Protein 7LR8 (pdb70)

B-factor: mean 27.91, std 11.94, range [12.08, 113.23]

Foldseek 3Di:
DAFEAFAEQQLPCGLPCLVVPDLVSLLVLLLLRLVLPHQAYEYEHQACVQPLDLPPRDVVSLVSVLSSQVSNVVSRYAYEYEFYQQDDQHDGRDHPCCDDVNPDQCQDRPSNLVSLLQRLLVSLLSCQPPPSYQFYAPHEQNLPQADPPPVHHSHDALVSNLVSLQSNQVSRCNNHPPHFYAYEHECCQQAPLRRSNHLLSQQPGTQAREYAFDCVLCNCVPANLPGLLLLQRLLLVQLASCQNHPQLQGAYEPAEDWQFPPSRPLVRRQVSLLSNLVNNQLAARHNYHYYHHAEAHPPVDDDRDPRRRPGHCAYSVSHGGSNSNNVSVVNVCSPPPNDRHDAQQEAEEQEQDDDRSSNNSNLCPVVHLSSVLVSLCVVVVSNYGYHYPVCQPVVVSSVSRNHDHYHYSVNSD/DAAFEAFAEQQLPCGLPCLVVPDLVSLLVLLVLRLVLPHQAYEYEHQACVQPLDLPDRDPVSLVSVLSSQVSNVVSNYAYEYEFDQQDDQHDGRDHPCCDDVNPAQCQDRVSNLVSLLQRLLSSLLSCQPPPSHQFYADHEQNLVQADPPPPHHRHDALVSVLVSLQSNQVSRCNNHPPHFYAYAHECCQQAPFRRSRHLLSQQPGTQAREYAFDCVQCNCVPQNLPGLLLLQRLLLVQLASCQNHPALLGAYEPAEDWQFPPSRPLVCRLVSLLSNVVNNSLAPRHHYHYYYHAEFHPPVDDDRDPRRRPRHCAYSVSHGGSNSNSVSVVSVVCVVPVDDHDAQQEAEEQEQDDDRRSNRSNLCPVVHLSSVLVSLCVVVVSSYGYHYPVCQPPPVSSVSRNHDHYAYSVSSVD

Organism: Streptantibioticus cattleyicolor (strain ATCC 35852 / DSM 46488 / JCM 4925 / NBRC 14057 / NRRL 8057) (NCBI:txid1003195)

Secondary structure (DSSP, 8-state):
--EEEEE---TTTGGGGGGG--HHHHHHHHHHHHTTT--EEEE---HHHH-SBTTB--HHHHHHHHHHHHHHHHTT-EEEEE----EETTEE---GGGSGGG---TTT-HHHHHHHHHHHHHHHHHHTT-TTEEEEEEEETGGGGSSTTSSS-----HHHHHHHHHHHHHHHHHHSTTS--EEE--THHHH-TT-SS-HHHHHHSSSSEEEEE-TTTTHHHHH-TTSHHHHTHHHHHHHHHGGG-SSTT--EEEEEE---TTTS-GGGHHHHHHHHHHHHTTSTTEEEEEES-SBPPPTTS----HHHHT--SB-TTSPBPHHHHHHTTTTTTHHHHSPPPPP--EEEEE---SSSS-TTGGGGSTTSHHHHHHHHHHHTT---EEEEGGGTT-HHHHHHTT--EEE-HHHH-/-PPEEEEE---TTTGGGGGGG--HHHHHHHHHHHHTTT--EEEE---HHHH-SBTTB--HHHHHHHHHHHHHHHHTT-EEEEE----EETTEE---GGGSGGG---TTT-HHHHHHHHHHHHHHHHHHTT-TTEEEEEEEETGGGGSSTTSSS-----HHHHHHHHHHHHHHHHHHSTTS--EEE--THHHH-TT-SS-HHHHHHSSSSEEEEE-TTTTHHHHH-TTSHHHHHHHHHHHHHHGGG-SSTT--EEEEEE---TTTS-GGGHHHHHHHHHHHHHTSTTEEEEEEE-SBPPPTTS-S--HHHHT--SB-TT-PBPHHHHHHHHHHHHHHHH-PPP----EEEEE---SSSS-TTGGGGSTTSHHHHHHHHHHHTT---EEEEGGGTT-HHHHHHHT--EEE-HHHHH-

Sequence (828 aa):
SPRFGVNYTPSNGWFHHWLDFDLDAVRADLDSVAALGFDHVRVFPLWPVFQPNRTLIRPRRRAVEQLAALTDAAGERGLDVNVDGLQGHLSSFDFLPAWTTTWHRRNLFTDPDVVSGQAEYLRTLAAALADRPNFLGMTVGNAINQFSGHHPHPDPDRVTPEQAGDWLRRRRMLDACERGAPGRLHLHAEYDAAWYLDDHPFTPAHSARIGAVTAVHSWVFNGTAQRYGTRSTATAQHAAYLVELAKAWAREPRRPVWLQEVGAPAPHVPAEYAAEEFATATIDAVVLDCPEVWGVTWWCSHDVDRRRLADFPELEYSLGLLTQDRRVKPAGRAVAEAVRRWRTETPAPRPRTTALVVDVGPGDQAPARSVCAPGGAVFEAFMRLTAQGARPTTVLAEHATDADHLAARGITEVVTPHDVHRSPRFGVNYTPSNGWFHHWLDFDLDAVRADLDSVAALGFDHVRVFPLWPVFQPNRTLIRPRAVEQLAALTDAAGERGLDVNVDGLQGHLSSFDFLPAWTTTWHRRNLFTDPDVVSGQAEYLRTLAAALADDRPNFLGMTVGNAINQFSGHPHPDPDRVVTPEQAGDWLRRMLDACERGAPGRRLHLHAEYDAAWYLDDHPFTPAHSARIGAVTAVHSWVFNGTAQRYGTRSTATAQHAAYLVELAKAWAREPRRPVWLQEVGAPAPHVPAEYAAEFATATIDAVLDCPEVWGVTWWCSHDVDRRLADFPEELEYSSLGLLTQDRRVKPAGRAVAEAVRRWRTETPAPRPRTTALVVDVGPGDQAPARSVCAPGGAVFEAFMRLTAQGARPTTVLAEHATDADHLAARGITEVVTPHDVHL

Structure (mmCIF, N/CA/C/O backbone):
data_7LR8
#
_entry.id   7LR8
#
_cell.length_a   152.869
_cell.length_b   76.455
_cell.length_c   79.920
_cell.angle_alpha   90.000
_cell.angle_beta   117.240
_cell.angle_gamma   90.000
#
_symmetry.space_group_name_H-M   'C 1 2 1'
#
loop_
_entity.id
_entity.type
_entity.pdbx_description
1 polymer 'Uncharacterized protein ScGH5_18'
2 branched beta-D-mannopyranose-(1-4)-2-acetamido-2-deoxy-beta-D-glucopyranose
3 non-polymer 2-(2-ETHOXYETHOXY)ETHANOL
4 non-polymer 1,2-ETHANEDIOL
5 non-polymer 'SULFATE ION'
6 water water
#
loop_
_atom_site.group_PDB
_atom_site.id
_atom_site.type_symbol
_atom_site.label_atom_id
_atom_site.label_alt_id
_atom_site.label_comp_id
_atom_site.label_asym_id
_atom_site.label_entity_id
_atom_site.label_seq_id
_atom_site.pdbx_PDB_ins_code
_atom_site.Cartn_x
_atom_site.Cartn_y
_atom_site.Cartn_z
_atom_site.occupancy
_atom_site.B_iso_or_equiv
_atom_site.auth_seq_id
_atom_site.auth_comp_id
_atom_site.auth_asym_id
_atom_site.auth_atom_id
_atom_site.pdbx_PDB_model_num
ATOM 1 N N . SER A 1 13 ? 16.14141 10.62415 28.30801 1.000 55.69169 13 SER A N 1
ATOM 2 C CA . SER A 1 13 ? 15.15000 11.20077 29.20848 1.000 52.66157 13 SER A CA 1
ATOM 3 C C . SER A 1 13 ? 14.69745 12.61437 28.81740 1.000 45.14274 13 SER A C 1
ATOM 4 O O . SER A 1 13 ? 13.51902 12.93189 28.98179 1.000 47.95722 13 SER A O 1
ATOM 7 N N . PRO A 1 14 ? 15.59711 13.47390 28.32231 1.000 36.36601 14 PRO A N 1
ATOM 8 C CA . PRO A 1 14 ? 15.11905 14.71543 27.70602 1.000 31.79481 14 PRO A CA 1
ATOM 9 C C . PRO A 1 14 ? 14.34097 14.41160 26.43764 1.000 30.43065 14 PRO A C 1
ATOM 10 O O . PRO A 1 14 ? 14.70972 13.53462 25.65187 1.000 32.72199 14 PRO A O 1
ATOM 14 N N . ARG A 1 15 ? 13.24202 15.13104 26.26345 1.000 22.63344 15 ARG A N 1
ATOM 15 C CA . ARG A 1 15 ? 12.41804 15.03408 25.06842 1.000 25.10337 15 ARG A CA 1
ATOM 16 C C . ARG A 1 15 ? 12.84828 16.09139 24.05451 1.000 27.88278 15 ARG A C 1
ATOM 17 O O . ARG A 1 15 ? 13.54453 17.05281 24.38447 1.000 28.08893 15 ARG A O 1
ATOM 25 N N . PHE A 1 16 ? 12.44800 15.89452 22.79997 1.000 25.87359 16 PHE A N 1
ATOM 26 C CA . PHE A 1 16 ? 12.86581 16.78101 21.71600 1.000 21.50387 16 PHE A CA 1
ATOM 27 C C . PHE A 1 16 ? 11.65481 17.17955 20.88411 1.000 22.54788 16 PHE A C 1
ATOM 28 O O . PHE A 1 16 ? 10.94505 16.31527 20.36052 1.000 23.86438 16 PHE A O 1
ATOM 36 N N . GLY A 1 17 ? 11.42913 18.48522 20.75274 1.000 22.26122 17 GLY A N 1
ATOM 37 C CA . GLY A 1 17 ? 10.25465 18.97630 20.05436 1.000 20.67973 17 GLY A CA 1
ATOM 38 C C . GLY A 1 17 ? 10.46108 20.32063 19.38513 1.000 20.89001 17 GLY A C 1
ATOM 39 O O . GLY A 1 17 ? 11.58327 20.84299 19.34419 1.000 21.56830 17 GLY A O 1
ATOM 40 N N . VAL A 1 18 ? 9.38723 20.87875 18.82850 1.000 21.43717 18 VAL A N 1
ATOM 41 C CA . VAL A 1 18 ? 9.43393 22.17798 18.17610 1.000 15.10378 18 VAL A CA 1
ATOM 42 C C . VAL A 1 18 ? 8.23121 23.00409 18.59397 1.000 16.91016 18 VAL A C 1
ATOM 43 O O . VAL A 1 18 ? 7.15594 22.47703 18.90643 1.000 20.43671 18 VAL A O 1
ATOM 47 N N . ASN A 1 19 ? 8.43927 24.31318 18.60684 1.000 16.42252 19 ASN A N 1
ATOM 48 C CA . ASN A 1 19 ? 7.35297 25.27535 18.66309 1.000 14.35179 19 ASN A CA 1
ATOM 49 C C . ASN A 1 19 ? 6.74260 25.37145 17.27367 1.000 16.77712 19 ASN A C 1
ATOM 50 O O . ASN A 1 19 ? 7.44573 25.66687 16.30014 1.000 19.47553 19 ASN A O 1
ATOM 55 N N . TYR A 1 20 ? 5.44994 25.07870 17.17762 1.000 17.74844 20 TYR A N 1
ATOM 56 C CA . TYR A 1 20 ? 4.79046 24.89987 15.88841 1.000 19.15355 20 TYR A CA 1
ATOM 57 C C . TYR A 1 20 ? 4.30386 26.25361 15.37522 1.000 20.62335 20 TYR A C 1
ATOM 58 O O . TYR A 1 20 ? 3.40006 26.86176 15.95357 1.000 17.43421 20 TYR A O 1
ATOM 67 N N . THR A 1 21 ? 4.91377 26.72424 14.29056 1.000 17.49160 21 THR A N 1
ATOM 68 C CA . THR A 1 21 ? 4.49619 27.93209 13.58764 1.000 15.87654 21 THR A CA 1
ATOM 69 C C . THR A 1 21 ? 3.86123 27.51620 12.26367 1.000 16.93382 21 THR A C 1
ATOM 70 O O . THR A 1 21 ? 4.58315 27.20872 11.29756 1.000 19.79193 21 THR A O 1
ATOM 74 N N . PRO A 1 22 ? 2.53450 27.44636 12.17382 1.000 17.22782 22 PRO A N 1
ATOM 75 C CA . PRO A 1 22 ? 1.90048 26.92685 10.94876 1.000 16.33212 22 PRO A CA 1
ATOM 76 C C . PRO A 1 22 ? 2.40544 27.62775 9.69419 1.000 20.22275 22 PRO A C 1
ATOM 77 O O . PRO A 1 22 ? 2.43874 28.85710 9.61076 1.000 19.90448 22 PRO A O 1
ATOM 81 N N . SER A 1 23 ? 2.82705 26.82541 8.71507 1.000 21.26734 23 SER A N 1
ATOM 82 C CA . SER A 1 23 ? 3.43827 27.39299 7.51730 1.000 22.48230 23 SER A CA 1
ATOM 83 C C . SER A 1 23 ? 2.42921 28.19812 6.70900 1.000 22.61338 23 SER A C 1
ATOM 84 O O . SER A 1 23 ? 2.76878 29.24637 6.15236 1.000 21.53438 23 SER A O 1
ATOM 87 N N . ASN A 1 24 ? 1.17902 27.74858 6.64972 1.000 18.37885 24 ASN A N 1
ATOM 88 C CA . ASN A 1 24 ? 0.15584 28.42771 5.86000 1.000 22.94193 24 ASN A CA 1
ATOM 89 C C . ASN A 1 24 ? -0.70753 29.26538 6.79373 1.000 24.39433 24 ASN A C 1
ATOM 90 O O . ASN A 1 24 ? -1.52513 28.72332 7.54253 1.000 26.69095 24 ASN A O 1
ATOM 95 N N . GLY A 1 25 ? -0.53379 30.58760 6.74076 1.000 23.11024 25 GLY A N 1
ATOM 96 C CA . GLY A 1 25 ? -1.30669 31.49439 7.57083 1.000 22.20662 25 GLY A CA 1
ATOM 97 C C . GLY A 1 25 ? -0.68831 31.87178 8.90268 1.000 22.37624 25 GLY A C 1
ATOM 98 O O . GLY A 1 25 ? -1.23501 32.75113 9.58738 1.000 18.78403 25 GLY A O 1
ATOM 99 N N . TRP A 1 26 ? 0.40475 31.22921 9.30373 1.000 18.88710 26 TRP A N 1
ATOM 100 C CA . TRP A 1 26 ? 1.03236 31.47385 10.60836 1.000 16.11521 26 TRP A CA 1
ATOM 101 C C . TRP A 1 26 ? -0.05757 31.25691 11.66777 1.000 20.53272 26 TRP A C 1
ATOM 102 O O . TRP A 1 26 ? -0.95022 30.42142 11.47843 1.000 18.78584 26 TRP A O 1
ATOM 113 N N . PHE A 1 27 ? -0.02030 31.99410 12.78147 1.000 17.75974 27 PHE A N 1
ATOM 114 C CA . PHE A 1 27 ? -1.03353 31.78146 13.81064 1.000 16.29363 27 PHE A CA 1
ATOM 115 C C . PHE A 1 27 ? -2.40353 32.32328 13.41853 1.000 17.87747 27 PHE A C 1
ATOM 116 O O . PHE A 1 27 ? -3.38783 32.01963 14.10503 1.000 18.75859 27 PHE A O 1
ATOM 124 N N . HIS A 1 28 ? -2.50354 33.08135 12.32763 1.000 16.46937 28 HIS A N 1
ATOM 125 C CA . HIS A 1 28 ? -3.82389 33.43652 11.81704 1.000 20.72944 28 HIS A CA 1
ATOM 126 C C . HIS A 1 28 ? -4.53855 32.25439 11.17277 1.000 19.75958 28 HIS A C 1
ATOM 127 O O . HIS A 1 28 ? -5.67626 32.42344 10.71434 1.000 20.61458 28 HIS A O 1
ATOM 134 N N . HIS A 1 29 ? -3.91565 31.06758 11.14114 1.000 18.59729 29 HIS A N 1
ATOM 135 C CA . HIS A 1 29 ? -4.55652 29.92289 10.51246 1.000 16.67113 29 HIS A CA 1
ATOM 136 C C . HIS A 1 29 ? -5.82084 29.49945 11.24372 1.000 21.25620 29 HIS A C 1
ATOM 137 O O . HIS A 1 29 ? -6.66125 28.83757 10.63627 1.000 21.11552 29 HIS A O 1
ATOM 144 N N . TRP A 1 30 ? -5.99382 29.88901 12.51205 1.000 19.33203 30 TRP A N 1
ATOM 145 C CA . TRP A 1 30 ? -7.25721 29.61315 13.19716 1.000 19.30832 30 TRP A CA 1
ATOM 146 C C . TRP A 1 30 ? -8.45457 30.22566 12.47450 1.000 21.32472 30 TRP A C 1
ATOM 147 O O . TRP A 1 30 ? -9.57453 29.72232 12.62517 1.000 22.80393 30 TRP A O 1
ATOM 158 N N . LEU A 1 31 ? -8.24846 31.29503 11.69683 1.000 18.52971 31 LEU A N 1
ATOM 159 C CA . LEU A 1 31 ? -9.31628 31.92613 10.92350 1.000 17.72056 31 LEU A CA 1
ATOM 160 C C . LEU A 1 31 ? -9.59228 31.22271 9.60546 1.000 20.24810 31 LEU A C 1
ATOM 161 O O . LEU A 1 31 ? -10.59502 31.52710 8.95531 1.000 20.45323 31 LEU A O 1
ATOM 166 N N . ASP A 1 32 ? -8.71665 30.31417 9.18228 1.000 24.54337 32 ASP A N 1
ATOM 167 C CA . ASP A 1 32 ? -8.87207 29.57693 7.93656 1.000 28.89715 32 ASP A CA 1
ATOM 168 C C . ASP A 1 32 ? -8.31454 28.17641 8.17916 1.000 26.09333 32 ASP A C 1
ATOM 169 O O . ASP A 1 32 ? -7.37432 27.72621 7.53116 1.000 27.44410 32 ASP A O 1
ATOM 174 N N . PHE A 1 33 ? -8.88819 27.48848 9.16315 1.000 23.43812 33 PHE A N 1
ATOM 175 C CA . PHE A 1 33 ? -8.28063 26.26254 9.67034 1.000 23.18389 33 PHE A CA 1
ATOM 176 C C . PHE A 1 33 ? -8.32840 25.17340 8.60592 1.000 24.53813 33 PHE A C 1
ATOM 177 O O . PHE A 1 33 ? -9.40861 24.78227 8.14543 1.000 26.45438 33 PHE A O 1
ATOM 185 N N . ASP A 1 34 ? -7.15189 24.70042 8.20676 1.000 27.33716 34 ASP A N 1
ATOM 186 C CA . ASP A 1 34 ? -6.98205 23.72361 7.13299 1.000 30.99333 34 ASP A CA 1
ATOM 187 C C . ASP A 1 34 ? -6.27216 22.52813 7.75482 1.000 28.66891 34 ASP A C 1
ATOM 188 O O . ASP A 1 34 ? -5.05621 22.57090 7.96667 1.000 28.92287 34 ASP A O 1
ATOM 193 N N . LEU A 1 35 ? -7.02225 21.46274 8.04138 1.000 29.02514 35 LEU A N 1
ATOM 194 C CA . LEU A 1 35 ? -6.42565 20.34007 8.75402 1.000 31.54312 35 LEU A CA 1
ATOM 195 C C . LEU A 1 35 ? -5.39508 19.60909 7.90353 1.000 34.07945 35 LEU A C 1
ATOM 196 O O . LEU A 1 35 ? -4.41710 19.08367 8.44411 1.000 35.07515 35 LEU A O 1
ATOM 201 N N . ASP A 1 36 ? -5.58034 19.56877 6.58130 1.000 30.88983 36 ASP A N 1
ATOM 202 C CA . ASP A 1 36 ? -4.59377 18.90234 5.73613 1.000 31.46732 36 ASP A CA 1
ATOM 203 C C . ASP A 1 36 ? -3.28446 19.68393 5.66517 1.000 31.37065 36 ASP A C 1
ATOM 204 O O . ASP A 1 36 ? -2.21267 19.07715 5.55015 1.000 32.61441 36 ASP A O 1
ATOM 209 N N . ALA A 1 37 ? -3.34196 21.01937 5.71880 1.000 27.69069 37 ALA A N 1
ATOM 210 C CA . ALA A 1 37 ? -2.10582 21.79367 5.81711 1.000 29.86448 37 ALA A CA 1
ATOM 211 C C . ALA A 1 37 ? -1.40903 21.54685 7.15092 1.000 28.76435 37 ALA A C 1
ATOM 212 O O . ALA A 1 37 ? -0.17696 21.44534 7.20560 1.000 26.27872 37 ALA A O 1
ATOM 214 N N . VAL A 1 38 ? -2.18783 21.44689 8.23426 1.000 26.04260 38 VAL A N 1
ATOM 215 C CA . VAL A 1 38 ? -1.63637 21.10566 9.54152 1.000 26.04713 38 VAL A CA 1
ATOM 216 C C . VAL A 1 38 ? -1.02462 19.71186 9.51283 1.000 30.96987 38 VAL A C 1
ATOM 217 O O . VAL A 1 38 ? 0.07603 19.49126 10.03351 1.000 28.35473 38 VAL A O 1
ATOM 221 N N . ARG A 1 39 ? -1.71670 18.75208 8.89339 1.000 28.41094 39 ARG A N 1
ATOM 222 C CA . ARG A 1 39 ? -1.16748 17.40206 8.79623 1.000 26.33918 39 ARG A CA 1
ATOM 223 C C . ARG A 1 39 ? 0.17165 17.40048 8.06732 1.000 31.77222 39 ARG A C 1
ATOM 224 O O . ARG A 1 39 ? 1.11770 16.72865 8.49467 1.000 28.31884 39 ARG A O 1
ATOM 232 N N . ALA A 1 40 ? 0.26805 18.13901 6.96010 1.000 27.56362 40 ALA A N 1
ATOM 233 C CA . ALA A 1 40 ? 1.51487 18.17168 6.20691 1.000 27.29912 40 ALA A CA 1
ATOM 234 C C . ALA A 1 40 ? 2.62166 18.82848 7.01687 1.000 25.23419 40 ALA A C 1
ATOM 235 O O . ALA A 1 40 ? 3.76345 18.35320 7.00865 1.000 28.57389 40 ALA A O 1
ATOM 237 N N . ASP A 1 41 ? 2.29953 19.91927 7.72114 1.000 25.90841 41 ASP A N 1
ATOM 238 C CA . ASP A 1 41 ? 3.24854 20.52360 8.65420 1.000 22.13143 41 ASP A CA 1
ATOM 239 C C . ASP A 1 41 ? 3.73852 19.50065 9.66735 1.000 27.67356 41 ASP A C 1
ATOM 240 O O . ASP A 1 41 ? 4.94599 19.35363 9.88440 1.000 27.34024 41 ASP A O 1
ATOM 245 N N . LEU A 1 42 ? 2.80493 18.79080 10.31339 1.000 22.89702 42 LEU A N 1
ATOM 246 C CA . LEU A 1 42 ? 3.19832 17.84890 11.35835 1.000 26.33136 42 LEU A CA 1
ATOM 247 C C . LEU A 1 42 ? 3.96559 16.66351 10.78693 1.000 28.39640 42 LEU A C 1
ATOM 248 O O . LEU A 1 42 ? 4.83695 16.10985 11.46597 1.000 31.49445 42 LEU A O 1
ATOM 253 N N . ASP A 1 43 ? 3.66587 16.26307 9.54736 1.000 26.64011 43 ASP A N 1
ATOM 254 C CA . ASP A 1 43 ? 4.46660 15.22687 8.89940 1.000 29.67742 43 ASP A CA 1
ATOM 255 C C . ASP A 1 43 ? 5.91778 15.65855 8.76453 1.000 30.86512 43 ASP A C 1
ATOM 256 O O . ASP A 1 43 ? 6.83435 14.87442 9.04078 1.000 31.14071 43 ASP A O 1
ATOM 261 N N . SER A 1 44 ? 6.14585 16.90601 8.33922 1.000 30.16016 44 SER A N 1
ATOM 262 C CA . SER A 1 44 ? 7.51266 17.38056 8.14323 1.000 28.16310 44 SER A CA 1
ATOM 263 C C . SER A 1 44 ? 8.24511 17.53455 9.46933 1.000 26.08851 44 SER A C 1
ATOM 264 O O . SER A 1 44 ? 9.47621 17.43377 9.50840 1.000 27.70950 44 SER A O 1
ATOM 267 N N . VAL A 1 45 ? 7.51018 17.76759 10.56041 1.000 26.75610 45 VAL A N 1
ATOM 268 C CA . VAL A 1 45 ? 8.12178 17.81433 11.88738 1.000 27.05307 45 VAL A CA 1
ATOM 269 C C . VAL A 1 45 ? 8.46543 16.40743 12.36347 1.000 27.67425 45 VAL A C 1
ATOM 270 O O . VAL A 1 45 ? 9.58516 16.13780 12.81572 1.000 26.08225 45 VAL A O 1
ATOM 274 N N . ALA A 1 46 ? 7.50100 15.48948 12.27969 1.000 27.25167 46 ALA A N 1
ATOM 275 C CA . ALA A 1 46 ? 7.74824 14.12311 12.71873 1.000 27.69455 46 ALA A CA 1
ATOM 276 C C . ALA A 1 46 ? 8.88761 13.48115 11.93517 1.000 31.88831 46 ALA A C 1
ATOM 277 O O . ALA A 1 46 ? 9.60070 12.62198 12.46845 1.000 31.19043 46 ALA A O 1
ATOM 279 N N . ALA A 1 47 ? 9.09203 13.90218 10.68253 1.000 31.07472 47 ALA A N 1
ATOM 280 C CA . ALA A 1 47 ? 10.14491 13.32545 9.85125 1.000 30.92796 47 ALA A CA 1
ATOM 281 C C . ALA A 1 47 ? 11.54491 13.66818 10.34883 1.000 32.56998 47 ALA A C 1
ATOM 282 O O . ALA A 1 47 ? 12.49991 12.95838 10.01258 1.000 32.00301 47 ALA A O 1
ATOM 284 N N . LEU A 1 48 ? 11.69523 14.72970 11.13337 1.000 30.93581 48 LEU A N 1
ATOM 285 C CA . LEU A 1 48 ? 12.99550 15.09040 11.68028 1.000 28.65312 48 LEU A CA 1
ATOM 286 C C . LEU A 1 48 ? 13.27029 14.43815 13.02933 1.000 29.05350 48 LEU A C 1
ATOM 287 O O . LEU A 1 48 ? 14.32243 14.69942 13.62407 1.000 28.48887 48 LEU A O 1
ATOM 292 N N . GLY A 1 49 ? 12.35255 13.61074 13.52842 1.000 28.63745 49 GLY A N 1
ATOM 293 C CA . GLY A 1 49 ? 12.57745 12.84826 14.74083 1.000 31.92218 49 GLY A CA 1
ATOM 294 C C . GLY A 1 49 ? 12.03225 13.42954 16.02873 1.000 29.38226 49 GLY A C 1
ATOM 295 O O . GLY A 1 49 ? 12.30582 12.87078 17.09472 1.000 31.66406 49 GLY A O 1
ATOM 296 N N . PHE A 1 50 ? 11.27038 14.51774 15.97232 1.000 26.04932 50 PHE A N 1
ATOM 297 C CA . PHE A 1 50 ? 10.74628 15.12335 17.18863 1.000 26.82046 50 PHE A CA 1
ATOM 298 C C . PHE A 1 50 ? 9.63290 14.26695 17.79576 1.000 26.84831 50 PHE A C 1
ATOM 299 O O . PHE A 1 50 ? 8.97875 13.46659 17.11830 1.000 27.87214 50 PHE A O 1
ATOM 307 N N . ASP A 1 51 ? 9.42969 14.43590 19.10080 1.000 27.08099 51 ASP A N 1
ATOM 308 C CA . ASP A 1 51 ? 8.41255 13.68042 19.81485 1.000 25.97235 51 ASP A CA 1
ATOM 309 C C . ASP A 1 51 ? 7.29488 14.54976 20.37727 1.000 25.69138 51 ASP A C 1
ATOM 310 O O . ASP A 1 51 ? 6.33513 14.00666 20.94268 1.000 28.57366 51 ASP A O 1
ATOM 315 N N . HIS A 1 52 ? 7.37650 15.87076 20.24050 1.000 23.76402 52 HIS A N 1
ATOM 316 C CA . HIS A 1 52 ? 6.30106 16.72615 20.72804 1.000 23.24665 52 HIS A CA 1
ATOM 317 C C . HIS A 1 52 ? 6.29985 18.05173 19.97865 1.000 23.03142 52 HIS A C 1
ATOM 318 O O . HIS A 1 52 ? 7.27836 18.42451 19.32297 1.000 22.28773 52 HIS A O 1
ATOM 325 N N . VAL A 1 53 ? 5.17222 18.75582 20.08176 1.000 24.83849 53 VAL A N 1
ATOM 326 C CA . VAL A 1 53 ? 5.04051 20.12552 19.60802 1.000 20.89400 53 VAL A CA 1
ATOM 327 C C . VAL A 1 53 ? 4.45837 20.97935 20.72397 1.000 21.09341 53 VAL A C 1
ATOM 328 O O . VAL A 1 53 ? 3.69218 20.50482 21.57175 1.000 24.59605 53 VAL A O 1
ATOM 332 N N . ARG A 1 54 ? 4.83471 22.25028 20.71812 1.000 20.25458 54 ARG A N 1
ATOM 333 C CA . ARG A 1 54 ? 4.20995 23.27595 21.54183 1.000 18.84004 54 ARG A CA 1
ATOM 334 C C . ARG A 1 54 ? 3.35692 24.13369 20.61696 1.000 21.86920 54 ARG A C 1
ATOM 335 O O . ARG A 1 54 ? 3.85214 24.60900 19.59076 1.000 19.19845 54 ARG A O 1
ATOM 343 N N . VAL A 1 55 ? 2.06981 24.29556 20.94430 1.000 19.95595 55 VAL A N 1
ATOM 344 C CA . VAL A 1 55 ? 1.13652 24.89242 19.99436 1.000 18.80585 55 VAL A CA 1
ATOM 345 C C . VAL A 1 55 ? 0.42849 26.08853 20.62110 1.000 16.31217 55 VAL A C 1
ATOM 346 O O . VAL A 1 55 ? 0.30922 26.20800 21.84054 1.000 18.51359 55 VAL A O 1
ATOM 350 N N . PHE A 1 56 ? -0.04418 26.98365 19.75471 1.000 19.05616 56 PHE A N 1
ATOM 351 C CA . PHE A 1 56 ? -0.48513 28.31971 20.15906 1.000 16.50718 56 PHE A CA 1
ATOM 352 C C . PHE A 1 56 ? -1.85805 28.68752 19.60701 1.000 18.61422 56 PHE A C 1
ATOM 353 O O . PHE A 1 56 ? -1.97544 29.12326 18.44954 1.000 19.44705 56 PHE A O 1
ATOM 361 N N . PRO A 1 57 ? -2.91566 28.54183 20.40122 1.000 17.02645 57 PRO A N 1
ATOM 362 C CA . PRO A 1 57 ? -4.14816 29.28340 20.12076 1.000 18.28278 57 PRO A CA 1
ATOM 363 C C . PRO A 1 57 ? -3.88086 30.78038 20.12122 1.000 19.82245 57 PRO A C 1
ATOM 364 O O . PRO A 1 57 ? -2.93129 31.27254 20.73382 1.000 23.86812 57 PRO A O 1
ATOM 368 N N . LEU A 1 58 ? -4.73503 31.51483 19.41832 1.000 18.47680 58 LEU A N 1
ATOM 369 C CA . LEU A 1 58 ? -4.76249 32.97263 19.50267 1.000 17.58115 58 LEU A CA 1
ATOM 370 C C . LEU A 1 58 ? -5.92394 33.34223 20.41887 1.000 17.63810 58 LEU A C 1
ATOM 371 O O . LEU A 1 58 ? -7.09165 33.09555 20.08720 1.000 19.09661 58 LEU A O 1
ATOM 376 N N . TRP A 1 59 ? -5.59583 33.92429 21.57091 1.000 17.61131 59 TRP A N 1
ATOM 377 C CA . TRP A 1 59 ? -6.58185 34.15993 22.62751 1.000 19.43427 59 TRP A CA 1
ATOM 378 C C . TRP A 1 59 ? -7.80325 34.95138 22.16691 1.000 20.67822 59 TRP A C 1
ATOM 379 O O . TRP A 1 59 ? -8.93224 34.48548 22.40438 1.000 18.05311 59 TRP A O 1
ATOM 390 N N . PRO A 1 60 ? -7.68006 36.11226 21.50695 1.000 21.29892 60 PRO A N 1
ATOM 391 C CA . PRO A 1 60 ? -8.90493 36.82115 21.08761 1.000 24.12767 60 PRO A CA 1
ATOM 392 C C . PRO A 1 60 ? -9.71512 36.09151 20.02120 1.000 21.40608 60 PRO A C 1
ATOM 393 O O . PRO A 1 60 ? -10.91515 36.36427 19.89971 1.000 23.25715 60 PRO A O 1
ATOM 397 N N . VAL A 1 61 ? -9.10676 35.18689 19.24694 1.000 18.12828 61 VAL A N 1
ATOM 398 C CA . VAL A 1 61 ? -9.86927 34.38499 18.29036 1.000 17.94381 61 VAL A CA 1
ATOM 399 C C . VAL A 1 61 ? -10.66966 33.31281 19.02236 1.000 19.26176 61 VAL A C 1
ATOM 400 O O . VAL A 1 61 ? -11.81299 33.00252 18.65396 1.000 19.58892 61 VAL A O 1
ATOM 404 N N . PHE A 1 62 ? -10.08787 32.74856 20.08003 1.000 19.26212 62 PHE A N 1
ATOM 405 C CA . PHE A 1 62 ? -10.76076 31.70657 20.84389 1.000 20.95656 62 PHE A CA 1
ATOM 406 C C . PHE A 1 62 ? -11.78847 32.27919 21.81195 1.000 20.69135 62 PHE A C 1
ATOM 407 O O . PHE A 1 62 ? -12.80165 31.62398 22.08148 1.000 18.97021 62 PHE A O 1
ATOM 415 N N . GLN A 1 63 ? -11.54126 33.47658 22.35500 1.000 19.12492 63 GLN A N 1
ATOM 416 C CA . GLN A 1 63 ? -12.40289 34.09191 23.37362 1.000 19.69098 63 GLN A CA 1
ATOM 417 C C . GLN A 1 63 ? -12.67882 35.53477 22.97291 1.000 18.40129 63 GLN A C 1
ATOM 418 O O . GLN A 1 63 ? -12.15364 36.47236 23.58555 1.000 18.96421 63 GLN A O 1
ATOM 424 N N . PRO A 1 64 ? -13.45503 35.74909 21.90219 1.000 18.69811 64 PRO A N 1
ATOM 425 C CA . PRO A 1 64 ? -13.63399 37.11969 21.39579 1.000 19.87905 64 PRO A CA 1
ATOM 426 C C . PRO A 1 64 ? -14.44579 38.01422 22.31685 1.000 20.71456 64 PRO A C 1
ATOM 427 O O . PRO A 1 64 ? -14.39597 39.24039 22.16562 1.000 21.93088 64 PRO A O 1
ATOM 431 N N . ASN A 1 65 ? -15.20724 37.43326 23.23710 1.000 19.05849 65 ASN A N 1
ATOM 432 C CA . ASN A 1 65 ? -15.93004 38.13565 24.28227 1.000 18.31443 65 ASN A CA 1
ATOM 433 C C . ASN A 1 65 ? -15.62552 37.39387 25.57776 1.000 20.86587 65 ASN A C 1
ATOM 434 O O . ASN A 1 65 ? -15.34004 36.19598 25.54663 1.000 23.27499 65 ASN A O 1
ATOM 439 N N . ARG A 1 66 ? -15.63398 38.10899 26.71089 1.000 19.03495 66 ARG A N 1
ATOM 440 C CA . ARG A 1 66 ? -15.26495 37.47216 27.97270 1.000 23.37573 66 ARG A CA 1
ATOM 441 C C . ARG A 1 66 ? -16.07519 36.20642 28.23890 1.000 25.39583 66 ARG A C 1
ATOM 442 O O . ARG A 1 66 ? -15.54102 35.23709 28.78741 1.000 25.13690 66 ARG A O 1
ATOM 450 N N . THR A 1 67 ? -17.34294 36.16388 27.82852 1.000 23.15218 67 THR A N 1
ATOM 451 C CA . THR A 1 67 ? -18.15128 34.97150 28.06407 1.000 21.80559 67 THR A CA 1
ATOM 452 C C . THR A 1 67 ? -18.57689 34.31878 26.75072 1.000 23.27379 67 THR A C 1
ATOM 453 O O . THR A 1 67 ? -19.68394 33.79464 26.61351 1.000 26.21610 67 THR A O 1
ATOM 457 N N . LEU A 1 68 ? -17.67963 34.31700 25.76889 1.000 22.75271 68 LEU A N 1
ATOM 458 C CA . LEU A 1 68 ? -17.85980 33.51450 24.56300 1.000 24.26080 68 LEU A CA 1
ATOM 459 C C . LEU A 1 68 ? -16.51866 32.84769 24.28340 1.000 22.31887 68 LEU A C 1
ATOM 460 O O . LEU A 1 68 ? -15.60417 33.47811 23.74095 1.000 24.72004 68 LEU A O 1
ATOM 465 N N . ILE A 1 69 ? -16.40091 31.58744 24.68657 1.000 24.70046 69 ILE A N 1
ATOM 466 C CA . ILE A 1 69 ? -15.28287 30.73966 24.29184 1.000 23.01975 69 ILE A CA 1
ATOM 467 C C . ILE A 1 69 ? -15.79195 29.84832 23.16877 1.000 26.06741 69 ILE A C 1
ATOM 468 O O . ILE A 1 69 ? -16.66146 28.99791 23.38447 1.000 25.31495 69 ILE A O 1
ATOM 473 N N . ARG A 1 70 ? -15.25868 30.04755 21.96330 1.000 24.37949 70 ARG A N 1
ATOM 474 C CA . ARG A 1 70 ? -15.87619 29.47764 20.76725 1.000 23.99253 70 ARG A CA 1
ATOM 475 C C . ARG A 1 70 ? -15.67062 27.96822 20.70024 1.000 26.29900 70 ARG A C 1
ATOM 476 O O . ARG A 1 70 ? -14.51981 27.50987 20.60924 1.000 26.06309 70 ARG A O 1
ATOM 484 N N . PRO A 1 71 ? -16.73813 27.16483 20.72025 1.000 25.04090 71 PRO A N 1
ATOM 485 C CA . PRO A 1 71 ? -16.55740 25.70556 20.63277 1.000 27.81229 71 PRO A CA 1
ATOM 486 C C . PRO A 1 71 ? -15.86867 25.23653 19.36269 1.000 28.50104 71 PRO A C 1
ATOM 487 O O . PRO A 1 71 ? -15.15498 24.22796 19.40390 1.000 31.59357 71 PRO A O 1
ATOM 491 N N A ARG A 1 72 ? -16.06191 25.93167 18.23920 0.340 26.00868 72 ARG A N 1
ATOM 492 N N B ARG A 1 72 ? -16.06069 25.92870 18.23502 0.420 25.82099 72 ARG A N 1
ATOM 493 N N C ARG A 1 72 ? -16.06502 25.92502 18.23330 0.240 26.25496 72 ARG A N 1
ATOM 494 C CA A ARG A 1 72 ? -15.40402 25.52637 17.00135 0.340 26.90209 72 ARG A CA 1
ATOM 495 C CA B ARG A 1 72 ? -15.39424 25.51260 17.00442 0.420 26.88821 72 ARG A CA 1
ATOM 496 C CA C ARG A 1 72 ? -15.39692 25.51271 17.00151 0.240 26.86267 72 ARG A CA 1
ATOM 497 C C A ARG A 1 72 ? -13.89218 25.67546 17.10741 0.340 26.03112 72 ARG A C 1
ATOM 498 C C B ARG A 1 72 ? -13.88509 25.66510 17.11941 0.420 26.10512 72 ARG A C 1
ATOM 499 C C C ARG A 1 72 ? -13.88639 25.66476 17.11942 0.240 25.94131 72 ARG A C 1
ATOM 500 O O A ARG A 1 72 ? -13.14220 24.84454 16.58254 0.340 26.35607 72 ARG A O 1
ATOM 501 O O B ARG A 1 72 ? -13.13001 24.83072 16.60732 0.420 26.41809 72 ARG A O 1
ATOM 502 O O C ARG A 1 72 ? -13.13139 24.82255 16.61975 0.240 26.34430 72 ARG A O 1
ATOM 524 N N . ALA A 1 73 ? -13.42597 26.72393 17.78777 1.000 21.14046 73 ALA A N 1
ATOM 525 C CA . ALA A 1 73 ? -11.99130 26.90278 17.96766 1.000 21.91745 73 ALA A CA 1
ATOM 526 C C . ALA A 1 73 ? -11.42726 25.79803 18.84817 1.000 25.78750 73 ALA A C 1
ATOM 527 O O . ALA A 1 73 ? -10.35137 25.26400 18.57180 1.000 25.00398 73 ALA A O 1
ATOM 529 N N . VAL A 1 74 ? -12.17265 25.41095 19.88586 1.000 26.71373 74 VAL A N 1
ATOM 530 C CA . VAL A 1 74 ? -11.76873 24.28769 20.72740 1.000 24.93434 74 VAL A CA 1
ATOM 531 C C . VAL A 1 74 ? -11.70859 22.99794 19.91153 1.000 25.91009 74 VAL A C 1
ATOM 532 O O . VAL A 1 74 ? -10.76976 22.20036 20.05548 1.000 29.18950 74 VAL A O 1
ATOM 536 N N . GLU A 1 75 ? -12.71218 22.76768 19.04893 1.000 26.58142 75 GLU A N 1
ATOM 537 C CA . GLU A 1 75 ? -12.71031 21.57509 18.20229 1.000 28.92932 75 GLU A CA 1
ATOM 538 C C . GLU A 1 75 ? -11.50485 21.55609 17.27160 1.000 22.07458 75 GLU A C 1
ATOM 539 O O . GLU A 1 75 ? -10.92376 20.49227 17.02313 1.000 30.52365 75 GLU A O 1
ATOM 545 N N . GLN A 1 76 ? -11.14191 22.71611 16.71686 1.000 24.95087 76 GLN A N 1
ATOM 546 C CA . GLN A 1 76 ? -9.97711 22.78941 15.83921 1.000 27.05858 76 GLN A CA 1
ATOM 547 C C . GLN A 1 76 ? -8.70105 22.43768 16.59400 1.000 26.20993 76 GLN A C 1
ATOM 548 O O . GLN A 1 76 ? -7.85839 21.68548 16.09045 1.000 27.07126 76 GLN A O 1
ATOM 554 N N . LEU A 1 77 ? -8.54565 22.96852 17.80672 1.000 24.48373 77 LEU A N 1
ATOM 555 C CA . LEU A 1 77 ? -7.39290 22.61604 18.62816 1.000 25.92689 77 LEU A CA 1
ATOM 556 C C . LEU A 1 77 ? -7.35381 21.11879 18.90137 1.000 24.30566 77 LEU A C 1
ATOM 557 O O . LEU A 1 77 ? -6.28581 20.49494 18.82646 1.000 26.64622 77 LEU A O 1
ATOM 562 N N . ALA A 1 78 ? -8.50848 20.52331 19.21926 1.000 24.56899 78 ALA A N 1
ATOM 563 C CA . ALA A 1 78 ? -8.55794 19.08201 19.43840 1.000 26.92755 78 ALA A CA 1
ATOM 564 C C . ALA A 1 78 ? -8.18298 18.31763 18.17380 1.000 31.49599 78 ALA A C 1
ATOM 565 O O . ALA A 1 78 ? -7.48947 17.29549 18.23950 1.000 32.33292 78 ALA A O 1
ATOM 567 N N . ALA A 1 79 ? -8.64344 18.78926 17.01158 1.000 33.76594 79 ALA A N 1
ATOM 568 C CA . ALA A 1 79 ? -8.27564 18.13615 15.76040 1.000 33.31255 79 ALA A CA 1
ATOM 569 C C . ALA A 1 79 ? -6.77676 18.24482 15.51323 1.000 28.81752 79 ALA A C 1
ATOM 570 O O . ALA A 1 79 ? -6.13405 17.27553 15.09118 1.000 31.52894 79 ALA A O 1
ATOM 572 N N . LEU A 1 80 ? -6.20567 19.42259 15.76115 1.000 27.48150 80 LEU A N 1
ATOM 573 C CA . LEU A 1 80 ? -4.75586 19.56995 15.68440 1.000 26.07994 80 LEU A CA 1
ATOM 574 C C . LEU A 1 80 ? -4.07021 18.57652 16.61457 1.000 27.77081 80 LEU A C 1
ATOM 575 O O . LEU A 1 80 ? -3.11302 17.89449 16.22348 1.000 27.19406 80 LEU A O 1
ATOM 580 N N . THR A 1 81 ? -4.55722 18.48002 17.85524 1.000 30.19113 81 THR A N 1
ATOM 581 C CA . THR A 1 81 ? -3.96318 17.57297 18.83232 1.000 27.88392 81 THR A CA 1
ATOM 582 C C . THR A 1 81 ? -4.06076 16.12176 18.37008 1.000 28.92508 81 THR A C 1
ATOM 583 O O . THR A 1 81 ? -3.08584 15.36421 18.46331 1.000 28.53287 81 THR A O 1
ATOM 587 N N . ASP A 1 82 ? -5.22309 15.72498 17.84247 1.000 28.59232 82 ASP A N 1
ATOM 588 C CA . ASP A 1 82 ? -5.39028 14.36741 17.32765 1.000 26.19277 82 ASP A CA 1
ATOM 589 C C . ASP A 1 82 ? -4.46745 14.10361 16.13894 1.000 30.71858 82 ASP A C 1
ATOM 590 O O . ASP A 1 82 ? -3.88070 13.01964 16.02611 1.000 33.54601 82 ASP A O 1
ATOM 595 N N . ALA A 1 83 ? -4.33813 15.07992 15.23608 1.000 28.79883 83 ALA A N 1
ATOM 596 C CA . ALA A 1 83 ? -3.43267 14.93870 14.09783 1.000 30.80894 83 ALA A CA 1
ATOM 597 C C . ALA A 1 83 ? -1.98900 14.76386 14.55362 1.000 29.83557 83 ALA A C 1
ATOM 598 O O . ALA A 1 83 ? -1.22753 13.99624 13.95324 1.000 31.07275 83 ALA A O 1
ATOM 600 N N . ALA A 1 84 ? -1.58608 15.48527 15.60282 1.000 28.34403 84 ALA A N 1
ATOM 601 C CA . ALA A 1 84 ? -0.23646 15.31320 16.12877 1.000 27.27831 84 ALA A CA 1
ATOM 602 C C . ALA A 1 84 ? -0.05529 13.92300 16.71943 1.000 30.54390 84 ALA A C 1
ATOM 603 O O . ALA A 1 84 ? 1.00251 13.30255 16.54759 1.000 31.92758 84 ALA A O 1
ATOM 605 N N . GLY A 1 85 ? -1.08537 13.41206 17.40221 1.000 29.03136 85 GLY A N 1
ATOM 606 C CA . GLY A 1 85 ? -0.97898 12.09917 18.01488 1.000 29.13724 85 GLY A CA 1
ATOM 607 C C . GLY A 1 85 ? -0.89343 10.97889 16.99588 1.000 32.75095 85 GLY A C 1
ATOM 608 O O . GLY A 1 85 ? -0.21157 9.97547 17.22284 1.000 36.21338 85 GLY A O 1
ATOM 609 N N . GLU A 1 86 ? -1.58404 11.13091 15.86231 1.000 34.40293 86 GLU A N 1
ATOM 610 C CA . GLU A 1 86 ? -1.45406 10.16791 14.77347 1.000 38.83143 86 GLU A CA 1
ATOM 611 C C . GLU A 1 86 ? -0.03566 10.11491 14.22729 1.000 36.14491 86 GLU A C 1
ATOM 612 O O . GLU A 1 86 ? 0.36132 9.09259 13.66060 1.000 38.32672 86 GLU A O 1
ATOM 618 N N . ARG A 1 87 ? 0.73577 11.19015 14.38634 1.000 30.15583 87 ARG A N 1
ATOM 619 C CA . ARG A 1 87 ? 2.09025 11.26551 13.85484 1.000 31.93342 87 ARG A CA 1
ATOM 620 C C . ARG A 1 87 ? 3.14645 11.13530 14.94541 1.000 32.62917 87 ARG A C 1
ATOM 621 O O . ARG A 1 87 ? 4.30695 11.50827 14.73369 1.000 31.95107 87 ARG A O 1
ATOM 629 N N . GLY A 1 88 ? 2.76781 10.59841 16.10316 1.000 33.87691 88 GLY A N 1
ATOM 630 C CA . GLY A 1 88 ? 3.72630 10.34902 17.16337 1.000 34.62379 88 GLY A CA 1
ATOM 631 C C . GLY A 1 88 ? 4.20060 11.58560 17.88918 1.000 34.66282 88 GLY A C 1
ATOM 632 O O . GLY A 1 88 ? 5.32953 11.60493 18.38848 1.000 32.48328 88 GLY A O 1
ATOM 633 N N . LEU A 1 89 ? 3.36673 12.61923 17.97268 1.000 32.10594 89 LEU A N 1
ATOM 634 C CA . LEU A 1 89 ? 3.73274 13.87395 18.61807 1.000 29.21588 89 LEU A CA 1
ATOM 635 C C . LEU A 1 89 ? 2.80176 14.13834 19.79327 1.000 29.88783 89 LEU A C 1
ATOM 636 O O . LEU A 1 89 ? 1.57938 14.16313 19.62621 1.000 29.01338 89 LEU A O 1
ATOM 641 N N . ASP A 1 90 ? 3.37804 14.33723 20.97709 1.000 28.33180 90 ASP A N 1
ATOM 642 C CA . ASP A 1 90 ? 2.61280 14.83684 22.10887 1.000 27.40059 90 ASP A CA 1
ATOM 643 C C . ASP A 1 90 ? 2.45565 16.35216 21.99300 1.000 26.50212 90 ASP A C 1
ATOM 644 O O . ASP A 1 90 ? 3.15686 17.01325 21.22327 1.000 27.45494 90 ASP A O 1
ATOM 649 N N . VAL A 1 91 ? 1.51290 16.91066 22.75374 1.000 24.27183 91 VAL A N 1
ATOM 650 C CA . VAL A 1 91 ? 1.13108 18.30943 22.56636 1.000 24.01828 91 VAL A CA 1
ATOM 651 C C . VAL A 1 91 ? 1.05340 19.03091 23.90388 1.000 26.11800 91 VAL A C 1
ATOM 652 O O . VAL A 1 91 ? 0.26092 18.64923 24.77518 1.000 26.33046 91 VAL A O 1
ATOM 656 N N . ASN A 1 92 ? 1.82997 20.10723 24.03533 1.000 22.41905 92 ASN A N 1
ATOM 657 C CA . ASN A 1 92 ? 1.63616 21.12264 25.06282 1.000 23.22996 92 ASN A CA 1
ATOM 658 C C . ASN A 1 92 ? 0.93559 22.32134 24.43412 1.000 22.74215 92 ASN A C 1
ATOM 659 O O . ASN A 1 92 ? 1.33793 22.78265 23.36245 1.000 22.04908 92 ASN A O 1
ATOM 664 N N . VAL A 1 93 ? -0.09754 22.83489 25.10271 1.000 18.93070 93 VAL A N 1
ATOM 665 C CA . VAL A 1 93 ? -0.87915 23.96459 24.59559 1.000 19.98512 93 VAL A CA 1
ATOM 666 C C . VAL A 1 93 ? -0.58012 25.18491 25.45852 1.000 19.36515 93 VAL A C 1
ATOM 667 O O . VAL A 1 93 ? -0.72908 25.13694 26.68888 1.000 20.37797 93 VAL A O 1
ATOM 671 N N . ASP A 1 94 ? -0.14325 26.27156 24.81452 1.000 18.56295 94 ASP A N 1
ATOM 672 C CA . ASP A 1 94 ? 0.00599 27.55706 25.48632 1.000 19.26950 94 ASP A CA 1
ATOM 673 C C . ASP A 1 94 ? -1.33272 28.28103 25.41273 1.000 22.30984 94 ASP A C 1
ATOM 674 O O . ASP A 1 94 ? -1.92515 28.38460 24.33896 1.000 22.05360 94 ASP A O 1
ATOM 679 N N . GLY A 1 95 ? -1.81878 28.75523 26.55150 1.000 21.29925 95 GLY A N 1
ATOM 680 C CA . GLY A 1 95 ? -3.14113 29.35170 26.55470 1.000 22.21563 95 GLY A CA 1
ATOM 681 C C . GLY A 1 95 ? -3.19821 30.78488 26.06512 1.000 20.37435 95 GLY A C 1
ATOM 682 O O . GLY A 1 95 ? -3.79347 31.06565 25.02309 1.000 22.73511 95 GLY A O 1
ATOM 683 N N . LEU A 1 96 ? -2.57501 31.70504 26.79885 1.000 19.97494 96 LEU A N 1
ATOM 684 C CA . LEU A 1 96 ? -2.85834 33.13581 26.66668 1.000 23.07523 96 LEU A CA 1
ATOM 685 C C . LEU A 1 96 ? -1.82407 33.79752 25.75755 1.000 20.51335 96 LEU A C 1
ATOM 686 O O . LEU A 1 96 ? -0.81479 34.32573 26.22158 1.000 19.40255 96 LEU A O 1
ATOM 691 N N . GLN A 1 97 ? -2.10771 33.78291 24.44643 1.000 18.83328 97 GLN A N 1
ATOM 692 C CA . GLN A 1 97 ? -1.40886 34.58860 23.44081 1.000 17.26412 97 GLN A CA 1
ATOM 693 C C . GLN A 1 97 ? -2.39338 35.64225 22.94260 1.000 16.10662 97 GLN A C 1
ATOM 694 O O . GLN A 1 97 ? -3.26951 35.33905 22.13207 1.000 19.40964 97 GLN A O 1
ATOM 700 N N . GLY A 1 98 ? -2.23809 36.88281 23.39873 1.000 17.38535 98 GLY A N 1
ATOM 701 C CA . GLY A 1 98 ? -1.07180 37.28868 24.15893 1.000 15.01682 98 GLY A CA 1
ATOM 702 C C . GLY A 1 98 ? 0.00009 37.69820 23.17004 1.000 16.96653 98 GLY A C 1
ATOM 703 O O . GLY A 1 98 ? -0.30584 38.21628 22.09020 1.000 18.92153 98 GLY A O 1
ATOM 704 N N . HIS A 1 99 ? 1.25278 37.43281 23.50145 1.000 15.22751 99 HIS A N 1
ATOM 705 C CA . HIS A 1 99 ? 2.36321 37.91197 22.69099 1.000 13.87850 99 HIS A CA 1
ATOM 706 C C . HIS A 1 99 ? 2.93768 36.80310 21.81807 1.000 16.97973 99 HIS A C 1
ATOM 707 O O . HIS A 1 99 ? 3.30130 35.73272 22.32029 1.000 17.14638 99 HIS A O 1
ATOM 714 N N . LEU A 1 100 ? 3.05229 37.07707 20.51340 1.000 14.87065 100 LEU A N 1
ATOM 715 C CA . LEU A 1 100 ? 3.76361 36.18663 19.59670 1.000 13.55557 100 LEU A CA 1
ATOM 716 C C . LEU A 1 100 ? 4.58372 37.01466 18.61734 1.000 14.54653 100 LEU A C 1
ATOM 717 O O . LEU A 1 100 ? 4.01717 37.76975 17.81747 1.000 16.63014 100 LEU A O 1
ATOM 722 N N . SER A 1 101 ? 5.91485 36.87449 18.69079 1.000 14.47375 101 SER A N 1
ATOM 723 C CA . SER A 1 101 ? 6.82622 37.27997 17.60876 1.000 14.75403 101 SER A CA 1
ATOM 724 C C . SER A 1 101 ? 6.71220 38.76849 17.27698 1.000 15.69012 101 SER A C 1
ATOM 725 O O . SER A 1 101 ? 6.71113 39.15388 16.10279 1.000 17.38305 101 SER A O 1
ATOM 728 N N . SER A 1 102 ? 6.59973 39.60448 18.31894 1.000 15.06839 102 SER A N 1
ATOM 729 C CA . SER A 1 102 ? 6.55701 41.07086 18.32682 1.000 15.62810 102 SER A CA 1
ATOM 730 C C . SER A 1 102 ? 5.14175 41.62444 18.32131 1.000 16.45784 102 SER A C 1
ATOM 731 O O . SER A 1 102 ? 4.97910 42.82300 18.51675 1.000 15.43725 102 SER A O 1
ATOM 734 N N . PHE A 1 103 ? 4.12258 40.79726 18.09468 1.000 14.19566 103 PHE A N 1
ATOM 735 C CA . PHE A 1 103 ? 2.73478 41.24326 18.03910 1.000 12.08168 103 PHE A CA 1
ATOM 736 C C . PHE A 1 103 ? 1.99807 40.86302 19.31724 1.000 15.19923 103 PHE A C 1
ATOM 737 O O . PHE A 1 103 ? 2.16194 39.75312 19.83905 1.000 15.14389 103 PHE A O 1
ATOM 745 N N . ASP A 1 104 ? 1.17539 41.78605 19.81375 1.000 13.27111 104 ASP A N 1
ATOM 746 C CA . ASP A 1 104 ? 0.31115 41.52918 20.95895 1.000 14.42594 104 ASP A CA 1
ATOM 747 C C . ASP A 1 104 ? -1.08682 41.24919 20.42726 1.000 14.88968 104 ASP A C 1
ATOM 748 O O . ASP A 1 104 ? -1.63657 42.06946 19.68628 1.000 14.79095 104 ASP A O 1
ATOM 753 N N . PHE A 1 105 ? -1.66444 40.10899 20.82391 1.000 14.49963 105 PHE A N 1
ATOM 754 C CA . PHE A 1 105 ? -3.03170 39.72612 20.46451 1.000 15.44880 105 PHE A CA 1
ATOM 755 C C . PHE A 1 105 ? -3.89810 39.83398 21.71578 1.000 14.18134 105 PHE A C 1
ATOM 756 O O . PHE A 1 105 ? -3.95270 38.91291 22.53853 1.000 16.79421 105 PHE A O 1
ATOM 764 N N . LEU A 1 106 ? -4.56914 40.97606 21.85306 1.000 15.30659 106 LEU A N 1
ATOM 765 C CA . LEU A 1 106 ? -5.31934 41.28738 23.05201 1.000 17.84963 106 LEU A CA 1
ATOM 766 C C . LEU A 1 106 ? -6.79894 41.36804 22.71879 1.000 14.46339 106 LEU A C 1
ATOM 767 O O . LEU A 1 106 ? -7.17378 42.01100 21.72628 1.000 16.88152 106 LEU A O 1
ATOM 772 N N . PRO A 1 107 ? -7.67138 40.71744 23.48925 1.000 16.71035 107 PRO A N 1
ATOM 773 C CA . PRO A 1 107 ? -9.10820 40.81501 23.20658 1.000 20.66044 107 PRO A CA 1
ATOM 774 C C . PRO A 1 107 ? -9.60644 42.23678 23.39945 1.000 18.48909 107 PRO A C 1
ATOM 775 O O . PRO A 1 107 ? -9.11023 42.98342 24.24424 1.000 16.16883 107 PRO A O 1
ATOM 779 N N . ALA A 1 108 ? -10.59100 42.61358 22.57806 1.000 17.54347 108 ALA A N 1
ATOM 780 C CA . ALA A 1 108 ? -11.13893 43.96215 22.66842 1.000 16.76452 108 ALA A CA 1
ATOM 781 C C . ALA A 1 108 ? -11.72129 44.23913 24.04896 1.000 18.14907 108 ALA A C 1
ATOM 782 O O . ALA A 1 108 ? -11.74879 45.39597 24.48430 1.000 17.11944 108 ALA A O 1
ATOM 784 N N . TRP A 1 109 ? -12.16195 43.20247 24.75722 1.000 16.72318 109 TRP A N 1
ATOM 785 C CA . TRP A 1 109 ? -12.70855 43.39380 26.09723 1.000 17.35650 109 TRP A CA 1
ATOM 786 C C . TRP A 1 109 ? -11.61771 43.60113 27.16731 1.000 17.58863 109 TRP A C 1
ATOM 787 O O . TRP A 1 109 ? -11.94756 43.65921 28.36023 1.000 21.25060 109 TRP A O 1
ATOM 798 N N . THR A 1 110 ? -10.34902 43.75425 26.77364 1.000 17.88192 110 THR A N 1
ATOM 799 C CA . THR A 1 110 ? -9.28633 44.08875 27.72116 1.000 16.98890 110 THR A CA 1
ATOM 800 C C . THR A 1 110 ? -8.64226 45.44548 27.46940 1.000 16.43288 110 THR A C 1
ATOM 801 O O . THR A 1 110 ? -7.78605 45.85598 28.26289 1.000 18.56180 110 THR A O 1
ATOM 805 N N . THR A 1 111 ? -9.00987 46.14547 26.39878 1.000 16.95618 111 THR A N 1
ATOM 806 C CA . THR A 1 111 ? -8.26119 47.30928 25.94916 1.000 17.63389 111 THR A CA 1
ATOM 807 C C . THR A 1 111 ? -9.16548 48.53125 25.83288 1.000 19.76630 111 THR A C 1
ATOM 808 O O . THR A 1 111 ? -10.39132 48.42098 25.79512 1.000 21.41435 111 THR A O 1
ATOM 812 N N . THR A 1 112 ? -8.51436 49.70297 25.75726 1.000 19.94334 112 THR A N 1
ATOM 813 C CA . THR A 1 112 ? -9.10326 51.04871 25.66944 1.000 17.09350 112 THR A CA 1
ATOM 814 C C . THR A 1 112 ? -10.33889 51.23938 26.55771 1.000 19.12602 112 THR A C 1
ATOM 815 O O . THR A 1 112 ? -10.19941 51.29841 27.78881 1.000 21.96842 112 THR A O 1
ATOM 819 N N . TRP A 1 113 ? -11.53480 51.38768 25.96867 1.000 16.56822 113 TRP A N 1
ATOM 820 C CA . TRP A 1 113 ? -12.74324 51.59002 26.77413 1.000 17.66212 113 TRP A CA 1
ATOM 821 C C . TRP A 1 113 ? -12.93849 50.48633 27.81185 1.000 18.59403 113 TRP A C 1
ATOM 822 O O . TRP A 1 113 ? -13.60588 50.70749 28.83182 1.000 21.01428 113 TRP A O 1
ATOM 833 N N . HIS A 1 114 ? -12.37716 49.30478 27.56247 1.000 18.94696 114 HIS A N 1
ATOM 834 C CA . HIS A 1 114 ? -12.46739 48.15787 28.45201 1.000 20.39735 114 HIS A CA 1
ATOM 835 C C . HIS A 1 114 ? -11.11657 47.80101 29.05400 1.000 20.23909 114 HIS A C 1
ATOM 836 O O . HIS A 1 114 ? -10.91327 46.65291 29.46260 1.000 20.25159 114 HIS A O 1
ATOM 843 N N . ARG A 1 115 ? -10.18750 48.75814 29.09319 1.000 21.62856 115 ARG A N 1
ATOM 844 C CA . ARG A 1 115 ? -8.85390 48.48139 29.61723 1.000 20.53154 115 ARG A CA 1
ATOM 845 C C . ARG A 1 115 ? -8.95288 47.99603 31.05094 1.000 19.68393 115 ARG A C 1
ATOM 846 O O . ARG A 1 115 ? -9.41080 48.72483 31.93720 1.000 22.94377 115 ARG A O 1
ATOM 854 N N . ARG A 1 116 ? -8.48200 46.77015 31.26494 1.000 20.81520 116 ARG A N 1
ATOM 855 C CA . ARG A 1 116 ? -8.59448 46.08660 32.54184 1.000 22.07559 116 ARG A CA 1
ATOM 856 C C . ARG A 1 116 ? -7.37658 45.19449 32.67502 1.000 16.11343 116 ARG A C 1
ATOM 857 O O . ARG A 1 116 ? -7.12116 44.35061 31.80746 1.000 17.98438 116 ARG A O 1
ATOM 865 N N . ASN A 1 117 ? -6.62081 45.41036 33.75006 1.000 20.63861 117 ASN A N 1
ATOM 866 C CA . ASN A 1 117 ? -5.33364 44.75933 33.94589 1.000 19.34106 117 ASN A CA 1
ATOM 867 C C . ASN A 1 117 ? -5.43757 43.24911 33.77281 1.000 21.91791 117 ASN A C 1
ATOM 868 O O . ASN A 1 117 ? -6.24559 42.59378 34.43181 1.000 20.30015 117 ASN A O 1
ATOM 873 N N . LEU A 1 118 ? -4.58761 42.70023 32.89635 1.000 19.33661 118 LEU A N 1
ATOM 874 C CA . LEU A 1 118 ? -4.61109 41.27256 32.57828 1.000 20.59939 118 LEU A CA 1
ATOM 875 C C . LEU A 1 118 ? -4.36239 40.39718 33.79063 1.000 21.87969 118 LEU A C 1
ATOM 876 O O . LEU A 1 118 ? -4.77397 39.23029 33.79545 1.000 23.87455 118 LEU A O 1
ATOM 881 N N . PHE A 1 119 ? -3.68811 40.92683 34.81146 1.000 18.50257 119 PHE A N 1
ATOM 882 C CA . PHE A 1 119 ? -3.29253 40.13107 35.95897 1.000 20.37564 119 PHE A CA 1
ATOM 883 C C . PHE A 1 119 ? -4.10438 40.39516 37.21234 1.000 26.07301 119 PHE A C 1
ATOM 884 O O . PHE A 1 119 ? -4.05307 39.57824 38.13974 1.000 28.38833 119 PHE A O 1
ATOM 892 N N . THR A 1 120 ? -4.82167 41.51354 37.28987 1.000 23.59148 120 THR A N 1
ATOM 893 C CA . THR A 1 120 ? -5.50213 41.84172 38.53429 1.000 20.72420 120 THR A CA 1
ATOM 894 C C . THR A 1 120 ? -6.99463 42.08962 38.40561 1.000 28.26341 120 THR A C 1
ATOM 895 O O . THR A 1 120 ? -7.68858 42.00415 39.42571 1.000 26.13721 120 THR A O 1
ATOM 899 N N . ASP A 1 121 ? -7.52259 42.38552 37.22462 1.000 23.08789 121 ASP A N 1
ATOM 900 C CA . ASP A 1 121 ? -8.94357 42.68777 37.15514 1.000 22.03928 121 ASP A CA 1
ATOM 901 C C . ASP A 1 121 ? -9.74970 41.42345 37.42671 1.000 21.02989 121 ASP A C 1
ATOM 902 O O . ASP A 1 121 ? -9.57302 40.41351 36.74007 1.000 24.10263 121 ASP A O 1
ATOM 907 N N . PRO A 1 122 ? -10.66883 41.45186 38.39324 1.000 21.26403 122 PRO A N 1
ATOM 908 C CA . PRO A 1 122 ? -11.37729 40.22130 38.76840 1.000 21.98370 122 PRO A CA 1
ATOM 909 C C . PRO A 1 122 ? -12.12598 39.55914 37.62894 1.000 23.30956 122 PRO A C 1
ATOM 910 O O . PRO A 1 122 ? -12.17889 38.32496 37.57204 1.000 27.53837 122 PRO A O 1
ATOM 914 N N . ASP A 1 123 ? -12.74501 40.34557 36.74111 1.000 22.61550 123 ASP A N 1
ATOM 915 C CA . ASP A 1 123 ? -13.51409 39.76430 35.64557 1.000 23.40716 123 ASP A CA 1
ATOM 916 C C . ASP A 1 123 ? -12.60591 39.22148 34.54996 1.000 19.91141 123 ASP A C 1
ATOM 917 O O . ASP A 1 123 ? -12.85725 38.13014 34.02854 1.000 24.86183 123 ASP A O 1
ATOM 922 N N . VAL A 1 124 ? -11.55296 39.96048 34.18407 1.000 21.45928 124 VAL A N 1
ATOM 923 C CA . VAL A 1 124 ? -10.60656 39.42901 33.20426 1.000 19.13984 124 VAL A CA 1
ATOM 924 C C . VAL A 1 124 ? -9.99900 38.12786 33.71233 1.000 19.23449 124 VAL A C 1
ATOM 925 O O . VAL A 1 124 ? -9.86690 37.14818 32.96426 1.000 22.41918 124 VAL A O 1
ATOM 929 N N . VAL A 1 125 ? -9.62130 38.09365 34.98987 1.000 22.11408 125 VAL A N 1
ATOM 930 C CA . VAL A 1 125 ? -8.95050 36.91493 35.51495 1.000 21.23714 125 VAL A CA 1
ATOM 931 C C . VAL A 1 125 ? -9.89805 35.72091 35.54058 1.000 22.73858 125 VAL A C 1
ATOM 932 O O . VAL A 1 125 ? -9.51467 34.60610 35.17324 1.000 23.95214 125 VAL A O 1
ATOM 936 N N . SER A 1 126 ? -11.15582 35.92189 35.96321 1.000 23.79112 126 SER A N 1
ATOM 937 C CA . SER A 1 126 ? -12.08389 34.79697 35.92343 1.000 21.12036 126 SER A CA 1
ATOM 938 C C . SER A 1 126 ? -12.34488 34.35421 34.48593 1.000 22.14355 126 SER A C 1
ATOM 939 O O . SER A 1 126 ? -12.55081 33.16051 34.23391 1.000 25.97749 126 SER A O 1
ATOM 942 N N . GLY A 1 127 ? -12.32431 35.29065 33.53305 1.000 20.72859 127 GLY A N 1
ATOM 943 C CA . GLY A 1 127 ? -12.48190 34.91701 32.13385 1.000 20.59357 127 GLY A CA 1
ATOM 944 C C . GLY A 1 127 ? -11.30087 34.11113 31.62236 1.000 24.95525 127 GLY A C 1
ATOM 945 O O . GLY A 1 127 ? -11.47763 33.12139 30.90918 1.000 22.74680 127 GLY A O 1
ATOM 946 N N . GLN A 1 128 ? -10.08258 34.50537 32.01138 1.000 22.84880 128 GLN A N 1
ATOM 947 C CA . GLN A 1 128 ? -8.89357 33.74111 31.63363 1.000 20.13830 128 GLN A CA 1
ATOM 948 C C . GLN A 1 128 ? -8.92915 32.33848 32.21826 1.000 21.84744 128 GLN A C 1
ATOM 949 O O . GLN A 1 128 ? -8.56462 31.36840 31.54097 1.000 24.92250 128 GLN A O 1
ATOM 955 N N . ALA A 1 129 ? -9.31585 32.22002 33.49339 1.000 24.36223 129 ALA A N 1
ATOM 956 C CA . ALA A 1 129 ? -9.37414 30.91019 34.13346 1.000 23.12775 129 ALA A CA 1
ATOM 957 C C . ALA A 1 129 ? -10.37211 29.99537 33.43733 1.000 24.75349 129 ALA A C 1
ATOM 958 O O . ALA A 1 129 ? -10.11147 28.80032 33.26545 1.000 29.33321 129 ALA A O 1
ATOM 960 N N . GLU A 1 130 ? -11.54242 30.52512 33.06197 1.000 23.43034 130 GLU A N 1
ATOM 961 C CA . GLU A 1 130 ? -12.52353 29.68802 32.38501 1.000 26.65955 130 GLU A CA 1
ATOM 962 C C . GLU A 1 130 ? -12.02630 29.28495 31.00061 1.000 26.88341 130 GLU A C 1
ATOM 963 O O . GLU A 1 130 ? -12.26397 28.15921 30.54892 1.000 28.77720 130 GLU A O 1
ATOM 969 N N . TYR A 1 131 ? -11.31626 30.19016 30.32385 1.000 22.42027 131 TYR A N 1
ATOM 970 C CA . TYR A 1 131 ? -10.68981 29.86576 29.04257 1.000 20.88194 131 TYR A CA 1
ATOM 971 C C . TYR A 1 131 ? -9.70251 28.70969 29.19086 1.000 23.34160 131 TYR A C 1
ATOM 972 O O . TYR A 1 131 ? -9.79380 27.70457 28.47568 1.000 25.88127 131 TYR A O 1
ATOM 981 N N . LEU A 1 132 ? -8.77171 28.81953 30.14637 1.000 24.06884 132 LEU A N 1
ATOM 982 C CA . LEU A 1 132 ? -7.75845 27.78002 30.32374 1.000 23.98713 132 LEU A CA 1
ATOM 983 C C . LEU A 1 132 ? -8.37856 26.46066 30.76509 1.000 22.83317 132 LEU A C 1
ATOM 984 O O . LEU A 1 132 ? -7.99697 25.39526 30.27093 1.000 27.66096 132 LEU A O 1
ATOM 989 N N . ARG A 1 133 ? -9.33422 26.50311 31.70147 1.000 23.43419 133 ARG A N 1
ATOM 990 C CA . ARG A 1 133 ? -9.99805 25.27301 32.11700 1.000 23.78077 133 ARG A CA 1
ATOM 991 C C . ARG A 1 133 ? -10.71812 24.61701 30.94367 1.000 29.00974 133 ARG A C 1
ATOM 992 O O . ARG A 1 133 ? -10.75370 23.38620 30.83154 1.000 27.77440 133 ARG A O 1
ATOM 1000 N N . THR A 1 134 ? -11.30518 25.42478 30.06340 1.000 25.27343 134 THR A N 1
ATOM 1001 C CA . THR A 1 134 ? -12.06205 24.87410 28.94156 1.000 27.29194 134 THR A CA 1
ATOM 1002 C C . THR A 1 134 ? -11.14444 24.14255 27.96880 1.000 25.17027 134 THR A C 1
ATOM 1003 O O . THR A 1 134 ? -11.43603 23.01336 27.55671 1.000 28.47729 134 THR A O 1
ATOM 1007 N N . LEU A 1 135 ? -10.01863 24.76725 27.60891 1.000 25.38883 135 LEU A N 1
ATOM 1008 C CA . LEU A 1 135 ? -9.04368 24.11954 26.73790 1.000 24.42937 135 LEU A CA 1
ATOM 1009 C C . LEU A 1 135 ? -8.53061 22.82101 27.35321 1.000 26.64842 135 LEU A C 1
ATOM 1010 O O . LEU A 1 135 ? -8.51118 21.77230 26.69803 1.000 27.18022 135 LEU A O 1
ATOM 1015 N N . ALA A 1 136 ? -8.09405 22.87598 28.61499 1.000 25.45426 136 ALA A N 1
ATOM 1016 C CA . ALA A 1 136 ? -7.54296 21.68489 29.24931 1.000 26.00523 136 ALA A CA 1
ATOM 1017 C C . ALA A 1 136 ? -8.58443 20.57370 29.33859 1.000 30.31909 136 ALA A C 1
ATOM 1018 O O . ALA A 1 136 ? -8.28779 19.41204 29.03422 1.000 30.26671 136 ALA A O 1
ATOM 1020 N N . ALA A 1 137 ? -9.81991 20.91269 29.71962 1.000 28.66296 137 ALA A N 1
ATOM 1021 C CA . ALA A 1 137 ? -10.84946 19.88564 29.85063 1.000 32.30686 137 ALA A CA 1
ATOM 1022 C C . ALA A 1 137 ? -11.18316 19.25017 28.50926 1.000 28.46803 137 ALA A C 1
ATOM 1023 O O . ALA A 1 137 ? -11.48779 18.05430 28.44976 1.000 36.27109 137 ALA A O 1
ATOM 1025 N N . ALA A 1 138 ? -11.12525 20.02966 27.42737 1.000 27.61677 138 ALA A N 1
ATOM 1026 C CA . ALA A 1 138 ? -11.42345 19.49480 26.10504 1.000 29.95568 138 ALA A CA 1
ATOM 1027 C C . ALA A 1 138 ? -10.35147 18.52764 25.61684 1.000 33.26764 138 ALA A C 1
ATOM 1028 O O . ALA A 1 138 ? -10.65707 17.60580 24.85327 1.000 36.11171 138 ALA A O 1
ATOM 1030 N N . LEU A 1 139 ? -9.09820 18.71187 26.03073 1.000 27.40997 139 LEU A N 1
ATOM 1031 C CA . LEU A 1 139 ? -8.02705 17.81993 25.60936 1.000 27.40249 139 LEU A CA 1
ATOM 1032 C C . LEU A 1 139 ? -7.71412 16.73788 26.63511 1.000 29.05931 139 LEU A C 1
ATOM 1033 O O . LEU A 1 139 ? -6.81932 15.91862 26.39724 1.000 35.54834 139 LEU A O 1
ATOM 1038 N N . ALA A 1 140 ? -8.45404 16.69187 27.75034 1.000 32.82621 140 ALA A N 1
ATOM 1039 C CA . ALA A 1 140 ? -8.09621 15.80051 28.85030 1.000 29.47914 140 ALA A CA 1
ATOM 1040 C C . ALA A 1 140 ? -8.22148 14.33386 28.46681 1.000 34.34912 140 ALA A C 1
ATOM 1041 O O . ALA A 1 140 ? -7.57055 13.47853 29.07951 1.000 33.80294 140 ALA A O 1
ATOM 1043 N N . ASP A 1 141 ? -9.05805 14.01520 27.48218 1.000 36.18236 141 ASP A N 1
ATOM 1044 C CA . ASP A 1 141 ? -9.21281 12.64014 27.03171 1.000 40.46674 141 ASP A CA 1
ATOM 1045 C C . ASP A 1 141 ? -8.25729 12.28380 25.89851 1.000 40.27166 141 ASP A C 1
ATOM 1046 O O . ASP A 1 141 ? -8.37569 11.19880 25.31865 1.000 43.14988 141 ASP A O 1
ATOM 1051 N N . ARG A 1 142 ? -7.31582 13.16525 25.57236 1.000 33.44682 142 ARG A N 1
ATOM 1052 C CA . ARG A 1 142 ? -6.31959 12.86781 24.55403 1.000 32.36620 142 ARG A CA 1
ATOM 1053 C C . ARG A 1 142 ? -5.08442 12.27870 25.21862 1.000 31.90224 142 ARG A C 1
ATOM 1054 O O . ARG A 1 142 ? -4.48307 12.94066 26.07843 1.000 34.96097 142 ARG A O 1
ATOM 1062 N N . PRO A 1 143 ? -4.67176 11.06065 24.86232 1.000 37.78929 143 PRO A N 1
ATOM 1063 C CA . PRO A 1 143 ? -3.48512 10.47639 25.50572 1.000 34.70165 143 PRO A CA 1
ATOM 1064 C C . PRO A 1 143 ? -2.20143 11.23143 25.21677 1.000 38.79174 143 PRO A C 1
ATOM 1065 O O . PRO A 1 143 ? -1.27026 11.17798 26.02923 1.000 37.09448 143 PRO A O 1
ATOM 1069 N N . ASN A 1 144 ? -2.11271 11.92753 24.08712 1.000 35.87132 144 ASN A N 1
ATOM 1070 C CA . ASN A 1 144 ? -0.90623 12.66422 23.74075 1.000 29.39193 144 ASN A CA 1
ATOM 1071 C C . ASN A 1 144 ? -0.93421 14.10525 24.22794 1.000 28.38629 144 ASN A C 1
ATOM 1072 O O . ASN A 1 144 ? -0.04078 14.87937 23.87483 1.000 27.71932 144 ASN A O 1
ATOM 1077 N N . PHE A 1 145 ? -1.93449 14.48350 25.02252 1.000 31.02795 145 PHE A N 1
ATOM 1078 C CA . PHE A 1 145 ? -2.01038 15.82959 25.58266 1.000 31.60220 145 PHE A CA 1
ATOM 1079 C C . PHE A 1 145 ? -1.10732 15.90522 26.81109 1.000 27.93702 145 PHE A C 1
ATOM 1080 O O . PHE A 1 145 ? -1.35850 15.24110 27.82367 1.000 30.20928 145 PHE A O 1
ATOM 1088 N N . LEU A 1 146 ? -0.04622 16.70944 26.72076 1.000 27.46408 146 LEU A N 1
ATOM 1089 C CA . LEU A 1 146 ? 0.90965 16.80183 27.82156 1.000 29.57037 146 LEU A CA 1
ATOM 1090 C C . LEU A 1 146 ? 0.36570 17.65522 28.95930 1.000 27.13379 146 LEU A C 1
ATOM 1091 O O . LEU A 1 146 ? 0.56850 17.33135 30.13476 1.000 28.77467 146 LEU A O 1
ATOM 1096 N N . GLY A 1 147 ? -0.31433 18.74676 28.62883 1.000 26.49516 147 GLY A N 1
ATOM 1097 C CA . GLY A 1 147 ? -0.76936 19.71917 29.59274 1.000 28.62244 147 GLY A CA 1
ATOM 1098 C C . GLY A 1 147 ? -0.69579 21.11857 29.01500 1.000 25.56514 147 GLY A C 1
ATOM 1099 O O . GLY A 1 147 ? -0.40311 21.31573 27.83542 1.000 25.93145 147 GLY A O 1
ATOM 1100 N N . MET A 1 148 ? -0.95852 22.10251 29.87089 1.000 23.45787 148 MET A N 1
ATOM 1101 C CA . MET A 1 148 ? -1.01271 23.50281 29.47647 1.000 22.70829 148 MET A CA 1
ATOM 1102 C C . MET A 1 148 ? 0.21246 24.26019 29.97366 1.000 21.65156 148 MET A C 1
ATOM 1103 O O . MET A 1 148 ? 0.73653 23.98779 31.05961 1.000 22.30837 148 MET A O 1
ATOM 1108 N N . THR A 1 149 ? 0.63687 25.23264 29.17418 1.000 19.62210 149 THR A N 1
ATOM 1109 C CA . THR A 1 149 ? 1.45076 26.35148 29.63677 1.000 22.14099 149 THR A CA 1
ATOM 1110 C C . THR A 1 149 ? 0.53930 27.56882 29.70215 1.000 20.49749 149 THR A C 1
ATOM 1111 O O . THR A 1 149 ? -0.24199 27.79772 28.77535 1.000 19.81801 149 THR A O 1
ATOM 1115 N N . VAL A 1 150 ? 0.60612 28.32594 30.80562 1.000 21.76419 150 VAL A N 1
ATOM 1116 C CA . VAL A 1 150 ? -0.36847 29.40543 31.01693 1.000 24.20587 150 VAL A CA 1
ATOM 1117 C C . VAL A 1 150 ? -0.44342 30.31617 29.79453 1.000 22.44858 150 VAL A C 1
ATOM 1118 O O . VAL A 1 150 ? -1.53513 30.61541 29.28182 1.000 21.25202 150 VAL A O 1
ATOM 1122 N N . GLY A 1 151 ? 0.71048 30.74650 29.29708 1.000 17.42890 151 GLY A N 1
ATOM 1123 C CA . GLY A 1 151 ? 0.75590 31.59207 28.12249 1.000 17.23896 151 GLY A CA 1
ATOM 1124 C C . GLY A 1 151 ? 2.20189 31.88162 27.78496 1.000 19.52674 151 GLY A C 1
ATOM 1125 O O . GLY A 1 151 ? 3.09358 31.76712 28.63130 1.000 18.29907 151 GLY A O 1
ATOM 1126 N N . ASN A 1 152 ? 2.41880 32.25618 26.52495 1.000 17.92176 152 ASN A N 1
ATOM 1127 C CA . ASN A 1 152 ? 3.77910 32.37296 26.00520 1.000 17.55599 152 ASN A CA 1
ATOM 1128 C C . ASN A 1 152 ? 4.39841 33.67924 26.48946 1.000 14.06362 152 ASN A C 1
ATOM 1129 O O . ASN A 1 152 ? 4.15833 34.74210 25.91553 1.000 16.93943 152 ASN A O 1
ATOM 1134 N N . ALA A 1 153 ? 5.20949 33.60625 27.54629 1.000 15.43706 153 ALA A N 1
ATOM 1135 C CA . ALA A 1 153 ? 5.89691 34.78314 28.07270 1.000 15.88541 153 ALA A CA 1
ATOM 1136 C C . ALA A 1 153 ? 4.90793 35.91324 28.33927 1.000 17.22822 153 ALA A C 1
ATOM 1137 O O . ALA A 1 153 ? 5.12260 37.06800 27.96973 1.000 17.27641 153 ALA A O 1
ATOM 1139 N N . ILE A 1 154 ? 3.79976 35.55934 28.99241 1.000 16.00381 154 ILE A N 1
ATOM 1140 C CA . ILE A 1 154 ? 2.79801 36.55650 29.35247 1.000 17.75950 154 ILE A CA 1
ATOM 1141 C C . ILE A 1 154 ? 3.41188 37.65116 30.21448 1.000 17.31692 154 ILE A C 1
ATOM 1142 O O . ILE A 1 154 ? 2.90235 38.77884 30.23391 1.000 17.17221 154 ILE A O 1
ATOM 1147 N N . ASN A 1 155 ? 4.54663 37.37019 30.87070 1.000 14.48543 155 ASN A N 1
ATOM 1148 C CA . ASN A 1 155 ? 5.20373 38.38729 31.68526 1.000 15.29354 155 ASN A CA 1
ATOM 1149 C C . ASN A 1 155 ? 5.66723 39.59590 30.87340 1.000 16.22005 155 ASN A C 1
ATOM 1150 O O . ASN A 1 155 ? 5.94872 40.64318 31.46356 1.000 16.13377 155 ASN A O 1
ATOM 1155 N N . GLN A 1 156 ? 5.74170 39.49923 29.53787 1.000 18.86139 156 GLN A N 1
ATOM 1156 C CA . GLN A 1 156 ? 6.14851 40.68386 28.78800 1.000 17.18037 156 GLN A CA 1
ATOM 1157 C C . GLN A 1 156 ? 5.09706 41.79963 28.82248 1.000 13.77670 156 GLN A C 1
ATOM 1158 O O . GLN A 1 156 ? 5.40109 42.93426 28.43798 1.000 17.99934 156 GLN A O 1
ATOM 1164 N N . PHE A 1 157 ? 3.88282 41.52895 29.30026 1.000 15.41644 157 PHE A N 1
ATOM 1165 C CA . PHE A 1 157 ? 2.89942 42.59817 29.46585 1.000 16.91713 157 PHE A CA 1
ATOM 1166 C C . PHE A 1 157 ? 3.04758 43.32843 30.79871 1.000 16.04601 157 PHE A C 1
ATOM 1167 O O . PHE A 1 157 ? 2.36190 44.33745 31.03078 1.000 18.87356 157 PHE A O 1
ATOM 1175 N N . SER A 1 158 ? 3.89041 42.83175 31.69517 1.000 16.18688 158 SER A N 1
ATOM 1176 C CA . SER A 1 158 ? 3.82949 43.25255 33.08730 1.000 18.85753 158 SER A CA 1
ATOM 1177 C C . SER A 1 158 ? 4.76838 44.39885 33.43273 1.000 18.71579 158 SER A C 1
ATOM 1178 O O . SER A 1 158 ? 4.74542 44.86925 34.57521 1.000 20.45432 158 SER A O 1
ATOM 1181 N N . GLY A 1 159 ? 5.59578 44.85628 32.50564 1.000 20.49077 159 GLY A N 1
ATOM 1182 C CA . GLY A 1 159 ? 6.48958 45.95080 32.83527 1.000 19.34070 159 GLY A CA 1
ATOM 1183 C C . GLY A 1 159 ? 7.34707 46.31126 31.64559 1.000 19.84739 159 GLY A C 1
ATOM 1184 O O . GLY A 1 159 ? 7.18079 45.77701 30.54774 1.000 20.08233 159 GLY A O 1
ATOM 1185 N N A HIS A 1 160 ? 8.29277 47.22624 31.89836 0.360 23.32357 160 HIS A N 1
ATOM 1186 N N B HIS A 1 160 ? 8.24786 47.26031 31.87232 0.640 24.10426 160 HIS A N 1
ATOM 1187 C CA A HIS A 1 160 ? 9.29004 47.67087 30.93068 0.360 22.27476 160 HIS A CA 1
ATOM 1188 C CA B HIS A 1 160 ? 9.13273 47.69911 30.80903 0.640 20.92367 160 HIS A CA 1
ATOM 1189 C C A HIS A 1 160 ? 9.99870 46.46374 30.32453 0.360 19.96229 160 HIS A C 1
ATOM 1190 C C B HIS A 1 160 ? 9.98109 46.51996 30.31941 0.640 19.99967 160 HIS A C 1
ATOM 1191 O O A HIS A 1 160 ? 10.23407 45.46636 31.01892 0.360 18.78352 160 HIS A O 1
ATOM 1192 O O B HIS A 1 160 ? 10.30930 45.61432 31.09045 0.640 20.44227 160 HIS A O 1
ATOM 1205 N N . PRO A 1 161 ? 10.36369 46.50658 29.03523 1.000 18.94554 161 PRO A N 1
ATOM 1206 C CA . PRO A 1 161 ? 10.18281 47.60650 28.08572 1.000 18.33622 161 PRO A CA 1
ATOM 1207 C C . PRO A 1 161 ? 8.88088 47.64694 27.30499 1.000 21.33533 161 PRO A C 1
ATOM 1208 O O . PRO A 1 161 ? 8.84275 48.34048 26.29089 1.000 20.45254 161 PRO A O 1
ATOM 1212 N N . HIS A 1 162 ? 7.84136 46.95678 27.75462 1.000 18.09314 162 HIS A N 1
ATOM 1213 C CA . HIS A 1 162 ? 6.57223 47.05782 27.05386 1.000 19.16505 162 HIS A CA 1
ATOM 1214 C C . HIS A 1 162 ? 6.15495 48.52522 26.94799 1.000 19.85563 162 HIS A C 1
ATOM 1215 O O . HIS A 1 162 ? 6.32739 49.28638 27.90680 1.000 21.31436 162 HIS A O 1
ATOM 1222 N N . PRO A 1 163 ? 5.61171 48.96101 25.80435 1.000 15.19026 163 PRO A N 1
ATOM 1223 C CA . PRO A 1 163 ? 5.24581 50.38034 25.65914 1.000 17.11286 163 PRO A CA 1
ATOM 1224 C C . PRO A 1 163 ? 4.04326 50.80380 26.48035 1.000 16.79687 163 PRO A C 1
ATOM 1225 O O . PRO A 1 163 ? 3.84206 52.01241 26.67249 1.000 20.12498 163 PRO A O 1
ATOM 1229 N N . ASP A 1 164 ? 3.24396 49.86007 26.97134 1.000 15.02545 164 ASP A N 1
ATOM 1230 C CA . ASP A 1 164 ? 1.99526 50.16258 27.66372 1.000 17.80296 164 ASP A CA 1
ATOM 1231 C C . ASP A 1 164 ? 1.64938 49.01215 28.60051 1.000 19.79763 164 ASP A C 1
ATOM 1232 O O . ASP A 1 164 ? 0.66206 48.30094 28.36438 1.000 18.87369 164 ASP A O 1
ATOM 1237 N N . PRO A 1 165 ? 2.43029 48.78406 29.64944 1.000 20.58283 165 PRO A N 1
ATOM 1238 C CA . PRO A 1 165 ? 2.28259 47.55103 30.42772 1.000 16.45565 165 PRO A CA 1
ATOM 1239 C C . PRO A 1 165 ? 1.11302 47.61735 31.40052 1.000 17.16011 165 PRO A C 1
ATOM 1240 O O . PRO A 1 165 ? 0.64192 48.68761 31.78293 1.000 20.64377 165 PRO A O 1
ATOM 1244 N N . ASP A 1 166 ? 0.65260 46.42454 31.77285 1.000 20.75698 166 ASP A N 1
ATOM 1245 C CA . ASP A 1 166 ? -0.23949 46.20011 32.90769 1.000 20.05737 166 ASP A CA 1
ATOM 1246 C C . ASP A 1 166 ? 0.65959 45.90196 34.09389 1.000 22.70830 166 ASP A C 1
ATOM 1247 O O . ASP A 1 166 ? 0.99817 44.74749 34.37372 1.000 20.26257 166 ASP A O 1
ATOM 1252 N N . ARG A 1 167 ? 1.10159 46.96013 34.76310 1.000 24.16756 167 ARG A N 1
ATOM 1253 C CA . ARG A 1 167 ? 2.05350 46.79750 35.84890 1.000 26.09791 167 ARG A CA 1
ATOM 1254 C C . ARG A 1 167 ? 1.39263 46.05946 37.00635 1.000 23.54716 167 ARG A C 1
ATOM 1255 O O . ARG A 1 167 ? 0.20967 46.25659 37.30045 1.000 27.92866 167 ARG A O 1
ATOM 1263 N N . VAL A 1 168 ? 2.16341 45.17136 37.63231 1.000 21.62679 168 VAL A N 1
ATOM 1264 C CA . VAL A 1 168 ? 1.73136 44.38530 38.77910 1.000 19.71871 168 VAL A CA 1
ATOM 1265 C C . VAL A 1 168 ? 2.91456 44.22969 39.72239 1.000 24.27692 168 VAL A C 1
ATOM 1266 O O . VAL A 1 168 ? 4.07671 44.39802 39.33773 1.000 24.47280 168 VAL A O 1
ATOM 1270 N N . THR A 1 169 ? 2.60480 43.89343 40.96877 1.000 22.83424 169 THR A N 1
ATOM 1271 C CA . THR A 1 169 ? 3.60413 43.53500 41.96672 1.000 23.78983 169 THR A CA 1
ATOM 1272 C C . THR A 1 169 ? 3.93363 42.05391 41.87738 1.000 23.22203 169 THR A C 1
ATOM 1273 O O . THR A 1 169 ? 3.15409 41.27065 41.32544 1.000 23.97064 169 THR A O 1
ATOM 1277 N N . PRO A 1 170 ? 5.08338 41.62270 42.42152 1.000 24.23585 170 PRO A N 1
ATOM 1278 C CA . PRO A 1 170 ? 5.36603 40.17574 42.44278 1.000 20.76892 170 PRO A CA 1
ATOM 1279 C C . PRO A 1 170 ? 4.31319 39.37178 43.19014 1.000 23.18700 170 PRO A C 1
ATOM 1280 O O . PRO A 1 170 ? 3.95345 38.27205 42.74431 1.000 26.38974 170 PRO A O 1
ATOM 1284 N N . GLU A 1 171 ? 3.80568 39.89891 44.30776 1.000 27.20627 171 GLU A N 1
ATOM 1285 C CA . GLU A 1 171 ? 2.70963 39.23968 45.01337 1.000 26.89908 171 GLU A CA 1
ATOM 1286 C C . GLU A 1 171 ? 1.51788 39.04702 44.09067 1.000 25.41915 171 GLU A C 1
ATOM 1287 O O . GLU A 1 171 ? 0.93454 37.95792 44.03583 1.000 27.04319 171 GLU A O 1
ATOM 1293 N N . GLN A 1 172 ? 1.17319 40.08436 43.32536 1.000 23.42773 172 GLN A N 1
ATOM 1294 C CA . GLN A 1 172 ? 0.03897 39.99086 42.40870 1.000 24.24371 172 GLN A CA 1
ATOM 1295 C C . GLN A 1 172 ? 0.29816 38.97808 41.29624 1.000 25.60388 172 GLN A C 1
ATOM 1296 O O . GLN A 1 172 ? -0.60376 38.21501 40.92805 1.000 25.73489 172 GLN A O 1
ATOM 1302 N N . ALA A 1 173 ? 1.52374 38.94111 40.76058 1.000 23.62097 173 ALA A N 1
ATOM 1303 C CA . ALA A 1 173 ? 1.82116 37.99957 39.68196 1.000 22.39755 173 ALA A CA 1
ATOM 1304 C C . ALA A 1 173 ? 1.75015 36.55798 40.17211 1.000 19.41852 173 ALA A C 1
ATOM 1305 O O . ALA A 1 173 ? 1.25118 35.67909 39.45927 1.000 23.05744 173 ALA A O 1
ATOM 1307 N N . GLY A 1 174 ? 2.24969 36.29633 41.37798 1.000 22.43061 174 GLY A N 1
ATOM 1308 C CA . GLY A 1 174 ? 2.20744 34.94362 41.91446 1.000 24.65343 174 GLY A CA 1
ATOM 1309 C C . GLY A 1 174 ? 0.79273 34.45627 42.17381 1.000 23.19180 174 GLY A C 1
ATOM 1310 O O . GLY A 1 174 ? 0.44661 33.31843 41.83035 1.000 25.60725 174 GLY A O 1
ATOM 1311 N N . ASP A 1 175 ? -0.03668 35.30823 42.79019 1.000 24.33597 175 ASP A N 1
ATOM 1312 C CA . ASP A 1 175 ? -1.46002 35.00918 42.97074 1.000 29.13090 175 ASP A CA 1
ATOM 1313 C C . ASP A 1 175 ? -2.11579 34.64988 41.64296 1.000 26.77006 175 ASP A C 1
ATOM 1314 O O . ASP A 1 175 ? -2.89033 33.68588 41.54596 1.000 25.82551 175 ASP A O 1
ATOM 1319 N N . TRP A 1 176 ? -1.83549 35.44547 40.61126 1.000 20.52988 176 TRP A N 1
ATOM 1320 C CA . TRP A 1 176 ? -2.43605 35.21742 39.30403 1.000 20.23108 176 TRP A CA 1
ATOM 1321 C C . TRP A 1 176 ? -1.99810 33.87843 38.72332 1.000 26.62735 176 TRP A C 1
ATOM 1322 O O . TRP A 1 176 ? -2.82267 33.10419 38.23068 1.000 22.86287 176 TRP A O 1
ATOM 1333 N N . LEU A 1 177 ? -0.69235 33.58266 38.78151 1.000 25.26992 177 LEU A N 1
ATOM 1334 C CA . LEU A 1 177 ? -0.20092 32.30624 38.27687 1.000 23.19202 177 LEU A CA 1
ATOM 1335 C C . LEU A 1 177 ? -0.87675 31.12714 38.96295 1.000 22.48941 177 LEU A C 1
ATOM 1336 O O . LEU A 1 177 ? -1.25431 30.15202 38.30123 1.000 24.32243 177 LEU A O 1
ATOM 1341 N N A ARG A 1 178 ? -1.01176 31.18474 40.28998 0.650 26.79245 178 ARG A N 1
ATOM 1342 N N B ARG A 1 178 ? -1.02322 31.18896 40.28907 0.350 25.96894 178 ARG A N 1
ATOM 1343 C CA A ARG A 1 178 ? -1.62701 30.07728 41.01593 0.650 25.73490 178 ARG A CA 1
ATOM 1344 C CA B ARG A 1 178 ? -1.66129 30.09304 41.01322 0.350 26.10689 178 ARG A CA 1
ATOM 1345 C C A ARG A 1 178 ? -3.07911 29.88479 40.59171 0.650 26.76919 178 ARG A C 1
ATOM 1346 C C B ARG A 1 178 ? -3.10987 29.91364 40.57314 0.350 26.80283 178 ARG A C 1
ATOM 1347 O O A ARG A 1 178 ? -3.54385 28.74919 40.44495 0.650 30.81243 178 ARG A O 1
ATOM 1348 O O B ARG A 1 178 ? -3.58768 28.78238 40.42982 0.350 29.94124 178 ARG A O 1
ATOM 1363 N N A ARG A 1 179 ? -3.79818 30.98326 40.35169 0.650 25.33103 179 ARG A N 1
ATOM 1364 N N B ARG A 1 179 ? -3.81867 31.02020 40.33887 0.350 26.07739 179 ARG A N 1
ATOM 1365 C CA A ARG A 1 179 ? -5.17725 30.87823 39.87724 0.650 28.41245 179 ARG A CA 1
ATOM 1366 C CA B ARG A 1 179 ? -5.19576 30.93344 39.85948 0.350 28.20703 179 ARG A CA 1
ATOM 1367 C C A ARG A 1 179 ? -5.23924 30.26613 38.48252 0.650 27.69555 179 ARG A C 1
ATOM 1368 C C B ARG A 1 179 ? -5.25919 30.30116 38.47500 0.350 27.07161 179 ARG A C 1
ATOM 1369 O O A ARG A 1 179 ? -6.08378 29.40087 38.21318 0.650 25.33435 179 ARG A O 1
ATOM 1370 O O B ARG A 1 179 ? -6.12128 29.45462 38.20660 0.350 26.15179 179 ARG A O 1
ATOM 1385 N N . MET A 1 180 ? -4.34812 30.70023 37.58313 1.000 23.68187 180 M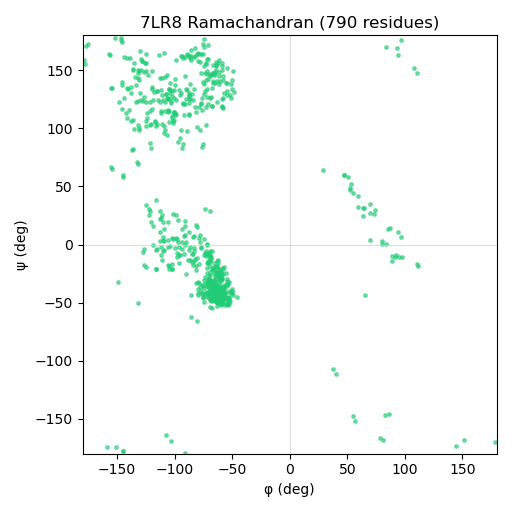ET A N 1
ATOM 1386 C CA . MET A 1 180 ? -4.33381 30.15105 36.23026 1.000 22.54048 180 MET A CA 1
ATOM 1387 C C . MET A 1 180 ? -4.02282 28.65933 36.24223 1.000 24.63912 180 MET A C 1
ATOM 1388 O O . MET A 1 180 ? -4.65376 27.88265 35.52152 1.000 25.53969 180 MET A O 1
ATOM 1393 N N . LEU A 1 181 ? -3.05762 28.23504 37.06480 1.000 27.79103 181 LEU A N 1
ATOM 1394 C CA . LEU A 1 181 ? -2.69914 26.82073 37.07782 1.000 26.92597 181 LEU A CA 1
ATOM 1395 C C . LEU A 1 181 ? -3.76297 25.97581 37.77253 1.000 27.82962 181 LEU A C 1
ATOM 1396 O O . LEU A 1 181 ? -3.98594 24.82088 37.38535 1.000 26.93598 181 LEU A O 1
ATOM 1401 N N . ASP A 1 182 ? -4.43449 26.52739 38.78598 1.000 27.37901 182 ASP A N 1
ATOM 1402 C CA . ASP A 1 182 ? -5.56600 25.81868 39.36849 1.000 28.55618 182 ASP A CA 1
ATOM 1403 C C . ASP A 1 182 ? -6.61177 25.51953 38.30321 1.000 27.15142 182 ASP A C 1
ATOM 1404 O O . ASP A 1 182 ? -7.16842 24.41632 38.25863 1.000 32.86879 182 ASP A O 1
ATOM 1409 N N . ALA A 1 183 ? -6.86496 26.48324 37.41255 1.000 29.68495 183 ALA A N 1
ATOM 1410 C CA . ALA A 1 183 ? -7.83282 26.26896 36.33905 1.000 29.52638 183 ALA A CA 1
ATOM 1411 C C . ALA A 1 183 ? -7.37980 25.16200 35.39401 1.000 28.52889 183 ALA A C 1
ATOM 1412 O O . ALA A 1 183 ? -8.17957 24.29597 35.01824 1.000 28.78228 183 ALA A O 1
ATOM 1414 N N . CYS A 1 184 ? -6.09829 25.16759 35.00583 1.000 26.92041 184 CYS A N 1
ATOM 1415 C CA . CYS A 1 184 ? -5.56879 24.08440 34.18391 1.000 26.34154 184 CYS A CA 1
ATOM 1416 C C . CYS A 1 184 ? -5.73622 22.73978 34.87929 1.000 30.48670 184 CYS A C 1
ATOM 1417 O O . CYS A 1 184 ? -6.16359 21.75644 34.26381 1.000 30.10964 184 CYS A O 1
ATOM 1420 N N . GLU A 1 185 ? -5.39503 22.68078 36.17013 1.000 29.94313 185 GLU A N 1
ATOM 1421 C CA . GLU A 1 185 ? -5.50568 21.43157 36.91643 1.000 29.08184 185 GLU A CA 1
ATOM 1422 C C . GLU A 1 185 ? -6.95196 20.96378 37.02640 1.000 31.24552 185 GLU A C 1
ATOM 1423 O O . GLU A 1 185 ? -7.22299 19.75891 36.97328 1.000 32.25882 185 GLU A O 1
ATOM 1429 N N . ARG A 1 186 ? -7.89598 21.89423 37.20214 1.000 29.96601 186 ARG A N 1
ATOM 1430 C CA . ARG A 1 186 ? -9.29331 21.48183 37.28269 1.000 34.36248 186 ARG A CA 1
ATOM 1431 C C . ARG A 1 186 ? -9.80039 20.98999 35.93062 1.000 33.01039 186 ARG A C 1
ATOM 1432 O O . ARG A 1 186 ? -10.65329 20.09956 35.87713 1.000 37.56716 186 ARG A O 1
ATOM 1434 N N . GLY A 1 187 ? -9.26963 21.53863 34.83517 1.000 35.25408 187 GLY A N 1
ATOM 1435 C CA . GLY A 1 187 ? -9.67545 21.07648 33.51671 1.000 34.84886 187 GLY A CA 1
ATOM 1436 C C . GLY A 1 187 ? -9.09727 19.72026 33.16128 1.000 31.27002 187 GLY A C 1
ATOM 1437 O O . GLY A 1 187 ? -9.79753 18.86142 32.61964 1.000 29.22642 187 GLY A O 1
ATOM 1438 N N . ALA A 1 188 ? -7.81714 19.50264 33.46758 1.000 31.11200 188 ALA A N 1
ATOM 1439 C CA . ALA A 1 188 ? -7.13445 18.24725 33.14709 1.000 32.59433 188 ALA A CA 1
ATOM 1440 C C . ALA A 1 188 ? -6.29998 17.80201 34.34009 1.000 36.52980 188 ALA A C 1
ATOM 1441 O O . ALA A 1 188 ? -5.08326 18.02362 34.39176 1.000 33.17290 188 ALA A O 1
ATOM 1443 N N . PRO A 1 189 ? -6.92597 17.14915 35.31784 1.000 35.97911 189 PRO A N 1
ATOM 1444 C CA . PRO A 1 189 ? -6.19502 16.74636 36.52759 1.000 36.62048 189 PRO A CA 1
ATOM 1445 C C . PRO A 1 189 ? -5.04486 15.80206 36.21166 1.000 33.98067 189 PRO A C 1
ATOM 1446 O O . PRO A 1 189 ? -5.15136 14.92128 35.35625 1.000 34.56241 189 PRO A O 1
ATOM 1450 N N . GLY A 1 190 ? -3.93330 16.00180 36.91285 1.000 32.87799 190 GLY A N 1
ATOM 1451 C CA . GLY A 1 190 ? -2.79704 15.11444 36.80680 1.000 34.82658 190 GLY A CA 1
ATOM 1452 C C . GLY A 1 190 ? -1.90002 15.32609 35.60557 1.000 35.24903 190 GLY A C 1
ATOM 1453 O O . GLY A 1 190 ? -0.94467 14.55436 35.42826 1.000 35.56600 190 GLY A O 1
ATOM 1454 N N . ARG A 1 191 ? -2.16267 16.33507 34.77539 1.000 32.60754 191 ARG A N 1
ATOM 1455 C CA . ARG A 1 191 ? -1.33122 16.59746 33.61051 1.000 27.82176 191 ARG A CA 1
ATOM 1456 C C . ARG A 1 191 ? -0.21446 17.57424 33.97174 1.000 28.60943 191 ARG A C 1
ATOM 1457 O O . ARG A 1 191 ? -0.09035 18.02403 35.11356 1.000 33.05045 191 ARG A O 1
ATOM 1465 N N . LEU A 1 192 ? 0.61313 17.90997 32.98069 1.000 28.76982 192 LEU A N 1
ATOM 1466 C CA . LEU A 1 192 ? 1.82726 18.70432 33.18279 1.000 26.28157 192 LEU A CA 1
ATOM 1467 C C . LEU A 1 192 ? 1.50457 20.16537 32.89992 1.000 26.23643 192 LEU A C 1
ATOM 1468 O O . LEU A 1 192 ? 1.59096 20.62877 31.76435 1.000 27.60797 192 LEU A O 1
ATOM 1473 N N . HIS A 1 193 ? 1.12131 20.89630 33.94162 1.000 24.77597 193 HIS A N 1
ATOM 1474 C CA . HIS A 1 193 ? 0.69151 22.28087 33.80569 1.000 25.08073 193 HIS A CA 1
ATOM 1475 C C . HIS A 1 193 ? 1.76535 23.19356 34.37648 1.000 24.58626 193 HIS A C 1
ATOM 1476 O O . HIS A 1 193 ? 2.21858 22.98516 35.50746 1.000 28.26541 193 HIS A O 1
ATOM 1483 N N . LEU A 1 194 ? 2.17149 24.19624 33.59601 1.000 21.65729 194 LEU A N 1
ATOM 1484 C CA . LEU A 1 194 ? 3.28938 25.05431 33.96939 1.000 20.08428 194 LEU A CA 1
ATOM 1485 C C . LEU A 1 194 ? 3.02512 26.45943 33.45189 1.000 20.93709 194 LEU A C 1
ATOM 1486 O O . LEU A 1 194 ? 2.02176 26.72077 32.77718 1.000 20.75332 194 LEU A O 1
ATOM 1491 N N . HIS A 1 195 ? 3.92780 27.37641 33.78702 1.000 19.94549 195 HIS A N 1
ATOM 1492 C CA . HIS A 1 195 ? 3.93701 28.69481 33.17704 1.000 18.80259 195 HIS A CA 1
ATOM 1493 C C . HIS A 1 195 ? 5.34733 28.95189 32.65878 1.000 17.96032 195 HIS A C 1
ATOM 1494 O O . HIS A 1 195 ? 6.30710 28.32232 33.10142 1.000 19.25453 195 HIS A O 1
ATOM 1501 N N . ALA A 1 196 ? 5.46284 29.86203 31.69528 1.000 15.95094 196 ALA A N 1
ATOM 1502 C CA . ALA A 1 196 ? 6.73377 30.05323 30.99066 1.000 16.53261 196 ALA A CA 1
ATOM 1503 C C . ALA A 1 196 ? 6.93777 31.53641 30.72251 1.000 17.91703 196 ALA A C 1
ATOM 1504 O O . ALA A 1 196 ? 6.21182 32.14306 29.92523 1.000 18.98906 196 ALA A O 1
ATOM 1506 N N . GLU A 1 197 ? 7.94201 32.10904 31.37194 1.000 16.89392 197 GLU A N 1
ATOM 1507 C CA . GLU A 1 197 ? 8.21578 33.53444 31.33274 1.000 15.15458 197 GLU A CA 1
ATOM 1508 C C . GLU A 1 197 ? 9.53234 33.78761 30.60872 1.000 15.37070 197 GLU A C 1
ATOM 1509 O O . GLU A 1 197 ? 10.48091 33.00428 30.74707 1.000 17.41337 197 GLU A O 1
ATOM 1515 N N . TYR A 1 198 ? 9.59550 34.87855 29.84186 1.000 14.27052 198 TYR A N 1
ATOM 1516 C CA . TYR A 1 198 ? 10.83307 35.22330 29.14024 1.000 14.79362 198 TYR A CA 1
ATOM 1517 C C . TYR A 1 198 ? 11.86546 35.79452 30.12645 1.000 16.27615 198 TYR A C 1
ATOM 1518 O O . TYR A 1 198 ? 11.57678 36.02036 31.30493 1.000 17.02343 198 TYR A O 1
ATOM 1527 N N . ASP A 1 199 ? 13.09890 36.00039 29.64040 1.000 14.72283 199 ASP A N 1
ATOM 1528 C CA . ASP A 1 199 ? 14.25092 36.12932 30.53547 1.000 12.82431 199 ASP A CA 1
ATOM 1529 C C . ASP A 1 199 ? 14.26104 37.40139 31.37624 1.000 15.64255 199 ASP A C 1
ATOM 1530 O O . ASP A 1 199 ? 15.11041 37.50523 32.26817 1.000 16.07366 199 ASP A O 1
ATOM 1535 N N . ALA A 1 200 ? 13.32885 38.34341 31.17127 1.000 17.67799 200 ALA A N 1
ATOM 1536 C CA . ALA A 1 200 ? 13.19209 39.41794 32.15266 1.000 18.75288 200 ALA A CA 1
ATOM 1537 C C . ALA A 1 200 ? 12.99024 38.85045 33.54858 1.000 16.71337 200 ALA A C 1
ATOM 1538 O O . ALA A 1 200 ? 13.40463 39.46656 34.53422 1.000 16.30272 200 ALA A O 1
ATOM 1540 N N . ALA A 1 201 ? 12.34806 37.68048 33.65121 1.000 14.80255 201 ALA A N 1
ATOM 1541 C CA . ALA A 1 201 ? 12.10744 37.08193 34.96542 1.000 16.00880 201 ALA A CA 1
ATOM 1542 C C . ALA A 1 201 ? 13.40907 36.77903 35.69611 1.000 19.64479 201 ALA A C 1
ATOM 1543 O O . ALA A 1 201 ? 13.44778 36.82199 36.93129 1.000 20.78445 201 ALA A O 1
ATOM 1545 N N . TRP A 1 202 ? 14.48927 36.50091 34.96332 1.000 18.35836 202 TRP A N 1
ATOM 1546 C CA . TRP A 1 202 ? 15.76514 36.24012 35.60956 1.000 20.49574 202 TRP A CA 1
ATOM 1547 C C . TRP A 1 202 ? 16.73484 37.41652 35.55788 1.000 21.21691 202 TRP A C 1
ATOM 1548 O O . TRP A 1 202 ? 17.67301 37.44767 36.35699 1.000 21.45740 202 TRP A O 1
ATOM 1559 N N . TYR A 1 203 ? 16.51298 38.40286 34.67743 1.000 17.81725 203 TYR A N 1
ATOM 1560 C CA . TYR A 1 203 ? 17.52681 39.40630 34.37707 1.000 17.96864 203 TYR A CA 1
ATOM 1561 C C . TYR A 1 203 ? 17.17713 40.84017 34.75869 1.000 18.26103 203 TYR A C 1
ATOM 1562 O O . TYR A 1 203 ? 18.09615 41.66155 34.84326 1.000 20.82273 203 TYR A O 1
ATOM 1571 N N . LEU A 1 204 ? 15.89753 41.17908 34.93014 1.000 18.57203 204 LEU A N 1
ATOM 1572 C CA . LEU A 1 204 ? 15.45631 42.54926 35.20740 1.000 22.62103 204 LEU A CA 1
ATOM 1573 C C . LEU A 1 204 ? 15.09665 42.71474 36.68477 1.000 23.23969 204 LEU A C 1
ATOM 1574 O O . LEU A 1 204 ? 14.18585 42.04330 37.18008 1.000 21.22133 204 LEU A O 1
ATOM 1579 N N . ASP A 1 205 ? 15.77440 43.65189 37.36476 1.000 24.14195 205 ASP A N 1
ATOM 1580 C CA . ASP A 1 205 ? 15.62326 43.82259 38.81345 1.000 22.93866 205 ASP A CA 1
ATOM 1581 C C . ASP A 1 205 ? 14.16783 44.04287 39.21574 1.000 30.40475 205 ASP A C 1
ATOM 1582 O O . ASP A 1 205 ? 13.68225 43.46405 40.19397 1.000 29.40571 205 ASP A O 1
ATOM 1587 N N . ASP A 1 206 ? 13.47630 44.91556 38.48570 1.000 26.07441 206 ASP A N 1
ATOM 1588 C CA . ASP A 1 206 ? 12.15110 45.45410 38.78772 1.000 28.74841 206 ASP A CA 1
ATOM 1589 C C . ASP A 1 206 ? 11.01745 44.54362 38.34362 1.000 27.83235 206 ASP A C 1
ATOM 1590 O O . ASP A 1 206 ? 9.84926 44.84903 38.61521 1.000 27.84530 206 ASP A O 1
ATOM 1595 N N . HIS A 1 207 ? 11.32811 43.48840 37.62046 1.000 21.83434 207 HIS A N 1
ATOM 1596 C CA . HIS A 1 207 ? 10.31305 42.75489 36.87620 1.000 18.82044 207 HIS A CA 1
ATOM 1597 C C . HIS A 1 207 ? 9.45672 41.94119 37.84221 1.000 23.20875 207 HIS A C 1
ATOM 1598 O O . HIS A 1 207 ? 10.00056 41.25898 38.71515 1.000 21.73228 207 HIS A O 1
ATOM 1605 N N . PRO A 1 208 ? 8.12447 41.99599 37.74364 1.000 21.41860 208 PRO A N 1
ATOM 1606 C CA . PRO A 1 208 ? 7.30091 41.39527 38.81113 1.000 21.26489 208 PRO A CA 1
ATOM 1607 C C . PRO A 1 208 ? 7.17568 39.88772 38.72090 1.000 22.12255 208 PRO A C 1
ATOM 1608 O O . PRO A 1 208 ? 6.78548 39.26609 39.71681 1.000 23.53273 208 PRO A O 1
ATOM 1612 N N . PHE A 1 209 ? 7.48730 39.27647 37.58035 1.000 19.20326 209 PHE A N 1
ATOM 1613 C CA . PHE A 1 209 ? 7.60865 37.82501 37.51069 1.000 18.32558 209 PHE A CA 1
ATOM 1614 C C . PHE A 1 209 ? 9.03508 37.44818 37.88558 1.000 19.79088 209 PHE A C 1
ATOM 1615 O O . PHE A 1 209 ? 9.99339 37.96460 37.30362 1.000 18.08724 209 PHE A O 1
ATOM 1623 N N . THR A 1 210 ? 9.17056 36.58028 38.87338 1.000 20.30215 210 THR A N 1
ATOM 1624 C CA . THR A 1 210 ? 10.45049 36.38490 39.54385 1.000 20.50509 210 THR A CA 1
ATOM 1625 C C . THR A 1 210 ? 11.01957 34.99529 39.29285 1.000 18.78258 210 THR A C 1
ATOM 1626 O O . THR A 1 210 ? 10.30964 34.08369 38.84950 1.000 18.59075 210 THR A O 1
ATOM 1630 N N . PRO A 1 211 ? 12.31572 34.80069 39.55471 1.000 21.99476 211 PRO A N 1
ATOM 1631 C CA . PRO A 1 211 ? 12.87262 33.44078 39.46874 1.000 20.76451 211 PRO A CA 1
ATOM 1632 C C . PRO A 1 211 ? 12.14777 32.45629 40.36826 1.000 21.54332 211 PRO A C 1
ATOM 1633 O O . PRO A 1 211 ? 11.94145 31.29886 39.97677 1.000 21.98767 211 PRO A O 1
ATOM 1637 N N . ALA A 1 212 ? 11.73106 32.90292 41.55986 1.000 20.77836 212 ALA A N 1
ATOM 1638 C CA . ALA A 1 212 ? 10.94215 32.05915 42.45056 1.000 22.53321 212 ALA A CA 1
ATOM 1639 C C . ALA A 1 212 ? 9.63827 31.61157 41.79731 1.000 23.59186 212 ALA A C 1
ATOM 1640 O O . ALA A 1 212 ? 9.24129 30.44834 41.93367 1.000 22.37623 212 ALA A O 1
ATOM 1642 N N . HIS A 1 213 ? 8.93651 32.52403 41.11962 1.000 21.31882 213 HIS A N 1
ATOM 1643 C CA . HIS A 1 213 ? 7.69659 32.13707 40.44948 1.000 23.71590 213 HIS A CA 1
ATOM 1644 C C . HIS A 1 213 ? 7.94705 31.01157 39.45962 1.000 22.50128 213 HIS A C 1
ATOM 1645 O O . HIS A 1 213 ? 7.20853 30.01832 39.41826 1.000 22.48003 213 HIS A O 1
ATOM 1652 N N . SER A 1 214 ? 9.00429 31.15088 38.65793 1.000 18.29115 214 SER A N 1
ATOM 1653 C CA . SER A 1 214 ? 9.27518 30.17993 37.60762 1.000 19.71255 214 SER A CA 1
ATOM 1654 C C . SER A 1 214 ? 9.64132 28.81948 38.18194 1.000 20.74676 214 SER A C 1
ATOM 1655 O O . SER A 1 214 ? 9.24274 27.78609 37.63114 1.000 22.42749 214 SER A O 1
ATOM 1658 N N . ALA A 1 215 ? 10.36950 28.79481 39.30253 1.000 22.12039 215 ALA A N 1
ATOM 1659 C CA . ALA A 1 215 ? 10.89478 27.55375 39.85564 1.000 24.06285 215 ALA A CA 1
ATOM 1660 C C . ALA A 1 215 ? 10.02335 26.94487 40.95008 1.000 24.58503 215 ALA A C 1
ATOM 1661 O O . ALA A 1 215 ? 10.28028 25.80709 41.35071 1.000 26.37267 215 ALA A O 1
ATOM 1663 N N . ARG A 1 216 ? 8.99223 27.65524 41.43524 1.000 23.64053 216 ARG A N 1
ATOM 1664 C CA . ARG A 1 216 ? 8.18447 27.15737 42.54631 1.000 24.13742 216 ARG A CA 1
ATOM 1665 C C . ARG A 1 216 ? 6.68470 27.14149 42.28119 1.000 23.55336 216 ARG A C 1
ATOM 1666 O O . ARG A 1 216 ? 5.93652 26.63346 43.12753 1.000 28.39322 216 ARG A O 1
ATOM 1674 N N . ILE A 1 217 ? 6.22075 27.68692 41.16152 1.000 23.35407 217 ILE A N 1
ATOM 1675 C CA . ILE A 1 217 ? 4.82986 27.59782 40.73265 1.000 27.25647 217 ILE A CA 1
ATOM 1676 C C . ILE A 1 217 ? 4.81067 26.84585 39.40801 1.000 27.16145 217 ILE A C 1
ATOM 1677 O O . ILE A 1 217 ? 5.59548 27.15941 38.50544 1.000 24.75282 217 ILE A O 1
ATOM 1682 N N . GLY A 1 218 ? 3.93644 25.84885 39.29854 1.000 26.49386 218 GLY A N 1
ATOM 1683 C CA . GLY A 1 218 ? 3.88003 25.01488 38.11556 1.000 26.59979 218 GLY A CA 1
ATOM 1684 C C . GLY A 1 218 ? 4.73691 23.76504 38.24371 1.000 24.25717 218 GLY A C 1
ATOM 1685 O O . GLY A 1 218 ? 5.54567 23.61015 39.15917 1.000 26.02990 218 GLY A O 1
ATOM 1686 N N . ALA A 1 219 ? 4.54921 22.84951 37.28889 1.000 24.21831 219 ALA A N 1
ATOM 1687 C CA . ALA A 1 219 ? 5.08194 21.49872 37.44290 1.000 26.30920 219 ALA A CA 1
ATOM 1688 C C . ALA A 1 219 ? 6.57687 21.42483 37.15100 1.000 28.92563 219 ALA A C 1
ATOM 1689 O O . ALA A 1 219 ? 7.29643 20.65515 37.79758 1.000 28.59133 219 ALA A O 1
ATOM 1691 N N . VAL A 1 220 ? 7.05571 22.19617 36.17427 1.000 26.94840 220 VAL A N 1
ATOM 1692 C CA . VAL A 1 220 ? 8.46531 22.23550 35.80500 1.000 24.90687 220 VAL A CA 1
ATOM 1693 C C . VAL A 1 220 ? 8.84085 23.68817 35.55064 1.000 23.39508 220 VAL A C 1
ATOM 1694 O O . VAL A 1 220 ? 7.98578 24.54447 35.32917 1.000 25.23623 220 VAL A O 1
ATOM 1698 N N . THR A 1 221 ? 10.13943 23.97004 35.59185 1.000 20.74982 221 THR A N 1
ATOM 1699 C CA . THR A 1 221 ? 10.62454 25.30662 35.27714 1.000 19.30346 221 THR A CA 1
ATOM 1700 C C . THR A 1 221 ? 10.83543 25.40513 33.77346 1.000 19.96819 221 THR A C 1
ATOM 1701 O O . THR A 1 221 ? 11.56981 24.59628 33.19627 1.000 24.64951 221 THR A O 1
ATOM 1705 N N . ALA A 1 222 ? 10.21852 26.39631 33.14074 1.000 17.03060 222 ALA A N 1
ATOM 1706 C CA . ALA A 1 222 ? 10.41535 26.61557 31.71275 1.000 15.43499 222 ALA A CA 1
ATOM 1707 C C . ALA A 1 222 ? 11.34187 27.80416 31.51168 1.000 16.41549 222 ALA A C 1
ATOM 1708 O O . ALA A 1 222 ? 11.15176 28.85320 32.14024 1.000 17.40578 222 ALA A O 1
ATOM 1710 N N . VAL A 1 223 ? 12.33892 27.64537 30.63990 1.000 15.74329 223 VAL A N 1
ATOM 1711 C CA . VAL A 1 223 ? 13.20320 28.75772 30.26493 1.000 17.55872 223 VAL A CA 1
ATOM 1712 C C . VAL A 1 223 ? 13.22721 28.90219 28.74729 1.000 17.26138 223 VAL A C 1
ATOM 1713 O O . VAL A 1 223 ? 13.10019 27.92370 28.00223 1.000 17.63733 223 VAL A O 1
ATOM 1717 N N . HIS A 1 224 ? 13.38759 30.14932 28.29965 1.000 16.81920 224 HIS A N 1
ATOM 1718 C CA . HIS A 1 224 ? 13.35918 30.53301 26.88902 1.000 15.86842 224 HIS A CA 1
ATOM 1719 C C . HIS A 1 224 ? 14.68494 31.23431 26.62619 1.000 14.40691 224 HIS A C 1
ATOM 1720 O O . HIS A 1 224 ? 14.92895 32.30777 27.18626 1.000 17.76849 224 HIS A O 1
ATOM 1727 N N . SER A 1 225 ? 15.54770 30.62299 25.80006 1.000 14.59391 225 SER A N 1
ATOM 1728 C CA . SER A 1 225 ? 16.93581 31.05380 25.62970 1.000 17.65798 225 SER A CA 1
ATOM 1729 C C . SER A 1 225 ? 17.12563 31.76690 24.29851 1.000 16.01009 225 SER A C 1
ATOM 1730 O O . SER A 1 225 ? 17.06410 31.13450 23.23766 1.000 17.77816 225 SER A O 1
ATOM 1733 N N . TRP A 1 226 ? 17.46282 33.05425 24.36386 1.000 13.93089 226 TRP A N 1
ATOM 1734 C CA . TRP A 1 226 ? 17.51501 33.90505 23.17366 1.000 15.47995 226 TRP A CA 1
ATOM 1735 C C . TRP A 1 226 ? 18.75636 34.79624 23.24157 1.000 16.94114 226 TRP A C 1
ATOM 1736 O O . TRP A 1 226 ? 18.79185 35.75787 24.01149 1.000 13.35482 226 TRP A O 1
ATOM 1747 N N . VAL A 1 227 ? 19.77477 34.49446 22.42340 1.000 15.69472 227 VAL A N 1
ATOM 1748 C CA . VAL A 1 227 ? 21.06353 35.17590 22.56355 1.000 15.98930 227 VAL A CA 1
ATOM 1749 C C . VAL A 1 227 ? 21.07344 36.58005 21.98191 1.000 14.91772 227 VAL A C 1
ATOM 1750 O O . VAL A 1 227 ? 22.08942 37.27528 22.09810 1.000 18.28813 227 VAL A O 1
ATOM 1754 N N . PHE A 1 228 ? 19.97227 37.04064 21.37914 1.000 15.47361 228 PHE A N 1
ATOM 1755 C CA . PHE A 1 228 ? 19.86137 38.46449 21.07359 1.000 15.43764 228 PHE A CA 1
ATOM 1756 C C . PHE A 1 228 ? 19.57299 39.32146 22.31130 1.000 17.99818 228 PHE A C 1
ATOM 1757 O O . PHE A 1 228 ? 19.38693 40.53243 22.17861 1.000 18.41001 228 PHE A O 1
ATOM 1765 N N . ASN A 1 229 ? 19.55178 38.73815 23.50824 1.000 14.51943 229 ASN A N 1
ATOM 1766 C CA . ASN A 1 229 ? 19.19008 39.47526 24.71427 1.000 18.00536 229 ASN A CA 1
ATOM 1767 C C . ASN A 1 229 ? 20.34904 40.28873 25.28543 1.000 18.21677 229 ASN A C 1
ATOM 1768 O O . ASN A 1 229 ? 20.29735 40.68740 26.45532 1.000 19.00539 229 ASN A O 1
ATOM 1773 N N . GLY A 1 230 ? 21.39959 40.52147 24.48831 1.000 20.26145 230 GLY A N 1
ATOM 1774 C CA . GLY A 1 230 ? 22.62643 41.12594 24.95254 1.000 20.44566 230 GLY A CA 1
ATOM 1775 C C . GLY A 1 230 ? 23.81036 40.17756 24.95653 1.000 20.99814 230 GLY A C 1
ATOM 1776 O O . GLY A 1 230 ? 24.95983 40.64415 24.96603 1.000 22.24067 230 GLY A O 1
ATOM 1777 N N . THR A 1 231 ? 23.56100 38.86177 24.91358 1.000 17.49562 231 THR A N 1
ATOM 1778 C CA . THR A 1 231 ? 24.64805 37.88990 25.02404 1.000 17.00958 231 THR A CA 1
ATOM 1779 C C . THR A 1 231 ? 25.52999 37.90535 23.78827 1.000 18.03563 231 THR A C 1
ATOM 1780 O O . THR A 1 231 ? 26.75418 38.03858 23.89462 1.000 17.52433 231 THR A O 1
ATOM 1784 N N . ALA A 1 232 ? 24.93046 37.75722 22.60474 1.000 16.62303 232 ALA A N 1
ATOM 1785 C CA . ALA A 1 232 ? 25.73800 37.75936 21.39131 1.000 20.98539 232 ALA A CA 1
ATOM 1786 C C . ALA A 1 232 ? 26.36951 39.12531 21.17323 1.000 21.41195 232 ALA A C 1
ATOM 1787 O O . ALA A 1 232 ? 27.51047 39.22193 20.70736 1.000 24.47415 232 ALA A O 1
ATOM 1789 N N . GLN A 1 233 ? 25.65064 40.19457 21.53021 1.000 22.93241 233 GLN A N 1
ATOM 1790 C CA . GLN A 1 233 ? 26.17865 41.53779 21.32070 1.000 23.05408 233 GLN A CA 1
ATOM 1791 C C . GLN A 1 233 ? 27.40045 41.78922 22.19064 1.000 27.11960 233 GLN A C 1
ATOM 1792 O O . GLN A 1 233 ? 28.40512 42.33786 21.71925 1.000 28.70608 233 GLN A O 1
ATOM 1798 N N . ARG A 1 234 ? 27.34545 41.37396 23.45593 1.000 21.18229 234 ARG A N 1
ATOM 1799 C CA . ARG A 1 234 ? 28.44180 41.68427 24.36810 1.000 22.81067 234 ARG A CA 1
ATOM 1800 C C . ARG A 1 234 ? 29.61981 40.73902 24.18152 1.000 26.71214 234 ARG A C 1
ATOM 1801 O O . ARG A 1 234 ? 30.77139 41.17506 24.20678 1.000 29.64468 234 ARG A O 1
ATOM 1809 N N . TYR A 1 235 ? 29.35782 39.44680 23.99813 1.000 20.46787 235 TYR A N 1
ATOM 1810 C CA . TYR A 1 235 ? 30.42283 38.45790 24.00830 1.000 21.98711 235 TYR A CA 1
ATOM 1811 C C . TYR A 1 235 ? 30.78752 37.92748 22.63284 1.000 27.03965 235 TYR A C 1
ATOM 1812 O O . TYR A 1 235 ? 31.90504 37.42384 22.46374 1.000 27.02519 235 TYR A O 1
ATOM 1821 N N . GLY A 1 236 ? 29.89945 38.04151 21.66204 1.000 26.75046 236 GLY A N 1
ATOM 1822 C CA . GLY A 1 236 ? 30.20634 37.62553 20.31249 1.000 25.99074 236 GLY A CA 1
ATOM 1823 C C . GLY A 1 236 ? 29.41997 36.39334 19.90709 1.000 20.36509 236 GLY A C 1
ATOM 1824 O O . GLY A 1 236 ? 29.10168 35.52188 20.72754 1.000 25.00825 236 GLY A O 1
ATOM 1825 N N . THR A 1 237 ? 29.10270 36.32434 18.61255 1.000 21.80835 237 THR A N 1
ATOM 1826 C CA . THR A 1 237 ? 28.39080 35.18607 18.03810 1.000 22.64083 237 THR A CA 1
ATOM 1827 C C . THR A 1 237 ? 29.06231 33.85132 18.35508 1.000 26.40534 237 THR A C 1
ATOM 1828 O O . THR A 1 237 ? 28.39099 32.87206 18.70155 1.000 28.18433 237 THR A O 1
ATOM 1832 N N . ARG A 1 238 ? 30.38712 33.77806 18.21087 1.000 25.77970 238 ARG A N 1
ATOM 1833 C CA . ARG A 1 238 ? 31.10001 32.51066 18.31971 1.000 24.17328 238 ARG A CA 1
ATOM 1834 C C . ARG A 1 238 ? 31.78336 32.34924 19.67456 1.000 25.43247 238 ARG A C 1
ATOM 1835 O O . ARG A 1 238 ? 32.77770 31.62546 19.79047 1.000 31.17975 238 ARG A O 1
ATOM 1843 N N . SER A 1 239 ? 31.25942 33.00415 20.70156 1.000 25.86212 239 SER A N 1
ATOM 1844 C CA . SER A 1 239 ? 31.84284 32.94680 22.03586 1.000 29.41178 239 SER A CA 1
ATOM 1845 C C . SER A 1 239 ? 31.27290 31.78282 22.84011 1.000 27.55458 239 SER A C 1
ATOM 1846 O O . SER A 1 239 ? 30.23012 31.20561 22.51506 1.000 25.23232 239 SER A O 1
ATOM 1849 N N . THR A 1 240 ? 31.97371 31.45681 23.92354 1.000 29.89610 240 THR A N 1
ATOM 1850 C CA . THR A 1 240 ? 31.48639 30.43003 24.83668 1.000 28.53984 240 THR A CA 1
ATOM 1851 C C . THR A 1 240 ? 30.17777 30.84949 25.48803 1.000 29.70150 240 THR A C 1
ATOM 1852 O O . THR A 1 240 ? 29.28262 30.01813 25.69077 1.000 28.68146 240 THR A O 1
ATOM 1856 N N . ALA A 1 241 ? 30.03018 32.14299 25.79559 1.000 26.06862 241 ALA A N 1
ATOM 1857 C CA . ALA A 1 241 ? 28.80006 32.61280 26.42895 1.000 27.52778 241 ALA A CA 1
ATOM 1858 C C . ALA A 1 241 ? 27.59455 32.41238 25.52056 1.000 28.00283 241 ALA A C 1
ATOM 1859 O O . ALA A 1 241 ? 26.50894 32.03634 25.98237 1.000 23.51179 241 ALA A O 1
ATOM 1861 N N . THR A 1 242 ? 27.75548 32.67849 24.22739 1.000 24.20530 242 THR A N 1
ATOM 1862 C CA . THR A 1 242 ? 26.62988 32.52496 23.31843 1.000 21.03386 242 THR A CA 1
ATOM 1863 C C . THR A 1 242 ? 26.23630 31.05900 23.18339 1.000 23.20243 242 THR A C 1
ATOM 1864 O O . THR A 1 242 ? 25.04780 30.72790 23.20895 1.000 22.59934 242 THR A O 1
ATOM 1868 N N . ALA A 1 243 ? 27.22284 30.16281 23.08455 1.000 19.26250 243 ALA A N 1
ATOM 1869 C CA . ALA A 1 243 ? 26.93043 28.74207 22.93484 1.000 20.49287 243 ALA A CA 1
ATOM 1870 C C . ALA A 1 243 ? 26.35206 28.14082 24.20872 1.000 21.05851 243 ALA A C 1
ATOM 1871 O O . ALA A 1 243 ? 25.62419 27.14499 24.14931 1.000 20.87057 243 ALA A O 1
ATOM 1873 N N . GLN A 1 244 ? 26.72276 28.67707 25.36625 1.000 16.98716 244 GLN A N 1
ATOM 1874 C CA . GLN A 1 244 ? 26.33436 28.09909 26.64239 1.000 18.56235 244 GLN A CA 1
ATOM 1875 C C . GLN A 1 244 ? 25.13779 28.80058 27.25821 1.000 19.28724 244 GLN A C 1
ATOM 1876 O O . GLN A 1 244 ? 24.77517 28.49536 28.39798 1.000 19.33129 244 GLN A O 1
ATOM 1882 N N . HIS A 1 245 ? 24.52397 29.74436 26.54713 1.000 16.48015 245 HIS A N 1
ATOM 1883 C CA . HIS A 1 245 ? 23.49397 30.55713 27.18762 1.000 16.45060 245 HIS A CA 1
ATOM 1884 C C . HIS A 1 245 ? 22.32470 29.70465 27.65358 1.000 19.07727 245 HIS A C 1
ATOM 1885 O O . HIS A 1 245 ? 21.78577 29.93463 28.74152 1.000 14.10642 245 HIS A O 1
ATOM 1892 N N . ALA A 1 246 ? 21.92487 28.70829 26.85485 1.000 17.29180 246 ALA A N 1
ATOM 1893 C CA . ALA A 1 246 ? 20.78474 27.87843 27.24984 1.000 17.17622 246 ALA A CA 1
ATOM 1894 C C . ALA A 1 246 ? 21.13004 26.98911 28.44419 1.000 18.79837 246 ALA A C 1
ATOM 1895 O O . ALA A 1 246 ? 20.31175 26.82389 29.36181 1.000 17.46183 246 ALA A O 1
ATOM 1897 N N . ALA A 1 247 ? 22.34175 26.42398 28.46499 1.000 18.15328 247 ALA A N 1
ATOM 1898 C CA . ALA A 1 247 ? 22.80128 25.66835 29.62682 1.000 19.33310 247 ALA A CA 1
ATOM 1899 C C . ALA A 1 247 ? 22.83585 26.54137 30.87620 1.000 20.55652 247 ALA A C 1
ATOM 1900 O O . ALA A 1 247 ? 22.47644 26.08850 31.96978 1.000 19.29444 247 ALA A O 1
ATOM 1902 N N . TYR A 1 248 ? 23.26704 27.79747 30.72705 1.000 16.15544 248 TYR A N 1
ATOM 1903 C CA . TYR A 1 248 ? 23.31518 28.73239 31.84453 1.000 17.86460 248 TYR A CA 1
ATOM 1904 C C . TYR A 1 248 ? 21.92529 28.97540 32.42953 1.000 19.07687 248 TYR A C 1
ATOM 1905 O O . TYR A 1 248 ? 21.74024 28.92114 33.64800 1.000 21.42339 248 TYR A O 1
ATOM 1914 N N . LEU A 1 249 ? 20.93644 29.26081 31.57482 1.000 16.72660 249 LEU A N 1
ATOM 1915 C CA . LEU A 1 249 ? 19.57771 29.48754 32.06828 1.000 15.54746 249 LEU A CA 1
ATOM 1916 C C . LEU A 1 249 ? 19.04307 28.26128 32.79184 1.000 18.47187 249 LEU A C 1
ATOM 1917 O O . LEU A 1 249 ? 18.34036 28.38469 33.80123 1.000 19.08962 249 LEU A O 1
ATOM 1922 N N . VAL A 1 250 ? 19.36401 27.06887 32.28958 1.000 18.59250 250 VAL A N 1
ATOM 1923 C CA . VAL A 1 250 ? 18.91611 25.83539 32.93941 1.000 21.21315 250 VAL A CA 1
ATOM 1924 C C . VAL A 1 250 ? 19.52159 25.71164 34.33489 1.000 21.47649 250 VAL A C 1
ATOM 1925 O O . VAL A 1 250 ? 18.82068 25.42682 35.31336 1.000 19.46454 250 VAL A O 1
ATOM 1929 N N . GLU A 1 251 ? 20.84018 25.89148 34.44496 1.000 19.39744 251 GLU A N 1
ATOM 1930 C CA . GLU A 1 251 ? 21.48630 25.73493 35.74765 1.000 18.20960 251 GLU A CA 1
ATOM 1931 C C . GLU A 1 251 ? 21.14108 26.88199 36.68764 1.000 21.38516 251 GLU A C 1
ATOM 1932 O O . GLU A 1 251 ? 21.07534 26.68196 37.90718 1.000 23.44928 251 GLU A O 1
ATOM 1938 N N . LEU A 1 252 ? 20.94714 28.08542 36.14664 1.000 18.65160 252 LEU A N 1
ATOM 1939 C CA . LEU A 1 252 ? 20.55545 29.22346 36.97316 1.000 22.41758 252 LEU A CA 1
ATOM 1940 C C . LEU A 1 252 ? 19.17302 29.00315 37.57235 1.000 22.03449 252 LEU A C 1
ATOM 1941 O O . LEU A 1 252 ? 18.95526 29.24013 38.76935 1.000 21.84989 252 LEU A O 1
ATOM 1946 N N . ALA A 1 253 ? 18.24136 28.51537 36.75218 1.000 19.34339 253 ALA A N 1
ATOM 1947 C CA . ALA A 1 253 ? 16.86588 28.30773 37.19302 1.000 18.84717 253 ALA A CA 1
ATOM 1948 C C . ALA A 1 253 ? 16.78890 27.34792 38.37027 1.000 22.06309 253 ALA A C 1
ATOM 1949 O O . ALA A 1 253 ? 15.87511 27.45070 39.19565 1.000 22.19772 253 ALA A O 1
ATOM 1951 N N . LYS A 1 254 ? 17.73399 26.41328 38.46599 1.000 19.92240 254 LYS A N 1
ATOM 1952 C CA . LYS A 1 254 ? 17.72152 25.43241 39.54288 1.000 23.83365 254 LYS A CA 1
ATOM 1953 C C . LYS A 1 254 ? 17.95836 26.04835 40.91495 1.000 21.97415 254 LYS A C 1
ATOM 1954 O O . LYS A 1 254 ? 17.60439 25.42676 41.92023 1.000 27.38892 254 LYS A O 1
ATOM 1960 N N . ALA A 1 255 ? 18.56070 27.23667 40.98987 1.000 18.23016 255 ALA A N 1
ATOM 1961 C CA . ALA A 1 255 ? 18.90270 27.78655 42.29878 1.000 19.12801 255 ALA A CA 1
ATOM 1962 C C . ALA A 1 255 ? 17.65764 28.06614 43.12950 1.000 19.10005 255 ALA A C 1
ATOM 1963 O O . ALA A 1 255 ? 17.71389 28.05454 44.36515 1.000 24.12446 255 ALA A O 1
ATOM 1965 N N . TRP A 1 256 ? 16.52414 28.30020 42.48128 1.000 20.02823 256 TRP A N 1
ATOM 1966 C CA . TRP A 1 256 ? 15.32956 28.71265 43.19419 1.000 21.08131 256 TRP A CA 1
ATOM 1967 C C . TRP A 1 256 ? 14.35756 27.56719 43.44790 1.000 26.84684 256 TRP A C 1
ATOM 1968 O O . TRP A 1 256 ? 13.32964 27.78249 44.09614 1.000 27.76270 256 TRP A O 1
ATOM 1979 N N . ALA A 1 257 ? 14.65208 26.36529 42.95783 1.000 25.14920 257 ALA A N 1
ATOM 1980 C CA . ALA A 1 257 ? 13.75797 25.23631 43.15369 1.000 25.71665 257 ALA A CA 1
ATOM 1981 C C . ALA A 1 257 ? 13.81503 24.74191 44.59085 1.000 33.51591 257 ALA A C 1
ATOM 1982 O O . ALA A 1 257 ? 14.85330 24.79725 45.25465 1.000 34.70432 257 ALA A O 1
ATOM 1984 N N . ARG A 1 258 ? 12.67856 24.24742 45.06964 1.000 29.10632 258 ARG A N 1
ATOM 1985 C CA . ARG A 1 258 ? 12.65083 23.57232 46.35850 1.000 31.71458 258 ARG A CA 1
ATOM 1986 C C . ARG A 1 258 ? 12.89781 22.07380 46.23066 1.000 33.97351 258 ARG A C 1
ATOM 1987 O O . ARG A 1 258 ? 13.37714 21.45208 47.18350 1.000 42.74346 258 ARG A O 1
ATOM 1995 N N . GLU A 1 259 ? 12.60280 21.47345 45.05811 1.000 34.93552 259 GLU A N 1
ATOM 1996 C CA . GLU A 1 259 ? 12.91676 20.06223 44.84003 1.000 38.15557 259 GLU A CA 1
ATOM 1997 C C . GLU A 1 259 ? 14.25219 19.93972 44.12518 1.000 33.23951 259 GLU A C 1
ATOM 1998 O O . GLU A 1 259 ? 14.44183 20.57986 43.08295 1.000 32.57514 259 GLU A O 1
ATOM 2004 N N . PRO A 1 260 ? 15.18641 19.13477 44.64089 1.000 31.29401 260 PRO A N 1
ATOM 2005 C CA . PRO A 1 260 ? 16.53634 19.09986 44.05538 1.000 35.99529 260 PRO A CA 1
ATOM 2006 C C . PRO A 1 260 ? 16.58931 18.55253 42.64427 1.000 36.31735 260 PRO A C 1
ATOM 2007 O O . PRO A 1 260 ? 17.57851 18.80192 41.94285 1.000 37.75107 260 PRO A O 1
ATOM 2011 N N . ARG A 1 261 ? 15.57851 17.81146 42.20193 1.000 36.20742 261 ARG A N 1
ATOM 2012 C CA . ARG A 1 261 ? 15.56247 17.27779 40.84789 1.000 33.00537 261 ARG A CA 1
ATOM 2013 C C . ARG A 1 261 ? 14.33897 17.74808 40.06353 1.000 33.48014 261 ARG A C 1
ATOM 2014 O O . ARG A 1 261 ? 13.87666 17.05820 39.15193 1.000 32.06693 261 ARG A O 1
ATOM 2022 N N . ARG A 1 262 ? 13.82104 18.92687 40.39031 1.000 30.60311 262 ARG A N 1
ATOM 2023 C CA . ARG A 1 262 ? 12.75481 19.51535 39.58671 1.000 27.45967 262 ARG A CA 1
ATOM 2024 C C . ARG A 1 262 ? 13.23006 19.68701 38.14652 1.000 30.49234 262 ARG A C 1
ATOM 2025 O O . ARG A 1 262 ? 14.27288 20.31460 37.91456 1.000 27.56954 262 ARG A O 1
ATOM 2033 N N . PRO A 1 263 ? 12.50408 19.16177 37.15948 1.000 29.34189 263 PRO A N 1
ATOM 2034 C CA . PRO A 1 263 ? 12.95008 19.29666 35.76688 1.000 26.26867 263 PRO A CA 1
ATOM 2035 C C . PRO A 1 263 ? 12.90760 20.73631 35.27804 1.000 20.96679 263 PRO A C 1
ATOM 2036 O O . PRO A 1 263 ? 12.06341 21.54227 35.68615 1.000 22.14804 263 PRO A O 1
ATOM 2040 N N . VAL A 1 264 ? 13.84615 21.05644 34.39321 1.000 20.27286 264 VAL A N 1
ATOM 2041 C CA . VAL A 1 264 ? 13.87934 22.33461 33.70111 1.000 17.85751 264 VAL A CA 1
ATOM 2042 C C . VAL A 1 264 ? 13.65288 22.06574 32.21974 1.000 24.11476 264 VAL A C 1
ATOM 2043 O O . VAL A 1 264 ? 14.36979 21.26241 31.60799 1.000 23.39885 264 VAL A O 1
ATOM 2047 N N . TRP A 1 265 ? 12.64771 22.72437 31.65044 1.000 20.66971 265 TRP A N 1
ATOM 2048 C CA . TRP A 1 265 ? 12.28230 22.56609 30.24825 1.000 19.15870 265 TRP A CA 1
ATOM 2049 C C . TRP A 1 265 ? 12.85891 23.74216 29.47316 1.000 17.90979 265 TRP A C 1
ATOM 2050 O O . TRP A 1 265 ? 12.46020 24.89362 29.68720 1.000 19.96473 265 TRP A O 1
ATOM 2061 N N . LEU A 1 266 ? 13.81462 23.45823 28.58553 1.000 15.36283 266 LEU A N 1
ATOM 2062 C CA . LEU A 1 266 ? 14.27401 24.45843 27.62323 1.000 17.78764 266 LEU A CA 1
ATOM 2063 C C . LEU A 1 266 ? 13.19946 24.54561 26.53844 1.000 19.54137 266 LEU A C 1
ATOM 2064 O O . LEU A 1 266 ? 13.25653 23.90100 25.48492 1.000 17.21576 266 LEU A O 1
ATOM 2069 N N . GLN A 1 267 ? 12.16692 25.35106 26.82474 1.000 15.96620 267 GLN A N 1
ATOM 2070 C CA . GLN A 1 267 ? 10.94693 25.32807 26.03099 1.000 14.65573 267 GLN A CA 1
ATOM 2071 C C . GLN A 1 267 ? 11.03727 26.19814 24.78473 1.000 16.63653 267 GLN A C 1
ATOM 2072 O O . GLN A 1 267 ? 10.21165 26.03791 23.87772 1.000 18.33958 267 GLN A O 1
ATOM 2078 N N . GLU A 1 268 ? 12.00075 27.12026 24.73454 1.000 18.04077 268 GLU A N 1
ATOM 2079 C CA . GLU A 1 268 ? 12.36094 27.82865 23.50959 1.000 17.94655 268 GLU A CA 1
ATOM 2080 C C . GLU A 1 268 ? 13.87219 27.93173 23.42530 1.000 17.07487 268 GLU A C 1
ATOM 2081 O O . GLU A 1 268 ? 14.53675 28.24585 24.42087 1.000 14.84444 268 GLU A O 1
ATOM 2087 N N . VAL A 1 269 ? 14.39982 27.66727 22.23368 1.000 17.36557 269 VAL A N 1
ATOM 2088 C CA . VAL A 1 269 ? 15.77156 27.99466 21.87145 1.000 14.15437 269 VAL A CA 1
ATOM 2089 C C . VAL A 1 269 ? 15.78217 28.14963 20.35567 1.000 14.73568 269 VAL A C 1
ATOM 2090 O O . VAL A 1 269 ? 15.18165 27.34098 19.64753 1.000 15.42150 269 VAL A O 1
ATOM 2094 N N . GLY A 1 270 ? 16.42576 29.21454 19.86585 1.000 14.35409 270 GLY A N 1
ATOM 2095 C CA . GLY A 1 270 ? 16.43853 29.49550 18.43999 1.000 15.33844 270 GLY A CA 1
ATOM 2096 C C . GLY A 1 270 ? 17.75978 30.11162 18.02755 1.000 16.10746 270 GLY A C 1
ATOM 2097 O O . GLY A 1 270 ? 18.61667 30.41802 18.86122 1.000 15.23287 270 GLY A O 1
ATOM 2098 N N . ALA A 1 271 ? 17.91073 30.30265 16.71168 1.000 16.41448 271 ALA A N 1
ATOM 2099 C CA . ALA A 1 271 ? 19.14354 30.83229 16.11831 1.000 18.05390 271 ALA A CA 1
ATOM 2100 C C . ALA A 1 271 ? 18.78626 32.10180 15.35699 1.000 15.25588 271 ALA A C 1
ATOM 2101 O O . ALA A 1 271 ? 18.48713 32.05412 14.15191 1.000 18.96133 271 ALA A O 1
ATOM 2103 N N . PRO A 1 272 ? 18.77516 33.25320 16.02560 1.000 14.96136 272 PRO A N 1
ATOM 2104 C CA . PRO A 1 272 ? 18.25263 34.47560 15.40141 1.000 15.82511 272 PRO A CA 1
ATOM 2105 C C . PRO A 1 272 ? 19.31537 35.28288 14.67072 1.000 15.57486 272 PRO A C 1
ATOM 2106 O O . PRO A 1 272 ? 20.28512 35.74835 15.27818 1.000 15.82200 272 PRO A O 1
ATOM 2110 N N . ALA A 1 273 ? 19.10728 35.48910 13.37473 1.000 14.86817 273 ALA A N 1
ATOM 2111 C CA . ALA A 1 273 ? 19.94285 36.39982 12.61734 1.000 14.79597 273 ALA A CA 1
ATOM 2112 C C . ALA A 1 273 ? 19.69297 37.83352 13.07781 1.000 20.29942 273 ALA A C 1
ATOM 2113 O O . ALA A 1 273 ? 18.56828 38.18449 13.44310 1.000 20.67817 273 ALA A O 1
ATOM 2115 N N . PRO A 1 274 ? 20.72523 38.69249 13.07409 1.000 15.05723 274 PRO A N 1
ATOM 2116 C CA . PRO A 1 274 ? 22.11678 38.48089 12.64730 1.000 16.33608 274 PRO A CA 1
ATOM 2117 C C . PRO A 1 274 ? 23.01965 37.94153 13.75260 1.000 17.41310 274 PRO A C 1
ATOM 2118 O O . PRO A 1 274 ? 24.19171 37.63958 13.48599 1.000 21.66596 274 PRO A O 1
ATOM 2122 N N . HIS A 1 275 ? 22.48764 37.82437 14.97350 1.000 18.74981 275 HIS A N 1
ATOM 2123 C CA . HIS A 1 275 ? 23.31250 37.42676 16.11630 1.000 18.42872 275 HIS A CA 1
ATOM 2124 C C . HIS A 1 275 ? 23.85592 36.01708 15.94414 1.000 19.28012 275 HIS A C 1
ATOM 2125 O O . HIS A 1 275 ? 25.00646 35.73290 16.30666 1.000 22.99353 275 HIS A O 1
ATOM 2132 N N . VAL A 1 276 ? 23.05205 35.13105 15.38050 1.000 16.71623 276 VAL A N 1
ATOM 2133 C CA . VAL A 1 276 ? 23.50463 33.87269 14.80920 1.000 18.86355 276 VAL A CA 1
ATOM 2134 C C . VAL A 1 276 ? 23.19477 33.92595 13.31973 1.000 18.88904 276 VAL A C 1
ATOM 2135 O O . VAL A 1 276 ? 22.03695 33.79171 12.91498 1.000 19.74101 276 VAL A O 1
ATOM 2139 N N . PRO A 1 277 ? 24.19864 34.18113 12.47305 1.000 17.58013 277 PRO A N 1
ATOM 2140 C CA . PRO A 1 277 ? 23.93623 34.28821 11.02956 1.000 17.27132 277 PRO A CA 1
ATOM 2141 C C . PRO A 1 277 ? 23.44545 32.96271 10.47205 1.000 19.71618 277 PRO A C 1
ATOM 2142 O O . PRO A 1 277 ? 23.72642 31.89359 11.01264 1.000 20.30302 277 PRO A O 1
ATOM 2146 N N . ALA A 1 278 ? 22.69195 33.04832 9.37060 1.000 17.08349 278 ALA A N 1
ATOM 2147 C CA . ALA A 1 278 ? 22.12202 31.84748 8.75882 1.000 17.88606 278 ALA A CA 1
ATOM 2148 C C . ALA A 1 278 ? 23.16996 30.75696 8.55767 1.000 20.06729 278 ALA A C 1
ATOM 2149 O O . ALA A 1 278 ? 22.90397 29.57692 8.81615 1.000 20.20586 278 ALA A O 1
ATOM 2151 N N . GLU A 1 279 ? 24.35839 31.12447 8.08156 1.000 21.28631 279 GLU A N 1
ATOM 2152 C CA . GLU A 1 279 ? 25.37556 30.12223 7.77789 1.000 23.43595 279 GLU A CA 1
ATOM 2153 C C . GLU A 1 279 ? 26.07105 29.58442 9.02901 1.000 23.48755 279 GLU A C 1
ATOM 2154 O O . GLU A 1 279 ? 26.90926 28.67919 8.91496 1.000 25.83008 279 GLU A O 1
ATOM 2160 N N . TYR A 1 280 ? 25.73801 30.10530 10.20755 1.000 22.04721 280 TYR A N 1
ATOM 2161 C CA . TYR A 1 280 ? 26.23286 29.58537 11.47674 1.000 19.77144 280 TYR A CA 1
ATOM 2162 C C . TYR A 1 280 ? 25.14562 28.87727 12.27365 1.000 21.96606 280 TYR A C 1
ATOM 2163 O O . TYR A 1 280 ? 25.44220 28.28909 13.31364 1.000 21.96880 280 TYR A O 1
ATOM 2172 N N . ALA A 1 281 ? 23.90138 28.89867 11.78927 1.000 19.95963 281 ALA A N 1
ATOM 2173 C CA . ALA A 1 281 ? 22.76931 28.40251 12.56511 1.000 19.09159 281 ALA A CA 1
ATOM 2174 C C . ALA A 1 281 ? 22.92337 26.92291 12.91061 1.000 20.76589 281 ALA A C 1
ATOM 2175 O O . ALA A 1 281 ? 22.64044 26.51010 14.04117 1.000 20.34320 281 ALA A O 1
ATOM 2177 N N . ALA A 1 282 ? 23.36799 26.10836 11.95479 1.000 21.75606 282 ALA A N 1
ATOM 2178 C CA . ALA A 1 282 ? 23.48293 24.67720 12.20941 1.000 20.52506 282 ALA A CA 1
ATOM 2179 C C . ALA A 1 282 ? 24.54011 24.39809 13.26795 1.000 23.16842 282 ALA A C 1
ATOM 2180 O O . ALA A 1 282 ? 24.31351 23.61143 14.19284 1.000 20.76895 282 ALA A O 1
ATOM 2182 N N A GLU A 1 283 ? 25.70937 25.03335 13.14669 0.490 21.62645 283 GLU A N 1
ATOM 2183 N N B GLU A 1 283 ? 25.70530 25.03971 13.14288 0.510 21.55362 283 GLU A N 1
ATOM 2184 C CA A GLU A 1 283 ? 26.75609 24.83184 14.14496 0.490 22.72433 283 GLU A CA 1
ATOM 2185 C CA B GLU A 1 283 ? 26.76875 24.86179 14.12753 0.510 22.76718 283 GLU A CA 1
ATOM 2186 C C A GLU A 1 283 ? 26.31522 25.33417 15.51296 0.490 20.94359 283 GLU A C 1
ATOM 2187 C C B GLU A 1 283 ? 26.33493 25.34834 15.50243 0.510 20.87806 283 GLU A C 1
ATOM 2188 O O A GLU A 1 283 ? 26.59995 24.70044 16.53619 0.490 22.82585 283 GLU A O 1
ATOM 2189 O O B GLU A 1 283 ? 26.64571 24.71748 16.51948 0.510 22.96423 283 GLU A O 1
ATOM 2200 N N . PHE A 1 284 ? 25.61821 26.47481 15.55212 1.000 20.16042 284 PHE A N 1
ATOM 2201 C CA . PHE A 1 284 ? 25.17342 27.01700 16.82850 1.000 20.55982 284 PHE A CA 1
ATOM 2202 C C . PHE A 1 284 ? 24.14228 26.09630 17.47034 1.000 21.18626 284 PHE A C 1
ATOM 2203 O O . PHE A 1 284 ? 24.18153 25.85045 18.68057 1.000 20.52679 284 PHE A O 1
ATOM 2211 N N . ALA A 1 285 ? 23.22060 25.57125 16.66410 1.000 20.28316 285 ALA A N 1
ATOM 2212 C CA . ALA A 1 285 ? 22.19773 24.66213 17.16753 1.000 21.98168 285 ALA A CA 1
ATOM 2213 C C . ALA A 1 285 ? 22.82233 23.44013 17.83083 1.000 22.80184 285 ALA A C 1
ATOM 2214 O O . ALA A 1 285 ? 22.45366 23.07123 18.95246 1.000 22.39299 285 ALA A O 1
ATOM 2216 N N . THR A 1 286 ? 23.77570 22.80479 17.14616 1.000 19.09858 286 THR A N 1
ATOM 2217 C CA . THR A 1 286 ? 24.41829 21.60790 17.67260 1.000 19.11262 286 THR A CA 1
ATOM 2218 C C . THR A 1 286 ? 25.18832 21.91827 18.94929 1.000 24.44487 286 THR A C 1
ATOM 2219 O O . THR A 1 286 ? 25.14130 21.14735 19.91654 1.000 23.78580 286 THR A O 1
ATOM 2223 N N . ALA A 1 287 ? 25.90805 23.04349 18.97115 1.000 21.60644 287 ALA A N 1
ATOM 2224 C CA . ALA A 1 287 ? 26.71059 23.36941 20.14743 1.000 21.81421 287 ALA A CA 1
ATOM 2225 C C . ALA A 1 287 ? 25.82328 23.70559 21.33332 1.000 22.61997 287 ALA A C 1
ATOM 2226 O O . ALA A 1 287 ? 26.10972 23.29954 22.46712 1.000 22.97345 287 ALA A O 1
ATOM 2228 N N . THR A 1 288 ? 24.75436 24.46368 21.08288 1.000 19.28803 288 THR A N 1
ATOM 2229 C CA . THR A 1 288 ? 23.84505 24.85864 22.14839 1.000 18.25095 288 THR A CA 1
ATOM 2230 C C . THR A 1 288 ? 23.18879 23.64323 22.77610 1.000 19.40079 288 THR A C 1
ATOM 2231 O O . THR A 1 288 ? 23.09781 23.54301 24.00595 1.000 20.15597 288 THR A O 1
ATOM 2235 N N . ILE A 1 289 ? 22.73112 22.70589 21.94387 1.000 17.26997 289 ILE A N 1
ATOM 2236 C CA . ILE A 1 289 ? 22.05880 21.51162 22.44617 1.000 20.30611 289 ILE A CA 1
ATOM 2237 C C . ILE A 1 289 ? 23.04196 20.57673 23.14993 1.000 21.83802 289 ILE A C 1
ATOM 2238 O O . ILE A 1 289 ? 22.73240 20.03171 24.21498 1.000 22.64867 289 ILE A O 1
ATOM 2243 N N . ASP A 1 290 ? 24.23665 20.36102 22.57604 1.000 19.43187 290 ASP A N 1
ATOM 2244 C CA . ASP A 1 290 ? 25.25038 19.58539 23.28276 1.000 21.85061 290 ASP A CA 1
ATOM 2245 C C . ASP A 1 290 ? 25.51204 20.15033 24.67210 1.000 23.64387 290 ASP A C 1
ATOM 2246 O O . ASP A 1 290 ? 25.67295 19.39749 25.63881 1.000 24.68682 290 ASP A O 1
ATOM 2251 N N . ALA A 1 291 ? 25.55834 21.47788 24.79120 1.000 20.12308 291 ALA A N 1
ATOM 2252 C CA . ALA A 1 291 ? 25.87287 22.08493 26.08076 1.000 23.05421 291 ALA A CA 1
ATOM 2253 C C . ALA A 1 291 ? 24.72687 21.91375 27.06704 1.000 21.09744 291 ALA A C 1
ATOM 2254 O O . ALA A 1 291 ? 24.95612 21.62586 28.25007 1.000 21.22144 291 ALA A O 1
ATOM 2256 N N A VAL A 1 292 ? 23.49135 22.07754 26.59226 0.420 22.55066 292 VAL A N 1
ATOM 2257 N N B VAL A 1 292 ? 23.48499 22.05344 26.60277 0.580 22.71927 292 VAL A N 1
ATOM 2258 C CA A VAL A 1 292 ? 22.32128 21.93961 27.45467 0.420 22.50072 292 VAL A CA 1
ATOM 2259 C CA B VAL A 1 292 ? 22.37102 21.96564 27.54049 0.580 23.07936 292 VAL A CA 1
ATOM 2260 C C A VAL A 1 292 ? 22.21194 20.51998 27.97926 0.420 23.51056 292 VAL A C 1
ATOM 2261 C C B VAL A 1 292 ? 22.12538 20.52081 27.96383 0.580 23.70882 292 VAL A C 1
ATOM 2262 O O A VAL A 1 292 ? 21.89257 20.29401 29.15377 0.420 21.67075 292 VAL A O 1
ATOM 2263 O O B VAL A 1 292 ? 21.63353 20.27473 29.07426 0.580 20.40656 292 VAL A O 1
ATOM 2270 N N . LEU A 1 293 ? 22.48530 19.54066 27.12126 1.000 23.78054 293 LEU A N 1
ATOM 2271 C CA . LEU A 1 293 ? 22.32211 18.14276 27.49953 1.000 29.21624 293 LEU A CA 1
ATOM 2272 C C . LEU A 1 293 ? 23.38800 17.67038 28.47793 1.000 26.22001 293 LEU A C 1
ATOM 2273 O O . LEU A 1 293 ? 23.29107 16.54537 28.98040 1.000 28.92498 293 LEU A O 1
ATOM 2278 N N . ASP A 1 294 ? 24.38816 18.49839 28.76981 1.000 23.25863 294 ASP A N 1
ATOM 2279 C CA . ASP A 1 294 ? 25.31617 18.23880 29.85877 1.000 23.30655 294 ASP A CA 1
ATOM 2280 C C . ASP A 1 294 ? 24.80840 18.79369 31.18628 1.000 20.01504 294 ASP A C 1
ATOM 2281 O O . ASP A 1 294 ? 25.56126 18.82128 32.16753 1.000 23.32386 294 ASP A O 1
ATOM 2286 N N . CYS A 1 295 ? 23.54277 19.21493 31.23854 1.000 20.43920 295 CYS A N 1
ATOM 2287 C CA . CYS A 1 295 ? 22.86914 19.63731 32.45427 1.000 22.26712 295 CYS A CA 1
ATOM 2288 C C . CYS A 1 295 ? 21.88404 18.57220 32.90213 1.000 22.57913 295 CYS A C 1
ATOM 2289 O O . CYS A 1 295 ? 20.99662 18.20017 32.12534 1.000 23.35190 295 CYS A O 1
ATOM 2292 N N . PRO A 1 296 ? 21.98106 18.08565 34.13845 1.000 21.87074 296 PRO A N 1
ATOM 2293 C CA . PRO A 1 296 ? 21.03096 17.07370 34.61743 1.000 21.18856 296 PRO A CA 1
ATOM 2294 C C . PRO A 1 296 ? 19.60074 17.59665 34.63789 1.000 20.13355 296 PRO A C 1
ATOM 2295 O O . PRO A 1 296 ? 19.34706 18.80081 34.68953 1.000 21.91933 296 PRO A O 1
ATOM 2299 N N . GLU A 1 297 ? 18.65905 16.65490 34.57174 1.000 26.61373 297 GLU A N 1
ATOM 2300 C CA . GLU A 1 297 ? 17.22873 16.93112 34.79371 1.000 24.97093 297 GLU A CA 1
ATOM 2301 C C . GLU A 1 297 ? 16.62907 17.87964 33.75629 1.000 23.63870 297 GLU A C 1
ATOM 2302 O O . GLU A 1 297 ? 15.70937 18.64494 34.06444 1.000 25.05184 297 GLU A O 1
ATOM 2308 N N . VAL A 1 298 ? 17.11829 17.85107 32.51977 1.000 19.82702 298 VAL A N 1
ATOM 2309 C CA . VAL A 1 298 ? 16.48318 18.61799 31.45139 1.000 20.48645 298 VAL A CA 1
ATOM 2310 C C . VAL A 1 298 ? 15.25284 17.85087 30.97838 1.000 21.49210 298 VAL A C 1
ATOM 2311 O O . VAL A 1 298 ? 15.35979 16.70249 30.53356 1.000 23.28797 298 VAL A O 1
ATOM 2315 N N . TRP A 1 299 ? 14.07721 18.46623 31.12668 1.000 22.82218 299 TRP A N 1
ATOM 2316 C CA . TRP A 1 299 ? 12.84615 17.81065 30.69721 1.000 25.05874 299 TRP A CA 1
ATOM 2317 C C . TRP A 1 299 ? 12.84153 17.62196 29.19095 1.000 24.89709 299 TRP A C 1
ATOM 2318 O O . TRP A 1 299 ? 12.50049 16.54304 28.69121 1.000 26.08716 299 TRP A O 1
ATOM 2329 N N . GLY A 1 300 ? 13.23981 18.64977 28.45842 1.000 22.37768 300 GLY A N 1
ATOM 2330 C CA . GLY A 1 300 ? 13.25417 18.55337 27.01688 1.000 21.67300 300 GLY A CA 1
ATOM 2331 C C . GLY A 1 300 ? 13.85016 19.79734 26.40436 1.000 21.98874 300 GLY A C 1
ATOM 2332 O O . GLY A 1 300 ? 14.13517 20.78739 27.08831 1.000 19.08550 300 GLY A O 1
ATOM 2333 N N . VAL A 1 301 ? 14.03772 19.72048 25.09000 1.000 19.48034 301 VAL A N 1
ATOM 2334 C CA . VAL A 1 301 ? 14.52938 20.82095 24.26900 1.000 18.10862 301 VAL A CA 1
ATOM 2335 C C . VAL A 1 301 ? 13.51264 21.03414 23.16159 1.000 18.87837 301 VAL A C 1
ATOM 2336 O O . VAL A 1 301 ? 13.21625 20.09818 22.41007 1.000 21.54141 301 VAL A O 1
ATOM 2340 N N . THR A 1 302 ? 12.96989 22.25067 23.06558 1.000 19.62029 302 THR A N 1
ATOM 2341 C CA . THR A 1 302 ? 11.90760 22.57779 22.11444 1.000 20.80874 302 THR A CA 1
ATOM 2342 C C . THR A 1 302 ? 12.38153 23.75235 21.26638 1.000 19.74376 302 THR A C 1
ATOM 2343 O O . THR A 1 302 ? 12.48774 24.88118 21.76441 1.000 18.20652 302 THR A O 1
ATOM 2347 N N . TRP A 1 303 ? 12.68693 23.48477 19.99227 1.000 16.49671 303 TRP A N 1
ATOM 2348 C CA . TRP A 1 303 ? 13.27056 24.50117 19.12997 1.000 15.18031 303 TRP A CA 1
ATOM 2349 C C . TRP A 1 303 ? 12.21434 25.50773 18.70136 1.000 18.84627 303 TRP A C 1
ATOM 2350 O O . TRP A 1 303 ? 11.06982 25.14019 18.41859 1.000 19.01337 303 TRP A O 1
ATOM 2361 N N . TRP A 1 304 ? 12.60298 26.78767 18.66510 1.000 15.14425 304 TRP A N 1
ATOM 2362 C CA . TRP A 1 304 ? 11.82463 27.83179 18.00829 1.000 14.07768 304 TRP A CA 1
ATOM 2363 C C . TRP A 1 304 ? 12.47291 28.15240 16.66225 1.000 15.55269 304 TRP A C 1
ATOM 2364 O O . TRP A 1 304 ? 13.50273 28.82476 16.62153 1.000 15.64903 304 TRP A O 1
ATOM 2375 N N . CYS A 1 305 ? 11.83046 27.77019 15.55254 1.000 16.84058 305 CYS A N 1
ATOM 2376 C CA . CYS A 1 305 ? 10.48365 27.20801 15.48582 1.000 17.43378 305 CYS A CA 1
ATOM 2377 C C . CYS A 1 305 ? 10.43767 26.16940 14.35931 1.000 16.98000 305 CYS A C 1
ATOM 2378 O O . CYS A 1 305 ? 11.44727 25.89236 13.70747 1.000 17.50581 305 CYS A O 1
ATOM 2381 N N . SER A 1 306 ? 9.26058 25.58819 14.13002 1.000 16.79386 306 SER A N 1
ATOM 2382 C CA . SER A 1 306 ? 9.15109 24.51544 13.14431 1.000 19.98227 306 SER A CA 1
ATOM 2383 C C . SER A 1 306 ? 9.35986 25.04013 11.72807 1.000 20.17717 306 SER A C 1
ATOM 2384 O O . SER A 1 306 ? 10.15143 24.47820 10.95857 1.000 20.04594 306 SER A O 1
ATOM 2387 N N . HIS A 1 307 ? 8.67897 26.13032 11.37582 1.000 20.07422 307 HIS A N 1
ATOM 2388 C CA . HIS A 1 307 ? 8.62072 26.59941 9.99804 1.000 22.80348 307 HIS A CA 1
ATOM 2389 C C . HIS A 1 307 ? 8.87346 28.09604 9.93024 1.000 20.37208 307 HIS A C 1
ATOM 2390 O O . HIS A 1 307 ? 8.32041 28.86100 10.72765 1.000 19.13316 307 HIS A O 1
ATOM 2397 N N . ASP A 1 308 ? 9.67837 28.50731 8.94598 1.000 17.67450 308 ASP A N 1
ATOM 2398 C CA . ASP A 1 308 ? 9.85299 29.92055 8.63544 1.000 16.01188 308 ASP A CA 1
ATOM 2399 C C . ASP A 1 308 ? 8.49490 30.61245 8.51367 1.000 16.95995 308 ASP A C 1
ATOM 2400 O O . ASP A 1 308 ? 7.49912 30.01930 8.07565 1.000 19.97873 308 ASP A O 1
ATOM 2405 N N . VAL A 1 309 ? 8.47169 31.89193 8.86409 1.000 15.36922 309 VAL A N 1
ATOM 2406 C CA . VAL A 1 309 ? 7.26569 32.70172 8.73113 1.000 15.05148 309 VAL A CA 1
ATOM 2407 C C . VAL A 1 309 ? 7.15458 33.21186 7.30110 1.000 18.68073 309 VAL A C 1
ATOM 2408 O O . VAL A 1 309 ? 8.13531 33.70892 6.72780 1.000 18.43953 309 VAL A O 1
ATOM 2412 N N . ASP A 1 310 ? 5.95408 33.09898 6.73428 1.000 18.52805 310 ASP A N 1
ATOM 2413 C CA . ASP A 1 310 ? 5.66724 33.56369 5.38043 1.000 17.13343 310 ASP A CA 1
ATOM 2414 C C . ASP A 1 310 ? 5.97438 35.05037 5.25223 1.000 21.85779 310 ASP A C 1
ATOM 2415 O O . ASP A 1 310 ? 5.35817 35.88287 5.93286 1.000 18.71556 310 ASP A O 1
ATOM 2420 N N . ARG A 1 311 ? 6.92930 35.38029 4.37335 1.000 19.66848 311 ARG A N 1
ATOM 2421 C CA . ARG A 1 311 ? 7.28165 36.77001 4.12694 1.000 18.24955 311 ARG A CA 1
ATOM 2422 C C . ARG A 1 311 ? 6.13553 37.55027 3.47649 1.000 20.63567 311 ARG A C 1
ATOM 2423 O O . ARG A 1 311 ? 6.19015 38.78354 3.44823 1.000 22.16418 311 ARG A O 1
ATOM 2431 N N A ARG A 1 312 ? 5.10241 36.87282 2.96996 0.470 17.54417 312 ARG A N 1
ATOM 2432 N N B ARG A 1 312 ? 5.09941 36.87055 2.96815 0.530 17.45999 312 ARG A N 1
ATOM 2433 C CA A ARG A 1 312 ? 3.91256 37.58470 2.51700 0.470 18.14697 312 ARG A CA 1
ATOM 2434 C CA B ARG A 1 312 ? 3.89929 37.56876 2.51099 0.530 17.95598 312 ARG A CA 1
ATOM 2435 C C A ARG A 1 312 ? 3.17896 38.26883 3.66449 0.470 20.00270 312 ARG A C 1
ATOM 2436 C C B ARG A 1 312 ? 3.13613 38.22013 3.66306 0.530 19.85211 312 ARG A C 1
ATOM 2437 O O A ARG A 1 312 ? 2.30808 39.10834 3.41192 0.470 22.35149 312 ARG A O 1
ATOM 2438 O O B ARG A 1 312 ? 2.19966 38.98623 3.41269 0.530 21.88318 312 ARG A O 1
ATOM 2453 N N . LEU A 1 313 ? 3.51410 37.93279 4.90572 1.000 20.05389 313 LEU A N 1
ATOM 2454 C CA . LEU A 1 313 ? 2.97878 38.59589 6.09049 1.000 17.28032 313 LEU A CA 1
ATOM 2455 C C . LEU A 1 313 ? 3.97888 39.67058 6.51814 1.000 19.21470 313 LEU A C 1
ATOM 2456 O O . LEU A 1 313 ? 5.13365 39.35620 6.82735 1.000 19.32918 313 LEU A O 1
ATOM 2461 N N . ALA A 1 314 ? 3.54288 40.92790 6.52461 1.000 17.97710 314 ALA A N 1
ATOM 2462 C CA . ALA A 1 314 ? 4.42826 42.06749 6.71445 1.000 15.19526 314 ALA A CA 1
ATOM 2463 C C . ALA A 1 314 ? 4.62786 42.42185 8.19144 1.000 16.08977 314 ALA A C 1
ATOM 2464 O O . ALA A 1 314 ? 3.87763 41.99904 9.07289 1.000 16.73387 314 ALA A O 1
ATOM 2466 N N . ASP A 1 315 ? 5.69337 43.19692 8.43696 1.000 18.62850 315 ASP A N 1
ATOM 2467 C CA . ASP A 1 315 ? 5.97849 43.97753 9.64121 1.000 15.51979 315 ASP A CA 1
ATOM 2468 C C . ASP A 1 315 ? 6.62918 43.15988 10.75602 1.000 17.06504 315 ASP A C 1
ATOM 2469 O O . ASP A 1 315 ? 6.91267 43.73159 11.82822 1.000 19.69893 315 ASP A O 1
ATOM 2474 N N . PHE A 1 316 ? 6.88756 41.86709 10.56363 1.000 14.47613 316 PHE A N 1
ATOM 2475 C CA . PHE A 1 316 ? 7.71301 41.14326 11.52352 1.000 13.72051 316 PHE A CA 1
ATOM 2476 C C . PHE A 1 316 ? 9.11493 41.74077 11.54559 1.000 16.03817 316 PHE A C 1
ATOM 2477 O O . PHE A 1 316 ? 9.65553 42.08504 10.49244 1.000 17.58324 316 PHE A O 1
ATOM 2485 N N . PRO A 1 317 ? 9.74261 41.85326 12.71440 1.000 13.92719 317 PRO A N 1
ATOM 2486 C CA . PRO A 1 317 ? 11.19633 42.03693 12.73501 1.000 15.78092 317 PRO A CA 1
ATOM 2487 C C . PRO A 1 317 ? 11.83499 40.97046 11.86219 1.000 17.05780 317 PRO A C 1
ATOM 2488 O O . PRO A 1 317 ? 11.41816 39.80658 11.87108 1.000 15.87087 317 PRO A O 1
ATOM 2492 N N . GLU A 1 318 ? 12.83663 41.38546 11.07869 1.000 15.37991 318 GLU A N 1
ATOM 2493 C CA . GLU A 1 318 ? 13.45422 40.48301 10.11027 1.000 15.13634 318 GLU A CA 1
ATOM 2494 C C . GLU A 1 318 ? 13.84816 39.14670 10.72847 1.000 13.85371 318 GLU A C 1
ATOM 2495 O O . GLU A 1 318 ? 13.72088 38.09697 10.08868 1.000 17.43994 318 GLU A O 1
ATOM 2501 N N . LEU A 1 319 ? 14.34018 39.16120 11.97187 1.000 14.32762 319 LEU A N 1
ATOM 2502 C CA . LEU A 1 319 ? 14.82085 37.91975 12.56961 1.000 16.27995 319 LEU A CA 1
ATOM 2503 C C . LEU A 1 319 ? 13.73242 36.85244 12.63329 1.000 18.70291 319 LEU A C 1
ATOM 2504 O O . LEU A 1 319 ? 14.03848 35.65662 12.57422 1.000 18.48521 319 LEU A O 1
ATOM 2509 N N . GLU A 1 320 ? 12.45987 37.25394 12.75793 1.000 16.35507 320 GLU A N 1
ATOM 2510 C CA . GLU A 1 320 ? 11.40958 36.25609 12.94038 1.000 18.74638 320 GLU A CA 1
ATOM 2511 C C . GLU A 1 320 ? 11.24976 35.37087 11.71741 1.000 17.10551 320 GLU A C 1
ATOM 2512 O O . GLU A 1 320 ? 10.87057 34.19791 11.85115 1.000 20.14201 320 GLU A O 1
ATOM 2518 N N . TYR A 1 321 ? 11.52592 35.91020 10.52562 1.000 16.85022 321 TYR A N 1
ATOM 2519 C CA . TYR A 1 321 ? 11.19020 35.19682 9.30193 1.000 21.69298 321 TYR A CA 1
ATOM 2520 C C . TYR A 1 321 ? 11.97236 33.89272 9.16430 1.000 23.20706 321 TYR A C 1
ATOM 2521 O O . TYR A 1 321 ? 11.41195 32.88680 8.71054 1.000 25.11193 321 TYR A O 1
ATOM 2530 N N . SER A 1 322 ? 13.22701 33.85319 9.62358 1.000 16.95272 322 SER A N 1
ATOM 2531 C CA . SER A 1 322 ? 14.12433 32.75024 9.30082 1.000 15.23696 322 SER A CA 1
ATOM 2532 C C . SER A 1 322 ? 14.44316 31.87529 10.51481 1.000 16.35401 322 SER A C 1
ATOM 2533 O O . SER A 1 322 ? 15.47020 31.18911 10.54463 1.000 17.84354 322 SER A O 1
ATOM 2536 N N . LEU A 1 323 ? 13.55607 31.85811 11.50535 1.000 15.86632 323 LEU A N 1
ATOM 2537 C CA . LEU A 1 323 ? 13.78958 31.05300 12.70147 1.000 14.91862 323 LEU A CA 1
ATOM 2538 C C . LEU A 1 323 ? 13.38341 29.59288 12.53444 1.000 18.43824 323 LEU A C 1
ATOM 2539 O O . LEU A 1 323 ? 13.59773 28.80204 13.45790 1.000 17.64013 323 LEU A O 1
ATOM 2544 N N . GLY A 1 324 ? 12.82332 29.20020 11.38552 1.000 15.19839 324 GLY A N 1
ATOM 2545 C CA . GLY A 1 324 ? 12.36912 27.83036 11.22870 1.000 18.74594 324 GLY A CA 1
ATOM 2546 C C . GLY A 1 324 ? 13.50642 26.82738 11.09099 1.000 19.22887 324 GLY A C 1
ATOM 2547 O O . GLY A 1 324 ? 14.62812 27.14011 10.68107 1.000 20.65555 324 GLY A O 1
ATOM 2548 N N . LEU A 1 325 ? 13.20743 25.57483 11.45276 1.000 17.56443 325 LEU A N 1
ATOM 2549 C CA . LEU A 1 325 ? 14.03628 24.45461 11.02418 1.000 18.64909 325 LEU A CA 1
ATOM 2550 C C . LEU A 1 325 ? 13.68258 24.01419 9.61037 1.000 21.72780 325 LEU A C 1
ATOM 2551 O O . LEU A 1 325 ? 14.50592 23.38411 8.92842 1.000 21.14398 325 LEU A O 1
ATOM 2556 N N . LEU A 1 326 ? 12.46782 24.33960 9.17035 1.000 21.01891 326 LEU A N 1
ATOM 2557 C CA . LEU A 1 326 ? 11.97775 24.06830 7.83419 1.000 22.38801 326 LEU A CA 1
ATOM 2558 C C . LEU A 1 326 ? 11.61877 25.38709 7.16702 1.000 18.87467 326 LEU A C 1
ATOM 2559 O O . LEU A 1 326 ? 11.23763 26.35568 7.83897 1.000 19.04448 326 LEU A O 1
ATOM 2564 N N . THR A 1 327 ? 11.75941 25.42683 5.84223 1.000 20.98539 327 THR A N 1
ATOM 2565 C CA . THR A 1 327 ? 11.33586 26.60385 5.10858 1.000 20.87738 327 THR A CA 1
ATOM 2566 C C . THR A 1 327 ? 9.81053 26.68681 5.10135 1.000 24.12644 327 THR A C 1
ATOM 2567 O O . THR A 1 327 ? 9.10365 25.76352 5.51895 1.000 24.70979 327 THR A O 1
ATOM 2571 N N . GLN A 1 328 ? 9.30261 27.81142 4.60153 1.000 24.51688 328 GLN A N 1
ATOM 2572 C CA . GLN A 1 328 ? 7.85663 27.99001 4.53145 1.000 31.63443 328 GLN A CA 1
ATOM 2573 C C . GLN A 1 328 ? 7.18806 26.96821 3.60734 1.000 28.43630 328 GLN A C 1
ATOM 2574 O O . GLN A 1 328 ? 6.00813 26.66292 3.80080 1.000 36.85189 328 GLN A O 1
ATOM 2580 N N . ASP A 1 329 ? 7.90624 26.40593 2.62915 1.000 27.81913 329 ASP A N 1
ATOM 2581 C CA . ASP A 1 329 ? 7.37790 25.30049 1.83505 1.000 34.82523 329 ASP A CA 1
ATOM 2582 C C . ASP A 1 329 ? 7.87595 23.93573 2.31873 1.000 29.60892 329 ASP A C 1
ATOM 2583 O O . ASP A 1 329 ? 7.91711 22.97847 1.53916 1.000 30.72554 329 ASP A O 1
ATOM 2588 N N . ARG A 1 330 ? 8.24080 23.83184 3.60263 1.000 25.57046 330 ARG A N 1
ATOM 2589 C CA . ARG A 1 330 ? 8.49659 22.56289 4.30016 1.000 27.87202 330 ARG A CA 1
ATOM 2590 C C . ARG A 1 330 ? 9.76925 21.84725 3.83239 1.000 30.54332 330 ARG A C 1
ATOM 2591 O O . ARG A 1 330 ? 9.86658 20.62291 3.95211 1.000 34.15854 330 ARG A O 1
ATOM 2599 N N . ARG A 1 331 ? 10.76699 22.57367 3.32198 1.000 30.46345 331 ARG A N 1
ATOM 2600 C CA . ARG A 1 331 ? 12.06841 21.97385 3.01435 1.000 26.33250 331 ARG A CA 1
ATOM 2601 C C . ARG A 1 331 ? 12.99091 22.08628 4.22403 1.000 22.42122 331 ARG A C 1
ATOM 2602 O O . ARG A 1 331 ? 12.95043 23.07678 4.95472 1.000 24.52048 331 ARG A O 1
ATOM 2610 N N . VAL A 1 332 ? 13.82844 21.07629 4.43115 1.000 25.64327 332 VAL A N 1
ATOM 2611 C CA . VAL A 1 332 ? 14.67442 21.04365 5.62411 1.000 25.47071 332 VAL A CA 1
ATOM 2612 C C . VAL A 1 332 ? 15.82905 22.02261 5.45585 1.000 29.42540 332 VAL A C 1
ATOM 2613 O O . VAL A 1 332 ? 16.58096 21.95434 4.47249 1.000 28.74853 332 VAL A O 1
ATOM 2617 N N . LYS A 1 333 ? 15.97610 22.92555 6.42133 1.000 24.58830 333 LYS A N 1
ATOM 2618 C CA . LYS A 1 333 ? 17.04241 23.92012 6.44750 1.000 26.43536 333 LYS A CA 1
ATOM 2619 C C . LYS A 1 333 ? 18.29225 23.33352 7.09312 1.000 23.78048 333 LYS A C 1
ATOM 2620 O O . LYS A 1 333 ? 18.24675 22.26349 7.70477 1.000 27.91502 333 LYS A O 1
ATOM 2626 N N . PRO A 1 334 ? 19.44515 24.00928 6.97209 1.000 26.13260 334 PRO A N 1
ATOM 2627 C CA . PRO A 1 334 ? 20.66965 23.45776 7.59263 1.000 25.14026 334 PRO A CA 1
ATOM 2628 C C . PRO A 1 334 ? 20.54514 23.18591 9.08537 1.000 24.74250 334 PRO A C 1
ATOM 2629 O O . PRO A 1 334 ? 21.03652 22.15129 9.55742 1.000 29.76785 334 PRO A O 1
ATOM 2633 N N . ALA A 1 335 ? 19.91419 24.07946 9.84924 1.000 22.32980 335 ALA A N 1
ATOM 2634 C CA . ALA A 1 335 ? 19.74015 23.79323 11.27133 1.000 27.59243 335 ALA A CA 1
ATOM 2635 C C . ALA A 1 335 ? 18.74416 22.66132 11.50259 1.000 23.68522 335 ALA A C 1
ATOM 2636 O O . ALA A 1 335 ? 18.86459 21.92492 12.48689 1.000 29.09622 335 ALA A O 1
ATOM 2638 N N . GLY A 1 336 ? 17.74556 22.51378 10.63145 1.000 23.96243 336 GLY A N 1
ATOM 2639 C CA . GLY A 1 336 ? 16.85125 21.37214 10.74954 1.000 20.94402 336 GLY A CA 1
ATOM 2640 C C . GLY A 1 336 ? 17.58322 20.06307 10.52225 1.000 28.25507 336 GLY A C 1
ATOM 2641 O O . GLY A 1 336 ? 17.38425 19.09178 11.25567 1.000 30.50747 336 GLY A O 1
ATOM 2642 N N . ARG A 1 337 ? 18.45125 20.02609 9.50393 1.000 28.38326 337 ARG A N 1
ATOM 2643 C CA . ARG A 1 337 ? 19.27576 18.84842 9.26329 1.000 30.79678 337 ARG A CA 1
ATOM 2644 C C . ARG A 1 337 ? 20.17815 18.57259 10.45834 1.000 34.60808 337 ARG A C 1
ATOM 2645 O O . ARG A 1 337 ? 20.33972 17.41922 10.87496 1.000 39.97112 337 ARG A O 1
ATOM 2653 N N . ALA A 1 338 ? 20.74550 19.63258 11.04170 1.000 29.36797 338 ALA A N 1
ATOM 2654 C CA . ALA A 1 338 ? 21.62202 19.49150 12.19863 1.000 31.49116 338 ALA A CA 1
ATOM 2655 C C . ALA A 1 338 ? 20.87885 18.91998 13.39618 1.000 36.97231 338 ALA A C 1
ATOM 2656 O O . ALA A 1 338 ? 21.32823 17.94171 14.00727 1.000 40.20540 338 ALA A O 1
ATOM 2658 N N . VAL A 1 339 ? 19.74585 19.53298 13.76158 1.000 33.56586 339 VAL A N 1
ATOM 2659 C CA . VAL A 1 339 ? 19.00423 19.07023 14.93184 1.000 31.13301 339 VAL A CA 1
ATOM 2660 C C . VAL A 1 339 ? 18.59362 17.61885 14.74692 1.000 35.06702 339 VAL A C 1
ATOM 2661 O O . VAL A 1 339 ? 18.66971 16.81163 15.68189 1.000 42.93330 339 VAL A O 1
ATOM 2665 N N . ALA A 1 340 ? 18.21944 17.24706 13.52346 1.000 33.86998 340 ALA A N 1
ATOM 2666 C CA . ALA A 1 340 ? 17.82129 15.88088 13.21114 1.000 42.16279 340 ALA A CA 1
ATOM 2667 C C . ALA A 1 340 ? 19.00761 14.92409 13.26509 1.000 56.24104 340 ALA A C 1
ATOM 2668 O O . ALA A 1 340 ? 19.03468 13.91887 12.54618 1.000 61.21064 340 ALA A O 1
ATOM 2670 N N . GLU A 1 341 ? 20.00296 15.23757 14.09407 1.000 51.88592 341 GLU A N 1
ATOM 2671 C CA . GLU A 1 341 ? 21.04098 14.27188 14.42360 1.000 46.31054 341 GLU A CA 1
ATOM 2672 C C . GLU A 1 341 ? 21.54214 14.52194 15.83766 1.000 48.50042 341 GLU A C 1
ATOM 2673 O O . GLU A 1 341 ? 21.87148 13.57472 16.56026 1.000 50.20947 341 GLU A O 1
ATOM 2679 N N . ALA A 1 342 ? 21.54806 15.78446 16.26719 1.000 54.29215 342 ALA A N 1
ATOM 2680 C CA . ALA A 1 342 ? 21.63469 16.07783 17.69285 1.000 61.71761 342 ALA A CA 1
ATOM 2681 C C . ALA A 1 342 ? 20.30217 15.74895 18.36022 1.000 70.22291 342 ALA A C 1
ATOM 2682 O O . ALA A 1 342 ? 19.90216 16.40515 19.32676 1.000 77.84685 342 ALA A O 1
ATOM 2684 N N . VAL A 1 343 ? 19.59294 14.75893 17.81472 1.000 63.45960 343 VAL A N 1
ATOM 2685 C CA . VAL A 1 343 ? 18.39060 14.18807 18.40803 1.000 49.10983 343 VAL A CA 1
ATOM 2686 C C . VAL A 1 343 ? 18.54875 12.67479 18.37568 1.000 42.75076 343 VAL A C 1
ATOM 2687 O O . VAL A 1 343 ? 18.38808 12.00338 19.39831 1.000 42.02410 343 VAL A O 1
ATOM 2691 N N . ARG A 1 344 ? 18.89139 12.12829 17.20699 1.000 43.17363 344 ARG A N 1
ATOM 2692 C CA . ARG A 1 344 ? 19.12253 10.68985 17.11372 1.000 42.83509 344 ARG A CA 1
ATOM 2693 C C . ARG A 1 344 ? 20.26861 10.25768 18.02140 1.000 42.61674 344 ARG A C 1
ATOM 2694 O O . ARG A 1 344 ? 20.18829 9.21992 18.68852 1.000 46.58094 344 ARG A O 1
ATOM 2696 N N . ARG A 1 345 ? 21.34056 11.04682 18.06550 1.000 40.78856 345 ARG A N 1
ATOM 2697 C CA . ARG A 1 345 ? 22.45874 10.74745 18.95044 1.000 40.49292 345 ARG A CA 1
ATOM 2698 C C . ARG A 1 345 ? 22.13053 11.10491 20.39677 1.000 32.61750 345 ARG A C 1
ATOM 2699 O O . ARG A 1 345 ? 22.45991 10.35034 21.31756 1.000 36.33413 345 ARG A O 1
ATOM 2707 N N . TRP A 1 346 ? 21.47858 12.24994 20.61040 1.000 34.22465 346 TRP A N 1
ATOM 2708 C CA . TRP A 1 346 ? 21.12260 12.67064 21.96207 1.000 40.91455 346 TRP A CA 1
ATOM 2709 C C . TRP A 1 346 ? 20.15261 11.68429 22.59731 1.000 43.91654 346 TRP A C 1
ATOM 2710 O O . TRP A 1 346 ? 20.35544 11.23072 23.72871 1.000 49.00996 346 TRP A O 1
ATOM 2712 N N . ARG A 1 347 ? 19.08493 11.34673 21.88166 1.000 41.33987 347 ARG A N 1
ATOM 2713 C CA . ARG A 1 347 ? 18.28932 10.18525 22.24577 1.000 49.33124 347 ARG A CA 1
ATOM 2714 C C . ARG A 1 347 ? 19.14179 8.92678 22.09954 1.000 54.82999 347 ARG A C 1
ATOM 2715 O O . ARG A 1 347 ? 20.10655 8.89218 21.33252 1.000 62.51076 347 ARG A O 1
ATOM 2723 N N . THR A 1 348 ? 18.80203 7.89719 22.87281 1.000 56.58525 348 THR A N 1
ATOM 2724 C CA . THR A 1 348 ? 19.35795 6.55103 22.71983 1.000 62.89799 348 THR A CA 1
ATOM 2725 C C . THR A 1 348 ? 20.85556 6.42003 23.01428 1.000 62.21810 348 THR A C 1
ATOM 2726 O O . THR A 1 348 ? 21.25718 5.45078 23.66454 1.000 63.57748 348 THR A O 1
ATOM 2730 N N . GLU A 1 349 ? 21.69498 7.35454 22.55170 1.000 57.70064 349 GLU A N 1
ATOM 2731 C CA . GLU A 1 349 ? 23.14680 7.19102 22.63493 1.000 53.96442 349 GLU A CA 1
ATOM 2732 C C . GLU A 1 349 ? 23.84620 8.12279 23.61664 1.000 50.83519 349 GLU A C 1
ATOM 2733 O O . GLU A 1 349 ? 25.06021 7.99107 23.80454 1.000 51.86129 349 GLU A O 1
ATOM 2739 N N . THR A 1 350 ? 23.14466 9.06505 24.22935 1.000 50.97380 350 THR A N 1
ATOM 2740 C CA . THR A 1 350 ? 23.81659 10.02854 25.09419 1.000 49.73698 350 THR A CA 1
ATOM 2741 C C . THR A 1 350 ? 23.47404 9.74892 26.54802 1.000 47.89668 350 THR A C 1
ATOM 2742 O O . THR A 1 350 ? 22.30217 9.88823 26.94148 1.000 44.87585 350 THR A O 1
ATOM 2746 N N . PRO A 1 351 ? 24.44491 9.35948 27.37495 1.000 41.89512 351 PRO A N 1
ATOM 2747 C CA . PRO A 1 351 ? 24.14969 9.10049 28.78649 1.000 35.63758 351 PRO A CA 1
ATOM 2748 C C . PRO A 1 351 ? 23.64272 10.34770 29.48879 1.000 38.27127 351 PRO A C 1
ATOM 2749 O O . PRO A 1 351 ? 24.00692 11.47431 29.14339 1.000 35.78853 351 PRO A O 1
ATOM 2753 N N . ALA A 1 352 ? 22.77870 10.13593 30.47597 1.000 34.11676 352 ALA A N 1
ATOM 2754 C CA . ALA A 1 352 ? 22.40559 11.22279 31.36407 1.000 33.32340 352 ALA A CA 1
ATOM 2755 C C . ALA A 1 352 ? 23.67455 11.82546 31.97037 1.000 31.25463 352 ALA A C 1
ATOM 2756 O O . ALA A 1 352 ? 24.54733 11.07658 32.43455 1.000 32.58442 352 ALA A O 1
ATOM 2758 N N . PRO A 1 353 ? 23.82777 13.14839 31.96460 1.000 32.06082 353 PRO A N 1
ATOM 2759 C CA . PRO A 1 353 ? 25.09790 13.74142 32.40367 1.000 33.80037 353 PRO A CA 1
ATOM 2760 C C . PRO A 1 353 ? 25.34319 13.52462 33.88759 1.000 32.56731 353 PRO A C 1
ATOM 2761 O O . PRO A 1 353 ? 24.41324 13.34411 34.67634 1.000 33.76513 353 PRO A O 1
ATOM 2765 N N . ARG A 1 354 ? 26.62344 13.53847 34.26330 1.000 29.49221 354 ARG A N 1
ATOM 2766 C CA . ARG A 1 354 ? 26.98317 13.41300 35.66595 1.000 32.98907 354 ARG A CA 1
ATOM 2767 C C . ARG A 1 354 ? 26.46360 14.61372 36.45037 1.000 31.37443 354 ARG A C 1
ATOM 2768 O O . ARG A 1 354 ? 26.21828 15.68206 35.88178 1.000 30.59651 354 ARG A O 1
ATOM 2776 N N . PRO A 1 355 ? 26.28373 14.45806 37.76114 1.000 29.68980 355 PRO A N 1
ATOM 2777 C CA . PRO A 1 355 ? 25.92569 15.61161 38.59414 1.000 29.72169 355 PRO A CA 1
ATOM 2778 C C . PRO A 1 355 ? 26.96485 16.71947 38.49542 1.000 27.28443 355 PRO A C 1
ATOM 2779 O O . PRO A 1 355 ? 28.16717 16.46803 38.37192 1.000 27.48050 355 PRO A O 1
ATOM 2783 N N . ARG A 1 356 ? 26.48452 17.96061 38.55836 1.000 26.00283 356 ARG A N 1
ATOM 2784 C CA . ARG A 1 356 ? 27.35531 19.12902 38.65205 1.000 24.87617 356 ARG A CA 1
ATOM 2785 C C . ARG A 1 356 ? 27.56805 19.44565 40.13136 1.000 25.81132 356 ARG A C 1
ATOM 2786 O O . ARG A 1 356 ? 26.63722 19.86757 40.83057 1.000 26.41496 356 ARG A O 1
ATOM 2794 N N . THR A 1 357 ? 28.79419 19.23946 40.60462 1.000 26.42501 357 THR A N 1
ATOM 2795 C CA . THR A 1 357 ? 29.10613 19.28408 42.02897 1.000 29.88057 357 THR A CA 1
ATOM 2796 C C . THR A 1 357 ? 29.68450 20.61924 42.48518 1.000 31.77901 357 THR A C 1
ATOM 2797 O O . THR A 1 357 ? 29.81316 20.83891 43.69380 1.000 31.30191 357 THR A O 1
ATOM 2801 N N . THR A 1 358 ? 30.04900 21.50145 41.56001 1.000 25.72219 358 THR A N 1
ATOM 2802 C CA . THR A 1 358 ? 30.53305 22.83693 41.88511 1.000 28.48646 358 THR A CA 1
ATOM 2803 C C . THR A 1 358 ? 29.41993 23.83759 41.62503 1.000 25.86261 358 THR A C 1
ATOM 2804 O O . THR A 1 358 ? 28.90369 23.91898 40.50223 1.000 24.51000 358 THR A O 1
ATOM 2808 N N . ALA A 1 359 ? 29.06610 24.61160 42.64808 1.000 25.64255 359 ALA A N 1
ATOM 2809 C CA . ALA A 1 359 ? 27.98071 25.57665 42.55253 1.000 24.67256 359 ALA A CA 1
ATOM 2810 C C . ALA A 1 359 ? 28.51618 26.99427 42.71312 1.000 24.80552 359 ALA A C 1
ATOM 2811 O O . ALA A 1 359 ? 29.29252 27.27389 43.63754 1.000 27.53633 359 ALA A O 1
ATOM 2813 N N . LEU A 1 360 ? 28.10382 27.87330 41.80764 1.000 23.73590 360 LEU A N 1
ATOM 2814 C CA . LEU A 1 360 ? 28.40203 29.29502 41.88025 1.000 25.52742 360 LEU A CA 1
ATOM 2815 C C . LEU A 1 360 ? 27.33965 30.00179 42.71891 1.000 27.32245 360 LEU A C 1
ATOM 2816 O O . LEU A 1 360 ? 26.14097 29.82086 42.48617 1.000 26.75722 360 LEU A O 1
ATOM 2821 N N . VAL A 1 361 ? 27.77697 30.80799 43.69113 1.000 26.61271 361 VAL A N 1
ATOM 2822 C CA . VAL A 1 361 ? 26.83252 31.51797 44.55045 1.000 27.19716 361 VAL A CA 1
ATOM 2823 C C . VAL A 1 361 ? 26.14819 32.62824 43.77061 1.000 26.52678 361 VAL A C 1
ATOM 2824 O O . VAL A 1 361 ? 26.80181 33.41941 43.07835 1.000 27.90207 361 VAL A O 1
ATOM 2828 N N . VAL A 1 362 ? 24.82490 32.71265 43.90507 1.000 32.24323 362 VAL A N 1
ATOM 2829 C CA . VAL A 1 362 ? 24.01775 33.70788 43.20654 1.000 32.16532 362 VAL A CA 1
ATOM 2830 C C . VAL A 1 362 ? 23.38749 34.58250 44.28396 1.000 30.72512 362 VAL A C 1
ATOM 2831 O O . VAL A 1 362 ? 22.47679 34.14597 45.00113 1.000 30.10654 362 VAL A O 1
ATOM 2835 N N . ASP A 1 363 ? 23.89406 35.81013 44.43070 1.000 25.81862 363 ASP A N 1
ATOM 2836 C CA . ASP A 1 363 ? 23.35661 36.77090 45.38457 1.000 30.61720 363 ASP A CA 1
ATOM 2837 C C . ASP A 1 363 ? 22.49528 37.74787 44.61192 1.000 31.66927 363 ASP A C 1
ATOM 2838 O O . ASP A 1 363 ? 22.99350 38.63879 43.91866 1.000 29.00487 363 ASP A O 1
ATOM 2843 N N . VAL A 1 364 ? 21.19865 37.59085 44.78422 1.000 29.39325 364 VAL A N 1
ATOM 2844 C CA . VAL A 1 364 ? 20.19052 38.29778 44.04227 1.000 32.16863 364 VAL A CA 1
ATOM 2845 C C . VAL A 1 364 ? 19.41949 39.25174 44.95736 1.000 32.07027 364 VAL A C 1
ATOM 2846 O O . VAL A 1 364 ? 18.45247 39.90169 44.53112 1.000 29.94433 364 VAL A O 1
ATOM 2850 N N . GLY A 1 365 ? 19.91653 39.44499 46.18121 1.000 27.89196 365 GLY A N 1
AT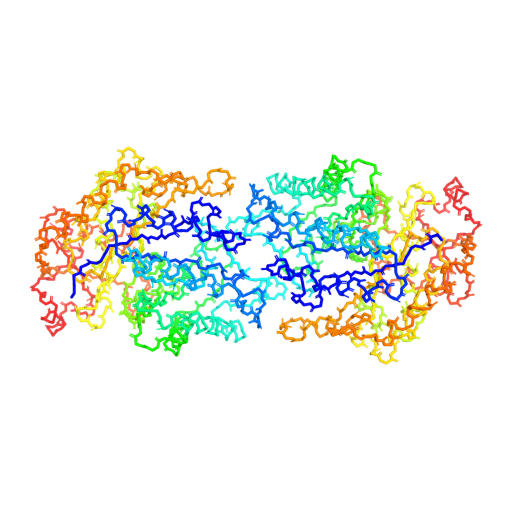OM 2851 C CA . GLY A 1 365 ? 19.25183 40.24404 47.17792 1.000 27.52958 365 GLY A CA 1
ATOM 2852 C C . GLY A 1 365 ? 18.41049 39.35241 48.05815 1.000 31.74404 365 GLY A C 1
ATOM 2853 O O . GLY A 1 365 ? 18.11245 38.20675 47.70648 1.000 35.23372 365 GLY A O 1
ATOM 2854 N N . PRO A 1 366 ? 18.01837 39.85268 49.22149 1.000 35.93575 366 PRO A N 1
ATOM 2855 C CA . PRO A 1 366 ? 17.25777 39.03358 50.16840 1.000 39.05307 366 PRO A CA 1
ATOM 2856 C C . PRO A 1 366 ? 15.77755 39.00942 49.80514 1.000 38.56573 366 PRO A C 1
ATOM 2857 O O . PRO A 1 366 ? 15.30290 39.76430 48.95796 1.000 38.10447 366 PRO A O 1
ATOM 2861 N N . GLY A 1 367 ? 15.04950 38.12049 50.47536 1.000 43.65858 367 GLY A N 1
ATOM 2862 C CA . GLY A 1 367 ? 13.65025 37.91197 50.17422 1.000 47.86172 367 GLY A CA 1
ATOM 2863 C C . GLY A 1 367 ? 13.48170 37.00790 48.96844 1.000 46.45193 367 GLY A C 1
ATOM 2864 O O . GLY A 1 367 ? 14.42660 36.37733 48.48759 1.000 44.99663 367 GLY A O 1
ATOM 2865 N N . ASP A 1 368 ? 12.25034 36.95191 48.46535 1.000 43.72608 368 ASP A N 1
ATOM 2866 C CA . ASP A 1 368 ? 11.94355 36.10779 47.31690 1.000 41.07815 368 ASP A CA 1
ATOM 2867 C C . ASP A 1 368 ? 11.66916 36.90591 46.04503 1.000 36.42780 368 ASP A C 1
ATOM 2868 O O . ASP A 1 368 ? 11.18310 36.33725 45.06214 1.000 33.46584 368 ASP A O 1
ATOM 2873 N N . GLN A 1 369 ? 11.98537 38.19942 46.02261 1.000 35.72805 369 GLN A N 1
ATOM 2874 C CA . GLN A 1 369 ? 11.63089 39.04825 44.89162 1.000 32.35606 369 GLN A CA 1
ATOM 2875 C C . GLN A 1 369 ? 12.82588 39.47106 44.05110 1.000 30.72749 369 GLN A C 1
ATOM 2876 O O . GLN A 1 369 ? 12.65351 40.23282 43.09298 1.000 32.16948 369 GLN A O 1
ATOM 2882 N N . ALA A 1 370 ? 14.02366 38.99916 44.37533 1.000 30.10036 370 ALA A N 1
ATOM 2883 C CA . ALA A 1 370 ? 15.18005 39.09095 43.49457 1.000 25.71687 370 ALA A CA 1
ATOM 2884 C C . ALA A 1 370 ? 15.48793 40.50667 42.99786 1.000 27.22145 370 ALA A C 1
ATOM 2885 O O . ALA A 1 370 ? 15.65704 40.72002 41.79339 1.000 24.27036 370 ALA A O 1
ATOM 2887 N N . PRO A 1 371 ? 15.60660 41.48811 43.90000 1.000 29.26961 371 PRO A N 1
ATOM 2888 C CA . PRO A 1 371 ? 15.74223 42.88372 43.45383 1.000 28.89073 371 PRO A CA 1
ATOM 2889 C C . PRO A 1 371 ? 17.08392 43.21222 42.83230 1.000 29.49473 371 PRO A C 1
ATOM 2890 O O . PRO A 1 371 ? 17.23409 44.31681 42.29510 1.000 28.78688 371 PRO A O 1
ATOM 2894 N N . ALA A 1 372 ? 18.05731 42.30518 42.88304 1.000 22.33470 372 ALA A N 1
ATOM 2895 C CA . ALA A 1 372 ? 19.36619 42.52353 42.27851 1.000 23.57784 372 ALA A CA 1
ATOM 2896 C C . ALA A 1 372 ? 19.68934 41.44093 41.25924 1.000 24.89888 372 ALA A C 1
ATOM 2897 O O . ALA A 1 372 ? 20.85774 41.11352 41.03786 1.000 25.23141 372 ALA A O 1
ATOM 2899 N N . ARG A 1 373 ? 18.66030 40.89084 40.61003 1.000 22.48041 373 ARG A N 1
ATOM 2900 C CA . ARG A 1 373 ? 18.85847 39.74575 39.73413 1.000 21.73905 373 ARG A CA 1
ATOM 2901 C C . ARG A 1 373 ? 19.63585 40.08715 38.46972 1.000 20.31385 373 ARG A C 1
ATOM 2902 O O . ARG A 1 373 ? 20.13306 39.16892 37.80599 1.000 20.78430 373 ARG A O 1
ATOM 2910 N N . SER A 1 374 ? 19.79591 41.37245 38.14902 1.000 21.93443 374 SER A N 1
ATOM 2911 C CA . SER A 1 374 ? 20.56495 41.74791 36.96830 1.000 21.48969 374 SER A CA 1
ATOM 2912 C C . SER A 1 374 ? 22.03040 41.32496 37.05198 1.000 25.23925 374 SER A C 1
ATOM 2913 O O . SER A 1 374 ? 22.70683 41.32176 36.01852 1.000 23.22495 374 SER A O 1
ATOM 2916 N N . VAL A 1 375 ? 22.53471 40.94895 38.23230 1.000 23.34598 375 VAL A N 1
ATOM 2917 C CA . VAL A 1 375 ? 23.86585 40.34013 38.28733 1.000 21.34731 375 VAL A CA 1
ATOM 2918 C C . VAL A 1 375 ? 23.91774 39.07509 37.44314 1.000 25.32714 375 VAL A C 1
ATOM 2919 O O . VAL A 1 375 ? 25.00756 38.63577 37.05729 1.000 23.38010 375 VAL A O 1
ATOM 2923 N N . CYS A 1 376 ? 22.75524 38.48181 37.14113 1.000 21.65704 376 CYS A N 1
ATOM 2924 C CA . CYS A 1 376 ? 22.64670 37.27276 36.33545 1.000 20.14682 376 CYS A CA 1
ATOM 2925 C C . CYS A 1 376 ? 22.53900 37.55914 34.84503 1.000 19.06349 376 CYS A C 1
ATOM 2926 O O . CYS A 1 376 ? 22.65969 36.62756 34.04972 1.000 17.83333 376 CYS A O 1
ATOM 2929 N N . ALA A 1 377 ? 22.29103 38.80491 34.45506 1.000 19.26863 377 ALA A N 1
ATOM 2930 C CA . ALA A 1 377 ? 22.10441 39.16012 33.05732 1.000 17.51739 377 ALA A CA 1
ATOM 2931 C C . ALA A 1 377 ? 23.45898 39.21842 32.34640 1.000 20.91043 377 ALA A C 1
ATOM 2932 O O . ALA A 1 377 ? 24.50556 39.27005 33.00169 1.000 21.36124 377 ALA A O 1
ATOM 2934 N N . PRO A 1 378 ? 23.46175 39.20361 31.01471 1.000 17.85947 378 PRO A N 1
ATOM 2935 C CA . PRO A 1 378 ? 24.71835 39.41237 30.27348 1.000 21.27156 378 PRO A CA 1
ATOM 2936 C C . PRO A 1 378 ? 25.46222 40.62999 30.80167 1.000 24.07621 378 PRO A C 1
ATOM 2937 O O . PRO A 1 378 ? 24.88462 41.70452 30.97729 1.000 23.80563 378 PRO A O 1
ATOM 2941 N N . GLY A 1 379 ? 26.75944 40.45776 31.07227 1.000 23.37486 379 GLY A N 1
ATOM 2942 C CA . GLY A 1 379 ? 27.54968 41.52420 31.64385 1.000 26.37299 379 GLY A CA 1
ATOM 2943 C C . GLY A 1 379 ? 27.56106 41.57095 33.15646 1.000 25.92852 379 GLY A C 1
ATOM 2944 O O . GLY A 1 379 ? 28.34502 42.33942 33.73037 1.000 27.74854 379 GLY A O 1
ATOM 2945 N N . GLY A 1 380 ? 26.71472 40.77943 33.82431 1.000 21.03747 380 GLY A N 1
ATOM 2946 C CA . GLY A 1 380 ? 26.70267 40.77489 35.27195 1.000 21.57328 380 GLY A CA 1
ATOM 2947 C C . GLY A 1 380 ? 27.73452 39.82676 35.85903 1.000 19.63149 380 GLY A C 1
ATOM 2948 O O . GLY A 1 380 ? 28.23395 38.91915 35.19781 1.000 20.44555 380 GLY A O 1
ATOM 2949 N N . ALA A 1 381 ? 28.04449 40.03133 37.14174 1.000 20.65894 381 ALA A N 1
ATOM 2950 C CA . ALA A 1 381 ? 29.12312 39.26474 37.75325 1.000 24.84827 381 ALA A CA 1
ATOM 2951 C C . ALA A 1 381 ? 28.80648 37.77540 37.82675 1.000 22.09039 381 ALA A C 1
ATOM 2952 O O . ALA A 1 381 ? 29.72101 36.94930 37.71740 1.000 23.78640 381 ALA A O 1
ATOM 2954 N N . VAL A 1 382 ? 27.53568 37.41357 38.03691 1.000 20.99509 382 VAL A N 1
ATOM 2955 C CA . VAL A 1 382 ? 27.16365 36.00184 38.11735 1.000 21.06013 382 VAL A CA 1
ATOM 2956 C C . VAL A 1 382 ? 27.23644 35.35551 36.73283 1.000 21.98420 382 VAL A C 1
ATOM 2957 O O . VAL A 1 382 ? 27.79592 34.26215 36.56530 1.000 25.37452 382 VAL A O 1
ATOM 2961 N N . PHE A 1 383 ? 26.69674 36.03438 35.72023 1.000 19.40384 383 PHE A N 1
ATOM 2962 C CA . PHE A 1 383 ? 26.79574 35.56628 34.33960 1.000 17.11574 383 PHE A CA 1
ATOM 2963 C C . PHE A 1 383 ? 28.24454 35.27496 33.95073 1.000 20.20343 383 PHE A C 1
ATOM 2964 O O . PHE A 1 383 ? 28.56493 34.19453 33.43785 1.000 21.76161 383 PHE A O 1
ATOM 2972 N N . GLU A 1 384 ? 29.13898 36.23644 34.19217 1.000 20.27274 384 GLU A N 1
ATOM 2973 C CA . GLU A 1 384 ? 30.51179 36.09774 33.71453 1.000 19.87457 384 GLU A CA 1
ATOM 2974 C C . GLU A 1 384 ? 31.27260 35.04902 34.51016 1.000 22.63774 384 GLU A C 1
ATOM 2975 O O . GLU A 1 384 ? 32.10303 34.32663 33.94685 1.000 23.41192 384 GLU A O 1
ATOM 2981 N N . ALA A 1 385 ? 31.00188 34.94063 35.81614 1.000 21.40501 385 ALA A N 1
ATOM 2982 C CA . ALA A 1 385 ? 31.64492 33.89305 36.60530 1.000 25.25785 385 ALA A CA 1
ATOM 2983 C C . ALA A 1 385 ? 31.18367 32.50811 36.15976 1.000 24.46226 385 ALA A C 1
ATOM 2984 O O . ALA A 1 385 ? 31.99446 31.57991 36.07181 1.000 23.81861 385 ALA A O 1
ATOM 2986 N N . PHE A 1 386 ? 29.89313 32.35651 35.83423 1.000 21.74474 386 PHE A N 1
ATOM 2987 C CA . PHE A 1 386 ? 29.40626 31.07496 35.33022 1.000 15.75658 386 PHE A CA 1
ATOM 2988 C C . PHE A 1 386 ? 30.10584 30.70137 34.02533 1.000 21.23425 386 PHE A C 1
ATOM 2989 O O . PHE A 1 386 ? 30.54523 29.55930 33.85683 1.000 20.09855 386 PHE A O 1
ATOM 2997 N N . MET A 1 387 ? 30.21923 31.65295 33.09402 1.000 20.61104 387 MET A N 1
ATOM 2998 C CA . MET A 1 387 ? 30.88092 31.36988 31.81537 1.000 19.26157 387 MET A CA 1
ATOM 2999 C C . MET A 1 387 ? 32.36772 31.09512 31.98696 1.000 23.21285 387 MET A C 1
ATOM 3000 O O . MET A 1 387 ? 32.93277 30.29021 31.23637 1.000 22.30013 387 MET A O 1
ATOM 3005 N N . ARG A 1 388 ? 33.02316 31.75701 32.94433 1.000 26.22540 388 ARG A N 1
ATOM 3006 C CA . ARG A 1 388 ? 34.43080 31.47619 33.20797 1.000 26.03968 388 ARG A CA 1
ATOM 3007 C C . ARG A 1 388 ? 34.61241 30.07192 33.76668 1.000 25.93623 388 ARG A C 1
ATOM 3008 O O . ARG A 1 388 ? 35.48610 29.32346 33.31842 1.000 27.65300 388 ARG A O 1
ATOM 3011 N N . LEU A 1 389 ? 33.80591 29.70535 34.76583 1.000 24.96803 389 LEU A N 1
ATOM 3012 C CA . LEU A 1 389 ? 33.83757 28.34047 35.28271 1.000 20.51366 389 LEU A CA 1
ATOM 3013 C C . LEU A 1 389 ? 33.54583 27.33662 34.17863 1.000 19.86415 389 LEU A C 1
ATOM 3014 O O . LEU A 1 389 ? 34.15372 26.26183 34.12344 1.000 21.04918 389 LEU A O 1
ATOM 3019 N N . THR A 1 390 ? 32.61040 27.67085 33.29301 1.000 20.29881 390 THR A N 1
ATOM 3020 C CA . THR A 1 390 ? 32.27995 26.77364 32.19384 1.000 19.11437 390 THR A CA 1
ATOM 3021 C C . THR A 1 390 ? 33.46815 26.59273 31.25523 1.000 22.81395 390 THR A C 1
ATOM 3022 O O . THR A 1 390 ? 33.82201 25.46225 30.89707 1.000 23.42954 390 THR A O 1
ATOM 3026 N N . ALA A 1 391 ? 34.10119 27.69888 30.84719 1.000 21.48759 391 ALA A N 1
ATOM 3027 C CA . ALA A 1 391 ? 35.25376 27.59102 29.95170 1.000 25.97442 391 ALA A CA 1
ATOM 3028 C C . ALA A 1 391 ? 36.38309 26.79853 30.59269 1.000 25.03974 391 ALA A C 1
ATOM 3029 O O . ALA A 1 391 ? 37.10939 26.07304 29.90203 1.000 27.91190 391 ALA A O 1
ATOM 3031 N N . GLN A 1 392 ? 36.53364 26.90248 31.91472 1.000 26.69067 392 GLN A N 1
ATOM 3032 C CA . GLN A 1 392 ? 37.56353 26.15340 32.62112 1.000 28.78922 392 GLN A CA 1
ATOM 3033 C C . GLN A 1 392 ? 37.24908 24.66775 32.75197 1.000 32.49263 392 GLN A C 1
ATOM 3034 O O . GLN A 1 392 ? 38.10512 23.91736 33.23381 1.000 35.32168 392 GLN A O 1
ATOM 3040 N N . GLY A 1 393 ? 36.05463 24.22769 32.36086 1.000 25.28801 393 GLY A N 1
ATOM 3041 C CA . GLY A 1 393 ? 35.69842 22.82723 32.47447 1.000 25.39880 393 GLY A CA 1
ATOM 3042 C C . GLY A 1 393 ? 35.09881 22.41402 33.80183 1.000 25.50179 393 GLY A C 1
ATOM 3043 O O . GLY A 1 393 ? 35.02105 21.20846 34.07838 1.000 25.51934 393 GLY A O 1
ATOM 3044 N N . ALA A 1 394 ? 34.67215 23.37156 34.62730 1.000 25.46506 394 ALA A N 1
ATOM 3045 C CA . ALA A 1 394 ? 34.18390 23.09377 35.97490 1.000 27.88411 394 ALA A CA 1
ATOM 3046 C C . ALA A 1 394 ? 32.73562 22.61757 36.01590 1.000 27.96170 394 ALA A C 1
ATOM 3047 O O . ALA A 1 394 ? 32.28917 22.15184 37.07103 1.000 27.03106 394 ALA A O 1
ATOM 3049 N N . ARG A 1 395 ? 32.00078 22.72669 34.91324 1.000 23.48747 395 ARG A N 1
ATOM 3050 C CA . ARG A 1 395 ? 30.61682 22.27431 34.82807 1.000 20.82903 395 ARG A CA 1
ATOM 3051 C C . ARG A 1 395 ? 29.76835 22.82088 35.98011 1.000 21.46382 395 ARG A C 1
ATOM 3052 O O . ARG A 1 395 ? 29.18525 22.04751 36.74688 1.000 22.16614 395 ARG A O 1
ATOM 3060 N N . PRO A 1 396 ? 29.69388 24.14164 36.13514 1.000 23.14518 396 PRO A N 1
ATOM 3061 C CA . PRO A 1 396 ? 29.02553 24.70440 37.31408 1.000 25.95252 396 PRO A CA 1
ATOM 3062 C C . PRO A 1 396 ? 27.51420 24.54520 37.28541 1.000 22.44804 396 PRO A C 1
ATOM 3063 O O . PRO A 1 396 ? 26.87261 24.54674 36.22773 1.000 21.36689 396 PRO A O 1
ATOM 3067 N N . THR A 1 397 ? 26.94289 24.42204 38.48688 1.000 23.45793 397 THR A N 1
ATOM 3068 C CA . THR A 1 397 ? 25.54894 24.73830 38.74568 1.000 20.74226 397 THR A CA 1
ATOM 3069 C C . THR A 1 397 ? 25.51972 26.04202 39.55029 1.000 23.16819 397 THR A C 1
ATOM 3070 O O . THR A 1 397 ? 26.51716 26.77598 39.59306 1.000 21.67824 397 THR A O 1
ATOM 3074 N N . THR A 1 398 ? 24.37914 26.33955 40.16835 1.000 21.19850 398 THR A N 1
ATOM 3075 C CA . THR A 1 398 ? 24.21745 27.57970 40.91450 1.000 25.71290 398 THR A CA 1
ATOM 3076 C C . THR A 1 398 ? 23.52824 27.27320 42.23531 1.000 24.99066 398 THR A C 1
ATOM 3077 O O . THR A 1 398 ? 22.82214 26.27033 42.36924 1.000 23.60141 398 THR A O 1
ATOM 3081 N N . VAL A 1 399 ? 23.74649 28.15393 43.20983 1.000 22.36375 399 VAL A N 1
ATOM 3082 C CA . VAL A 1 399 ? 23.12578 28.05260 44.52857 1.000 24.25432 399 VAL A CA 1
ATOM 3083 C C . VAL A 1 399 ? 22.86334 29.46500 45.02766 1.000 27.87477 399 VAL A C 1
ATOM 3084 O O . VAL A 1 399 ? 23.69896 30.36043 44.86416 1.000 24.56602 399 VAL A O 1
ATOM 3088 N N . LEU A 1 400 ? 21.68663 29.66993 45.61735 1.000 25.96804 400 LEU A N 1
ATOM 3089 C CA . LEU A 1 400 ? 21.36922 30.97210 46.17442 1.000 28.07421 400 LEU A CA 1
ATOM 3090 C C . LEU A 1 400 ? 22.28387 31.26905 47.35086 1.000 28.17014 400 LEU A C 1
ATOM 3091 O O . LEU A 1 400 ? 22.66110 30.37537 48.10463 1.000 29.16913 400 LEU A O 1
ATOM 3096 N N . ALA A 1 401 ? 22.62906 32.54864 47.50247 1.000 33.71640 401 ALA A N 1
ATOM 3097 C CA . ALA A 1 401 ? 23.41128 32.97808 48.65452 1.000 32.42073 401 ALA A CA 1
ATOM 3098 C C . ALA A 1 401 ? 22.80406 32.47239 49.95717 1.000 31.96938 401 ALA A C 1
ATOM 3099 O O . ALA A 1 401 ? 23.53011 32.04197 50.86000 1.000 34.12205 401 ALA A O 1
ATOM 3101 N N . GLU A 1 402 ? 21.46783 32.49636 50.06885 1.000 34.48888 402 GLU A N 1
ATOM 3102 C CA . GLU A 1 402 ? 20.82489 32.03979 51.30143 1.000 38.71280 402 GLU A CA 1
ATOM 3103 C C . GLU A 1 402 ? 21.09365 30.56617 51.58830 1.000 36.67872 402 GLU A C 1
ATOM 3104 O O . GLU A 1 402 ? 20.96566 30.13840 52.74037 1.000 41.23072 402 GLU A O 1
ATOM 3110 N N . HIS A 1 403 ? 21.47959 29.78499 50.58010 1.000 35.47904 403 HIS A N 1
ATOM 3111 C CA . HIS A 1 403 ? 21.73074 28.35657 50.74178 1.000 35.93423 403 HIS A CA 1
ATOM 3112 C C . HIS A 1 403 ? 23.20455 27.98993 50.61949 1.000 32.86743 403 HIS A C 1
ATOM 3113 O O . HIS A 1 403 ? 23.54033 26.80101 50.66948 1.000 33.81291 403 HIS A O 1
ATOM 3120 N N . ALA A 1 404 ? 24.09487 28.97329 50.46704 1.000 32.28163 404 ALA A N 1
ATOM 3121 C CA . ALA A 1 404 ? 25.48474 28.66570 50.14405 1.000 34.32865 404 ALA A CA 1
ATOM 3122 C C . ALA A 1 404 ? 26.19472 27.87091 51.23845 1.000 39.29245 404 ALA A C 1
ATOM 3123 O O . ALA A 1 404 ? 27.17837 27.18372 50.94234 1.000 39.71614 404 ALA A O 1
ATOM 3125 N N . THR A 1 405 ? 25.73298 27.94186 52.49192 1.000 37.13701 405 THR A N 1
ATOM 3126 C CA . THR A 1 405 ? 26.28136 27.09981 53.55247 1.000 39.73684 405 THR A CA 1
ATOM 3127 C C . THR A 1 405 ? 25.22856 26.18097 54.15827 1.000 40.67243 405 THR A C 1
ATOM 3128 O O . THR A 1 405 ? 25.44828 25.62598 55.24169 1.000 44.27727 405 THR A O 1
ATOM 3132 N N . ASP A 1 406 ? 24.09789 26.00629 53.48359 1.000 39.33305 406 ASP A N 1
ATOM 3133 C CA . ASP A 1 406 ? 23.00866 25.14785 53.94232 1.000 42.17036 406 ASP A CA 1
ATOM 3134 C C . ASP A 1 406 ? 23.37600 23.71404 53.58299 1.000 40.20362 406 ASP A C 1
ATOM 3135 O O . ASP A 1 406 ? 23.21694 23.28881 52.43792 1.000 36.51416 406 ASP A O 1
ATOM 3140 N N . ALA A 1 407 ? 23.85825 22.95646 54.57209 1.000 45.57144 407 ALA A N 1
ATOM 3141 C CA . ALA A 1 407 ? 24.41150 21.63508 54.28533 1.000 47.89452 407 ALA A CA 1
ATOM 3142 C C . ALA A 1 407 ? 23.34902 20.68789 53.74157 1.000 42.89569 407 ALA A C 1
ATOM 3143 O O . ALA A 1 407 ? 23.63597 19.85886 52.86993 1.000 42.65256 407 ALA A O 1
ATOM 3145 N N . ASP A 1 408 ? 22.11887 20.78788 54.24804 1.000 44.18012 408 ASP A N 1
ATOM 3146 C CA . ASP A 1 408 ? 21.04839 19.93353 53.74509 1.000 49.07441 408 ASP A CA 1
ATOM 3147 C C . ASP A 1 408 ? 20.71926 20.26191 52.29635 1.000 39.72622 408 ASP A C 1
ATOM 3148 O O . ASP A 1 408 ? 20.55441 19.35537 51.46948 1.000 39.62066 408 ASP A O 1
ATOM 315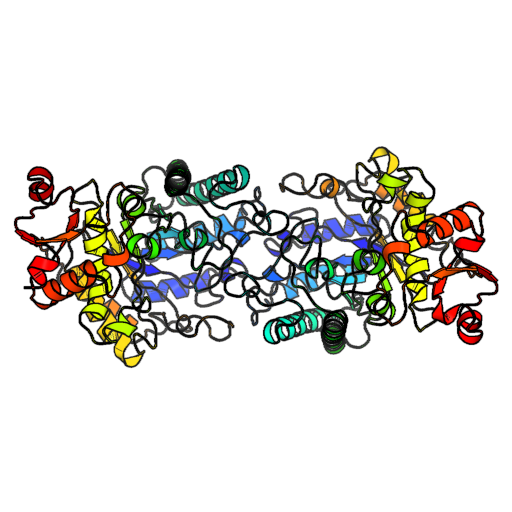3 N N . HIS A 1 409 ? 20.62681 21.55190 51.96843 1.000 41.07250 409 HIS A N 1
ATOM 3154 C CA . HIS A 1 409 ? 20.36103 21.94257 50.58741 1.000 36.13699 409 HIS A CA 1
ATOM 3155 C C . HIS A 1 409 ? 21.46210 21.44166 49.66446 1.000 33.32326 409 HIS A C 1
ATOM 3156 O O . HIS A 1 409 ? 21.18681 20.87323 48.60156 1.000 37.90855 409 HIS A O 1
ATOM 3163 N N . LEU A 1 410 ? 22.72357 21.63224 50.06431 1.000 36.19492 410 LEU A N 1
ATOM 3164 C CA . LEU A 1 410 ? 23.83090 21.23405 49.19997 1.000 36.32785 410 LEU A CA 1
ATOM 3165 C C . LEU A 1 410 ? 23.88852 19.72112 49.04201 1.000 36.39044 410 LEU A C 1
ATOM 3166 O O . LEU A 1 410 ? 24.09330 19.21642 47.93208 1.000 34.84436 410 LEU A O 1
ATOM 3171 N N . ALA A 1 411 ? 23.69519 18.98287 50.13795 1.000 36.77310 411 ALA A N 1
ATOM 3172 C CA . ALA A 1 411 ? 23.77810 17.52754 50.07527 1.000 38.34779 411 ALA A CA 1
ATOM 3173 C C . ALA A 1 411 ? 22.67734 16.94262 49.19885 1.000 38.83757 411 ALA A C 1
ATOM 3174 O O . ALA A 1 411 ? 22.91776 15.99664 48.44028 1.000 39.95317 411 ALA A O 1
ATOM 3176 N N . ALA A 1 412 ? 21.45844 17.48559 49.29564 1.000 43.20327 412 ALA A N 1
ATOM 3177 C CA . ALA A 1 412 ? 20.36000 16.99044 48.47030 1.000 43.79730 412 ALA A CA 1
ATOM 3178 C C . ALA A 1 412 ? 20.66331 17.13443 46.98564 1.000 37.59648 412 ALA A C 1
ATOM 3179 O O . ALA A 1 412 ? 20.19057 16.33161 46.17339 1.000 39.73866 412 ALA A O 1
ATOM 3181 N N . ARG A 1 413 ? 21.45178 18.13975 46.61125 1.000 37.04437 413 ARG A N 1
ATOM 3182 C CA . ARG A 1 413 ? 21.82283 18.38287 45.22428 1.000 33.46704 413 ARG A CA 1
ATOM 3183 C C . ARG A 1 413 ? 23.19717 17.81998 44.87353 1.000 35.63292 413 ARG A C 1
ATOM 3184 O O . ARG A 1 413 ? 23.68238 18.04372 43.75789 1.000 37.44954 413 ARG A O 1
ATOM 3192 N N . GLY A 1 414 ? 23.83646 17.10513 45.79552 1.000 37.20527 414 GLY A N 1
ATOM 3193 C CA . GLY A 1 414 ? 25.15734 16.55893 45.51985 1.000 37.74053 414 GLY A CA 1
ATOM 3194 C C . GLY A 1 414 ? 26.22418 17.60429 45.27516 1.000 37.19477 414 GLY A C 1
ATOM 3195 O O . GLY A 1 414 ? 27.22570 17.31843 44.60750 1.000 35.53160 414 GLY A O 1
ATOM 3196 N N . ILE A 1 415 ? 26.04059 18.81051 45.80207 1.000 34.94583 415 ILE A N 1
ATOM 3197 C CA . ILE A 1 415 ? 27.03091 19.87362 45.66197 1.000 29.68658 415 ILE A CA 1
ATOM 3198 C C . ILE A 1 415 ? 28.08864 19.69977 46.74776 1.000 31.64896 415 ILE A C 1
ATOM 3199 O O . ILE A 1 415 ? 27.76672 19.65211 47.94254 1.000 35.16065 415 ILE A O 1
ATOM 3204 N N . THR A 1 416 ? 29.35389 19.60216 46.33137 1.000 31.87673 416 THR A N 1
ATOM 3205 C CA . THR A 1 416 ? 30.47610 19.42853 47.24546 1.000 33.58506 416 THR A CA 1
ATOM 3206 C C . THR A 1 416 ? 31.38980 20.64319 47.32207 1.000 34.66469 416 THR A C 1
ATOM 3207 O O . THR A 1 416 ? 32.22096 20.71163 48.23572 1.000 41.46524 416 THR A O 1
ATOM 3211 N N . GLU A 1 417 ? 31.25768 21.59749 46.40197 1.000 33.74201 417 GLU A N 1
ATOM 3212 C CA . GLU A 1 417 ? 32.11552 22.77508 46.35570 1.000 32.89962 417 GLU A CA 1
ATOM 3213 C C . GLU A 1 417 ? 31.27931 23.99327 45.98753 1.000 32.11476 417 GLU A C 1
ATOM 3214 O O . GLU A 1 417 ? 30.48304 23.94198 45.04515 1.000 28.92344 417 GLU A O 1
ATOM 3217 N N . VAL A 1 418 ? 31.47613 25.08744 46.72099 1.000 32.37470 418 VAL A N 1
ATOM 3218 C CA . VAL A 1 418 ? 30.72023 26.32068 46.53965 1.000 34.05675 418 VAL A CA 1
ATOM 3219 C C . VAL A 1 418 ? 31.70605 27.46877 46.34869 1.000 31.99548 418 VAL A C 1
ATOM 3220 O O . VAL A 1 418 ? 32.60625 27.65977 47.17177 1.000 32.66338 418 VAL A O 1
ATOM 3224 N N . VAL A 1 419 ? 31.53644 28.23605 45.26993 1.000 31.90542 419 VAL A N 1
ATOM 3225 C CA . VAL A 1 419 ? 32.42902 29.34760 44.95153 1.000 31.39440 419 VAL A CA 1
ATOM 3226 C C . VAL A 1 419 ? 31.59770 30.58156 44.63478 1.000 30.12668 419 VAL A C 1
ATOM 3227 O O . VAL A 1 419 ? 30.53265 30.48022 44.01905 1.000 26.63613 419 VAL A O 1
ATOM 3231 N N . THR A 1 420 ? 32.08797 31.74872 45.04993 1.000 34.29193 420 THR A N 1
ATOM 3232 C CA . THR A 1 420 ? 31.43124 33.00859 44.72989 1.000 29.21796 420 THR A CA 1
ATOM 3233 C C . THR A 1 420 ? 31.97916 33.57382 43.43118 1.000 33.46223 420 THR A C 1
ATOM 3234 O O . THR A 1 420 ? 33.06530 33.18754 42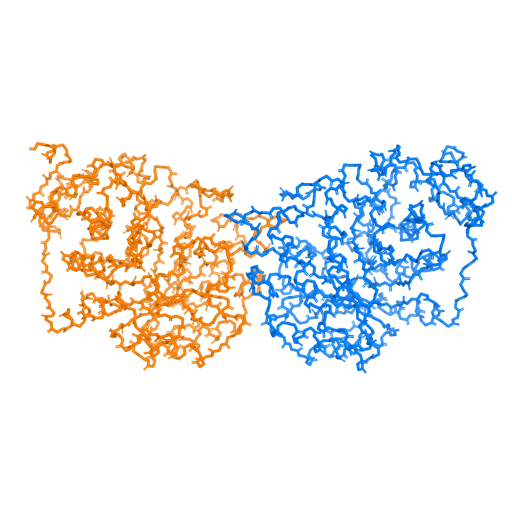.98666 1.000 29.14644 420 THR A O 1
ATOM 3238 N N . PRO A 1 421 ? 31.24889 34.49448 42.78773 1.000 32.15271 421 PRO A N 1
ATOM 3239 C CA . PRO A 1 421 ? 31.82581 35.18697 41.62231 1.000 32.38376 421 PRO A CA 1
ATOM 3240 C C . PRO A 1 421 ? 33.15866 35.84376 41.93440 1.000 34.54174 421 PRO A C 1
ATOM 3241 O O . PRO A 1 421 ? 34.04836 35.87971 4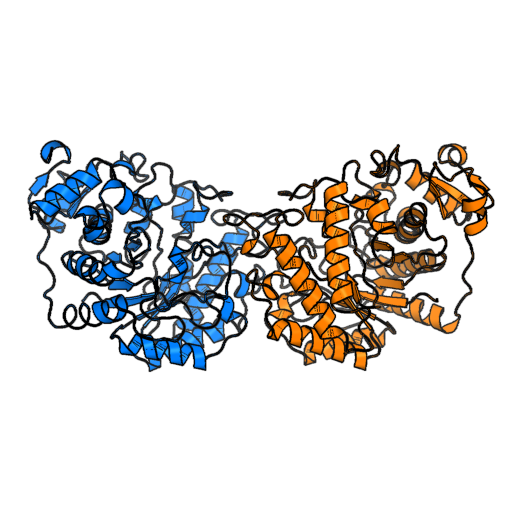1.07082 1.000 37.55002 421 PRO A O 1
ATOM 3245 N N . HIS A 1 422 ? 33.32385 36.33995 43.16236 1.000 37.23735 422 HIS A N 1
ATOM 3246 C CA . HIS A 1 422 ? 34.58692 36.94507 43.57087 1.000 42.11777 422 HIS A CA 1
ATOM 3247 C C . HIS A 1 422 ? 35.71233 35.91718 43.60985 1.000 42.17637 422 HIS A C 1
ATOM 3248 O O . HIS A 1 422 ? 36.84148 36.21520 43.20654 1.000 44.91303 422 HIS A O 1
ATOM 3255 N N . ASP A 1 423 ? 35.42815 34.70653 44.09976 1.000 42.13154 423 ASP A N 1
ATOM 3256 C CA . ASP A 1 423 ? 36.43143 33.64410 44.07626 1.000 42.43186 423 ASP A CA 1
ATOM 3257 C C . ASP A 1 423 ? 36.87835 33.34499 42.65342 1.000 42.28957 423 ASP A C 1
ATOM 3258 O O . ASP A 1 423 ? 38.05214 33.04269 42.41114 1.000 41.97568 423 ASP A O 1
ATOM 3263 N N . VAL A 1 424 ? 35.94751 33.40421 41.69917 1.000 35.43138 424 VAL A N 1
ATOM 3264 C CA . VAL A 1 424 ? 36.28627 33.09859 40.31509 1.000 33.93408 424 VAL A CA 1
ATOM 3265 C C . VAL A 1 424 ? 37.17229 34.19092 39.72861 1.000 40.65257 424 VAL A C 1
ATOM 3266 O O . VAL A 1 424 ? 38.00075 33.91623 38.85155 1.000 44.67843 424 VAL A O 1
ATOM 3270 N N . HIS A 1 425 ? 37.01941 35.42561 40.21775 1.000 54.80663 425 HIS A N 1
ATOM 3271 C CA . HIS A 1 425 ? 37.79815 36.63526 39.87148 1.000 70.14129 425 HIS A CA 1
ATOM 3272 C C . HIS A 1 425 ? 37.18771 37.37482 38.68859 1.000 78.96173 425 HIS A C 1
ATOM 3273 O O . HIS A 1 425 ? 37.51159 38.53996 38.44888 1.000 86.80960 425 HIS A O 1
ATOM 3280 N N . ARG B 1 12 ? -34.93957 62.46613 -4.81370 1.000 76.87954 12 ARG B N 1
ATOM 3281 C CA . ARG B 1 12 ? -35.26813 61.08939 -4.46809 1.000 72.82908 12 ARG B CA 1
ATOM 3282 C C . ARG B 1 12 ? -35.97483 61.03014 -3.11476 1.000 74.38333 12 ARG B C 1
ATOM 3283 O O . ARG B 1 12 ? -35.80674 61.91618 -2.27636 1.000 84.28730 12 ARG B O 1
ATOM 3285 N N . SER B 1 13 ? -36.76731 59.97908 -2.91198 1.000 59.94509 13 SER B N 1
ATOM 3286 C CA . SER B 1 13 ? -37.56672 59.76344 -1.71567 1.000 49.23555 13 SER B CA 1
ATOM 3287 C C . SER B 1 13 ? -36.73961 59.08105 -0.63162 1.000 35.79380 13 SER B C 1
ATOM 3288 O O . SER B 1 13 ? -35.73077 58.43666 -0.92241 1.000 34.44973 13 SER B O 1
ATOM 3291 N N . PRO B 1 14 ? -37.14157 59.19736 0.64051 1.000 30.33257 14 PRO B N 1
ATOM 3292 C CA . PRO B 1 14 ? -36.34130 58.59991 1.71687 1.000 28.77057 14 PRO B CA 1
ATOM 3293 C C . PRO B 1 14 ? -36.41193 57.08083 1.71363 1.000 27.27430 14 PRO B C 1
ATOM 3294 O O . PRO B 1 14 ? -37.46698 56.48798 1.45644 1.000 32.86037 14 PRO B O 1
ATOM 3298 N N . ARG B 1 15 ? -35.27520 56.46283 2.01456 1.000 25.91626 15 ARG B N 1
ATOM 3299 C CA . ARG B 1 15 ? -35.14474 55.02113 2.15745 1.000 23.96560 15 ARG B CA 1
ATOM 3300 C C . ARG B 1 15 ? -35.18805 54.63191 3.63126 1.000 27.98137 15 ARG B C 1
ATOM 3301 O O . ARG B 1 15 ? -34.93517 55.44399 4.52317 1.000 30.16059 15 ARG B O 1
ATOM 3309 N N . PHE B 1 16 ? -35.52381 53.36803 3.87671 1.000 22.51845 16 PHE B N 1
ATOM 3310 C CA . PHE B 1 16 ? -35.69636 52.85532 5.22860 1.000 21.24644 16 PHE B CA 1
ATOM 3311 C C . PHE B 1 16 ? -34.89768 51.57019 5.38316 1.000 20.22431 16 PHE B C 1
ATOM 3312 O O . PHE B 1 16 ? -34.99442 50.66998 4.54527 1.000 24.40554 16 PHE B O 1
ATOM 3320 N N . GLY B 1 17 ? -34.11033 51.48134 6.44812 1.000 19.81104 17 GLY B N 1
ATOM 3321 C CA . GLY B 1 17 ? -33.27053 50.32150 6.62688 1.000 18.57867 17 GLY B CA 1
ATOM 3322 C C . GLY B 1 17 ? -32.86223 50.15521 8.06892 1.000 18.14723 17 GLY B C 1
ATOM 3323 O O . GLY B 1 17 ? -33.34700 50.86468 8.95361 1.000 18.96827 17 GLY B O 1
ATOM 3324 N N . VAL B 1 18 ? -31.99168 49.17350 8.30393 1.000 19.73469 18 VAL B N 1
ATOM 3325 C CA . VAL B 1 18 ? -31.51062 48.88942 9.65306 1.000 19.11830 18 VAL B CA 1
ATOM 3326 C C . VAL B 1 18 ? -30.01117 48.65992 9.62494 1.000 20.65153 18 VAL B C 1
ATOM 3327 O O . VAL B 1 18 ? -29.44239 48.21437 8.62209 1.000 18.44466 18 VAL B O 1
ATOM 3331 N N . ASN B 1 19 ? -29.37044 48.98985 10.74221 1.000 18.95193 19 ASN B N 1
ATOM 3332 C CA . ASN B 1 19 ? -28.01836 48.52395 11.02035 1.000 18.62067 19 ASN B CA 1
ATOM 3333 C C . ASN B 1 19 ? -28.09330 47.07266 11.46529 1.000 17.32931 19 ASN B C 1
ATOM 3334 O O . ASN B 1 19 ? -28.75731 46.76927 12.46043 1.000 17.02906 19 ASN B O 1
ATOM 3339 N N . TYR B 1 20 ? -27.40533 46.18135 10.74592 1.000 17.22231 20 TYR B N 1
ATOM 3340 C CA . TYR B 1 20 ? -27.58121 44.74257 10.92462 1.000 19.45241 20 TYR B CA 1
ATOM 3341 C C . TYR B 1 20 ? -26.66062 44.23643 12.03212 1.000 17.76304 20 TYR B C 1
ATOM 3342 O O . TYR B 1 20 ? -25.43120 44.23664 11.87804 1.000 18.55931 20 TYR B O 1
ATOM 3351 N N . THR B 1 21 ? -27.26285 43.81984 13.15887 1.000 17.98360 21 THR B N 1
ATOM 3352 C CA . THR B 1 21 ? -26.55252 43.14567 14.24292 1.000 17.66914 21 THR B CA 1
ATOM 3353 C C . THR B 1 21 ? -26.88879 41.65705 14.20363 1.000 24.38422 21 THR B C 1
ATOM 3354 O O . THR B 1 21 ? -27.99652 41.26255 14.59664 1.000 19.40639 21 THR B O 1
ATOM 3358 N N . PRO B 1 22 ? -25.98663 40.79003 13.74697 1.000 18.25710 22 PRO B N 1
ATOM 3359 C CA . PRO B 1 22 ? -26.32584 39.36079 13.63656 1.000 22.13655 22 PRO B CA 1
ATOM 3360 C C . PRO B 1 22 ? -26.77506 38.76852 14.96333 1.000 22.65418 22 PRO B C 1
ATOM 3361 O O . PRO B 1 22 ? -26.12608 38.94141 15.99882 1.000 20.16763 22 PRO B O 1
ATOM 3365 N N . SER B 1 23 ? -27.90870 38.06447 14.93107 1.000 19.35561 23 SER B N 1
ATOM 3366 C CA . SER B 1 23 ? -28.49077 37.57816 16.17711 1.000 23.86254 23 SER B CA 1
ATOM 3367 C C . SER B 1 23 ? -27.65010 36.46972 16.79854 1.000 28.13535 23 SER B C 1
ATOM 3368 O O . SER B 1 23 ? -27.55195 36.37760 18.03137 1.000 28.08102 23 SER B O 1
ATOM 3371 N N . ASN B 1 24 ? -27.03699 35.63025 15.97454 1.000 19.46486 24 ASN B N 1
ATOM 3372 C CA . ASN B 1 24 ? -26.19156 34.53601 16.44847 1.000 27.34080 24 ASN B CA 1
ATOM 3373 C C . ASN B 1 24 ? -24.73083 34.95112 16.31049 1.000 26.85389 24 ASN B C 1
ATOM 3374 O O . ASN B 1 24 ? -24.17368 34.94299 15.20897 1.000 25.30714 24 ASN B O 1
ATOM 3379 N N . GLY B 1 25 ? -24.09681 35.29762 17.43291 1.000 22.28572 25 GLY B N 1
ATOM 3380 C CA . GLY B 1 25 ? -22.69082 35.65498 17.41896 1.000 22.53929 25 GLY B CA 1
ATOM 3381 C C . GLY B 1 25 ? -22.39173 37.13818 17.37342 1.000 24.65322 25 GLY B C 1
ATOM 3382 O O . GLY B 1 25 ? -21.22009 37.51444 17.54698 1.000 22.78267 25 GLY B O 1
ATOM 3383 N N . TRP B 1 26 ? -23.39086 37.98619 17.13193 1.000 20.18531 26 TRP B N 1
ATOM 3384 C CA . TRP B 1 26 ? -23.14853 39.43236 17.00925 1.000 17.69470 26 TRP B CA 1
ATOM 3385 C C . TRP B 1 26 ? -22.11200 39.62121 15.89608 1.000 20.23117 26 TRP B C 1
ATOM 3386 O O . TRP B 1 26 ? -22.02247 38.80822 14.96638 1.000 17.54569 26 TRP B O 1
ATOM 3397 N N . PHE B 1 27 ? -21.31327 40.68045 15.95256 1.000 18.21125 27 PHE B N 1
ATOM 3398 C CA . PHE B 1 27 ? -20.32397 40.86472 14.89350 1.000 18.07974 27 PHE B CA 1
ATOM 3399 C C . PHE B 1 27 ? -19.20341 39.84074 14.93621 1.000 21.78656 27 PHE B C 1
ATOM 3400 O O . PHE B 1 27 ? -18.42289 39.76676 13.97562 1.000 18.20950 27 PHE B O 1
ATOM 3408 N N . HIS B 1 28 ? -19.11284 39.04448 16.00109 1.000 19.02719 28 HIS B N 1
ATOM 3409 C CA . HIS B 1 28 ? -18.19448 37.91729 15.99249 1.000 20.54416 28 HIS B CA 1
ATOM 3410 C C . HIS B 1 28 ? -18.66220 36.79555 15.07421 1.000 19.49437 28 HIS B C 1
ATOM 3411 O O . HIS B 1 28 ? -17.96918 35.77462 14.97305 1.000 21.13564 28 HIS B O 1
ATOM 3418 N N . HIS B 1 29 ? -19.80201 36.95523 14.38701 1.000 18.61347 29 HIS B N 1
ATOM 3419 C CA . HIS B 1 29 ? -20.26057 35.88946 13.50432 1.000 19.66416 29 HIS B CA 1
ATOM 3420 C C . HIS B 1 29 ? -19.29988 35.64830 12.33775 1.000 18.75088 29 HIS B C 1
ATOM 3421 O O . HIS B 1 29 ? -19.33744 34.56958 11.73864 1.000 19.29414 29 HIS B O 1
ATOM 3428 N N . TRP B 1 30 ? -18.41555 36.59574 12.02249 1.000 16.83560 30 TRP B N 1
ATOM 3429 C CA . TRP B 1 30 ? -17.41634 36.31371 10.99288 1.000 23.45662 30 TRP B CA 1
ATOM 3430 C C . TRP B 1 30 ? -16.51759 35.14132 11.36506 1.000 23.39137 30 TRP B C 1
ATOM 3431 O O . TRP B 1 30 ? -15.93050 34.51621 10.46862 1.000 22.01682 30 TRP B O 1
ATOM 3442 N N . LEU B 1 31 ? -16.39589 34.83166 12.66209 1.000 17.69931 31 LEU B N 1
ATOM 3443 C CA . LEU B 1 31 ? -15.58968 33.70224 13.10937 1.000 17.55021 31 LEU B CA 1
ATOM 3444 C C . LEU B 1 31 ? -16.32872 32.37702 13.03564 1.000 18.12856 31 LEU B C 1
ATOM 3445 O O . LEU B 1 31 ? -15.68812 31.32309 13.14700 1.000 22.45765 31 LEU B O 1
ATOM 3450 N N . ASP B 1 32 ? -17.64663 32.40284 12.86566 1.000 18.48472 32 ASP B N 1
ATOM 3451 C CA . ASP B 1 32 ? -18.49253 31.21772 12.82524 1.000 18.96670 32 ASP B CA 1
ATOM 3452 C C . ASP B 1 32 ? -19.60213 31.51391 11.82599 1.000 24.21071 32 ASP B C 1
ATOM 3453 O O . ASP B 1 32 ? -20.79999 31.54282 12.15554 1.000 25.65354 32 ASP B O 1
ATOM 3458 N N . PHE B 1 33 ? -19.19209 31.77756 10.58964 1.000 22.48092 33 PHE B N 1
ATOM 3459 C CA . PHE B 1 33 ? -20.10947 32.35328 9.61944 1.000 25.57738 33 PHE B CA 1
ATOM 3460 C C . PHE B 1 33 ? -21.14586 31.31912 9.20118 1.000 26.03787 33 PHE B C 1
ATOM 3461 O O . PHE B 1 33 ? -20.80256 30.24576 8.68946 1.000 26.58062 33 PHE B O 1
ATOM 3469 N N . ASP B 1 34 ? -22.41074 31.64771 9.43931 1.000 27.61734 34 ASP B N 1
ATOM 3470 C CA . ASP B 1 34 ? -23.55152 30.76691 9.21351 1.000 25.27696 34 ASP B CA 1
ATOM 3471 C C . ASP B 1 34 ? -24.49098 31.53475 8.29580 1.000 29.02029 34 ASP B C 1
ATOM 3472 O O . ASP B 1 34 ? -25.21712 32.42188 8.75629 1.000 25.65139 34 ASP B O 1
ATOM 3477 N N . LEU B 1 35 ? -24.47766 31.19289 7.00155 1.000 26.43096 35 LEU B N 1
ATOM 3478 C CA . LEU B 1 35 ? -25.30459 31.91734 6.03929 1.000 26.31000 35 LEU B CA 1
ATOM 3479 C C . LEU B 1 35 ? -26.79548 31.70226 6.28258 1.000 25.30042 35 LEU B C 1
ATOM 3480 O O . LEU B 1 35 ? -27.59365 32.61857 6.05304 1.000 23.97186 35 LEU B O 1
ATOM 3485 N N . ASP B 1 36 ? -27.19723 30.51214 6.74294 1.000 24.30526 36 ASP B N 1
ATOM 3486 C CA . ASP B 1 36 ? -28.61182 30.27367 7.01258 1.000 25.79525 36 ASP B CA 1
ATOM 3487 C C . ASP B 1 36 ? -29.10516 31.13424 8.16729 1.000 23.27632 36 ASP B C 1
ATOM 3488 O O . ASP B 1 36 ? -30.25787 31.59064 8.16033 1.000 24.28078 36 ASP B O 1
ATOM 3493 N N . ALA B 1 37 ? -28.24756 31.36216 9.17291 1.000 24.99999 37 ALA B N 1
ATOM 3494 C CA . ALA B 1 37 ? -28.60670 32.26901 10.25904 1.000 23.87835 37 ALA B CA 1
ATOM 3495 C C . ALA B 1 37 ? -28.70766 33.70507 9.76064 1.000 20.75747 37 ALA B C 1
ATOM 3496 O O . ALA B 1 37 ? -29.59878 34.45365 10.17807 1.000 22.79360 37 ALA B O 1
ATOM 3498 N N . VAL B 1 38 ? -27.80988 34.10259 8.85978 1.000 20.47144 38 VAL B N 1
ATOM 3499 C CA . VAL B 1 38 ? -27.91063 35.42453 8.25001 1.000 21.09343 38 VAL B CA 1
ATOM 3500 C C . VAL B 1 38 ? -29.19507 35.54475 7.43326 1.000 21.86810 38 VAL B C 1
ATOM 3501 O O . VAL B 1 38 ? -29.89597 36.56388 7.49293 1.000 22.54006 38 VAL B O 1
ATOM 3505 N N . ARG B 1 39 ? -29.53342 34.50199 6.67083 1.000 22.67808 39 ARG B N 1
ATOM 3506 C CA . ARG B 1 39 ? -30.75979 34.53313 5.87243 1.000 24.05477 39 ARG B CA 1
ATOM 3507 C C . ARG B 1 39 ? -31.99665 34.68078 6.75387 1.000 25.60334 39 ARG B C 1
ATOM 3508 O O . ARG B 1 39 ? -32.90673 35.45910 6.43937 1.000 24.51101 39 ARG B O 1
ATOM 3516 N N . ALA B 1 40 ? -32.05547 33.93414 7.85928 1.000 26.64083 40 ALA B N 1
ATOM 3517 C CA . ALA B 1 40 ? -33.20144 34.04719 8.75997 1.000 25.55760 40 ALA B CA 1
ATOM 3518 C C . ALA B 1 40 ? -33.26882 35.43584 9.38662 1.000 21.28978 40 ALA B C 1
ATOM 3519 O O . ALA B 1 40 ? -34.35827 36.00200 9.53788 1.000 24.01529 40 ALA B O 1
ATOM 3521 N N . ASP B 1 41 ? -32.10693 35.99253 9.76452 1.000 22.34205 41 ASP B N 1
ATOM 3522 C CA . ASP B 1 41 ? -32.04372 37.37027 10.24641 1.000 21.92028 41 ASP B CA 1
ATOM 3523 C C . ASP B 1 41 ? -32.61822 38.33527 9.21944 1.000 23.97582 41 ASP B C 1
ATOM 3524 O O . ASP B 1 41 ? -33.48527 39.16488 9.53810 1.000 21.75315 41 ASP B O 1
ATOM 3529 N N . LEU B 1 42 ? -32.13126 38.24988 7.97712 1.000 23.71215 42 LEU B N 1
ATOM 3530 C CA . LEU B 1 42 ? -32.57823 39.16867 6.93860 1.000 22.23548 42 LEU B CA 1
ATOM 3531 C C . LEU B 1 42 ? -34.03756 38.91796 6.56564 1.000 21.04328 42 LEU B C 1
ATOM 3532 O O . LEU B 1 42 ? -34.75428 39.86439 6.22528 1.000 24.24873 42 LEU B O 1
ATOM 3537 N N . ASP B 1 43 ? -34.50848 37.67009 6.65927 1.000 24.68215 43 ASP B N 1
ATOM 3538 C CA . ASP B 1 43 ? -35.93491 37.40727 6.48582 1.000 24.67362 43 ASP B CA 1
ATOM 3539 C C . ASP B 1 43 ? -36.76491 38.25168 7.44238 1.000 23.52721 43 ASP B C 1
ATOM 3540 O O . ASP B 1 43 ? -37.78612 38.83476 7.05613 1.000 26.12118 43 ASP B O 1
ATOM 3545 N N . SER B 1 44 ? -36.34431 38.31917 8.70706 1.000 25.31070 44 SER B N 1
ATOM 3546 C CA . SER B 1 44 ? -37.14100 39.03636 9.69172 1.000 24.22194 44 SER B CA 1
ATOM 3547 C C . SER B 1 44 ? -37.06513 40.53989 9.47187 1.000 24.99773 44 SER B C 1
ATOM 3548 O O . SER B 1 44 ? -37.98301 41.27056 9.86702 1.000 25.71301 44 SER B O 1
ATOM 3551 N N . VAL B 1 45 ? -35.98793 41.01242 8.84542 1.000 23.19840 45 VAL B N 1
ATOM 3552 C CA . VAL B 1 45 ? -35.84679 42.42736 8.51954 1.000 23.52589 45 VAL B CA 1
ATOM 3553 C C . VAL B 1 45 ? -36.72430 42.79478 7.33021 1.000 21.92122 45 VAL B C 1
ATOM 3554 O O . VAL B 1 45 ? -37.43985 43.80675 7.35067 1.000 23.58975 45 VAL B O 1
ATOM 3558 N N . ALA B 1 46 ? -36.70124 41.96269 6.28540 1.000 23.95358 46 ALA B N 1
ATOM 3559 C CA . ALA B 1 46 ? -37.52728 42.21134 5.10581 1.000 23.62653 46 ALA B CA 1
ATOM 3560 C C . ALA B 1 46 ? -39.01973 42.18155 5.43434 1.000 21.66825 46 ALA B C 1
ATOM 3561 O O . ALA B 1 46 ? -39.81046 42.90123 4.81236 1.000 25.29325 46 ALA B O 1
ATOM 3563 N N . ALA B 1 47 ? -39.41951 41.37300 6.41958 1.000 24.06062 47 ALA B N 1
ATOM 3564 C CA . ALA B 1 47 ? -40.82255 41.30760 6.82339 1.000 24.49305 47 ALA B CA 1
ATOM 3565 C C . ALA B 1 47 ? -41.33363 42.64997 7.33869 1.000 23.75998 47 ALA B C 1
ATOM 3566 O O . ALA B 1 47 ? -42.54141 42.92673 7.27345 1.000 27.28966 47 ALA B O 1
ATOM 3568 N N . LEU B 1 48 ? -40.44177 43.48750 7.87076 1.000 24.02747 48 LEU B N 1
ATOM 3569 C CA . LEU B 1 48 ? -40.82056 44.80524 8.35943 1.000 28.13380 48 LEU B CA 1
ATOM 3570 C C . LEU B 1 48 ? -40.81102 45.87366 7.27299 1.000 29.18669 48 LEU B C 1
ATOM 3571 O O . LEU B 1 48 ? -41.16490 47.02184 7.55473 1.000 30.44068 48 LEU B O 1
ATOM 3576 N N . GLY B 1 49 ? -40.42634 45.52894 6.04492 1.000 25.32819 49 GLY B N 1
ATOM 3577 C CA . GLY B 1 49 ? -40.58403 46.42980 4.92029 1.000 22.40998 49 GLY B CA 1
ATOM 3578 C C . GLY B 1 49 ? -39.37260 47.27844 4.59882 1.000 27.37844 49 GLY B C 1
ATOM 3579 O O . GLY B 1 49 ? -39.49299 48.21187 3.79537 1.000 26.87934 49 GLY B O 1
ATOM 3580 N N . PHE B 1 50 ? -38.21844 46.99066 5.19981 1.000 23.25146 50 PHE B N 1
ATOM 3581 C CA . PHE B 1 50 ? -37.02249 47.79028 4.97243 1.000 22.62762 50 PHE B CA 1
ATOM 3582 C C . PHE B 1 50 ? -36.48422 47.55640 3.57156 1.000 22.48438 50 PHE B C 1
ATOM 3583 O O . PHE B 1 50 ? -36.78426 46.54860 2.92376 1.000 23.56560 50 PHE B O 1
ATOM 3591 N N . ASP B 1 51 ? -35.68349 48.51132 3.09433 1.000 21.10049 51 ASP B N 1
ATOM 3592 C CA . ASP B 1 51 ? -35.08309 48.38535 1.77442 1.000 20.47610 51 ASP B CA 1
ATOM 3593 C C . ASP B 1 51 ? -33.56196 48.36668 1.76459 1.000 21.56903 51 ASP B C 1
ATOM 3594 O O . ASP B 1 51 ? -32.98469 48.25636 0.68050 1.000 22.89956 51 ASP B O 1
ATOM 3599 N N . HIS B 1 52 ? -32.88977 48.46873 2.91512 1.000 21.66519 52 HIS B N 1
ATOM 3600 C CA . HIS B 1 52 ? -31.43380 48.36026 2.91977 1.000 20.05099 52 HIS B CA 1
ATOM 3601 C C . HIS B 1 52 ? -30.97476 47.93538 4.30467 1.000 19.13308 52 HIS B C 1
ATOM 3602 O O . HIS B 1 52 ? -31.72855 48.00316 5.28399 1.000 19.76962 52 HIS B O 1
ATOM 3609 N N . VAL B 1 53 ? -29.72911 47.47278 4.36333 1.000 16.80420 53 VAL B N 1
ATOM 3610 C CA . VAL B 1 53 ? -29.04002 47.20299 5.61632 1.000 16.10935 53 VAL B CA 1
ATOM 3611 C C . VAL B 1 53 ? -27.67809 47.86884 5.55140 1.000 17.26636 53 VAL B C 1
ATOM 3612 O O . VAL B 1 53 ? -27.08931 48.02638 4.47445 1.000 17.84793 53 VAL B O 1
ATOM 3616 N N . ARG B 1 54 ? -27.18798 48.27628 6.71727 1.000 16.60383 54 ARG B N 1
ATOM 3617 C CA . ARG B 1 54 ? -25.81113 48.71548 6.90765 1.000 16.87701 54 ARG B CA 1
ATOM 3618 C C . ARG B 1 54 ? -25.10050 47.60548 7.66125 1.000 16.83327 54 ARG B C 1
ATOM 3619 O O . ARG B 1 54 ? -25.60702 47.15001 8.69176 1.000 17.40817 54 ARG B O 1
ATOM 3627 N N . VAL B 1 55 ? -23.97063 47.12051 7.11870 1.000 19.13006 55 VAL B N 1
ATOM 3628 C CA . VAL B 1 55 ? -23.33000 45.91527 7.63481 1.000 17.85403 55 VAL B CA 1
ATOM 3629 C C . VAL B 1 55 ? -21.86483 46.17682 7.99181 1.000 16.44856 55 VAL B C 1
ATOM 3630 O O . VAL B 1 55 ? -21.20687 47.07175 7.45333 1.000 18.33367 55 VAL B O 1
ATOM 3634 N N . PHE B 1 56 ? -21.35276 45.34710 8.89422 1.000 15.68641 56 PHE B N 1
ATOM 3635 C CA . PHE B 1 56 ? -20.09307 45.63055 9.58580 1.000 16.54350 56 PHE B CA 1
ATOM 3636 C C . PHE B 1 56 ? -19.10777 44.47282 9.57552 1.000 16.77907 56 PHE B C 1
ATOM 3637 O O . PHE B 1 56 ? -19.20812 43.55635 10.41445 1.000 17.06975 56 PHE B O 1
ATOM 3645 N N . PRO B 1 57 ? -18.11106 44.51529 8.69181 1.000 15.58379 57 PRO B N 1
ATOM 3646 C CA . PRO B 1 57 ? -16.90754 43.70042 8.88557 1.000 14.87276 57 PRO B CA 1
ATOM 3647 C C . PRO B 1 57 ? -16.24210 44.05264 10.20447 1.000 14.89481 57 PRO B C 1
ATOM 3648 O O . PRO B 1 57 ? -16.37136 45.17205 10.70623 1.000 17.62344 57 PRO B O 1
ATOM 3652 N N . LEU B 1 58 ? -15.51620 43.08660 10.76272 1.000 16.98874 58 LEU B N 1
ATOM 3653 C CA . LEU B 1 58 ? -14.58011 43.34372 11.85568 1.000 15.34544 58 LEU B CA 1
ATOM 3654 C C . LEU B 1 58 ? -13.19405 43.45184 11.22650 1.000 14.72968 58 LEU B C 1
ATOM 3655 O O . LEU B 1 58 ? -12.66801 42.46607 10.69940 1.000 18.45971 58 LEU B O 1
ATOM 3660 N N . TRP B 1 59 ? -12.62321 44.65792 11.25817 1.000 16.05480 59 TRP B N 1
ATOM 3661 C CA . TRP B 1 59 ? -11.36360 44.93006 10.56121 1.000 18.96373 59 TRP B CA 1
ATOM 3662 C C . TRP B 1 59 ? -10.24098 43.96403 10.93270 1.000 20.66728 59 TRP B C 1
ATOM 3663 O O . TRP B 1 59 ? -9.63576 43.38735 10.01117 1.000 17.38545 59 TRP B O 1
ATOM 3674 N N . PRO B 1 60 ? -9.92985 43.70391 12.21498 1.000 17.70802 60 PRO B N 1
ATOM 3675 C CA . PRO B 1 60 ? -8.83549 42.75027 12.49946 1.000 17.45334 60 PRO B CA 1
ATOM 3676 C C . PRO B 1 60 ? -9.11780 41.33767 12.02178 1.000 20.96236 60 PRO B C 1
ATOM 3677 O O . PRO B 1 60 ? -8.17052 40.58234 11.76394 1.000 20.21972 60 PRO B O 1
ATOM 3681 N N . VAL B 1 61 ? -10.39045 40.94228 11.90712 1.000 17.21317 61 VAL B N 1
ATOM 3682 C CA . VAL B 1 61 ? -10.69617 39.62637 11.36190 1.000 18.93188 61 VAL B CA 1
ATOM 3683 C C . VAL B 1 61 ? -10.51266 39.61112 9.84730 1.000 14.05145 61 VAL B C 1
ATOM 3684 O O . VAL B 1 61 ? -10.05112 38.61576 9.27605 1.000 15.53434 61 VAL B O 1
ATOM 3688 N N . PHE B 1 62 ? -10.84020 40.71738 9.17460 1.000 13.68789 62 PHE B N 1
ATOM 3689 C CA . PHE B 1 62 ? -10.68432 40.77652 7.72789 1.000 18.14464 62 PHE B CA 1
ATOM 3690 C C . PHE B 1 62 ? -9.23501 41.01694 7.31221 1.000 16.03290 62 PHE B C 1
ATOM 3691 O O . PHE B 1 62 ? -8.79984 40.51069 6.27258 1.000 14.62600 62 PHE B O 1
ATOM 3699 N N . GLN B 1 63 ? -8.47036 41.76363 8.10688 1.000 16.48816 63 GLN B N 1
ATOM 3700 C CA . GLN B 1 63 ? -7.09413 42.13147 7.76544 1.000 14.91501 63 GLN B CA 1
ATOM 3701 C C . GLN B 1 63 ? -6.19460 41.87178 8.97426 1.000 13.80881 63 GLN B C 1
ATOM 3702 O O . GLN B 1 63 ? -5.71955 42.80979 9.62156 1.000 15.10016 63 GLN B O 1
ATOM 3708 N N . PRO B 1 64 ? -5.93869 40.59924 9.29606 1.000 15.49319 64 PRO B N 1
ATOM 3709 C CA . PRO B 1 64 ? -5.21569 40.28020 10.54288 1.000 15.74203 64 PRO B CA 1
ATOM 3710 C C . PRO B 1 64 ? -3.75033 40.64580 10.49772 1.000 15.14859 64 PRO B C 1
ATOM 3711 O O . PRO B 1 64 ? -3.11887 40.72124 11.55994 1.000 16.33854 64 PRO B O 1
ATOM 3715 N N . ASN B 1 65 ? -3.19972 40.80429 9.30445 1.000 15.21467 65 ASN B N 1
ATOM 3716 C CA . ASN B 1 65 ? -1.85502 41.29955 9.06496 1.000 16.99850 65 ASN B CA 1
ATOM 3717 C C . ASN B 1 65 ? -1.97482 42.37774 8.00285 1.000 18.01495 65 ASN B C 1
ATOM 3718 O O . ASN B 1 65 ? -2.84835 42.30314 7.14218 1.000 16.16868 65 ASN B O 1
ATOM 3723 N N . ARG B 1 66 ? -1.11844 43.40091 8.06806 1.000 17.82521 66 ARG B N 1
ATOM 3724 C CA . ARG B 1 66 ? -1.27252 44.52636 7.14512 1.000 16.89842 66 ARG B CA 1
ATOM 3725 C C . ARG B 1 66 ? -1.33167 44.07685 5.69199 1.000 17.70443 66 ARG B C 1
ATOM 3726 O O . ARG B 1 66 ? -2.02066 44.69656 4.87032 1.000 18.04378 66 ARG B O 1
ATOM 3734 N N . THR B 1 67 ? -0.63273 43.00100 5.34732 1.000 15.49472 67 THR B N 1
ATOM 3735 C CA . THR B 1 67 ? -0.62057 42.54638 3.96623 1.000 16.84472 67 THR B CA 1
ATOM 3736 C C . THR B 1 67 ? -1.31391 41.19923 3.78828 1.000 20.41962 67 THR B C 1
ATOM 3737 O O . THR B 1 67 ? -1.01601 40.45166 2.85433 1.000 20.46055 67 THR B O 1
ATOM 3741 N N . LEU B 1 68 ? -2.28889 40.90452 4.64235 1.000 16.53592 68 LEU B N 1
ATOM 3742 C CA . LEU B 1 68 ? -3.17544 39.76120 4.43571 1.000 19.01968 68 LEU B CA 1
ATOM 3743 C C . LEU B 1 68 ? -4.61353 40.23510 4.62743 1.000 17.10497 68 LEU B C 1
ATOM 3744 O O . LEU B 1 68 ? -5.05453 40.43969 5.75485 1.000 18.15882 68 LEU B O 1
ATOM 3749 N N . ILE B 1 69 ? -5.32326 40.42420 3.51603 1.000 18.37151 69 ILE B N 1
ATOM 3750 C CA . ILE B 1 69 ? -6.76741 40.62012 3.51218 1.000 17.31360 69 ILE B CA 1
ATOM 3751 C C . ILE B 1 69 ? -7.36857 39.26980 3.14514 1.000 18.75050 69 ILE B C 1
ATOM 3752 O O . ILE B 1 69 ? -7.18398 38.77454 2.02335 1.000 21.18459 69 ILE B O 1
ATOM 3757 N N . ARG B 1 70 ? -8.05093 38.65837 4.10120 1.000 15.79817 70 ARG B N 1
ATOM 3758 C CA . ARG B 1 70 ? -8.42455 37.26462 3.97477 1.000 16.41049 70 ARG B CA 1
ATOM 3759 C C . ARG B 1 70 ? -9.45121 37.07169 2.86736 1.000 18.54048 70 ARG B C 1
ATOM 3760 O O . ARG B 1 70 ? -10.56095 37.62766 2.95582 1.000 19.50386 70 ARG B O 1
ATOM 3768 N N . PRO B 1 71 ? -9.13827 36.28725 1.83712 1.000 16.49805 71 PRO B N 1
ATOM 3769 C CA . PRO B 1 71 ? -10.12320 36.00874 0.77600 1.000 17.02524 71 PRO B CA 1
ATOM 3770 C C . PRO B 1 71 ? -11.43651 35.44495 1.30136 1.000 20.61940 71 PRO B C 1
ATOM 3771 O O . PRO B 1 71 ? -12.49244 35.77189 0.75464 1.000 18.35500 71 PRO B O 1
ATOM 3775 N N . ARG B 1 72 ? -11.40313 34.61944 2.35134 1.000 18.65008 72 ARG B N 1
ATOM 3776 C CA . ARG B 1 72 ? -12.63354 34.00211 2.84837 1.000 18.53944 72 ARG B CA 1
ATOM 3777 C C . ARG B 1 72 ? -13.55766 35.03047 3.48881 1.000 19.02653 72 ARG B C 1
ATOM 3778 O O . ARG B 1 72 ? -14.78563 34.92742 3.37931 1.000 19.98521 72 ARG B O 1
ATOM 3786 N N . ALA B 1 73 ? -12.98823 36.00761 4.19740 1.000 17.95862 73 ALA B N 1
ATOM 3787 C CA . ALA B 1 73 ? -13.79958 37.05889 4.79447 1.000 18.03127 73 ALA B CA 1
ATOM 3788 C C . ALA B 1 73 ? -14.48154 37.88676 3.71920 1.000 19.99140 73 ALA B C 1
ATOM 3789 O O . ALA B 1 73 ? -15.66883 38.22984 3.83858 1.000 20.96996 73 ALA B O 1
ATOM 3791 N N . VAL B 1 74 ? -13.74063 38.20291 2.65854 1.000 20.36392 74 VAL B N 1
ATOM 3792 C CA . VAL B 1 74 ? -14.29759 38.92698 1.52441 1.000 21.56417 74 VAL B CA 1
ATOM 3793 C C . VAL B 1 74 ? -15.45154 38.14477 0.90629 1.000 21.95608 74 VAL B C 1
ATOM 3794 O O . VAL B 1 74 ? -16.50426 38.70931 0.59450 1.000 19.96276 74 VAL B O 1
ATOM 3798 N N . GLU B 1 75 ? -15.28086 36.83230 0.74044 1.000 20.53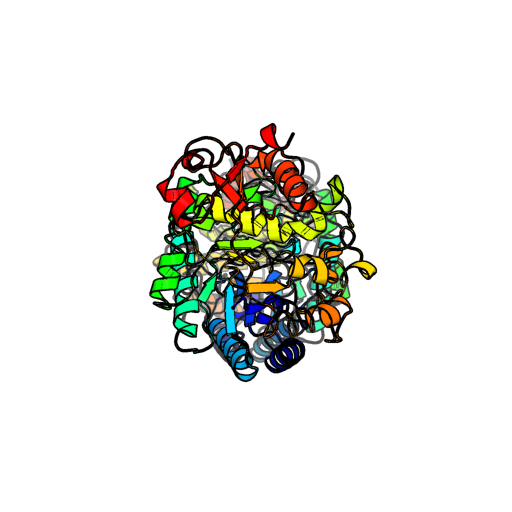781 75 GLU B N 1
ATOM 3799 C CA . GLU B 1 75 ? -16.33232 36.01618 0.14130 1.000 20.98121 75 GLU B CA 1
ATOM 3800 C C . GLU B 1 75 ? -17.54276 35.86071 1.06461 1.000 19.78562 75 GLU B C 1
ATOM 3801 O O . GLU B 1 75 ? -18.67746 35.77123 0.57974 1.000 21.38298 75 GLU B O 1
ATOM 3807 N N . GLN B 1 76 ? -17.33217 35.81073 2.38462 1.000 19.28852 76 GLN B N 1
ATOM 3808 C CA . GLN B 1 76 ? -18.46450 35.79011 3.31056 1.000 20.26629 76 GLN B CA 1
ATOM 3809 C C . GLN B 1 76 ? -19.25082 37.09150 3.22436 1.000 19.77070 76 GLN B C 1
ATOM 3810 O O . GLN B 1 76 ? -20.48585 37.08434 3.22592 1.000 21.35808 76 GLN B O 1
ATOM 3816 N N . LEU B 1 77 ? -18.54503 38.21988 3.11717 1.000 18.30516 77 LEU B N 1
ATOM 3817 C CA . LEU B 1 77 ? -19.21992 39.50527 2.95883 1.000 19.18687 77 LEU B CA 1
ATOM 3818 C C . LEU B 1 77 ? -20.03041 39.54801 1.66607 1.000 22.12528 77 LEU B C 1
ATOM 3819 O O . LEU B 1 77 ? -21.14852 40.08438 1.64317 1.000 20.50800 77 LEU B O 1
ATOM 3824 N N . ALA B 1 78 ? -19.49016 38.97749 0.58309 1.000 20.47327 78 ALA B N 1
ATOM 3825 C CA . ALA B 1 78 ? -20.24796 38.90974 -0.66548 1.000 18.58904 78 ALA B CA 1
ATOM 3826 C C . ALA B 1 78 ? -21.47257 38.01362 -0.51475 1.000 21.27185 78 ALA B C 1
ATOM 3827 O O . ALA B 1 78 ? -22.54733 38.33176 -1.03709 1.000 24.31768 78 ALA B O 1
ATOM 3829 N N . ALA B 1 79 ? -21.32929 36.89051 0.19842 1.000 23.54628 79 ALA B N 1
ATOM 3830 C CA . ALA B 1 79 ? -22.46603 35.99685 0.41173 1.000 23.37562 79 ALA B CA 1
ATOM 3831 C C . ALA B 1 79 ? -23.54824 36.68227 1.23224 1.000 20.68337 79 ALA B C 1
ATOM 3832 O O . ALA B 1 79 ? -24.74566 36.51860 0.95597 1.000 21.35856 79 ALA B O 1
ATOM 3834 N N . LEU B 1 80 ? -23.14813 37.45537 2.23509 1.000 20.96243 80 LEU B N 1
ATOM 3835 C CA . LEU B 1 80 ? -24.11378 38.25097 2.98282 1.000 17.71784 80 LEU B CA 1
ATOM 3836 C C . LEU B 1 80 ? -24.78914 39.26739 2.07672 1.000 22.61450 80 LEU B C 1
ATOM 3837 O O . LEU B 1 80 ? -26.00166 39.49034 2.17169 1.000 20.49623 80 LEU B O 1
ATOM 3842 N N . THR B 1 81 ? -24.01617 39.90602 1.19988 1.000 19.83676 81 THR B N 1
ATOM 3843 C CA . THR B 1 81 ? -24.59088 40.91621 0.32052 1.000 18.87906 81 THR B CA 1
ATOM 3844 C C . THR B 1 81 ? -25.58671 40.28869 -0.64828 1.000 22.56355 81 THR B C 1
ATOM 3845 O O . THR B 1 81 ? -26.64195 40.87235 -0.94316 1.000 23.74041 81 THR B O 1
ATOM 3849 N N . ASP B 1 82 ? -25.29400 39.07386 -1.11807 1.000 22.15564 82 ASP B N 1
ATOM 3850 C CA . ASP B 1 82 ? -26.22678 38.38769 -2.00023 1.000 20.98848 82 ASP B CA 1
ATOM 3851 C C . ASP B 1 82 ? -27.48969 37.98041 -1.25299 1.000 23.37808 82 ASP B C 1
ATOM 3852 O O . ASP B 1 82 ? -28.59814 38.09925 -1.78967 1.000 26.23932 82 ASP B O 1
ATOM 3857 N N . ALA B 1 83 ? -27.34470 37.48510 -0.02044 1.000 20.53343 83 ALA B N 1
ATOM 3858 C CA . ALA B 1 83 ? -28.52899 37.13561 0.76079 1.000 23.40546 83 ALA B CA 1
ATOM 3859 C C . ALA B 1 83 ? -29.41378 38.35765 0.97589 1.000 26.66916 83 ALA B C 1
ATOM 3860 O O . ALA B 1 83 ? -30.65199 38.26554 0.92918 1.000 24.99380 83 ALA B O 1
ATOM 3862 N N . ALA B 1 84 ? -28.79604 39.52096 1.17955 1.000 23.01854 84 ALA B N 1
ATOM 3863 C CA . ALA B 1 84 ? -29.57472 40.74387 1.33986 1.000 20.72179 84 ALA B CA 1
ATOM 3864 C C . ALA B 1 84 ? -30.27976 41.11645 0.04218 1.000 25.58722 84 ALA B C 1
ATOM 3865 O O . ALA B 1 84 ? -31.47955 41.40043 0.04642 1.000 22.99413 84 ALA B O 1
ATOM 3867 N N . GLY B 1 85 ? -29.55752 41.09517 -1.08691 1.000 24.96496 85 GLY B N 1
ATOM 3868 C CA . GLY B 1 85 ? -30.17963 41.48277 -2.35092 1.000 26.60923 85 GLY B CA 1
ATOM 3869 C C . GLY B 1 85 ? -31.37674 40.62639 -2.72429 1.000 27.49581 85 GLY B C 1
ATOM 3870 O O . GLY B 1 85 ? -32.37157 41.13105 -3.26207 1.000 27.49451 85 GLY B O 1
ATOM 3871 N N . GLU B 1 86 ? -31.29452 39.31713 -2.46040 1.000 28.63446 86 GLU B N 1
ATOM 3872 C CA . GLU B 1 86 ? -32.42364 38.42606 -2.72888 1.000 32.67234 86 GLU B CA 1
ATOM 3873 C C . GLU B 1 86 ? -33.68050 38.88903 -2.01637 1.000 30.56339 86 GLU B C 1
ATOM 3874 O O . GLU B 1 86 ? -34.79326 38.69342 -2.51617 1.000 30.77348 86 GLU B O 1
ATOM 3880 N N . ARG B 1 87 ? -33.52093 39.45517 -0.82768 1.000 24.28692 87 ARG B N 1
ATOM 3881 C CA . ARG B 1 87 ? -34.62171 39.89977 0.01189 1.000 24.14097 87 ARG B CA 1
ATOM 3882 C C . ARG B 1 87 ? -34.95787 41.36384 -0.21090 1.000 28.69183 87 ARG B C 1
ATOM 3883 O O . ARG B 1 87 ? -35.70614 41.94531 0.58053 1.000 27.86453 87 ARG B O 1
ATOM 3891 N N . GLY B 1 88 ? -34.43946 41.96055 -1.28287 1.000 29.03831 88 GLY B N 1
ATOM 3892 C CA . GLY B 1 88 ? -34.75115 43.34020 -1.59229 1.000 28.41187 88 GLY B CA 1
ATOM 3893 C C . GLY B 1 88 ? -34.07193 44.33610 -0.68315 1.000 28.13761 88 GLY B C 1
ATOM 3894 O O . GLY B 1 88 ? -34.58428 45.44448 -0.49741 1.000 30.64446 88 GLY B O 1
ATOM 3895 N N . LEU B 1 89 ? -32.92426 43.97113 -0.10940 1.000 22.77847 89 LEU B N 1
ATOM 3896 C CA . LEU B 1 89 ? -32.17235 44.84381 0.78478 1.000 21.02267 89 LEU B CA 1
ATOM 3897 C C . LEU B 1 89 ? -30.87065 45.22314 0.08782 1.000 22.97564 89 LEU B C 1
ATOM 3898 O O . LEU B 1 89 ? -30.03138 44.35743 -0.18384 1.000 22.78650 89 LEU B O 1
ATOM 3903 N N . ASP B 1 90 ? -30.72815 46.50237 -0.24581 1.000 19.85330 90 ASP B N 1
ATOM 3904 C CA . ASP B 1 90 ? -29.44090 47.02589 -0.67872 1.000 19.18843 90 ASP B CA 1
ATOM 3905 C C . ASP B 1 90 ? -28.48650 47.11305 0.51616 1.000 21.39992 90 ASP B C 1
ATOM 3906 O O . ASP B 1 90 ? -28.91151 47.11448 1.66792 1.000 21.42418 90 ASP B O 1
ATOM 3911 N N . VAL B 1 91 ? -27.18124 47.16513 0.23644 1.000 19.25778 91 VAL B N 1
ATOM 3912 C CA . VAL B 1 91 ? -26.16856 46.99721 1.27820 1.000 19.04666 91 VAL B CA 1
ATOM 3913 C C . VAL B 1 91 ? -25.17182 48.15320 1.24697 1.000 21.25853 91 VAL B C 1
ATOM 3914 O O . VAL B 1 91 ? -24.52295 48.39692 0.22094 1.000 20.30699 91 VAL B O 1
ATOM 3918 N N . ASN B 1 92 ? -25.02709 48.83708 2.38140 1.000 18.08293 92 ASN B N 1
ATOM 3919 C CA . ASN B 1 92 ? -23.89732 49.72211 2.63019 1.000 17.32211 92 ASN B CA 1
ATOM 3920 C C . ASN B 1 92 ? -22.91641 48.99725 3.54348 1.000 18.65276 92 ASN B C 1
ATOM 3921 O O . ASN B 1 92 ? -23.32360 48.42758 4.55706 1.000 19.99218 92 ASN B O 1
ATOM 3926 N N . VAL B 1 93 ? -21.63314 49.01328 3.18692 1.000 15.23103 93 VAL B N 1
ATOM 3927 C CA . VAL B 1 93 ? -20.60988 48.33038 3.97785 1.000 15.99060 93 VAL B CA 1
ATOM 3928 C C . VAL B 1 93 ? -19.75942 49.37738 4.68298 1.000 17.92456 93 VAL B C 1
ATOM 3929 O O . VAL B 1 93 ? -19.13462 50.21871 4.02670 1.000 17.62941 93 VAL B O 1
ATOM 3933 N N . ASP B 1 94 ? -19.69407 49.29884 6.01291 1.000 17.30281 94 ASP B N 1
ATOM 3934 C CA . ASP B 1 94 ? -18.72964 50.08000 6.78238 1.000 17.13214 94 ASP B CA 1
ATOM 3935 C C . ASP B 1 94 ? -17.40381 49.32982 6.83793 1.000 15.57894 94 ASP B C 1
ATOM 3936 O O . ASP B 1 94 ? -17.36793 48.15297 7.20410 1.000 18.56863 94 ASP B O 1
ATOM 3941 N N . GLY B 1 95 ? -16.31471 50.01290 6.50920 1.000 15.96893 95 GLY B N 1
ATOM 3942 C CA . GLY B 1 95 ? -15.05067 49.30460 6.46262 1.000 15.64420 95 GLY B CA 1
ATOM 3943 C C . GLY B 1 95 ? -14.28946 49.17096 7.76912 1.000 16.02131 95 GLY B C 1
ATOM 3944 O O . GLY B 1 95 ? -14.05781 48.05914 8.25543 1.000 18.72102 95 GLY B O 1
ATOM 3945 N N . LEU B 1 96 ? -13.88193 50.29612 8.35660 1.000 16.04554 96 LEU B N 1
ATOM 3946 C CA . LEU B 1 96 ? -12.89806 50.28205 9.44325 1.000 14.24478 96 LEU B CA 1
ATOM 3947 C C . LEU B 1 96 ? -13.57532 50.25775 10.81787 1.000 18.73419 96 LEU B C 1
ATOM 3948 O O . LEU B 1 96 ? -13.73571 51.28487 11.48067 1.000 19.06823 96 LEU B O 1
ATOM 3953 N N . GLN B 1 97 ? -13.95373 49.04474 11.26342 1.000 18.59994 97 GLN B N 1
ATOM 3954 C CA . GLN B 1 97 ? -14.35540 48.78379 12.65314 1.000 16.75121 97 GLN B CA 1
ATOM 3955 C C . GLN B 1 97 ? -13.24355 47.95550 13.28550 1.000 14.58158 97 GLN B C 1
ATOM 3956 O O . GLN B 1 97 ? -13.19173 46.73776 13.10297 1.000 17.69730 97 GLN B O 1
ATOM 3962 N N . GLY B 1 98 ? -12.40043 48.60084 14.08408 1.000 16.03870 98 GLY B N 1
ATOM 3963 C CA . GLY B 1 98 ? -12.66731 49.94749 14.54577 1.000 17.72410 98 GLY B CA 1
ATOM 3964 C C . GLY B 1 98 ? -13.59054 49.86524 15.74280 1.000 21.41266 98 GLY B C 1
ATOM 3965 O O . GLY B 1 98 ? -13.55724 48.89109 16.49915 1.000 19.71419 98 GLY B O 1
ATOM 3966 N N . HIS B 1 99 ? -14.46369 50.84968 15.90442 1.000 18.28369 99 HIS B N 1
ATOM 3967 C CA . HIS B 1 99 ? -15.32233 50.91985 17.08088 1.000 20.45166 99 HIS B CA 1
ATOM 3968 C C . HIS B 1 99 ? -16.70487 50.32757 16.82161 1.000 19.93585 99 HIS B C 1
ATOM 3969 O O . HIS B 1 99 ? -17.34940 50.65862 15.82231 1.000 19.07728 99 HIS B O 1
ATOM 3976 N N . LEU B 1 100 ? -17.16890 49.48898 17.74381 1.000 19.08849 100 LEU B N 1
ATOM 3977 C CA . LEU B 1 100 ? -18.54580 49.00120 17.71728 1.000 17.52034 100 LEU B CA 1
ATOM 3978 C C . LEU B 1 100 ? -19.05024 48.81445 19.13997 1.000 20.61960 100 LEU B C 1
ATOM 3979 O O . LEU B 1 100 ? -18.52674 47.96625 19.87207 1.000 19.08974 100 LEU B O 1
ATOM 3984 N N . SER B 1 101 ? -20.07581 49.58832 19.51568 1.000 18.25502 101 SER B N 1
ATOM 3985 C CA . SER B 1 101 ? -20.87762 49.33718 20.72058 1.000 18.18696 101 SER B CA 1
ATOM 3986 C C . SER B 1 101 ? -20.02037 49.23290 21.98403 1.000 20.74263 101 SER B C 1
ATOM 3987 O O . SER B 1 101 ? -20.22630 48.34942 22.81873 1.000 23.42954 101 SER B O 1
ATOM 3990 N N . SER B 1 102 ? -19.06301 50.16136 22.12065 1.000 19.60085 102 SER B N 1
ATOM 3991 C CA . SER B 1 102 ? -18.15732 50.40425 23.25589 1.000 20.29562 102 SER B CA 1
ATOM 3992 C C . SER B 1 102 ? -16.84076 49.64841 23.13858 1.000 18.97278 102 SER B C 1
ATOM 3993 O O . SER B 1 102 ? -15.92567 49.92333 23.91558 1.000 22.70572 102 SER B O 1
ATOM 3996 N N . PHE B 1 103 ? -16.71562 48.71543 22.19981 1.000 17.32062 103 PHE B N 1
ATOM 3997 C CA . PHE B 1 103 ? -15.48812 47.95581 21.96970 1.000 17.63031 103 PHE B CA 1
ATOM 3998 C C . PHE B 1 103 ? -14.69069 48.50469 20.78983 1.000 16.33265 103 PHE B C 1
ATOM 3999 O O . PHE B 1 103 ? -15.24521 48.78513 19.71812 1.000 16.86373 103 PHE B O 1
ATOM 4007 N N . ASP B 1 104 ? -13.37315 48.59572 20.97455 1.000 16.44641 104 ASP B N 1
ATOM 4008 C CA . ASP B 1 104 ? -12.43661 48.91161 19.89967 1.000 16.38416 104 ASP B CA 1
ATOM 4009 C C . ASP B 1 104 ? -11.81658 47.61922 19.38636 1.000 16.85723 104 ASP B C 1
ATOM 4010 O O . ASP B 1 104 ? -11.17839 46.88353 20.15496 1.000 19.59904 104 ASP B O 1
ATOM 4015 N N . PHE B 1 105 ? -11.94549 47.37792 18.07645 1.000 16.44542 105 PHE B N 1
ATOM 4016 C CA . PHE B 1 105 ? -11.36028 46.21539 17.40636 1.000 15.75451 105 PHE B CA 1
ATOM 4017 C C . PHE B 1 105 ? -10.17852 46.70853 16.57755 1.000 14.13005 105 PHE B C 1
ATOM 4018 O O . PHE B 1 105 ? -10.34754 47.15188 15.43687 1.000 16.08474 105 PHE B O 1
ATOM 4026 N N . LEU B 1 106 ? -8.97883 46.63641 17.16057 1.000 13.05607 106 LEU B N 1
ATOM 4027 C CA . LEU B 1 106 ? -7.78967 47.16526 16.50048 1.000 16.13277 106 LEU B CA 1
ATOM 4028 C C . LEU B 1 106 ? -6.84978 46.04000 16.11273 1.000 18.86732 106 LEU B C 1
ATOM 4029 O O . LEU B 1 106 ? -6.57260 45.16283 16.94082 1.000 17.05716 106 LEU B O 1
ATOM 4034 N N . PRO B 1 107 ? -6.33294 46.02324 14.87782 1.000 16.75367 107 PRO B N 1
ATOM 4035 C CA . PRO B 1 107 ? -5.41769 44.94534 14.48727 1.000 13.94486 107 PRO B CA 1
ATOM 4036 C C . PRO B 1 107 ? -4.12629 45.00398 15.29177 1.000 15.72151 107 PRO B C 1
ATOM 4037 O O . PRO B 1 107 ? -3.65753 46.07733 15.67768 1.000 16.87422 107 PRO B O 1
ATOM 4041 N N . ALA B 1 108 ? -3.54110 43.82694 15.52395 1.000 14.77713 108 ALA B N 1
ATOM 4042 C CA . ALA B 1 108 ? -2.31506 43.75039 16.31096 1.000 15.19563 108 ALA B CA 1
ATOM 4043 C C . ALA B 1 108 ? -1.19679 44.56406 15.68139 1.000 15.86578 108 ALA B C 1
ATOM 4044 O O . ALA B 1 108 ? -0.30483 45.04423 16.39194 1.000 14.91771 108 ALA B O 1
ATOM 4046 N N . TRP B 1 109 ? -1.25107 44.76511 14.36763 1.000 13.87916 109 TRP B N 1
ATOM 4047 C CA . TRP B 1 109 ? -0.19921 45.48822 13.66678 1.000 13.43975 109 TRP B CA 1
ATOM 4048 C C . TRP B 1 109 ? -0.38403 46.99663 13.72854 1.000 14.83978 109 TRP B C 1
ATOM 4049 O O . TRP B 1 109 ? 0.38119 47.72099 13.08597 1.000 16.04772 109 TRP B O 1
ATOM 4060 N N . THR B 1 110 ? -1.36369 47.48074 14.49368 1.000 17.15417 110 THR B N 1
ATOM 4061 C CA . THR B 1 110 ? -1.51750 48.90489 14.75757 1.000 14.55456 110 THR B CA 1
ATOM 4062 C C . THR B 1 110 ? -1.24108 49.29094 16.20659 1.000 14.50603 110 THR B C 1
ATOM 4063 O O . THR B 1 110 ? -1.33037 50.47884 16.53260 1.000 17.61622 110 THR B O 1
ATOM 4067 N N . THR B 1 111 ? -0.93246 48.33991 17.09323 1.000 13.73062 111 THR B N 1
ATOM 4068 C CA . THR B 1 111 ? -0.94773 48.61879 18.52763 1.000 14.06032 111 THR B CA 1
ATOM 4069 C C . THR B 1 111 ? 0.34873 48.15862 19.19337 1.000 16.24286 111 THR B C 1
ATOM 4070 O O . THR B 1 111 ? 1.13880 47.40306 18.61439 1.000 19.06682 111 THR B O 1
ATOM 4074 N N . THR B 1 112 ? 0.52931 48.64018 20.44128 1.000 16.52381 112 THR B N 1
ATOM 4075 C CA . THR B 1 112 ? 1.67785 48.43314 21.33728 1.000 17.81962 112 THR B CA 1
ATOM 4076 C C . THR B 1 112 ? 3.01173 48.42249 20.59857 1.000 16.41985 112 THR B C 1
ATOM 4077 O O . THR B 1 112 ? 3.48989 49.48512 20.19338 1.000 17.12733 112 THR B O 1
ATOM 4081 N N . TRP B 1 113 ? 3.64036 47.25111 20.44133 1.000 16.48133 113 TRP B N 1
ATOM 4082 C CA . TRP B 1 113 ? 4.94669 47.21138 19.78287 1.000 19.33444 113 TRP B CA 1
ATOM 4083 C C . TRP B 1 113 ? 4.89470 47.74586 18.35604 1.000 16.74982 113 TRP B C 1
ATOM 4084 O O . TRP B 1 113 ? 5.93064 48.16380 17.81881 1.000 17.56044 113 TRP B O 1
ATOM 4095 N N . HIS B 1 114 ? 3.71820 47.70980 17.72969 1.000 14.74018 114 HIS B N 1
ATOM 4096 C CA . HIS B 1 114 ? 3.49879 48.21202 16.38671 1.000 15.35037 114 HIS B CA 1
ATOM 4097 C C . HIS B 1 114 ? 2.60759 49.44916 16.37691 1.000 14.97934 114 HIS B C 1
ATOM 4098 O O . HIS B 1 114 ? 1.97616 49.73911 15.36029 1.000 15.97826 114 HIS B O 1
ATOM 4105 N N . ARG B 1 115 ? 2.53180 50.18243 17.48321 1.000 17.85262 115 ARG B N 1
ATOM 4106 C CA . ARG B 1 115 ? 1.62147 51.32027 17.53766 1.000 17.43848 115 ARG B CA 1
ATOM 4107 C C . ARG B 1 115 ? 1.95212 52.31823 16.43965 1.000 17.08507 115 ARG B C 1
ATOM 4108 O O . ARG B 1 115 ? 3.05481 52.87424 16.40094 1.000 18.27060 115 ARG B O 1
ATOM 4116 N N . ARG B 1 116 ? 0.99065 52.54190 15.54778 1.000 16.78347 116 ARG B N 1
ATOM 4117 C CA . ARG B 1 116 ? 1.16790 53.41497 14.39479 1.000 18.77674 116 ARG B CA 1
ATOM 4118 C C . ARG B 1 116 ? -0.14991 54.13257 14.16624 1.000 18.05460 116 ARG B C 1
ATOM 4119 O O . ARG B 1 116 ? -1.19082 53.48165 14.06023 1.000 18.48302 116 ARG B O 1
ATOM 4127 N N . ASN B 1 117 ? -0.09171 55.46332 14.11758 1.000 16.61537 117 ASN B N 1
ATOM 4128 C CA . ASN B 1 117 ? -1.29015 56.30446 14.09594 1.000 20.54878 117 ASN B CA 1
ATOM 4129 C C . ASN B 1 117 ? -2.22553 55.90649 12.95151 1.000 15.67204 117 ASN B C 1
ATOM 4130 O O . ASN B 1 117 ? -1.80009 55.81331 11.79424 1.000 16.06839 117 ASN B O 1
ATOM 4135 N N . LEU B 1 118 ? -3.51102 55.67704 13.29256 1.000 14.64448 118 LEU B N 1
ATOM 4136 C CA . LEU B 1 118 ? -4.49372 55.17282 12.33202 1.000 16.34390 118 LEU B CA 1
ATOM 4137 C C . LEU B 1 118 ? -4.71874 56.14019 11.18946 1.000 18.01550 118 LEU B C 1
ATOM 4138 O O . LEU B 1 118 ? -5.14386 55.72807 10.10115 1.000 17.79645 118 LEU B O 1
ATOM 4143 N N . PHE B 1 119 ? -4.45849 57.42607 11.41678 1.000 16.32579 119 PHE B N 1
ATOM 4144 C CA . PHE B 1 119 ? -4.77423 58.44968 10.43617 1.000 17.07384 119 PHE B CA 1
ATOM 4145 C C . PHE B 1 119 ? -3.56667 58.98478 9.68020 1.000 17.70506 119 PHE B C 1
ATOM 4146 O O . PHE B 1 119 ? -3.75315 59.57530 8.61174 1.000 19.20263 119 PHE B O 1
ATOM 4154 N N . THR B 1 120 ? -2.34398 58.79834 10.19201 1.000 17.96453 120 THR B N 1
ATOM 4155 C CA . THR B 1 120 ? -1.15252 59.39568 9.58622 1.000 17.84668 120 THR B CA 1
ATOM 4156 C C . THR B 1 120 ? -0.02314 58.42413 9.25990 1.000 18.94135 120 THR B C 1
ATOM 4157 O O . THR B 1 120 ? 0.88376 58.80898 8.50064 1.000 19.28957 120 THR B O 1
ATOM 4161 N N . ASP B 1 121 ? 0.00046 57.21655 9.82042 1.000 16.89947 121 ASP B N 1
ATOM 4162 C CA . ASP B 1 121 ? 1.14280 56.34436 9.55690 1.000 18.62343 121 ASP B CA 1
ATOM 4163 C C . ASP B 1 121 ? 1.12783 55.89663 8.10203 1.000 18.89012 121 ASP B C 1
ATOM 4164 O O . ASP B 1 121 ? 0.13247 55.33777 7.64836 1.000 19.12924 121 ASP B O 1
ATOM 4169 N N . PRO B 1 122 ? 2.22586 56.07567 7.35488 1.000 20.34378 122 PRO B N 1
ATOM 4170 C CA . PRO B 1 122 ? 2.17678 55.74936 5.91761 1.000 16.69454 122 PRO B CA 1
ATOM 4171 C C . PRO B 1 122 ? 1.79581 54.30819 5.63570 1.000 17.23622 122 PRO B C 1
ATOM 4172 O O . PRO B 1 122 ? 1.06424 54.04343 4.67524 1.000 17.45832 122 PRO B O 1
ATOM 4176 N N . ASP B 1 123 ? 2.29100 53.36035 6.42754 1.000 16.96670 123 ASP B N 1
ATOM 4177 C CA . ASP B 1 123 ? 2.02935 51.95695 6.12686 1.000 16.59535 123 ASP B CA 1
ATOM 4178 C C . ASP B 1 123 ? 0.63766 51.52589 6.58620 1.000 20.08189 123 ASP B C 1
ATOM 4179 O O . ASP B 1 123 ? -0.03560 50.77236 5.87530 1.000 18.85591 123 ASP B O 1
ATOM 4184 N N . VAL B 1 124 ? 0.17144 52.01297 7.73977 1.000 16.90848 124 VAL B N 1
ATOM 4185 C CA . VAL B 1 124 ? -1.18797 51.68759 8.17347 1.000 15.37298 124 VAL B CA 1
ATOM 4186 C C . VAL B 1 124 ? -2.20378 52.26521 7.20253 1.000 14.88887 124 VAL B C 1
ATOM 4187 O O . VAL B 1 124 ? -3.18562 51.60298 6.84228 1.000 18.01339 124 VAL B O 1
ATOM 4191 N N . VAL B 1 125 ? -1.97396 53.50249 6.76173 1.000 17.18223 125 VAL B N 1
ATOM 4192 C CA . VAL B 1 125 ? -2.90795 54.17424 5.86608 1.000 15.71071 125 VAL B CA 1
ATOM 4193 C C . VAL B 1 125 ? -2.92565 53.49355 4.50636 1.000 18.25262 125 VAL B C 1
ATOM 4194 O O . VAL B 1 125 ? -3.98375 53.32233 3.89845 1.000 19.21661 125 VAL B O 1
ATOM 4198 N N . SER B 1 126 ? -1.76359 53.06318 4.01586 1.000 17.66683 126 SER B N 1
ATOM 4199 C CA . SER B 1 126 ? -1.76455 52.31503 2.76767 1.000 18.31537 126 SER B CA 1
ATOM 4200 C C . SER B 1 126 ? -2.49792 50.99372 2.95035 1.000 19.06986 126 SER B C 1
ATOM 4201 O O . SER B 1 126 ? -3.21166 50.53403 2.04724 1.000 19.28560 126 SER B O 1
ATOM 4204 N N . GLY B 1 127 ? -2.33976 50.37501 4.11932 1.000 16.85615 127 GLY B N 1
ATOM 4205 C CA . GLY B 1 127 ? -3.06126 49.14307 4.39541 1.000 16.96008 127 GLY B CA 1
ATOM 4206 C C . GLY B 1 127 ? -4.56588 49.33730 4.44119 1.000 18.05530 127 GLY B C 1
ATOM 4207 O O . GLY B 1 127 ? -5.31891 48.49492 3.94468 1.000 16.51185 127 GLY B O 1
ATOM 4208 N N . GLN B 1 128 ? -5.01803 50.44100 5.04551 1.000 14.30623 128 GLN B N 1
ATOM 4209 C CA . GLN B 1 128 ? -6.45621 50.73374 5.11703 1.000 13.73244 128 GLN B CA 1
ATOM 4210 C C . GLN B 1 128 ? -7.03066 50.98379 3.73219 1.000 15.39349 128 GLN B C 1
ATOM 4211 O O . GLN B 1 128 ? -8.13214 50.51027 3.41805 1.000 16.04272 128 GLN B O 1
ATOM 4217 N N . ALA B 1 129 ? -6.29788 51.73269 2.89542 1.000 14.93661 129 ALA B N 1
ATOM 4218 C CA . ALA B 1 129 ? -6.76635 52.03169 1.54539 1.000 13.97481 129 ALA B CA 1
ATOM 4219 C C . ALA B 1 129 ? -6.91366 50.76122 0.72476 1.000 19.25580 129 ALA B C 1
ATOM 4220 O O . ALA B 1 129 ? -7.89362 50.60407 -0.01223 1.000 19.89852 129 ALA B O 1
ATOM 4222 N N . GLU B 1 130 ? -5.95214 49.83618 0.83676 1.000 18.99432 130 GLU B N 1
ATOM 4223 C CA . GLU B 1 130 ? -6.03940 48.60662 0.05488 1.000 18.59000 130 GLU B CA 1
ATOM 4224 C C . GLU B 1 130 ? -7.19084 47.73367 0.53374 1.000 16.54540 130 GLU B C 1
ATOM 4225 O O . GLU B 1 130 ? -7.86254 47.07888 -0.27754 1.000 19.70009 130 GLU B O 1
ATOM 4231 N N . TYR B 1 131 ? -7.43011 47.72298 1.84736 1.000 18.14816 131 TYR B N 1
ATOM 4232 C CA . TYR B 1 131 ? -8.56252 47.00683 2.42442 1.000 14.18608 131 TYR B CA 1
ATOM 4233 C C . TYR B 1 131 ? -9.89298 47.53945 1.89123 1.000 18.49991 131 TYR B C 1
ATOM 4234 O O . TYR B 1 131 ? -10.73296 46.76889 1.41361 1.000 17.94634 131 TYR B O 1
ATOM 4243 N N . LEU B 1 132 ? -10.08970 48.86032 1.93962 1.000 17.56777 132 LEU B N 1
ATOM 4244 C CA . LEU B 1 132 ? -11.34977 49.43760 1.46638 1.000 19.10469 132 LEU B CA 1
ATOM 4245 C C . LEU B 1 132 ? -11.52684 49.23269 -0.03321 1.000 17.10302 132 LEU B C 1
ATOM 4246 O O . LEU B 1 132 ? -12.62207 48.89223 -0.49417 1.000 20.11831 132 LEU B O 1
ATOM 4251 N N . ARG B 1 133 ? -10.45723 49.44025 -0.81009 1.000 17.46701 133 ARG B N 1
ATOM 4252 C CA . ARG B 1 133 ? -10.51654 49.17932 -2.24085 1.000 17.75003 133 ARG B CA 1
ATOM 4253 C C . ARG B 1 133 ? -10.88493 47.72864 -2.52263 1.000 17.24226 133 ARG B C 1
ATOM 4254 O O . ARG B 1 133 ? -11.66773 47.44408 -3.43926 1.000 17.80575 133 ARG B O 1
ATOM 4262 N N . THR B 1 134 ? -10.30199 46.79951 -1.75854 1.000 17.89548 134 THR B N 1
ATOM 4263 C CA . THR B 1 134 ? -10.55068 45.37330 -1.96173 1.000 16.91686 134 THR B CA 1
ATOM 4264 C C . THR B 1 134 ? -12.01301 45.02574 -1.69225 1.000 17.69782 134 THR B C 1
ATOM 4265 O O . THR B 1 134 ? -12.64444 44.30223 -2.47627 1.000 18.36818 134 THR B O 1
ATOM 4269 N N . LEU B 1 135 ? -12.56933 45.52580 -0.58346 1.000 17.75923 135 LEU B N 1
ATOM 4270 C CA . LEU B 1 135 ? -13.97905 45.26277 -0.29263 1.000 16.26923 135 LEU B CA 1
ATOM 4271 C C . LEU B 1 135 ? -14.86830 45.81852 -1.39046 1.000 18.01223 135 LEU B C 1
ATOM 4272 O O . LEU B 1 135 ? -15.75408 45.11977 -1.90210 1.000 19.99265 135 LEU B O 1
ATOM 4277 N N . ALA B 1 136 ? -14.64154 47.08203 -1.76512 1.000 16.18178 136 ALA B N 1
ATOM 4278 C CA . ALA B 1 136 ? -15.46966 47.71978 -2.78124 1.000 21.00699 136 ALA B CA 1
ATOM 4279 C C . ALA B 1 136 ? -15.37906 46.98941 -4.11378 1.000 19.51360 136 ALA B C 1
ATOM 4280 O O . ALA B 1 136 ? -16.40139 46.77768 -4.77261 1.000 19.28683 136 ALA B O 1
ATOM 4282 N N . ALA B 1 137 ? -14.16493 46.60260 -4.53821 1.000 18.16413 137 ALA B N 1
ATOM 4283 C CA . ALA B 1 137 ? -14.02810 45.91423 -5.81763 1.000 20.99479 137 ALA B CA 1
ATOM 4284 C C . ALA B 1 137 ? -14.73655 44.56424 -5.80081 1.000 20.84306 137 ALA B C 1
ATOM 4285 O O . ALA B 1 137 ? -15.31030 44.13637 -6.81299 1.000 20.04253 137 ALA B O 1
ATOM 4287 N N . ALA B 1 138 ? -14.68525 43.86548 -4.66273 1.000 19.53905 138 ALA B N 1
ATOM 4288 C CA . ALA B 1 138 ? -15.29240 42.54422 -4.56607 1.000 23.56804 138 ALA B CA 1
ATOM 4289 C C . ALA B 1 138 ? -16.80925 42.60493 -4.60581 1.000 20.42971 138 ALA B C 1
ATOM 4290 O O . ALA B 1 138 ? -17.45251 41.60724 -4.95711 1.000 23.16610 138 ALA B O 1
ATOM 4292 N N . LEU B 1 139 ? -17.38656 43.74465 -4.24895 1.000 18.63246 139 LEU B N 1
ATOM 4293 C CA . LEU B 1 139 ? -18.83286 43.90067 -4.21894 1.000 17.58239 139 LEU B CA 1
ATOM 4294 C C . LEU B 1 139 ? -19.36526 44.69979 -5.40180 1.000 19.42952 139 LEU B C 1
ATOM 4295 O O . LEU B 1 139 ? -20.58477 44.81229 -5.55684 1.000 20.57483 139 LEU B O 1
ATOM 4300 N N . ALA B 1 140 ? -18.47951 45.17751 -6.28282 1.000 21.93899 140 ALA B N 1
ATOM 4301 C CA . ALA B 1 140 ? -18.89020 46.10693 -7.33301 1.000 22.47472 140 ALA B CA 1
ATOM 4302 C C . ALA B 1 140 ? -19.85177 45.47663 -8.33433 1.000 24.16985 140 ALA B C 1
ATOM 4303 O O . ALA B 1 140 ? -20.68599 46.18350 -8.91555 1.000 30.28060 140 ALA B O 1
ATOM 4305 N N A ASP B 1 141 ? -19.75872 44.15909 -8.54888 0.640 23.80983 141 ASP B N 1
ATOM 4306 N N B ASP B 1 141 ? -19.75955 44.17217 -8.56117 0.360 23.85028 141 ASP B N 1
ATOM 4307 C CA A ASP B 1 141 ? -20.63900 43.47882 -9.49620 0.640 24.28704 141 ASP B CA 1
ATOM 4308 C CA B ASP B 1 141 ? -20.64652 43.52217 -9.51475 0.360 24.98455 141 ASP B CA 1
ATOM 4309 C C A ASP B 1 141 ? -22.00703 43.15488 -8.90911 0.640 27.57394 141 ASP B C 1
ATOM 4310 C C B ASP B 1 141 ? -21.97133 43.08891 -8.88567 0.360 26.80569 141 ASP B C 1
ATOM 4311 O O A ASP B 1 141 ? -22.84017 42.57295 -9.61575 0.640 26.74599 141 ASP B O 1
ATOM 4312 O O B ASP B 1 141 ? -22.73625 42.35926 -9.52656 0.360 26.67217 141 ASP B O 1
ATOM 4321 N N . ARG B 1 142 ? -22.26317 43.53602 -7.65545 1.000 23.96847 142 ARG B N 1
ATOM 4322 C CA . ARG B 1 142 ? -23.55814 43.29095 -7.01474 1.000 27.53079 142 ARG B CA 1
ATOM 4323 C C . ARG B 1 142 ? -24.47037 44.48745 -7.23306 1.000 23.90105 142 ARG B C 1
ATOM 4324 O O . ARG B 1 142 ? -24.16564 45.57932 -6.72914 1.000 26.04470 142 ARG B O 1
ATOM 4332 N N . PRO B 1 143 ? -25.58956 44.34373 -7.94540 1.000 24.84148 143 PRO B N 1
ATOM 4333 C CA . PRO B 1 143 ? -26.46081 45.50847 -8.17141 1.000 28.34560 143 PRO B CA 1
ATOM 4334 C C . PRO B 1 143 ? -27.02345 46.10159 -6.89264 1.000 29.64403 143 PRO B C 1
ATOM 4335 O O . PRO B 1 143 ? -27.37877 47.28811 -6.88421 1.000 26.88796 143 PRO B O 1
ATOM 4339 N N . ASN B 1 144 ? -27.08949 45.33715 -5.80438 1.000 21.32139 144 ASN B N 1
ATOM 4340 C CA . ASN B 1 144 ? -27.64550 45.86180 -4.56485 1.000 25.32708 144 ASN B CA 1
ATOM 4341 C C . ASN B 1 144 ? -26.57918 46.44458 -3.64281 1.000 19.89319 144 ASN B C 1
ATOM 4342 O O . ASN B 1 144 ? -26.91021 46.87816 -2.53648 1.000 21.66795 144 ASN B O 1
ATOM 4347 N N . PHE B 1 145 ? -25.31812 46.46248 -4.06007 1.000 19.24188 145 PHE B N 1
ATOM 4348 C CA . PHE B 1 145 ? -24.26156 47.10505 -3.28413 1.000 20.64824 145 PHE B CA 1
ATOM 4349 C C . PHE B 1 145 ? -24.36792 48.61799 -3.44046 1.000 21.52401 145 PHE B C 1
ATOM 4350 O O . PHE B 1 145 ? -24.19544 49.15459 -4.54178 1.000 23.04772 145 PHE B O 1
ATOM 4358 N N . LEU B 1 146 ? -24.65900 49.30117 -2.33677 1.000 21.83734 146 LEU B N 1
ATOM 4359 C CA . LEU B 1 146 ? -24.80858 50.75186 -2.35657 1.000 24.12866 146 LEU B CA 1
ATOM 4360 C C . LEU B 1 146 ? -23.45697 51.43796 -2.45107 1.000 20.79217 146 LEU B C 1
ATOM 4361 O O . LEU B 1 146 ? -23.28769 52.38463 -3.22533 1.000 21.68566 146 LEU B O 1
ATOM 4366 N N . GLY B 1 147 ? -22.49753 50.99174 -1.65276 1.000 19.17530 147 GLY B N 1
ATOM 4367 C CA . GLY B 1 147 ? -21.19605 51.61753 -1.58762 1.000 20.54906 147 GLY B CA 1
ATOM 4368 C C . GLY B 1 147 ? -20.62034 51.40520 -0.20270 1.000 22.33006 147 GLY B C 1
ATOM 4369 O O . GLY B 1 147 ? -21.14535 50.62579 0.58765 1.000 20.01219 147 GLY B O 1
ATOM 4370 N N . MET B 1 148 ? -19.54014 52.13079 0.07154 1.000 17.67465 148 MET B N 1
ATOM 4371 C CA . MET B 1 148 ? -18.80084 52.01165 1.32317 1.000 17.91233 148 MET B CA 1
ATOM 4372 C C . MET B 1 148 ? -19.01839 53.22565 2.21392 1.000 20.38344 148 MET B C 1
ATOM 4373 O O . MET B 1 148 ? -19.09908 54.35651 1.72709 1.000 19.71171 148 MET B O 1
ATOM 4378 N N . THR B 1 149 ? -19.06797 52.98474 3.52425 1.000 18.37138 149 THR B N 1
ATOM 4379 C CA . THR B 1 149 ? -18.80829 54.00574 4.52872 1.000 16.56901 149 THR B CA 1
ATOM 4380 C C . THR B 1 149 ? -17.42403 53.72127 5.09434 1.000 21.52948 149 THR B C 1
ATOM 4381 O O . THR B 1 149 ? -17.10534 52.56532 5.37615 1.000 21.04130 149 THR B O 1
ATOM 4385 N N . VAL B 1 150 ? -16.58773 54.75982 5.21739 1.000 17.41097 150 VAL B N 1
ATOM 4386 C CA . VAL B 1 150 ? -15.17808 54.52759 5.55341 1.000 17.26066 150 VAL B CA 1
ATOM 4387 C C . VAL B 1 150 ? -15.05099 53.68019 6.81933 1.000 18.32901 150 VAL B C 1
ATOM 4388 O O . VAL B 1 150 ? -14.32089 52.67892 6.84199 1.000 17.94407 150 VAL B O 1
ATOM 4392 N N . GLY B 1 151 ? -15.78199 54.04477 7.87346 1.000 16.33893 151 GLY B N 1
ATOM 4393 C CA . GLY B 1 151 ? -15.79840 53.23792 9.09364 1.000 17.24683 151 GLY B CA 1
ATOM 4394 C C . GLY B 1 151 ? -16.74046 53.85799 10.10833 1.000 19.03100 151 GLY B C 1
ATOM 4395 O O . GLY B 1 151 ? -17.01083 55.06211 10.08981 1.000 23.86524 151 GLY B O 1
ATOM 4396 N N . ASN B 1 152 ? -17.22860 53.00885 11.00597 1.000 16.66132 152 ASN B N 1
ATOM 4397 C CA . ASN B 1 152 ? -18.27959 53.42915 11.93787 1.000 14.66810 152 ASN B CA 1
ATOM 4398 C C . ASN B 1 152 ? -17.69780 54.37354 12.98589 1.000 16.73498 152 ASN B C 1
ATOM 4399 O O . ASN B 1 152 ? -17.03713 53.93860 13.93509 1.000 18.89399 152 ASN B O 1
ATOM 4404 N N . ALA B 1 153 ? -17.94520 55.67447 12.82404 1.000 17.16293 153 ALA B N 1
ATOM 4405 C CA . ALA B 1 153 ? -17.51861 56.67773 13.79499 1.000 19.18181 153 ALA B CA 1
ATOM 4406 C C . ALA B 1 153 ? -16.03140 56.53541 14.10577 1.000 18.09107 153 ALA B C 1
ATOM 4407 O O . ALA B 1 153 ? -15.61257 56.52484 15.26905 1.000 18.98709 153 ALA B O 1
ATOM 4409 N N . ILE B 1 154 ? -15.22241 56.43137 13.04334 1.000 18.30676 154 ILE B N 1
ATOM 4410 C CA . ILE B 1 154 ? -13.77927 56.30887 13.21545 1.000 18.65617 154 ILE B CA 1
ATOM 4411 C C . ILE B 1 154 ? -13.21569 57.52634 13.93168 1.000 18.64285 154 ILE B C 1
ATOM 4412 O O . ILE B 1 154 ? -12.18082 57.42356 14.59935 1.000 17.28978 154 ILE B O 1
ATOM 4417 N N . ASN B 1 155 ? -13.89871 58.67486 13.84336 1.000 16.93892 155 ASN B N 1
ATOM 4418 C CA . ASN B 1 155 ? -13.45774 59.87042 14.55703 1.000 17.85595 155 ASN B CA 1
ATOM 4419 C C . ASN B 1 155 ? -13.34282 59.65963 16.05990 1.000 19.74879 155 ASN B C 1
ATOM 4420 O O . ASN B 1 155 ? -12.67741 60.45877 16.72607 1.000 17.03640 155 ASN B O 1
ATOM 4425 N N . GLN B 1 156 ? -13.98538 58.62878 16.62271 1.000 17.90056 156 GLN B N 1
ATOM 4426 C CA . GLN B 1 156 ? -13.86582 58.44701 18.06842 1.000 16.40919 156 GLN B CA 1
ATOM 4427 C C . GLN B 1 156 ? -12.46153 58.02563 18.49430 1.000 20.25775 156 GLN B C 1
ATOM 4428 O O . GLN B 1 156 ? -12.15758 58.09474 19.68536 1.000 21.03687 156 GLN B O 1
ATOM 4434 N N . PHE B 1 157 ? -11.59312 57.62932 17.56065 1.000 19.52701 157 PHE B N 1
ATOM 4435 C CA . PHE B 1 157 ? -10.20757 57.34032 17.90555 1.000 19.62721 157 PHE B CA 1
ATOM 4436 C C . PHE B 1 157 ? -9.33399 58.58686 17.95963 1.000 23.51303 157 PHE B C 1
ATOM 4437 O O . PHE B 1 157 ? -8.15967 58.47475 18.33376 1.000 22.52406 157 PHE B O 1
ATOM 4445 N N . SER B 1 158 ? -9.86395 59.75752 17.58996 1.000 19.16795 158 SER B N 1
ATOM 4446 C CA . SER B 1 158 ? -9.02394 60.88496 17.21028 1.000 20.31537 158 SER B CA 1
ATOM 4447 C C . SER B 1 158 ? -8.79359 61.89166 18.32868 1.000 26.57466 158 SER B C 1
ATOM 4448 O O . SER B 1 158 ? -7.96325 62.79653 18.16058 1.000 23.30994 158 SER B O 1
ATOM 4451 N N . GLY B 1 159 ? -9.46427 61.74680 19.46388 1.000 21.81528 159 GLY B N 1
ATOM 4452 C CA . GLY B 1 159 ? -9.24541 62.67841 20.55422 1.000 20.75934 159 GLY B CA 1
ATOM 4453 C C . GLY B 1 159 ? -10.12804 62.36219 21.74192 1.000 22.80578 159 GLY B C 1
ATOM 4454 O O . GLY B 1 159 ? -10.77035 61.30925 21.80922 1.000 23.07661 159 GLY B O 1
ATOM 4455 N N . HIS B 1 160 ? -10.12540 63.29320 22.68922 1.000 22.05899 160 HIS B N 1
ATOM 4456 C CA . HIS B 1 160 ? -10.97854 63.19715 23.86733 1.000 22.51272 160 HIS B CA 1
ATOM 4457 C C . HIS B 1 160 ? -12.42655 62.91048 23.45563 1.000 23.11119 160 HIS B C 1
ATOM 4458 O O . HIS B 1 160 ? -12.90978 63.46224 22.45257 1.000 24.98602 160 HIS B O 1
ATOM 4465 N N . PRO B 1 161 ? -13.16439 62.07223 24.20879 1.000 24.70461 161 PRO B N 1
ATOM 4466 C CA . PRO B 1 161 ? -12.78967 61.40113 25.45952 1.000 22.95850 161 PRO B CA 1
ATOM 4467 C C . PRO B 1 161 ? -12.16022 59.99928 25.32094 1.000 25.18254 161 PRO B C 1
ATOM 4468 O O . PRO B 1 161 ? -12.09919 59.29053 26.33625 1.000 23.26416 161 PRO B O 1
ATOM 4472 N N . HIS B 1 162 ? -11.69541 59.61346 24.13007 1.000 20.35799 162 HIS B N 1
ATOM 4473 C CA . HIS B 1 162 ? -11.04592 58.31614 23.99520 1.000 17.64816 162 HIS B CA 1
ATOM 4474 C C . HIS B 1 162 ? -9.88465 58.20498 24.98532 1.000 21.43277 162 HIS B C 1
ATOM 4475 O O . HIS B 1 162 ? -9.13729 59.16976 25.18033 1.000 24.16828 162 HIS B O 1
ATOM 4482 N N . PRO B 1 163 ? -9.70732 57.04712 25.62491 1.000 20.79743 163 PRO B N 1
ATOM 4483 C CA . PRO B 1 163 ? -8.64215 56.91473 26.63380 1.000 21.95960 163 PRO B CA 1
ATOM 4484 C C . PRO B 1 163 ? -7.23614 56.87940 26.05577 1.000 24.24470 163 PRO B C 1
ATOM 4485 O O . PRO B 1 163 ? -6.27548 57.06509 26.81444 1.000 24.45975 163 PRO B O 1
ATOM 4489 N N . ASP B 1 164 ? -7.07449 56.64079 24.75154 1.000 19.54685 164 ASP B N 1
ATOM 4490 C CA . ASP B 1 164 ? -5.74166 56.48600 24.17851 1.000 18.87512 164 ASP B CA 1
ATOM 4491 C C . ASP B 1 164 ? -5.79689 56.86652 22.70495 1.000 18.92228 164 ASP B C 1
ATOM 4492 O O . ASP B 1 164 ? -5.58789 56.01199 21.83218 1.000 19.96856 164 ASP B O 1
ATOM 4497 N N . PRO B 1 165 ? -6.07922 58.12541 22.38906 1.000 18.52549 165 PRO B N 1
ATOM 4498 C CA . PRO B 1 165 ? -6.39176 58.48695 21.00776 1.000 17.43516 165 PRO B CA 1
ATOM 4499 C C . PRO B 1 165 ? -5.15236 58.58434 20.12934 1.000 19.59359 165 PRO B C 1
ATOM 4500 O O . PRO B 1 165 ? -4.02336 58.77269 20.59841 1.000 21.83145 165 PRO B O 1
ATOM 4504 N N . ASP B 1 166 ? -5.40612 58.42631 18.82925 1.000 16.79294 166 ASP B N 1
ATOM 4505 C CA . ASP B 1 166 ? -4.44597 58.73339 17.76560 1.000 20.20570 166 ASP B CA 1
ATOM 4506 C C . ASP B 1 166 ? -4.75718 60.15242 17.31741 1.000 26.84748 166 ASP B C 1
ATOM 4507 O O . ASP B 1 166 ? -5.67756 60.37855 16.52029 1.000 25.62407 166 ASP B O 1
ATOM 4512 N N . ARG B 1 167 ? -3.99286 61.11045 17.82204 1.000 28.29052 167 ARG B N 1
ATOM 4513 C CA . ARG B 1 167 ? -4.32168 62.50869 17.60534 1.000 32.39038 167 ARG B CA 1
ATOM 4514 C C . ARG B 1 167 ? -3.99681 62.93674 16.18006 1.000 26.21317 167 ARG B C 1
ATOM 4515 O O . ARG B 1 167 ? -3.01561 62.48366 15.58025 1.000 25.06667 167 ARG B O 1
ATOM 4523 N N A VAL B 1 168 ? -4.83745 63.81035 15.63198 0.650 24.70119 168 VAL B N 1
ATOM 4524 N N B VAL B 1 168 ? -4.85753 63.80509 15.64307 0.350 24.85153 168 VAL B N 1
ATOM 4525 C CA A VAL B 1 168 ? -4.65497 64.32698 14.28171 0.650 25.03806 168 VAL B CA 1
ATOM 4526 C CA B VAL B 1 168 ? -4.77671 64.32165 14.28261 0.350 25.46508 168 VAL B CA 1
ATOM 4527 C C A VAL B 1 168 ? -5.18243 65.74901 14.23526 0.650 24.54075 168 VAL B C 1
ATOM 4528 C C B VAL B 1 168 ? -5.13961 65.79912 14.30765 0.350 24.49670 168 VAL B C 1
ATOM 4529 O O A VAL B 1 168 ? -6.09996 66.11305 14.97422 0.650 21.17686 168 VAL B O 1
ATOM 4530 O O B VAL B 1 168 ? -5.89842 66.25521 15.16851 0.350 24.90014 168 VAL B O 1
ATOM 4537 N N . THR B 1 169 ? -4.61161 66.54669 13.34366 1.000 23.29774 169 THR B N 1
ATOM 4538 C CA . THR B 1 169 ? -5.14659 67.87012 13.08611 1.000 21.17752 169 THR B CA 1
ATOM 4539 C C . THR B 1 169 ? -6.34783 67.73744 12.16241 1.000 24.47366 169 THR B C 1
ATOM 4540 O O . THR B 1 169 ? -6.52506 66.70421 11.51417 1.000 23.15208 169 THR B O 1
ATOM 4544 N N . PRO B 1 170 ? -7.20233 68.75938 12.09953 1.000 24.31304 170 PRO B N 1
ATOM 4545 C CA . PRO B 1 170 ? -8.29896 68.71277 11.11814 1.000 23.57656 170 PRO B CA 1
ATOM 4546 C C . PRO B 1 170 ? -7.81094 68.54624 9.68995 1.000 23.10476 170 PRO B C 1
ATOM 4547 O O . PRO B 1 170 ? -8.42176 67.79901 8.91725 1.000 22.82014 170 PRO B O 1
ATOM 4551 N N . GLU B 1 171 ? -6.70114 69.19441 9.32015 1.000 21.96463 171 GLU B N 1
ATOM 4552 C CA . GLU B 1 171 ? -6.18645 69.04236 7.96209 1.000 24.42500 171 GLU B CA 1
ATOM 4553 C C . GLU B 1 171 ? -5.77257 67.60179 7.68155 1.000 25.54914 171 GLU B C 1
ATOM 4554 O O . GLU B 1 171 ? -6.00803 67.08500 6.58114 1.000 26.44402 171 GLU B O 1
ATOM 4560 N N . GLN B 1 172 ? -5.14340 66.93776 8.66029 1.000 19.38226 172 GLN B N 1
ATOM 4561 C CA . GLN B 1 172 ? -4.76762 65.54014 8.47686 1.000 21.74183 172 GLN B CA 1
ATOM 4562 C C . GLN B 1 172 ? -5.99416 64.64087 8.40721 1.000 23.93928 172 GLN B C 1
ATOM 4563 O O . GLN B 1 172 ? -6.00809 63.65962 7.65379 1.000 21.76210 172 GLN B O 1
ATOM 4569 N N . ALA B 1 173 ? -7.03042 64.95856 9.18544 1.000 20.83872 173 ALA B N 1
ATOM 4570 C CA . ALA B 1 173 ? -8.26463 64.17974 9.12774 1.000 20.27453 173 ALA B CA 1
ATOM 4571 C C . ALA B 1 173 ? -8.90109 64.26982 7.74302 1.000 18.98591 173 ALA B C 1
ATOM 4572 O O . ALA B 1 173 ? -9.31507 63.25261 7.16744 1.000 21.64242 173 ALA B O 1
ATOM 4574 N N . GLY B 1 174 ? -8.99690 65.48620 7.19928 1.000 21.75679 174 GLY B N 1
ATOM 4575 C CA . GLY B 1 174 ? -9.57564 65.65692 5.87549 1.000 20.91772 174 GLY B CA 1
ATOM 4576 C C . GLY B 1 174 ? -8.77000 64.96100 4.79516 1.000 24.43074 174 GLY B C 1
ATOM 4577 O O . GLY B 1 174 ? -9.33387 64.34209 3.88680 1.000 23.80055 174 GLY B O 1
ATOM 4578 N N . ASP B 1 175 ? -7.44147 65.05401 4.87678 1.000 22.23147 175 ASP B N 1
ATOM 4579 C CA . ASP B 1 175 ? -6.58626 64.36919 3.91033 1.000 25.51786 175 ASP B CA 1
ATOM 4580 C C . ASP B 1 175 ? -6.76952 62.85698 3.98559 1.000 21.62871 175 ASP B C 1
ATOM 4581 O O . ASP B 1 175 ? -6.82950 62.18043 2.95019 1.000 21.23284 175 ASP B O 1
ATOM 4586 N N . TRP B 1 176 ? -6.85832 62.31042 5.20371 1.000 19.22436 176 TRP B N 1
ATOM 4587 C CA . TRP B 1 176 ? -7.07039 60.87660 5.37957 1.000 16.94786 176 TRP B CA 1
ATOM 4588 C C . TRP B 1 176 ? -8.40396 60.44404 4.78561 1.000 17.56011 176 TRP B C 1
ATOM 4589 O O . TRP B 1 176 ? -8.48214 59.44411 4.06137 1.000 17.79071 176 TRP B O 1
ATOM 4600 N N . LEU B 1 177 ? -9.47166 61.18741 5.09821 1.000 17.36719 177 LEU B N 1
ATOM 4601 C CA . LEU B 1 177 ? -10.78672 60.86590 4.55822 1.000 18.27043 177 LEU B CA 1
ATOM 4602 C C . LEU B 1 177 ? -10.75676 60.82439 3.03519 1.000 19.06576 177 LEU B C 1
ATOM 4603 O O . LEU B 1 177 ? -11.30054 59.90021 2.41865 1.000 19.04838 177 LEU B O 1
ATOM 4608 N N . ARG B 1 178 ? -10.13982 61.83079 2.40677 1.000 19.70710 178 ARG B N 1
ATOM 4609 C CA . ARG B 1 178 ? -10.10357 61.86312 0.94521 1.000 24.40824 178 ARG B CA 1
ATOM 4610 C C . ARG B 1 178 ? -9.34587 60.66654 0.38817 1.000 22.40845 178 ARG B C 1
ATOM 4611 O O . ARG B 1 178 ? -9.73509 60.09597 -0.64055 1.000 22.80409 178 ARG B O 1
ATOM 4619 N N . ARG B 1 179 ? -8.26188 60.26804 1.05771 1.000 20.93647 179 ARG B N 1
ATOM 4620 C CA . ARG B 1 179 ? -7.51105 59.10164 0.60957 1.000 20.28987 179 ARG B CA 1
ATOM 4621 C C . ARG B 1 179 ? -8.33678 57.82831 0.75567 1.000 19.89637 179 ARG B C 1
ATOM 4622 O O . ARG B 1 179 ? -8.33765 56.97894 -0.14301 1.000 20.31174 179 ARG B O 1
ATOM 4630 N N . MET B 1 180 ? -9.03755 57.67615 1.88299 1.000 19.32947 180 MET B N 1
ATOM 4631 C CA . MET B 1 180 ? -9.89991 56.51210 2.06825 1.000 17.17708 180 MET B CA 1
ATOM 4632 C C . MET B 1 180 ? -10.99436 56.46693 1.01306 1.000 19.32484 180 MET B C 1
ATOM 4633 O O . MET B 1 180 ? -11.25163 55.41587 0.41329 1.000 18.40541 180 MET B O 1
ATOM 4638 N N . LEU B 1 181 ? -11.64832 57.60631 0.76364 1.000 18.84766 181 LEU B N 1
ATOM 4639 C CA . LEU B 1 181 ? -12.76129 57.61588 -0.18216 1.000 20.65109 181 LEU B CA 1
ATOM 4640 C C . LEU B 1 181 ? -12.29821 57.43754 -1.62616 1.000 23.15347 181 LEU B C 1
ATOM 4641 O O . LEU B 1 181 ? -13.00897 56.81294 -2.42624 1.000 23.96478 181 LEU B O 1
ATOM 4646 N N . ASP B 1 182 ? -11.12397 57.96969 -1.98600 1.000 20.94743 182 ASP B N 1
ATOM 4647 C CA . ASP B 1 182 ? -10.58042 57.69395 -3.31217 1.000 24.80392 182 ASP B CA 1
ATOM 4648 C C . ASP B 1 182 ? -10.35588 56.19775 -3.50126 1.000 18.75957 182 ASP B C 1
ATOM 4649 O O . ASP B 1 182 ? -10.59330 55.66190 -4.58814 1.000 22.77684 182 ASP B O 1
ATOM 4654 N N . ALA B 1 183 ? -9.90785 55.50518 -2.44894 1.000 18.60793 183 ALA B N 1
ATOM 4655 C CA . ALA B 1 183 ? -9.72196 54.06115 -2.54284 1.000 20.83797 183 ALA B CA 1
ATOM 4656 C C . ALA B 1 183 ? -11.05063 53.34419 -2.74486 1.000 17.63810 183 ALA B C 1
ATOM 4657 O O . ALA B 1 183 ? -11.14552 52.42614 -3.56966 1.000 19.24801 183 ALA B O 1
ATOM 4659 N N . CYS B 1 184 ? -12.09055 53.77089 -2.02605 1.000 19.04861 184 CYS B N 1
ATOM 4660 C CA . CYS B 1 184 ? -13.41501 53.20102 -2.24562 1.000 17.30652 184 CYS B CA 1
ATOM 4661 C C . CYS B 1 184 ? -13.86231 53.41250 -3.68012 1.000 19.05349 184 CYS B C 1
ATOM 4662 O O . CYS B 1 184 ? -14.42122 52.50529 -4.30664 1.000 21.53474 184 CYS B O 1
ATOM 4665 N N . GLU B 1 185 ? -13.62256 54.61383 -4.21586 1.000 17.39740 185 GLU B N 1
ATOM 4666 C CA . GLU B 1 185 ? -14.04785 54.93185 -5.57239 1.000 24.88281 185 GLU B CA 1
ATOM 4667 C C . GLU B 1 185 ? -13.27162 54.11848 -6.60916 1.000 23.99762 185 GLU B C 1
ATOM 4668 O O . GLU B 1 185 ? -13.85413 53.66111 -7.59835 1.000 24.25025 185 GLU B O 1
ATOM 4674 N N . ARG B 1 186 ? -11.96066 53.91436 -6.40304 1.000 21.85945 186 ARG B N 1
ATOM 4675 C CA . ARG B 1 186 ? -11.21268 53.04526 -7.30931 1.000 25.70018 186 ARG B CA 1
ATOM 4676 C C . ARG B 1 186 ? -11.77236 51.62685 -7.29445 1.000 23.00830 186 ARG B C 1
ATOM 4677 O O . ARG B 1 186 ? -11.84126 50.96824 -8.34003 1.000 24.96679 186 ARG B O 1
ATOM 4685 N N . GLY B 1 187 ? -12.19708 51.14611 -6.12235 1.000 21.69759 187 GLY B N 1
ATOM 4686 C CA . GLY B 1 187 ? -12.71827 49.79089 -6.04156 1.000 24.72207 187 GLY B CA 1
ATOM 4687 C C . GLY B 1 187 ? -14.09111 49.64822 -6.67397 1.000 23.52828 187 GLY B C 1
ATOM 4688 O O . GLY B 1 187 ? -14.38703 48.64021 -7.32148 1.000 23.08180 187 GLY B O 1
ATOM 4689 N N . ALA B 1 188 ? -14.96086 50.63083 -6.46697 1.000 21.22474 188 ALA B N 1
ATOM 4690 C CA . ALA B 1 188 ? -16.32957 50.58076 -6.98421 1.000 22.13591 188 ALA B CA 1
ATOM 4691 C C . ALA B 1 188 ? -16.69473 51.94021 -7.55611 1.000 22.14808 188 ALA B C 1
ATOM 4692 O O . ALA B 1 188 ? -17.38009 52.74648 -6.91047 1.000 23.24404 188 ALA B O 1
ATOM 4694 N N . PRO B 1 189 ? -16.27919 52.22037 -8.79016 1.000 22.05476 189 PRO B N 1
ATOM 4695 C CA . PRO B 1 189 ? -16.54732 53.53701 -9.37177 1.000 24.92001 189 PRO B CA 1
ATOM 4696 C C . PRO B 1 189 ? -18.04135 53.79438 -9.47223 1.000 25.12457 189 PRO B C 1
ATOM 4697 O O . PRO B 1 189 ? -18.82434 52.90520 -9.81238 1.000 27.40114 189 PRO B O 1
ATOM 4701 N N . GLY B 1 190 ? -18.43736 55.01451 -9.12801 1.000 23.30212 190 GLY B N 1
ATOM 4702 C CA . GLY B 1 190 ? -19.80456 55.43254 -9.33088 1.000 25.48428 190 GLY B CA 1
ATOM 4703 C C . GLY B 1 190 ? -20.76467 55.06078 -8.22211 1.000 24.67580 190 GLY B C 1
ATOM 4704 O O . GLY B 1 190 ? -21.93361 55.44983 -8.29108 1.000 25.42248 190 GLY B O 1
ATOM 4705 N N A ARG B 1 191 ? -20.32020 54.32176 -7.20561 0.410 24.25628 191 ARG B N 1
ATOM 4706 N N B ARG B 1 191 ? -20.30481 54.34486 -7.19719 0.590 24.17443 191 ARG B N 1
ATOM 4707 C CA A ARG B 1 191 ? -21.21312 53.95350 -6.11733 0.410 24.25724 191 ARG B CA 1
ATOM 4708 C CA B ARG B 1 191 ? -21.17421 53.95035 -6.10145 0.590 24.22590 191 ARG B CA 1
ATOM 4709 C C A ARG B 1 191 ? -21.24449 55.06295 -5.06696 0.410 24.61533 191 ARG B C 1
ATOM 4710 C C B ARG B 1 191 ? -21.15192 55.02144 -5.00809 0.590 24.80138 191 ARG B C 1
ATOM 4711 O O A ARG B 1 191 ? -20.65746 56.13631 -5.23805 0.410 22.75840 191 ARG B O 1
ATOM 4712 O O B ARG B 1 191 ? -20.44178 56.02780 -5.09580 0.590 24.66940 191 ARG B O 1
ATOM 4727 N N . LEU B 1 192 ? -21.94927 54.80300 -3.96341 1.000 21.98450 192 LEU B N 1
ATOM 4728 C CA . LEU B 1 192 ? -22.21979 55.81693 -2.94146 1.000 22.41794 192 LEU B CA 1
ATOM 4729 C C . LEU B 1 192 ? -21.21266 55.65784 -1.81042 1.000 19.35987 192 LEU B C 1
ATOM 4730 O O . LEU B 1 192 ? -21.40601 54.84133 -0.91040 1.000 23.18097 192 LEU B O 1
ATOM 4735 N N . HIS B 1 193 ? -20.13246 56.43663 -1.84854 1.000 20.94290 193 HIS B N 1
ATOM 4736 C CA . HIS B 1 193 ? -19.05735 56.31926 -0.86885 1.000 22.10410 193 HIS B CA 1
ATOM 4737 C C . HIS B 1 193 ? -19.04509 57.55578 0.01732 1.000 21.35394 193 HIS B C 1
ATOM 4738 O O . HIS B 1 193 ? -19.02888 58.68837 -0.48345 1.000 21.83481 193 HIS B O 1
ATOM 4745 N N . LEU B 1 194 ? -19.03954 57.32852 1.32695 1.000 21.24732 194 LEU B N 1
ATOM 4746 C CA . LEU B 1 194 ? -19.16650 58.38812 2.31071 1.000 16.98266 194 LEU B CA 1
ATOM 4747 C C . LEU B 1 194 ? -18.35221 58.01622 3.54356 1.000 18.86664 194 LEU B C 1
ATOM 4748 O O . LEU B 1 194 ? -17.79348 56.92072 3.64694 1.000 19.34561 194 LEU B O 1
ATOM 4753 N N . HIS B 1 195 ? -18.33247 58.92527 4.50876 1.000 18.00635 195 HIS B N 1
ATOM 4754 C CA . HIS B 1 195 ? -17.79242 58.64821 5.82726 1.000 16.57438 195 HIS B CA 1
ATOM 4755 C C . HIS B 1 195 ? -18.84167 59.08148 6.84006 1.000 17.15154 195 HIS B C 1
ATOM 4756 O O . HIS B 1 195 ? -19.74479 59.85809 6.51959 1.000 19.99445 195 HIS B O 1
ATOM 4763 N N . ALA B 1 196 ? -18.73975 58.54951 8.06027 1.000 16.43880 196 ALA B N 1
ATOM 4764 C CA . ALA B 1 196 ? -19.81432 58.67568 9.04440 1.000 17.33085 196 ALA B CA 1
ATOM 4765 C C . ALA B 1 196 ? -19.19128 58.88556 10.41228 1.000 19.91720 196 ALA B C 1
ATOM 4766 O O . ALA B 1 196 ? -18.61409 57.95206 10.98206 1.000 20.94470 196 ALA B O 1
ATOM 4768 N N . GLU B 1 197 ? -19.31248 60.09557 10.93905 1.000 19.84153 197 GLU B N 1
ATOM 4769 C CA . GLU B 1 197 ? -18.66949 60.45979 12.19572 1.000 18.52510 197 GLU B CA 1
ATOM 4770 C C . GLU B 1 197 ? -19.71354 60.67149 13.28760 1.000 17.09022 197 GLU B C 1
ATOM 4771 O O . GLU B 1 197 ? -20.80824 61.18101 13.02194 1.000 20.57492 197 GLU B O 1
ATOM 4777 N N . TYR B 1 198 ? -19.37934 60.26982 14.51458 1.000 18.03282 198 TYR B N 1
ATOM 4778 C CA . TYR B 1 198 ? -20.31313 60.45558 15.62019 1.000 17.96501 198 TYR B CA 1
ATOM 4779 C C . TYR B 1 198 ? -20.35295 61.92628 16.03996 1.000 21.32565 198 TYR B C 1
ATOM 4780 O O . TYR B 1 198 ? -19.54803 62.74501 15.59162 1.000 18.37770 198 TYR B O 1
ATOM 4789 N N . ASP B 1 199 ? -21.32505 62.26936 16.90082 1.000 19.71784 199 ASP B N 1
ATOM 4790 C CA . ASP B 1 199 ? -21.75472 63.66413 17.02399 1.000 18.72630 199 ASP B CA 1
ATOM 4791 C C . ASP B 1 199 ? -20.69587 64.59276 17.62067 1.000 18.33924 199 ASP B C 1
ATOM 4792 O O . ASP B 1 199 ? -20.93076 65.80597 17.64554 1.000 21.00459 199 ASP B O 1
ATOM 4797 N N . ALA B 1 200 ? -19.54414 64.08034 18.07431 1.000 21.49316 200 ALA B N 1
ATOM 4798 C CA . ALA B 1 200 ? -18.43188 64.97529 18.39298 1.000 23.34305 200 ALA B CA 1
ATOM 4799 C C . ALA B 1 200 ? -18.07450 65.86490 17.20747 1.000 25.00054 200 ALA B C 1
ATOM 4800 O O . ALA B 1 200 ? -17.60653 66.99540 17.39233 1.000 21.35574 200 ALA B O 1
ATOM 4802 N N . ALA B 1 201 ? -18.29650 65.38058 15.98358 1.000 18.02545 201 ALA B N 1
ATOM 4803 C CA . ALA B 1 201 ? -17.99895 66.20042 14.81090 1.000 25.14143 201 ALA B CA 1
ATOM 4804 C C . ALA B 1 201 ? -18.84185 67.47200 14.77727 1.000 25.52000 201 ALA B C 1
ATOM 4805 O O . ALA B 1 201 ? -18.41978 68.47315 14.19312 1.000 25.27681 201 ALA B O 1
ATOM 4807 N N . TRP B 1 202 ? -20.03080 67.45602 15.38664 1.000 24.55408 202 TRP B N 1
ATOM 4808 C CA . TRP B 1 202 ? -20.88126 68.64046 15.44624 1.000 23.65399 202 TRP B CA 1
ATOM 4809 C C . TRP B 1 202 ? -20.85204 69.34567 16.79446 1.000 21.93695 202 TRP B C 1
ATOM 4810 O O . TRP B 1 202 ? -21.17598 70.53264 16.85597 1.000 23.66425 202 TRP B O 1
ATOM 4821 N N . TYR B 1 203 ? -20.46341 68.65673 17.86697 1.000 22.29111 203 TYR B N 1
ATOM 4822 C CA . TYR B 1 203 ? -20.72765 69.12659 19.21718 1.000 27.72989 203 TYR B CA 1
ATOM 4823 C C . TYR B 1 203 ? -19.48815 69.45826 20.04555 1.000 22.99119 203 TYR B C 1
ATOM 4824 O O . TYR B 1 203 ? -19.61520 70.20930 21.02070 1.000 24.30931 203 TYR B O 1
ATOM 4833 N N . LEU B 1 204 ? -18.31476 68.93044 19.69797 1.000 25.80400 204 LEU B N 1
ATOM 4834 C CA . LEU B 1 204 ? -17.11850 68.99388 20.54246 1.000 23.79499 204 LEU B CA 1
ATOM 4835 C C . LEU B 1 204 ? -16.13629 70.01553 19.98265 1.000 23.10537 204 LEU B C 1
ATOM 4836 O O . LEU B 1 204 ? -15.56587 69.80679 18.90679 1.000 24.89978 204 LEU B O 1
ATOM 4841 N N . ASP B 1 205 ? -15.90593 71.09368 20.72904 1.000 25.60316 205 ASP B N 1
ATOM 4842 C CA . ASP B 1 205 ? -14.86575 72.03612 20.34284 1.000 29.52862 205 ASP B CA 1
ATOM 4843 C C . ASP B 1 205 ? -13.52837 71.31359 20.25958 1.000 29.52973 205 ASP B C 1
ATOM 4844 O O . ASP B 1 205 ? -13.23925 70.41454 21.05424 1.000 31.74889 205 ASP B O 1
ATOM 4849 N N . ASP B 1 206 ? -12.72061 71.68887 19.27212 1.000 31.70311 206 ASP B N 1
ATOM 4850 C CA . ASP B 1 206 ? -11.36775 71.17083 19.06142 1.000 27.32502 206 ASP B CA 1
ATOM 4851 C C . ASP B 1 206 ? -11.33147 69.71092 18.60993 1.000 26.38424 206 ASP B C 1
ATOM 4852 O O . ASP B 1 206 ? -10.23897 69.15689 18.45995 1.000 28.22286 206 ASP B O 1
ATOM 4857 N N . HIS B 1 207 ? -12.47339 69.07453 18.37190 1.000 24.05878 207 HIS B N 1
ATOM 4858 C CA . HIS B 1 207 ? -12.47094 67.72962 17.79792 1.000 20.68077 207 HIS B CA 1
ATOM 4859 C C . HIS B 1 207 ? -11.95634 67.78415 16.35892 1.000 20.60488 207 HIS B C 1
ATOM 4860 O O . HIS B 1 207 ? -12.35779 68.67078 15.59748 1.000 22.79412 207 HIS B O 1
ATOM 4867 N N . PRO B 1 208 ? -11.06068 66.87335 15.95919 1.000 23.52512 208 PRO B N 1
ATOM 4868 C CA . PRO B 1 208 ? -10.36984 67.03314 14.66521 1.000 21.12025 208 PRO B CA 1
ATOM 4869 C C . PRO B 1 208 ? -11.26995 66.82913 13.46699 1.000 25.16384 208 PRO B C 1
ATOM 4870 O O . PRO B 1 208 ? -10.97763 67.36122 12.38641 1.000 22.20748 208 PRO B O 1
ATOM 4874 N N . PHE B 1 209 ? -12.32664 66.03777 13.60704 1.000 19.59624 209 PHE B N 1
ATOM 4875 C CA . PHE B 1 209 ? -13.26530 65.81650 12.52014 1.000 21.27201 209 PHE B CA 1
ATOM 4876 C C . PHE B 1 209 ? -14.34224 66.87934 12.62899 1.000 23.11066 209 PHE B C 1
ATOM 4877 O O . PHE B 1 209 ? -14.93241 67.05810 13.69968 1.000 20.85191 209 PHE B O 1
ATOM 4885 N N . THR B 1 210 ? -14.55398 67.62302 11.54642 1.000 21.75278 210 THR B N 1
ATOM 4886 C CA . THR B 1 210 ? -15.33570 68.84903 11.60815 1.000 22.51001 210 THR B CA 1
ATOM 4887 C C . THR B 1 210 ? -16.68157 68.70302 10.90820 1.000 26.00229 210 THR B C 1
ATOM 4888 O O . THR B 1 210 ? -16.90567 67.75521 10.14587 1.000 23.90673 210 THR B O 1
ATOM 4892 N N . PRO B 1 211 ? -17.61396 69.63060 11.15416 1.000 21.36881 211 PRO B N 1
ATOM 4893 C CA . PRO B 1 211 ? -18.84399 69.63539 10.34547 1.000 23.11761 211 PRO B CA 1
ATOM 4894 C C . PRO B 1 211 ? -18.56330 69.77503 8.86149 1.000 20.66716 211 PRO B C 1
ATOM 4895 O O . PRO B 1 211 ? -19.24619 69.16189 8.03417 1.000 22.10399 211 PRO B O 1
ATOM 4899 N N . ALA B 1 212 ? -17.56194 70.57138 8.49977 1.000 22.16351 212 ALA B N 1
ATOM 4900 C CA . ALA B 1 212 ? -17.21593 70.71819 7.09041 1.000 22.96284 212 ALA B CA 1
ATOM 4901 C C . ALA B 1 212 ? -16.78281 69.38668 6.47829 1.000 24.89155 212 ALA B C 1
ATOM 4902 O O . ALA B 1 212 ? -17.15040 69.07856 5.33682 1.000 25.07327 212 ALA B O 1
ATOM 4904 N N . HIS B 1 213 ? -16.00079 68.58250 7.21532 1.000 22.24359 213 HIS B N 1
ATOM 4905 C CA . HIS B 1 213 ? -15.60384 67.27241 6.69431 1.000 19.78927 213 HIS B CA 1
ATOM 4906 C C . HIS B 1 213 ? -16.82623 66.41310 6.39324 1.000 22.80316 213 HIS B C 1
ATOM 4907 O O . HIS B 1 213 ? -16.88585 65.74741 5.35154 1.000 23.49370 213 HIS B O 1
ATOM 4914 N N . SER B 1 214 ? -17.79840 66.39263 7.31196 1.000 20.93637 214 SER B N 1
ATOM 4915 C CA . SER B 1 214 ? -18.96215 65.52659 7.14248 1.000 19.39584 214 SER B CA 1
ATOM 4916 C C . SER B 1 214 ? -19.83543 65.97467 5.97328 1.000 19.05612 214 SER B C 1
ATOM 4917 O O . SER B 1 214 ? -20.39530 65.14101 5.24985 1.000 20.92349 214 SER B O 1
ATOM 4920 N N . ALA B 1 215 ? -19.96205 67.28329 5.77092 1.000 19.12546 215 ALA B N 1
ATOM 4921 C CA . ALA B 1 215 ? -20.86266 67.83285 4.76633 1.000 24.20386 215 ALA B CA 1
ATOM 4922 C C . ALA B 1 215 ? -20.18102 68.12972 3.43546 1.000 20.95302 215 ALA B C 1
ATOM 4923 O O . ALA B 1 215 ? -20.87398 68.42283 2.45473 1.000 26.13807 215 ALA B O 1
ATOM 4925 N N . ARG B 1 216 ? -18.85377 68.05605 3.36212 1.000 19.25245 216 ARG B N 1
ATOM 4926 C CA . ARG B 1 216 ? -18.15705 68.40559 2.13080 1.000 22.60190 216 ARG B CA 1
ATOM 4927 C C . ARG B 1 216 ? -17.21583 67.32698 1.60800 1.000 25.98064 216 ARG B C 1
ATOM 4928 O O . ARG B 1 216 ? -16.63553 67.51067 0.52987 1.000 32.13353 216 ARG B O 1
ATOM 4936 N N . ILE B 1 217 ? -17.03595 66.22195 2.33066 1.000 20.25247 217 ILE B N 1
ATOM 4937 C CA . ILE B 1 217 ? -16.25074 65.08276 1.87322 1.000 20.86494 217 ILE B CA 1
ATOM 4938 C C . ILE B 1 217 ? -17.16845 63.86758 1.83086 1.000 21.33136 217 ILE B C 1
ATOM 4939 O O . ILE B 1 217 ? -17.95491 63.65138 2.75810 1.000 22.24833 217 ILE B O 1
ATOM 4944 N N . GLY B 1 218 ? -17.08278 63.08327 0.75328 1.000 22.30368 218 GLY B N 1
ATOM 4945 C CA . GLY B 1 218 ? -17.97264 61.95284 0.56966 1.000 24.48487 218 GLY B CA 1
ATOM 4946 C C . GLY B 1 218 ? -19.30914 62.37177 -0.03862 1.000 28.24444 218 GLY B C 1
ATOM 4947 O O . GLY B 1 218 ? -19.64418 63.54976 -0.14159 1.000 24.26028 218 GLY B O 1
ATOM 4948 N N . ALA B 1 219 ? -20.09395 61.36616 -0.43814 1.000 21.59892 219 ALA B N 1
ATOM 4949 C CA . ALA B 1 219 ? -21.22502 61.59361 -1.34206 1.000 22.37702 219 ALA B CA 1
ATOM 4950 C C . ALA B 1 219 ? -22.44130 62.21516 -0.65426 1.000 22.69523 219 ALA B C 1
ATOM 4951 O O . ALA B 1 219 ? -23.18468 62.97603 -1.28849 1.000 23.53333 219 ALA B O 1
ATOM 4953 N N . VAL B 1 220 ? -22.69344 61.86452 0.60155 1.000 19.97937 220 VAL B N 1
ATOM 4954 C CA . VAL B 1 220 ? -23.83043 62.37494 1.36354 1.000 19.44139 220 VAL B CA 1
ATOM 4955 C C . VAL B 1 220 ? -23.33640 62.60476 2.78427 1.000 17.67285 220 VAL B C 1
ATOM 4956 O O . VAL B 1 220 ? -22.30587 62.06926 3.19467 1.000 23.34086 220 VAL B O 1
ATOM 4960 N N . THR B 1 221 ? -24.07126 63.42122 3.54265 1.000 17.21278 221 THR B N 1
ATOM 4961 C CA . THR B 1 221 ? -23.72551 63.63461 4.94582 1.000 20.97111 221 THR B CA 1
ATOM 4962 C C . THR B 1 221 ? -24.39643 62.56303 5.79247 1.000 22.52297 221 THR B C 1
ATOM 4963 O O . THR B 1 221 ? -25.61213 62.36675 5.69695 1.000 24.02011 221 THR B O 1
ATOM 4967 N N . ALA B 1 222 ? -23.61832 61.87916 6.62687 1.000 17.53161 222 ALA B N 1
ATOM 4968 C CA . ALA B 1 222 ? -24.17060 60.88004 7.52746 1.000 20.40746 222 ALA B CA 1
ATOM 4969 C C . ALA B 1 222 ? -24.22634 61.45054 8.93638 1.000 21.21853 222 ALA B C 1
ATOM 4970 O O . ALA B 1 222 ? -23.24190 62.02073 9.41532 1.000 23.87132 222 ALA B O 1
ATOM 4972 N N . VAL B 1 223 ? -25.37942 61.32347 9.58481 1.000 20.00208 223 VAL B N 1
ATOM 4973 C CA . VAL B 1 223 ? -25.52082 61.70159 10.98710 1.000 21.19256 223 VAL B CA 1
ATOM 4974 C C . VAL B 1 223 ? -26.02211 60.49597 11.77161 1.000 18.19242 223 VAL B C 1
ATOM 4975 O O . VAL B 1 223 ? -26.79679 59.66962 11.26608 1.000 17.77051 223 VAL B O 1
ATOM 4979 N N . HIS B 1 224 ? -25.55959 60.40175 13.02047 1.000 17.50365 224 HIS B N 1
ATOM 4980 C CA . HIS B 1 224 ? -25.93237 59.33953 13.94803 1.000 18.49884 224 HIS B CA 1
ATOM 4981 C C . HIS B 1 224 ? -26.54894 59.99991 15.17569 1.000 17.72080 224 HIS B C 1
ATOM 4982 O O . HIS B 1 224 ? -25.85110 60.72049 15.89858 1.000 19.32922 224 HIS B O 1
ATOM 4989 N N . SER B 1 225 ? -27.84491 59.75238 15.42035 1.000 18.08445 225 SER B N 1
ATOM 4990 C CA . SER B 1 225 ? -28.59734 60.49217 16.43618 1.000 17.24517 225 SER B CA 1
ATOM 4991 C C . SER B 1 225 ? -28.81292 59.63891 17.68514 1.000 17.27984 225 SER B C 1
ATOM 4992 O O . SER B 1 225 ? -29.55256 58.64725 17.64894 1.000 16.62646 225 SER B O 1
ATOM 4995 N N . TRP B 1 226 ? -28.21629 60.05910 18.79925 1.000 15.53380 226 TRP B N 1
ATOM 4996 C CA . TRP B 1 226 ? -28.22561 59.27411 20.03493 1.000 16.49410 226 TRP B CA 1
ATOM 4997 C C . TRP B 1 226 ? -28.51463 60.19113 21.21078 1.000 19.94574 226 TRP B C 1
ATOM 4998 O O . TRP B 1 226 ? -27.64020 60.96122 21.63049 1.000 20.68172 226 TRP B O 1
ATOM 5009 N N . VAL B 1 227 ? -29.73160 60.08549 21.76606 1.000 18.38099 227 VAL B N 1
ATOM 5010 C CA . VAL B 1 227 ? -30.18120 61.03307 22.78699 1.000 19.00253 227 VAL B CA 1
ATOM 5011 C C . VAL B 1 227 ? -29.60928 60.76123 24.17025 1.000 20.96967 227 VAL B C 1
ATOM 5012 O O . VAL B 1 227 ? -29.93534 61.49824 25.10894 1.000 23.39324 227 VAL B O 1
ATOM 5016 N N . PHE B 1 228 ? -28.74852 59.74742 24.33385 1.000 19.93574 228 PHE B N 1
ATOM 5017 C CA . PHE B 1 228 ? -27.99401 59.62835 25.57664 1.000 21.68870 228 PHE B CA 1
ATOM 5018 C C . PHE B 1 228 ? -26.79588 60.57398 25.61795 1.000 21.36499 228 PHE B C 1
ATOM 5019 O O . PHE B 1 228 ? -26.01203 60.53227 26.57416 1.000 22.81715 228 PHE B O 1
ATOM 5027 N N . ASN B 1 229 ? -26.65987 61.43402 24.61589 1.000 22.87642 229 ASN B N 1
ATOM 5028 C CA . ASN B 1 229 ? -25.54800 62.36651 24.49165 1.000 23.99261 229 ASN B CA 1
ATOM 5029 C C . ASN B 1 229 ? -25.71240 63.61825 25.34930 1.000 26.91816 229 ASN B C 1
ATOM 5030 O O . ASN B 1 229 ? -25.02776 64.61759 25.09403 1.000 24.68253 229 ASN B O 1
ATOM 5035 N N . GLY B 1 230 ? -26.63508 63.60628 26.31465 1.000 23.11470 230 GLY B N 1
ATOM 5036 C CA . GLY B 1 230 ? -26.97181 64.77141 27.10506 1.000 25.10690 230 GLY B CA 1
ATOM 5037 C C . GLY B 1 230 ? -28.35169 65.32207 26.81751 1.000 25.81618 230 GLY B C 1
ATOM 5038 O O . GLY B 1 230 ? -28.87774 66.09736 27.62562 1.000 26.44127 230 GLY B O 1
ATOM 5039 N N . THR B 1 231 ? -28.95026 64.93709 25.68691 1.000 23.11511 231 THR B N 1
ATOM 5040 C CA . THR B 1 231 ? -30.25557 65.47380 25.32416 1.000 23.80537 231 THR B CA 1
ATOM 5041 C C . THR B 1 231 ? -31.33034 64.98922 26.28064 1.000 26.86912 231 THR B C 1
ATOM 5042 O O . THR B 1 231 ? -32.06245 65.79539 26.86782 1.000 23.57720 231 THR B O 1
ATOM 5046 N N . ALA B 1 232 ? -31.45031 63.67099 26.44276 1.000 22.22196 232 ALA B N 1
ATOM 5047 C CA . ALA B 1 232 ? -32.45364 63.14123 27.36550 1.000 23.45040 232 ALA B CA 1
ATOM 5048 C C . ALA B 1 232 ? -32.17381 63.56848 28.80182 1.000 26.58884 232 ALA B C 1
ATOM 5049 O O . ALA B 1 232 ? -33.10241 63.87035 29.56125 1.000 27.97301 232 ALA B O 1
ATOM 5051 N N . GLN B 1 233 ? -30.90015 63.58956 29.19741 1.000 25.84376 233 GLN B N 1
ATOM 5052 C CA . GLN B 1 233 ? -30.56321 63.91523 30.57758 1.000 28.07887 233 GLN B CA 1
ATOM 5053 C C . GLN B 1 233 ? -30.96407 65.34326 30.92201 1.000 31.61618 233 GLN B C 1
ATOM 5054 O O . GLN B 1 233 ? -31.43146 65.61627 32.03224 1.000 32.63457 233 GLN B O 1
ATOM 5060 N N . ARG B 1 234 ? -30.78892 66.26805 29.98082 1.000 30.95424 234 ARG B N 1
ATOM 5061 C CA . ARG B 1 234 ? -31.02938 67.67814 30.25984 1.000 35.77981 234 ARG B CA 1
ATOM 5062 C C . ARG B 1 234 ? -32.48841 68.06992 30.07471 1.000 31.25953 234 ARG B C 1
ATOM 5063 O O . ARG B 1 234 ? -33.04712 68.79166 30.90641 1.000 34.31285 234 ARG B O 1
ATOM 5071 N N . TYR B 1 235 ? -33.11770 67.59495 28.99997 1.000 27.75240 235 TYR B N 1
ATOM 5072 C CA . TYR B 1 235 ? -34.46602 68.01746 28.63804 1.000 27.93697 235 TYR B CA 1
ATOM 5073 C C . TYR B 1 235 ? -35.54455 67.00591 28.99870 1.000 37.96154 235 TYR B C 1
ATOM 5074 O O . TYR B 1 235 ? -36.71518 67.39069 29.10943 1.000 33.11450 235 TYR B O 1
ATOM 5083 N N . GLY B 1 236 ? -35.18859 65.74862 29.18816 1.000 27.59996 236 GLY B N 1
ATOM 5084 C CA . GLY B 1 236 ? -36.11085 64.72769 29.64267 1.000 28.25109 236 GLY B CA 1
ATOM 5085 C C . GLY B 1 236 ? -36.47417 63.76103 28.52750 1.000 26.93607 236 GLY B C 1
ATOM 5086 O O . GLY B 1 236 ? -36.48125 64.11066 27.34161 1.000 26.49112 236 GLY B O 1
ATOM 5087 N N . THR B 1 237 ? -36.80820 62.52886 28.92194 1.000 28.25633 237 THR B N 1
ATOM 5088 C CA . THR B 1 237 ? -37.18368 61.48871 27.96288 1.000 29.24755 237 THR B CA 1
ATOM 5089 C C . THR B 1 237 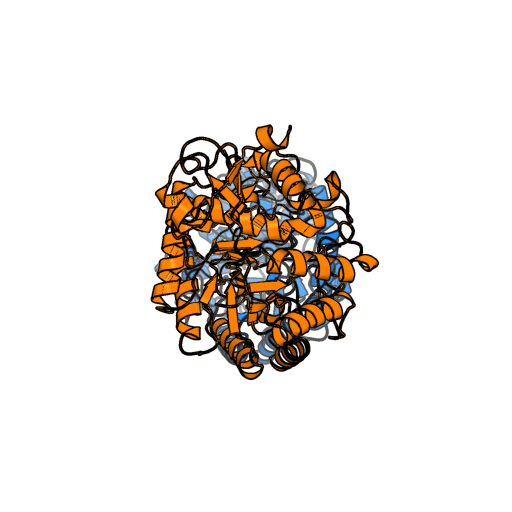? -38.29321 61.93867 27.01588 1.000 32.27775 237 THR B C 1
ATOM 5090 O O . THR B 1 237 ? -38.23425 61.69726 25.80508 1.000 34.67746 237 THR B O 1
ATOM 5094 N N . ARG B 1 238 ? -39.33976 62.55877 27.55931 1.000 29.89664 238 ARG B N 1
ATOM 5095 C CA . ARG B 1 238 ? -40.54391 62.85199 26.79411 1.000 32.11986 238 ARG B CA 1
ATOM 5096 C C . ARG B 1 238 ? -40.56707 64.27815 26.26094 1.000 31.49196 238 ARG B C 1
ATOM 5097 O O . ARG B 1 238 ? -41.63876 64.79074 25.92789 1.000 39.86979 238 ARG B O 1
ATOM 5105 N N . SER B 1 239 ? -39.40644 64.91651 26.15702 1.000 31.15400 239 SER B N 1
ATOM 5106 C CA . SER B 1 239 ? -39.31694 66.30602 25.74367 1.000 28.86055 239 SER B CA 1
ATOM 5107 C C . SER B 1 239 ? -39.34606 66.43355 24.22396 1.000 33.54790 239 SER B C 1
ATOM 5108 O O . SER B 1 239 ? -39.08229 65.48365 23.47989 1.000 25.77751 239 SER B O 1
ATOM 5111 N N . THR B 1 240 ? -39.65303 67.64794 23.76967 1.000 33.90877 240 THR B N 1
ATOM 5112 C CA . THR B 1 240 ? -39.55322 67.95649 22.34890 1.000 31.53332 240 THR B CA 1
ATOM 5113 C C . THR B 1 240 ? -38.12877 67.75435 21.84461 1.000 30.94718 240 THR B C 1
ATOM 5114 O O . THR B 1 240 ? -37.92155 67.20884 20.75161 1.000 27.75118 240 THR B O 1
ATOM 5118 N N . ALA B 1 241 ? -37.12831 68.16210 22.63976 1.000 32.22777 241 ALA B N 1
ATOM 5119 C CA . ALA B 1 241 ? -35.73632 68.03616 22.20696 1.000 28.28896 241 ALA B CA 1
ATOM 5120 C C . ALA B 1 241 ? -35.34731 66.58220 21.98757 1.000 24.71150 241 ALA B C 1
ATOM 5121 O O . ALA B 1 241 ? -34.60285 66.26354 21.05233 1.000 26.74767 241 ALA B O 1
ATOM 5123 N N . THR B 1 242 ? -35.83007 65.68189 22.84369 1.000 22.66837 242 THR B N 1
ATOM 5124 C CA . THR B 1 242 ? -35.47378 64.27951 22.67236 1.000 21.30325 242 THR B CA 1
ATOM 5125 C C . THR B 1 242 ? -36.11941 63.70265 21.41526 1.000 20.94577 242 THR B C 1
ATOM 5126 O O . THR B 1 242 ? -35.47485 62.95080 20.67579 1.000 21.64087 242 THR B O 1
ATOM 5130 N N . ALA B 1 243 ? -37.36625 64.08791 21.12925 1.000 21.70682 243 ALA B N 1
ATOM 5131 C CA . ALA B 1 243 ? -38.06689 63.56298 19.95503 1.000 22.64901 243 ALA B CA 1
ATOM 5132 C C . ALA B 1 243 ? -37.54005 64.16014 18.65611 1.000 25.00904 243 ALA B C 1
ATOM 5133 O O . ALA B 1 243 ? -37.64901 63.53353 17.59610 1.000 23.58048 243 ALA B O 1
ATOM 5135 N N . GLN B 1 244 ? -37.01202 65.37599 18.70628 1.000 20.31886 244 GLN B N 1
ATOM 5136 C CA . GLN B 1 244 ? -36.59819 66.08673 17.51063 1.000 19.55751 244 GLN B CA 1
ATOM 5137 C C . GLN B 1 244 ? -35.09188 66.03457 17.29531 1.000 22.40288 244 GLN B C 1
ATOM 5138 O O . GLN B 1 244 ? -34.58397 66.67234 16.36797 1.000 21.86682 244 GLN B O 1
ATOM 5144 N N . HIS B 1 245 ? -34.36099 65.29527 18.13104 1.000 17.91015 245 HIS B N 1
ATOM 5145 C CA . HIS B 1 245 ? -32.90974 65.36151 18.05061 1.000 17.37544 245 HIS B CA 1
ATOM 5146 C C . HIS B 1 245 ? -32.40323 64.90168 16.68796 1.000 20.22771 245 HIS B C 1
ATOM 5147 O O . HIS B 1 245 ? -31.47768 65.50087 16.12772 1.000 18.74943 245 HIS B O 1
ATOM 5154 N N . ALA B 1 246 ? -32.99885 63.85191 16.12730 1.000 21.46045 246 ALA B N 1
ATOM 5155 C CA . ALA B 1 246 ? -32.50946 63.35850 14.84324 1.000 19.09027 246 ALA B CA 1
ATOM 5156 C C . ALA B 1 246 ? -32.82072 64.33612 13.71113 1.000 20.80790 246 ALA B C 1
ATOM 5157 O O . ALA B 1 246 ? -31.97977 64.55607 12.83085 1.000 21.30316 246 ALA B O 1
ATOM 5159 N N . ALA B 1 247 ? -34.02328 64.92903 13.70975 1.000 21.99691 247 ALA B N 1
ATOM 5160 C CA . ALA B 1 247 ? -34.34000 65.96713 12.73061 1.000 21.65744 247 ALA B CA 1
ATOM 5161 C C . ALA B 1 247 ? -33.41620 67.16956 12.89005 1.000 23.12944 247 ALA B C 1
ATOM 5162 O O . ALA B 1 247 ? -33.03547 67.81065 11.90583 1.000 21.22109 247 ALA B O 1
ATOM 5164 N N . TYR B 1 248 ? -33.04994 67.49738 14.12856 1.000 17.15000 248 TYR B N 1
ATOM 5165 C CA . TYR B 1 248 ? -32.08891 68.57454 14.35121 1.000 20.72136 248 TYR B CA 1
ATOM 5166 C C . TYR B 1 248 ? -30.75605 68.29204 13.66780 1.000 21.43291 248 TYR B C 1
ATOM 5167 O O . TYR B 1 248 ? -30.18342 69.17161 13.01359 1.000 22.47793 248 TYR B O 1
ATOM 5176 N N . LEU B 1 249 ? -30.20757 67.09399 13.86537 1.000 20.35019 249 LEU B N 1
ATOM 5177 C CA . LEU B 1 249 ? -28.91535 66.80059 13.25071 1.000 19.78668 249 LEU B CA 1
ATOM 5178 C C . LEU B 1 249 ? -29.01731 66.87372 11.73326 1.000 20.40663 249 LEU B C 1
ATOM 5179 O O . LEU B 1 249 ? -28.08847 67.34169 11.06096 1.000 21.51521 249 LEU B O 1
ATOM 5184 N N . VAL B 1 250 ? -30.14875 66.42614 11.18093 1.000 21.06185 250 VAL B N 1
ATOM 5185 C CA . VAL B 1 250 ? -30.35795 66.48624 9.73574 1.000 20.98418 250 VAL B CA 1
ATOM 5186 C C . VAL B 1 250 ? -30.28635 67.92795 9.25288 1.000 22.87818 250 VAL B C 1
ATOM 5187 O O . VAL B 1 250 ? -29.55332 68.24930 8.31032 1.000 24.74823 250 VAL B O 1
ATOM 5191 N N . GLU B 1 251 ? -31.04576 68.82164 9.89416 1.000 20.04838 251 GLU B N 1
ATOM 5192 C CA . GLU B 1 251 ? -31.08927 70.20346 9.42914 1.000 18.80557 251 GLU B CA 1
ATOM 5193 C C . GLU B 1 251 ? -29.80971 70.95317 9.78154 1.000 23.83628 251 GLU B C 1
ATOM 5194 O O . GLU B 1 251 ? -29.41098 71.86761 9.05116 1.000 22.82922 251 GLU B O 1
ATOM 5200 N N . LEU B 1 252 ? -29.16111 70.58830 10.89143 1.000 20.89390 252 LEU B N 1
ATOM 5201 C CA . LEU B 1 252 ? -27.89605 71.21814 11.24805 1.000 22.04667 252 LEU B CA 1
ATOM 5202 C C . LEU B 1 252 ? -26.82437 70.89669 10.21989 1.000 22.32058 252 LEU B C 1
ATOM 5203 O O . LEU B 1 252 ? -26.06794 71.78103 9.79844 1.000 22.19298 252 LEU B O 1
ATOM 5208 N N . ALA B 1 253 ? -26.75204 69.62906 9.80427 1.000 21.38245 253 ALA B N 1
ATOM 5209 C CA . ALA B 1 253 ? -25.70095 69.19154 8.89207 1.000 22.74659 253 ALA B CA 1
ATOM 5210 C C . ALA B 1 253 ? -25.77436 69.93215 7.56142 1.000 21.88571 253 ALA B C 1
ATOM 5211 O O . ALA B 1 253 ? -24.74731 70.13000 6.89812 1.000 22.73042 253 ALA B O 1
ATOM 5213 N N . LYS B 1 254 ? -26.96929 70.37396 7.17410 1.000 22.25105 254 LYS B N 1
ATOM 5214 C CA . LYS B 1 254 ? -27.15009 71.10078 5.92899 1.000 22.33517 254 LYS B CA 1
ATOM 5215 C C . LYS B 1 254 ? -26.41672 72.43747 5.90654 1.000 26.43999 254 LYS B C 1
ATOM 5216 O O . LYS B 1 254 ? -26.09776 72.92917 4.81713 1.000 25.58491 254 LYS B O 1
ATOM 5222 N N . ALA B 1 255 ? -26.14951 73.04619 7.06880 1.000 24.64054 255 ALA B N 1
ATOM 5223 C CA . ALA B 1 255 ? -25.54856 74.37835 7.05783 1.000 24.34044 255 ALA B CA 1
ATOM 5224 C C . ALA B 1 255 ? -24.19677 74.39131 6.35575 1.000 23.85049 255 ALA B C 1
ATOM 5225 O O . ALA B 1 255 ? -23.82899 75.40517 5.75059 1.000 23.40065 255 ALA B O 1
ATOM 5227 N N . TRP B 1 256 ? -23.45458 73.28633 6.41732 1.000 23.81399 256 TRP B N 1
ATOM 5228 C CA . TRP B 1 256 ? -22.08896 73.21877 5.90821 1.000 24.95809 256 TRP B CA 1
ATOM 5229 C C . TRP B 1 256 ? -21.99367 72.65936 4.49545 1.000 27.43918 256 TRP B C 1
ATOM 5230 O O . TRP B 1 256 ? -20.88886 72.59514 3.94558 1.000 26.17841 256 TRP B O 1
ATOM 5241 N N . ALA B 1 257 ? -23.10869 72.25553 3.89189 1.000 25.64997 257 ALA B N 1
ATOM 5242 C CA . ALA B 1 257 ? -23.05827 71.69515 2.54647 1.000 27.54563 257 ALA B CA 1
ATOM 5243 C C . ALA B 1 257 ? -22.78674 72.78062 1.51334 1.000 28.77048 257 ALA B C 1
ATOM 5244 O O . ALA B 1 257 ? -23.30877 73.89658 1.60247 1.000 31.66612 257 ALA B O 1
ATOM 5246 N N . ARG B 1 258 ? -21.97022 72.43996 0.51003 1.000 30.08213 258 ARG B N 1
ATOM 5247 C CA . ARG B 1 258 ? -21.80455 73.32142 -0.63761 1.000 30.94312 258 ARG B CA 1
ATOM 5248 C C . ARG B 1 258 ? -22.94278 73.15817 -1.63589 1.000 30.96005 258 ARG B C 1
ATOM 5249 O O . ARG B 1 258 ? -23.35132 74.13888 -2.26325 1.000 37.91461 258 ARG B O 1
ATOM 5251 N N . GLU B 1 259 ? -23.49483 71.93274 -1.77718 1.000 28.63675 259 GLU B N 1
ATOM 5252 C CA . GLU B 1 259 ? -24.63416 71.74438 -2.67489 1.000 30.21041 259 GLU B CA 1
ATOM 5253 C C . GLU B 1 259 ? -25.93705 71.97638 -1.91850 1.000 29.62737 259 GLU B C 1
ATOM 5254 O O . GLU B 1 259 ? -26.10945 71.43976 -0.81826 1.000 31.92830 259 GLU B O 1
ATOM 5256 N N . PRO B 1 260 ? -26.87162 72.74883 -2.48079 1.000 30.07818 260 PRO B N 1
ATOM 5257 C CA . PRO B 1 260 ? -28.09377 73.08984 -1.73197 1.000 28.32466 260 PRO B CA 1
ATOM 5258 C C . PRO B 1 260 ? -29.04980 71.92496 -1.52924 1.000 31.85090 260 PRO B C 1
ATOM 5259 O O . PRO B 1 260 ? -29.95901 72.04040 -0.69908 1.000 29.63696 260 PRO B O 1
ATOM 5263 N N . ARG B 1 261 ? -28.89875 70.82069 -2.26289 1.000 27.79864 261 ARG B N 1
ATOM 5264 C CA . ARG B 1 261 ? -29.76585 69.66128 -2.09050 1.000 28.45264 261 ARG B CA 1
ATOM 5265 C C . ARG B 1 261 ? -28.98127 68.39848 -1.74642 1.000 30.70818 261 ARG B C 1
ATOM 5266 O O . ARG B 1 261 ? -29.45641 67.28735 -1.99939 1.000 29.92718 261 ARG B O 1
ATOM 5269 N N . ARG B 1 262 ? -27.80004 68.54608 -1.15921 1.000 24.12401 262 ARG B N 1
ATOM 5270 C CA . ARG B 1 262 ? -27.01696 67.38132 -0.75337 1.000 24.76128 262 ARG B CA 1
ATOM 5271 C C . ARG B 1 262 ? -27.82814 66.54324 0.23015 1.000 23.05160 262 ARG B C 1
ATOM 5272 O O . ARG B 1 262 ? -28.31881 67.07774 1.23086 1.000 23.04326 262 ARG B O 1
ATOM 5280 N N . PRO B 1 263 ? -28.02575 65.25376 -0.03019 1.000 23.48503 263 PRO B N 1
ATOM 5281 C CA . PRO B 1 263 ? -28.81764 64.43544 0.89516 1.000 21.56640 263 PRO B CA 1
ATOM 5282 C C . PRO B 1 263 ? -28.11806 64.26300 2.23415 1.000 25.95823 263 PRO B C 1
ATOM 5283 O O . PRO B 1 263 ? -26.88695 64.22146 2.31727 1.000 22.23519 263 PRO B O 1
ATOM 5287 N N . VAL B 1 264 ? -28.92686 64.16859 3.29063 1.000 21.13600 264 VAL B N 1
ATOM 5288 C CA . VAL B 1 264 ? -28.45931 63.84939 4.63833 1.000 21.44190 264 VAL B CA 1
ATOM 5289 C C . VAL B 1 264 ? -29.01492 62.48273 5.01418 1.000 20.78534 264 VAL B C 1
ATOM 5290 O O . VAL B 1 264 ? -30.23300 62.27403 4.99642 1.000 21.94505 264 VAL B O 1
ATOM 5294 N N . TRP B 1 265 ? -28.12181 61.55034 5.35296 1.000 19.06448 265 TRP B N 1
ATOM 5295 C CA . TRP B 1 265 ? -28.49541 60.18084 5.69713 1.000 22.52177 265 TRP B CA 1
ATOM 5296 C C . TRP B 1 265 ? -28.51135 60.04516 7.21762 1.000 19.37448 265 TRP B C 1
ATOM 5297 O O . TRP B 1 265 ? -27.46428 60.11605 7.86376 1.000 18.63045 265 TRP B O 1
ATOM 5308 N N . LEU B 1 266 ? -29.69924 59.87067 7.79917 1.000 18.35947 266 LEU B N 1
ATOM 5309 C CA . LEU B 1 266 ? -29.78040 59.51188 9.21596 1.000 15.98114 266 LEU B CA 1
ATOM 5310 C C . LEU B 1 266 ? -29.41317 58.03936 9.32012 1.000 19.62843 266 LEU B C 1
ATOM 5311 O O . LEU B 1 266 ? -30.26366 57.14898 9.26898 1.000 18.53052 266 LEU B O 1
ATOM 5316 N N . GLN B 1 267 ? -28.10890 57.77733 9.42351 1.000 16.63378 267 GLN B N 1
ATOM 5317 C CA . GLN B 1 267 ? -27.56738 56.43959 9.28820 1.000 17.36514 267 GLN B CA 1
ATOM 5318 C C . GLN B 1 267 ? -27.59663 55.64610 10.58234 1.000 17.20930 267 GLN B C 1
ATOM 5319 O O . GLN B 1 267 ? -27.43796 54.41895 10.54300 1.000 17.91553 267 GLN B O 1
ATOM 5325 N N . GLU B 1 268 ? -27.79541 56.31596 11.71639 1.000 16.55055 268 GLU B N 1
ATOM 5326 C CA . GLU B 1 268 ? -28.10711 55.65459 12.97850 1.000 20.16341 268 GLU B CA 1
ATOM 5327 C C . GLU B 1 268 ? -29.12743 56.47561 13.73532 1.000 19.88542 268 GLU B C 1
ATOM 5328 O O . GLU B 1 268 ? -28.99425 57.69656 13.84544 1.000 17.32795 268 GLU B O 1
ATOM 5334 N N . VAL B 1 269 ? -30.13139 55.78806 14.26926 1.000 16.54489 269 VAL B N 1
ATOM 5335 C CA . VAL B 1 269 ? -31.05424 56.36407 15.24170 1.000 17.23320 269 VAL B CA 1
ATOM 5336 C C . VAL B 1 269 ? -31.59053 55.18715 16.03765 1.000 16.67451 269 VAL B C 1
ATOM 5337 O O . VAL B 1 269 ? -31.92788 54.14682 15.46101 1.000 16.27254 269 VAL B O 1
ATOM 5341 N N . GLY B 1 270 ? -31.63442 55.31378 17.36122 1.000 19.97561 270 GLY B N 1
ATOM 5342 C CA . GLY B 1 270 ? -32.09897 54.21973 18.18728 1.000 19.82840 270 GLY B CA 1
ATOM 5343 C C . GLY B 1 270 ? -32.71987 54.72752 19.46870 1.000 19.78630 270 GLY B C 1
ATOM 5344 O O . GLY B 1 270 ? -32.71151 55.92636 19.76006 1.000 19.32011 270 GLY B O 1
ATOM 5345 N N . ALA B 1 271 ? -33.21691 53.77592 20.26517 1.000 17.84083 271 ALA B N 1
ATOM 5346 C CA . ALA B 1 271 ? -34.01465 54.05524 21.46248 1.000 21.71020 271 ALA B CA 1
ATOM 5347 C C . ALA B 1 271 ? -33.31463 53.45241 22.67485 1.000 18.99793 271 ALA B C 1
ATOM 5348 O O . ALA B 1 271 ? -33.67025 52.34751 23.11865 1.000 19.52818 271 ALA B O 1
ATOM 5350 N N . PRO B 1 272 ? -32.31618 54.16612 23.26374 1.000 19.25107 272 PRO B N 1
ATOM 5351 C CA . PRO B 1 272 ? -31.49495 53.56382 24.32885 1.000 20.13006 272 PRO B CA 1
ATOM 5352 C C . PRO B 1 272 ? -32.07160 53.72830 25.72806 1.000 22.07642 272 PRO B C 1
ATOM 5353 O O . PRO B 1 272 ? -32.25068 54.85773 26.18837 1.000 23.36100 272 PRO B O 1
ATOM 5357 N N . ALA B 1 273 ? -32.32029 52.62381 26.42933 1.000 22.52828 273 ALA B N 1
ATOM 5358 C CA . ALA B 1 273 ? -32.78017 52.70179 27.81058 1.000 23.47423 273 ALA B CA 1
ATOM 5359 C C . ALA B 1 273 ? -31.61341 53.04155 28.73623 1.000 29.70469 273 ALA B C 1
ATOM 5360 O O . ALA B 1 273 ? -30.47534 52.64577 28.47438 1.000 30.42867 273 ALA B O 1
ATOM 5362 N N . PRO B 1 274 ? -31.86382 53.77762 29.83035 1.000 28.56644 274 PRO B N 1
ATOM 5363 C CA . PRO B 1 274 ? -33.16419 54.27416 30.29876 1.000 28.51140 274 PRO B CA 1
ATOM 5364 C C . PRO B 1 274 ? -33.52896 55.65847 29.77819 1.000 28.40563 274 PRO B C 1
ATOM 5365 O O . PRO B 1 274 ? -34.59622 56.17635 30.13471 1.000 31.59989 274 PRO B O 1
ATOM 5369 N N . HIS B 1 275 ? -32.64330 56.25631 28.98188 1.000 26.19516 275 HIS B N 1
ATOM 5370 C CA . HIS B 1 275 ? -32.91425 57.57391 28.42179 1.000 25.26985 275 HIS B CA 1
ATOM 5371 C C . HIS B 1 275 ? -34.19363 57.55351 27.59896 1.000 31.26228 275 HIS B C 1
ATOM 5372 O O . HIS B 1 275 ? -34.96872 58.51705 27.61343 1.000 34.33811 275 HIS B O 1
ATOM 5379 N N . VAL B 1 276 ? -34.43260 56.45570 26.89749 1.000 23.26291 276 VAL B N 1
ATOM 5380 C CA . VAL B 1 276 ? -35.74391 56.09469 26.38220 1.000 25.75985 276 VAL B CA 1
ATOM 5381 C C . VAL B 1 276 ? -36.11712 54.75024 26.99204 1.000 25.15184 276 VAL B C 1
ATOM 5382 O O . VAL B 1 276 ? -35.58159 53.71124 26.59867 1.000 25.01506 276 VAL B O 1
ATOM 5386 N N . PRO B 1 277 ? -37.01371 54.73480 27.98436 1.000 25.08484 277 PRO B N 1
ATOM 5387 C CA . PRO B 1 277 ? -37.42815 53.46401 28.58705 1.000 25.78105 277 PRO B CA 1
ATOM 5388 C C . PRO B 1 277 ? -38.02417 52.54490 27.53301 1.000 24.89267 277 PRO B C 1
ATOM 5389 O O . PRO B 1 277 ? -38.62347 52.99643 26.55402 1.000 27.82157 277 PRO B O 1
ATOM 5393 N N . ALA B 1 278 ? -37.86763 51.23712 27.75675 1.000 25.81600 278 ALA B N 1
ATOM 5394 C CA . ALA B 1 278 ? -38.37383 50.25852 26.80099 1.000 26.99607 278 ALA B CA 1
ATOM 5395 C C . ALA B 1 278 ? -39.87211 50.42635 26.56316 1.000 29.15618 278 ALA B C 1
ATOM 5396 O O . ALA B 1 278 ? -40.35127 50.21939 25.44171 1.000 30.98063 278 ALA B O 1
ATOM 5398 N N . GLU B 1 279 ? -40.63359 50.79718 27.60526 1.000 32.26534 279 GLU B N 1
ATOM 5399 C CA . GLU B 1 279 ? -42.07383 50.98826 27.43766 1.000 32.94121 279 GLU B CA 1
ATOM 5400 C C . GLU B 1 279 ? -42.42026 52.22663 26.61714 1.000 34.38780 279 GLU B C 1
ATOM 5401 O O . GLU B 1 279 ? -43.56684 52.35349 26.18482 1.000 37.04072 279 GLU B O 1
ATOM 5407 N N . TYR B 1 280 ? -41.46909 53.13315 26.39533 1.000 27.32119 280 TYR B N 1
ATOM 5408 C CA . TYR B 1 280 ? -41.67257 54.32297 25.57856 1.000 31.67112 280 TYR B CA 1
ATOM 5409 C C . TYR B 1 280 ? -40.99630 54.21392 24.21611 1.000 28.08994 280 TYR B C 1
ATOM 5410 O O . TYR B 1 280 ? -41.12520 55.12657 23.39210 1.000 25.93191 280 TYR B O 1
ATOM 5419 N N . ALA B 1 281 ? -40.28956 53.11430 23.95354 1.000 23.43051 281 ALA B N 1
ATOM 5420 C CA . ALA B 1 281 ? -39.48401 53.02705 22.73971 1.000 21.95778 281 ALA B CA 1
ATOM 5421 C C . ALA B 1 281 ? -40.34623 53.12524 21.48594 1.000 21.98169 281 ALA B C 1
ATOM 5422 O O . ALA B 1 281 ? -39.93742 53.74461 20.49691 1.000 21.57058 281 ALA B O 1
ATOM 5424 N N . ALA B 1 282 ? -41.53641 52.50966 21.49838 1.000 24.36633 282 ALA B N 1
ATOM 5425 C CA . ALA B 1 282 ? -42.39274 52.56008 20.31435 1.000 29.00359 282 ALA B CA 1
ATOM 5426 C C . ALA B 1 282 ? -42.86706 53.98208 20.04115 1.000 23.87665 282 ALA B C 1
ATOM 5427 O O . ALA B 1 282 ? -42.79033 54.46881 18.90293 1.000 28.17841 282 ALA B O 1
ATOM 5429 N N . GLU B 1 283 ? -43.38179 54.65885 21.07401 1.000 24.94156 283 GLU B N 1
ATOM 5430 C CA . GLU B 1 283 ? -43.80798 56.04664 20.91641 1.000 26.35618 283 GLU B CA 1
ATOM 5431 C C . GLU B 1 283 ? -42.65222 56.93284 20.48095 1.000 27.14563 283 GLU B C 1
ATOM 5432 O O . GLU B 1 283 ? -42.82697 57.83986 19.65564 1.000 29.07356 283 GLU B O 1
ATOM 5438 N N . PHE B 1 284 ? -41.46494 56.69256 21.03681 1.000 24.43596 284 PHE B N 1
ATOM 5439 C CA . PHE B 1 284 ? -40.31565 57.51983 20.70182 1.000 23.16256 284 PHE B CA 1
ATOM 5440 C C . PHE B 1 284 ? -39.90483 57.31595 19.25279 1.000 22.49906 284 PHE B C 1
ATOM 5441 O O . PHE B 1 284 ? -39.54472 58.27802 18.56278 1.000 25.16178 284 PHE B O 1
ATOM 5449 N N . ALA B 1 285 ? -39.93719 56.06720 18.78223 1.000 23.79625 285 ALA B N 1
ATOM 5450 C CA . ALA B 1 285 ? -39.54463 55.78091 17.40608 1.000 20.23401 285 ALA B CA 1
ATOM 5451 C C . ALA B 1 285 ? -40.48863 56.46631 16.42757 1.000 21.11819 285 ALA B C 1
ATOM 5452 O O . ALA B 1 285 ? -40.04467 57.08896 15.45681 1.000 22.57582 285 ALA B O 1
ATOM 5454 N N . THR B 1 286 ? -41.80111 56.37213 16.68465 1.000 22.90931 286 THR B N 1
ATOM 5455 C CA . THR B 1 286 ? -42.79847 57.03277 15.84311 1.000 23.63529 286 THR B CA 1
ATOM 5456 C C . THR B 1 286 ? -42.57100 58.53824 15.81250 1.000 24.56762 286 THR B C 1
ATOM 5457 O O . THR B 1 286 ? -42.51476 59.14919 14.73847 1.000 25.08843 286 THR B O 1
ATOM 5461 N N . ALA B 1 287 ? -42.39320 59.14826 16.98830 1.000 23.12263 287 ALA B N 1
ATOM 5462 C CA . ALA B 1 287 ? -42.20144 60.59357 17.04821 1.000 24.21252 287 ALA B CA 1
ATOM 5463 C C . ALA B 1 287 ? -40.93802 61.00291 16.31650 1.000 24.30386 287 ALA B C 1
ATOM 5464 O O . ALA B 1 287 ? -40.93255 61.99530 15.57414 1.000 22.71566 287 ALA B O 1
ATOM 5466 N N . THR B 1 288 ? -39.85970 60.23523 16.51208 1.000 20.54780 288 THR B N 1
ATOM 5467 C CA . THR B 1 288 ? -38.57045 60.55758 15.91712 1.000 20.09020 288 THR B CA 1
ATOM 5468 C C . THR B 1 288 ? -38.62970 60.48367 14.39970 1.000 21.70899 288 THR B C 1
ATOM 5469 O O . THR B 1 288 ? -38.15649 61.38853 13.69815 1.000 21.52385 288 THR B O 1
ATOM 5473 N N . ILE B 1 289 ? -39.19683 59.39621 13.87753 1.000 20.95912 289 ILE B N 1
ATOM 5474 C CA . ILE B 1 289 ? -39.29335 59.22322 12.43336 1.000 20.08114 289 ILE B CA 1
ATOM 5475 C C . ILE B 1 289 ? -40.22585 60.26884 11.82141 1.000 22.80515 289 ILE B C 1
ATOM 5476 O O . ILE B 1 289 ? -39.90143 60.86049 10.78524 1.000 24.01964 289 ILE B O 1
ATOM 5481 N N . ASP B 1 290 ? -41.38832 60.52801 12.44588 1.000 21.85616 290 ASP B N 1
ATOM 5482 C CA . ASP B 1 290 ? -42.25095 61.59350 11.93854 1.000 23.89936 290 ASP B CA 1
ATOM 5483 C C . ASP B 1 290 ? -41.49618 62.91603 11.86773 1.000 25.09306 290 ASP B C 1
ATOM 5484 O O . ASP B 1 290 ? -41.62603 63.66484 10.89254 1.000 26.89267 290 ASP B O 1
ATOM 5489 N N . ALA B 1 291 ? -40.69916 63.22163 12.89417 1.000 21.50745 291 ALA B N 1
ATOM 5490 C CA . ALA B 1 291 ? -39.95492 64.47568 12.88329 1.000 21.35762 291 ALA B CA 1
ATOM 5491 C C . ALA B 1 291 ? -38.91043 64.48873 11.76903 1.000 22.58493 291 ALA B C 1
ATOM 5492 O O . ALA B 1 291 ? -38.74033 65.50160 11.08111 1.000 23.36224 291 ALA B O 1
ATOM 5494 N N . VAL B 1 292 ? -38.22847 63.36784 11.55155 1.000 19.71730 292 VAL B N 1
ATOM 5495 C CA . VAL B 1 292 ? -37.19699 63.32766 10.51762 1.000 21.83900 292 VAL B CA 1
ATOM 5496 C C . VAL B 1 292 ? -37.82447 63.39079 9.13198 1.000 26.29949 292 VAL B C 1
ATOM 5497 O O . VAL B 1 292 ? -37.33497 64.09793 8.24205 1.000 25.39673 292 VAL B O 1
ATOM 5501 N N . LEU B 1 293 ? -38.92621 62.66947 8.92564 1.000 23.77837 293 LEU B N 1
ATOM 5502 C CA . LEU B 1 293 ? -39.55314 62.67364 7.60983 1.000 22.25949 293 LEU B CA 1
ATOM 5503 C C . LEU B 1 293 ? -40.23795 63.99889 7.28118 1.000 26.38927 293 LEU B C 1
ATOM 5504 O O . LEU B 1 293 ? -40.67834 64.18018 6.14043 1.000 29.84611 293 LEU B O 1
ATOM 5509 N N . ASP B 1 294 ? -40.33853 64.92114 8.23859 1.000 26.03110 294 ASP B N 1
ATOM 5510 C CA . ASP B 1 294 ? -40.73133 66.29978 7.96301 1.000 27.16248 294 ASP B CA 1
ATOM 5511 C C . ASP B 1 294 ? -39.54760 67.16425 7.50611 1.000 24.32656 294 ASP B C 1
ATOM 5512 O O . ASP B 1 294 ? -39.69137 68.38479 7.38192 1.000 32.65474 294 ASP B O 1
ATOM 5517 N N . CYS B 1 295 ? -38.38993 66.55839 7.27809 1.000 23.79949 295 CYS B N 1
ATOM 5518 C CA . CYS B 1 295 ? -37.19953 67.22731 6.77469 1.000 24.52363 295 CYS B CA 1
ATOM 5519 C C . CYS B 1 295 ? -36.97498 66.82458 5.33125 1.000 24.48409 295 CYS B C 1
ATOM 5520 O O . CYS B 1 295 ? -36.99500 65.62267 5.03735 1.000 25.43633 295 CYS B O 1
ATOM 5523 N N . PRO B 1 296 ? -36.78057 67.76705 4.41035 1.000 25.16676 296 PRO B N 1
ATOM 5524 C CA . PRO B 1 296 ? -36.53728 67.38956 3.01677 1.000 25.72512 296 PRO B CA 1
ATOM 5525 C C . PRO B 1 296 ? -35.12127 66.87284 2.82664 1.000 25.11379 296 PRO B C 1
ATOM 5526 O O . PRO B 1 296 ? -34.23140 67.08615 3.65512 1.000 25.46904 296 PRO B O 1
ATOM 5530 N N . GLU B 1 297 ? -34.91526 66.19851 1.69181 1.000 24.93020 297 GLU B N 1
ATOM 5531 C CA . GLU B 1 297 ? -33.59039 65.71567 1.27905 1.000 25.24271 297 GLU B CA 1
ATOM 5532 C C . GLU B 1 297 ? -32.98376 64.76142 2.30283 1.000 26.01565 297 GLU B C 1
ATOM 5533 O O . GLU B 1 297 ? -31.76533 64.71480 2.47569 1.000 29.52064 297 GLU B O 1
ATOM 5539 N N . VAL B 1 298 ? -33.81818 63.99411 2.99073 1.000 24.70493 298 VAL B N 1
ATOM 5540 C CA . VAL B 1 298 ? -33.32362 62.91580 3.84053 1.000 22.30746 298 VAL B CA 1
ATOM 5541 C C . VAL B 1 298 ? -33.07278 61.72123 2.93214 1.000 24.42882 298 VAL B C 1
ATOM 5542 O O . VAL B 1 298 ? -34.00236 61.22530 2.27842 1.000 26.40340 298 VAL B O 1
ATOM 5546 N N . TRP B 1 299 ? -31.81513 61.28004 2.85755 1.000 22.80943 299 TRP B N 1
ATOM 5547 C CA . TRP B 1 299 ? -31.50260 60.12162 2.02931 1.000 22.10193 299 TRP B CA 1
ATOM 5548 C C . TRP B 1 299 ? -32.22815 58.88401 2.53802 1.000 25.92543 299 TRP B C 1
ATOM 5549 O O . TRP B 1 299 ? -32.78379 58.10773 1.75062 1.000 25.68082 299 TRP B O 1
ATOM 5560 N N . GLY B 1 300 ? -32.22147 58.67868 3.84637 1.000 24.09825 300 GLY B N 1
ATOM 5561 C CA . GLY B 1 300 ? -32.85722 57.51456 4.42033 1.000 24.67894 300 GLY B CA 1
ATOM 5562 C C . GLY B 1 300 ? -32.76642 57.56062 5.92728 1.000 23.70883 300 GLY B C 1
ATOM 5563 O O . GLY B 1 300 ? -32.07776 58.40811 6.50590 1.000 21.72801 300 GLY B O 1
ATOM 5564 N N . VAL B 1 301 ? -33.49422 56.63143 6.55209 1.000 19.68630 301 VAL B N 1
ATOM 5565 C CA . VAL B 1 301 ? -33.51190 56.42488 7.99751 1.000 21.73770 301 VAL B CA 1
ATOM 5566 C C . VAL B 1 301 ? -33.07662 54.99283 8.25209 1.000 26.05278 301 VAL B C 1
ATOM 5567 O O . VAL B 1 301 ? -33.69987 54.05084 7.74375 1.000 24.97896 301 VAL B O 1
ATOM 5571 N N . THR B 1 302 ? -32.01552 54.81984 9.04041 1.000 20.65410 302 THR B N 1
ATOM 5572 C CA . THR B 1 302 ? -31.45020 53.49793 9.27347 1.000 21.01259 302 THR B CA 1
ATOM 5573 C C . THR B 1 302 ? -31.41572 53.26642 10.77798 1.000 20.18434 302 THR B C 1
ATOM 5574 O O . THR B 1 302 ? -30.61437 53.88141 11.48871 1.000 22.72142 302 THR B O 1
ATOM 5578 N N . TRP B 1 303 ? -32.32347 52.42200 11.26976 1.000 18.98667 303 TRP B N 1
ATOM 5579 C CA . TRP B 1 303 ? -32.48035 52.21248 12.69666 1.000 17.86528 303 TRP B CA 1
ATOM 5580 C C . TRP B 1 303 ? -31.34659 51.36052 13.24930 1.000 20.90076 303 TRP B C 1
ATOM 5581 O O . TRP B 1 303 ? -30.91055 50.39560 12.61703 1.000 21.22874 303 TRP B O 1
ATOM 5592 N N . TRP B 1 304 ? -30.84602 51.74445 14.42658 1.000 20.82675 304 TRP B N 1
ATOM 5593 C CA . TRP B 1 304 ? -29.91727 50.91461 15.19316 1.000 19.57592 304 TRP B CA 1
ATOM 5594 C C . TRP B 1 304 ? -30.71737 50.27641 16.31532 1.000 19.36982 304 TRP B C 1
ATOM 5595 O O . TRP B 1 304 ? -31.10403 50.96962 17.25723 1.000 20.30167 304 TRP B O 1
ATOM 5606 N N . CYS B 1 305 ? -30.92793 48.96008 16.25572 1.000 19.66232 305 CYS B N 1
ATOM 5607 C CA . CYS B 1 305 ? -30.34010 48.05280 15.28301 1.000 21.14604 305 CYS B CA 1
ATOM 5608 C C . CYS B 1 305 ? -31.37614 46.97971 14.95152 1.000 18.02322 305 CYS B C 1
ATOM 5609 O O . CYS B 1 305 ? -32.50266 47.01770 15.46308 1.000 18.41896 305 CYS B O 1
ATOM 5612 N N . SER B 1 306 ? -30.99936 46.01990 14.10847 1.000 21.21007 306 SER B N 1
ATOM 5613 C CA . SER B 1 306 ? -31.97071 45.01549 13.68005 1.000 20.60139 306 SER B CA 1
ATOM 5614 C C . SER B 1 306 ? -32.34398 44.08916 14.83503 1.000 18.25573 306 SER B C 1
ATOM 5615 O O . SER B 1 306 ? -33.53623 43.85524 15.09769 1.000 20.12075 306 SER B O 1
ATOM 5618 N N . HIS B 1 307 ? -31.34065 43.58273 15.56075 1.000 21.51455 307 HIS B N 1
ATOM 5619 C CA . HIS B 1 307 ? -31.54564 42.52836 16.54126 1.000 21.42550 307 HIS B CA 1
ATOM 5620 C C . HIS B 1 307 ? -30.88715 42.87086 17.86720 1.000 21.44364 307 HIS B C 1
ATOM 5621 O O . HIS B 1 307 ? -29.78774 43.43102 17.90912 1.000 20.03088 307 HIS B O 1
ATOM 5628 N N . ASP B 1 308 ? -31.57566 42.51611 18.94519 1.000 20.20818 308 ASP B N 1
ATOM 5629 C CA . ASP B 1 308 ? -31.00301 42.59441 20.27829 1.000 19.02086 308 ASP B CA 1
ATOM 5630 C C . ASP B 1 308 ? -29.69467 41.82311 20.33746 1.000 22.62242 308 ASP B C 1
ATOM 5631 O O . ASP B 1 308 ? -29.48735 40.84452 19.60969 1.000 22.60878 308 ASP B O 1
ATOM 5636 N N . VAL B 1 309 ? -28.80855 42.26136 21.24732 1.000 19.73047 309 VAL B N 1
ATOM 5637 C CA . VAL B 1 309 ? -27.54399 41.57563 21.50937 1.000 20.77403 309 VAL B CA 1
ATOM 5638 C C . VAL B 1 309 ? -27.77630 40.49088 22.54940 1.000 22.55433 309 VAL B C 1
ATOM 5639 O O . VAL B 1 309 ? -28.50916 40.69262 23.53015 1.000 23.08233 309 VAL B O 1
ATOM 5643 N N . ASP B 1 310 ? -27.17086 39.32480 22.32613 1.000 24.62497 310 ASP B N 1
ATOM 5644 C CA . ASP B 1 310 ? -27.31240 38.21615 23.26408 1.000 26.81956 310 ASP B CA 1
ATOM 5645 C C . ASP B 1 310 ? -26.71009 38.59346 24.61271 1.000 27.16047 310 ASP B C 1
ATOM 5646 O O . ASP B 1 310 ? -25.53158 38.94962 24.69433 1.000 25.09758 310 ASP B O 1
ATOM 5651 N N . ARG B 1 311 ? -27.51887 38.51936 25.67607 1.000 27.47437 311 ARG B N 1
ATOM 5652 C CA . ARG B 1 311 ? -27.00647 38.88640 26.99406 1.000 26.79973 311 ARG B CA 1
ATOM 5653 C C . ARG B 1 311 ? -26.05223 37.84687 27.56602 1.000 27.28338 311 ARG B C 1
ATOM 5654 O O . ARG B 1 311 ? -25.47370 38.08166 28.63267 1.000 34.86938 311 ARG B O 1
ATOM 5662 N N . ARG B 1 312 ? -25.87837 36.70918 26.89180 1.000 25.13491 312 ARG B N 1
ATOM 5663 C CA . ARG B 1 312 ? -24.76998 35.81762 27.21212 1.000 26.50774 312 ARG B CA 1
ATOM 5664 C C . ARG B 1 312 ? -23.41661 36.39237 26.81432 1.000 30.82824 312 ARG B C 1
ATOM 5665 O O . ARG B 1 312 ? -22.39235 35.77172 27.11818 1.000 36.33580 312 ARG B O 1
ATOM 5673 N N . LEU B 1 313 ? -23.38713 37.52483 26.11715 1.000 22.69782 313 LEU B N 1
ATOM 5674 C CA . LEU B 1 313 ? -22.14761 38.22970 25.80778 1.000 19.47550 313 LEU B CA 1
ATOM 5675 C C . LEU B 1 313 ? -21.93803 39.29046 26.88263 1.000 26.71537 313 LEU B C 1
ATOM 5676 O O . LEU B 1 313 ? -22.86556 40.03510 27.21259 1.000 24.87234 313 LEU B O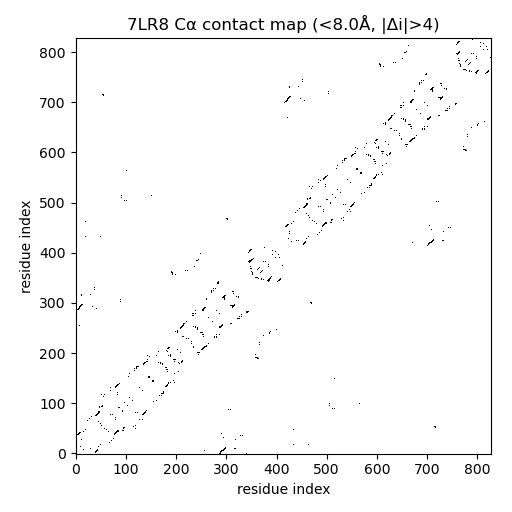 1
ATOM 5681 N N . ALA B 1 314 ? -20.74154 39.33669 27.45582 1.000 23.41743 314 ALA B N 1
ATOM 5682 C CA . ALA B 1 314 ? -20.53015 40.16992 28.62726 1.000 23.54649 314 ALA B CA 1
ATOM 5683 C C . ALA B 1 314 ? -19.99107 41.54725 28.25111 1.000 21.38971 314 ALA B C 1
ATOM 5684 O O . ALA B 1 314 ? -19.47965 41.76705 27.15082 1.000 22.16479 314 ALA B O 1
ATOM 5686 N N . ASP B 1 315 ? -20.12130 42.47307 29.19721 1.000 20.65472 315 ASP B N 1
ATOM 5687 C CA . ASP B 1 315 ? -19.40056 43.73796 29.31284 1.000 20.07122 315 ASP B CA 1
ATOM 5688 C C . ASP B 1 315 ? -19.93344 44.85038 28.41833 1.000 21.42386 315 ASP B C 1
ATOM 5689 O O . ASP B 1 315 ? -19.37075 45.95821 28.46732 1.000 22.16374 315 ASP B O 1
ATOM 5694 N N . PHE B 1 316 ? -20.98649 44.62598 27.63114 1.000 19.79765 316 PHE B N 1
ATOM 5695 C CA . PHE B 1 316 ? -21.62683 45.73606 26.95136 1.000 19.62374 316 PHE B CA 1
ATOM 5696 C C . PHE B 1 316 ? -22.24114 46.67378 27.98249 1.000 22.59370 316 PHE B C 1
ATOM 5697 O O . PHE B 1 316 ? -22.84542 46.20949 28.95838 1.000 21.57116 316 PHE B O 1
ATOM 5705 N N . PRO B 1 317 ? -22.13491 47.98597 27.78844 1.000 20.83886 317 PRO B N 1
ATOM 5706 C CA . PRO B 1 317 ? -23.07346 48.89406 28.46420 1.000 25.12461 317 PRO B CA 1
ATOM 5707 C C . PRO B 1 317 ? -24.48927 48.35075 28.32845 1.000 24.14936 317 PRO B C 1
ATOM 5708 O O . PRO B 1 317 ? -24.89988 47.90467 27.24777 1.000 22.58200 317 PRO B O 1
ATOM 5712 N N A GLU B 1 318 ? -25.24913 48.38273 29.43289 0.470 26.13341 318 GLU B N 1
ATOM 5713 N N B GLU B 1 318 ? -25.21686 48.39407 29.45219 0.530 25.89077 318 GLU B N 1
ATOM 5714 C CA A GLU B 1 318 ? -26.54599 47.70391 29.44440 0.470 26.86860 318 GLU B CA 1
ATOM 5715 C CA B GLU B 1 318 ? -26.55572 47.82279 29.54473 0.530 27.29213 318 GLU B CA 1
ATOM 5716 C C A GLU B 1 318 ? -27.47446 48.19927 28.33985 0.470 23.24733 318 GLU B C 1
ATOM 5717 C C B GLU B 1 318 ? -27.43668 48.21056 28.36317 0.530 23.04383 318 GLU B C 1
ATOM 5718 O O A GLU B 1 318 ? -28.26838 47.41417 27.80950 0.470 25.12184 318 GLU B O 1
ATOM 5719 O O B GLU B 1 318 ? -28.14195 47.36633 27.79795 0.530 23.81428 318 GLU B O 1
ATOM 5730 N N . LEU B 1 319 ? -27.37939 49.47659 27.95370 1.000 21.73035 319 LEU B N 1
ATOM 5731 C CA . LEU B 1 319 ? -28.25730 49.97734 26.89776 1.000 24.31451 319 LEU B CA 1
ATOM 5732 C C . LEU B 1 319 ? -28.11745 49.20426 25.58443 1.000 27.14886 319 LEU B C 1
ATOM 5733 O O . LEU B 1 319 ? -29.09379 49.07951 24.84034 1.000 27.80525 319 LEU B O 1
ATOM 5738 N N . GLU B 1 320 ? -26.92435 48.66957 25.28141 1.000 19.55782 320 GLU B N 1
ATOM 5739 C CA . GLU B 1 320 ? -26.70198 48.09854 23.95334 1.000 18.47237 320 GLU B CA 1
ATOM 5740 C C . GLU B 1 320 ? -27.55398 46.86089 23.70056 1.000 20.08935 320 GLU B C 1
ATOM 5741 O O . GLU B 1 320 ? -27.91003 46.57877 22.54803 1.000 20.34450 320 GLU B O 1
ATOM 5747 N N . TYR B 1 321 ? -27.86864 46.09928 24.74821 1.000 22.76295 321 TYR B N 1
ATOM 5748 C CA . TYR B 1 321 ? -28.45596 44.78233 24.53480 1.000 23.33505 321 TYR B CA 1
ATOM 5749 C C . TYR B 1 321 ? -29.85047 44.86327 23.92368 1.000 23.49002 321 TYR B C 1
ATOM 5750 O O . TYR B 1 321 ? -30.22101 43.99526 23.13069 1.000 25.31298 321 TYR B O 1
ATOM 5759 N N A SER B 1 322 ? -30.62687 45.89472 24.26812 0.380 21.22998 322 SER B N 1
ATOM 5760 N N B SER B 1 322 ? -30.63640 45.87793 24.27173 0.620 20.90640 322 SER B N 1
ATOM 5761 C CA A SER B 1 322 ? -32.03218 45.98122 23.88470 0.380 22.32173 322 SER B CA 1
ATOM 5762 C CA B SER B 1 322 ? -32.02790 45.92878 23.84185 0.620 21.53787 322 SER B CA 1
ATOM 5763 C C A SER B 1 322 ? -32.29524 47.03177 22.80506 0.380 22.41135 322 SER B C 1
ATOM 5764 C C B SER B 1 322 ? -32.29034 47.02548 22.81121 0.620 22.09092 322 SER B C 1
ATOM 5765 O O A SER B 1 322 ? -33.40702 47.56120 22.71187 0.380 25.42995 322 SER B O 1
ATOM 5766 O O B SER B 1 322 ? -33.39169 47.58274 22.76151 0.620 25.95450 322 SER B O 1
ATOM 5771 N N . LEU B 1 323 ? -31.29530 47.33693 21.97571 1.000 20.86633 323 LEU B N 1
ATOM 5772 C CA . LEU B 1 323 ? -31.46860 48.29723 20.88972 1.000 21.36166 323 LEU B CA 1
ATOM 5773 C C . LEU B 1 323 ? -32.15746 47.70207 19.66195 1.000 21.66722 323 LEU B C 1
ATOM 5774 O O . LEU B 1 323 ? -32.43206 48.43776 18.71192 1.000 22.43095 323 LEU B O 1
ATOM 5779 N N . GLY B 1 324 ? -32.44647 46.40548 19.64646 1.000 20.50269 324 GLY B N 1
ATOM 5780 C CA . GLY B 1 324 ? -33.00595 45.80092 18.44820 1.000 20.07360 324 GLY B CA 1
ATOM 5781 C C . GLY B 1 324 ? -34.46493 46.16524 18.23035 1.000 20.17611 324 GLY B C 1
ATOM 5782 O O . GLY B 1 324 ? -35.20450 46.49290 19.16035 1.000 23.18628 324 GLY B O 1
ATOM 5783 N N . LEU B 1 325 ? -34.86883 46.13965 16.95562 1.000 20.49136 325 LEU B N 1
ATOM 5784 C CA . LEU B 1 325 ? -36.28122 46.11245 16.60431 1.000 22.30634 325 LEU B CA 1
ATOM 5785 C C . LEU B 1 325 ? -36.84436 44.70654 16.70593 1.000 22.36384 325 LEU B C 1
ATOM 5786 O O . LEU B 1 325 ? -38.06858 44.53776 16.78266 1.000 23.06630 325 LEU B O 1
ATOM 5791 N N . LEU B 1 326 ? -35.96343 43.70695 16.70576 1.000 21.05136 326 LEU B N 1
ATOM 5792 C CA . LEU B 1 326 ? -36.31475 42.30160 16.82332 1.000 24.18254 326 LEU B CA 1
ATOM 5793 C C . LEU B 1 326 ? -35.54553 41.69298 17.99321 1.000 25.89229 326 LEU B C 1
ATOM 5794 O O . LEU B 1 326 ? -34.42280 42.10439 18.30258 1.000 24.38132 326 LEU B O 1
ATOM 5799 N N . THR B 1 327 ? -36.14979 40.69250 18.62863 1.000 25.50190 327 THR B N 1
ATOM 5800 C CA . THR B 1 327 ? -35.48497 39.99197 19.71577 1.000 28.16763 327 THR B CA 1
ATOM 5801 C C . THR B 1 327 ? -34.39912 39.05894 19.17517 1.000 28.85756 327 THR B C 1
ATOM 5802 O O . THR B 1 327 ? -34.20897 38.89328 17.96507 1.000 28.35751 327 THR B O 1
ATOM 5806 N N . GLN B 1 328 ? -33.69001 38.43208 20.11588 1.000 29.06259 328 GLN B N 1
ATOM 5807 C CA . GLN B 1 328 ? -32.68447 37.43087 19.78430 1.000 30.67823 328 GLN B CA 1
ATOM 5808 C C . GLN B 1 328 ? -33.27428 36.27337 18.99058 1.000 30.58350 328 GLN B C 1
ATOM 5809 O O . GLN B 1 328 ? -32.61756 35.72797 18.09563 1.000 36.08936 328 GLN B O 1
ATOM 5815 N N . ASP B 1 329 ? -34.49782 35.86023 19.31858 1.000 30.51624 329 ASP B N 1
ATOM 5816 C CA . ASP B 1 329 ? -35.16101 34.80842 18.56483 1.000 38.19309 329 ASP B CA 1
ATOM 5817 C C . ASP B 1 329 ? -36.00192 35.35334 17.41747 1.000 30.17472 329 ASP B C 1
ATOM 5818 O O . ASP B 1 329 ? -36.90837 34.65928 16.95234 1.000 33.68186 329 ASP B O 1
ATOM 5823 N N . ARG B 1 330 ? -35.72640 36.58600 16.97273 1.000 31.49595 330 ARG B N 1
ATOM 5824 C CA . ARG B 1 330 ? -36.28580 37.17363 15.75197 1.000 31.42759 330 ARG B CA 1
ATOM 5825 C C . ARG B 1 330 ? -37.77968 37.46858 15.86618 1.000 28.79524 330 ARG B C 1
ATOM 5826 O O . ARG B 1 330 ? -38.52043 37.35792 14.88780 1.000 32.52477 330 ARG B O 1
ATOM 5834 N N . ARG B 1 331 ? -38.23974 37.86271 17.04722 1.000 31.54322 331 ARG B N 1
ATOM 5835 C CA . ARG B 1 331 ? -39.62252 38.27788 17.21730 1.000 32.83570 331 ARG B CA 1
ATOM 5836 C C . ARG B 1 331 ? -39.70231 39.79968 17.20982 1.000 27.44315 331 ARG B C 1
ATOM 5837 O O . ARG B 1 331 ? -38.80682 40.48124 17.71509 1.000 26.33720 331 ARG B O 1
ATOM 5845 N N . VAL B 1 332 ? -40.76590 40.32479 16.60592 1.000 28.62636 332 VAL B N 1
ATOM 5846 C CA . VAL B 1 332 ? -40.91655 41.76864 16.47008 1.000 27.90368 332 VAL B CA 1
ATOM 5847 C C . VAL B 1 332 ? -41.22700 42.37699 17.82981 1.000 30.87782 332 VAL B C 1
ATOM 5848 O O . VAL B 1 332 ? -42.17698 41.96596 18.51370 1.000 33.27164 332 VAL B O 1
ATOM 5852 N N . LYS B 1 333 ? -40.44291 43.36543 18.21296 1.000 24.29814 333 LYS B N 1
ATOM 5853 C CA . LYS B 1 333 ? -40.58548 44.12660 19.44109 1.000 25.26962 333 LYS B CA 1
ATOM 5854 C C . LYS B 1 333 ? -41.51372 45.30801 19.20248 1.000 26.02019 333 LYS B C 1
ATOM 5855 O O . LYS B 1 333 ? -41.75982 45.69036 18.05205 1.000 28.26017 333 LYS B O 1
ATOM 5861 N N . PRO B 1 334 ? -42.04561 45.91738 20.26890 1.000 25.82698 334 PRO B N 1
ATOM 5862 C CA . PRO B 1 334 ? -42.92434 47.08452 20.07558 1.000 30.08179 334 PRO B CA 1
ATOM 5863 C C . PRO B 1 334 ? -42.33379 48.16422 19.18195 1.000 26.65739 334 PRO B C 1
ATOM 5864 O O . PRO B 1 334 ? -43.05056 48.69573 18.32598 1.000 27.64908 334 PRO B O 1
ATOM 5868 N N . ALA B 1 335 ? -41.04660 48.48991 19.31885 1.000 24.53900 335 ALA B N 1
ATOM 5869 C CA . ALA B 1 335 ? -40.49278 49.51753 18.44329 1.000 25.79973 335 ALA B CA 1
ATOM 5870 C C . ALA B 1 335 ? -40.35281 49.02118 17.01451 1.000 23.75083 335 ALA B C 1
ATOM 5871 O O . ALA B 1 335 ? -40.41243 49.82430 16.07773 1.000 24.96956 335 ALA B O 1
ATOM 5873 N N . GLY B 1 336 ? -40.11596 47.72038 16.82517 1.000 22.39752 336 GLY B N 1
ATOM 5874 C CA . GLY B 1 336 ? -40.10688 47.17467 15.47764 1.000 22.30473 336 GLY B CA 1
ATOM 5875 C C . GLY B 1 336 ? -41.45836 47.30224 14.79767 1.000 24.67693 336 GLY B C 1
ATOM 5876 O O . GLY B 1 336 ? -41.53859 47.61764 13.60709 1.000 24.30258 336 GLY B O 1
ATOM 5877 N N . ARG B 1 337 ? -42.54024 47.06219 15.54218 1.000 25.86811 337 ARG B N 1
ATOM 5878 C CA . ARG B 1 337 ? -43.86678 47.28853 14.97814 1.000 26.06283 337 ARG B CA 1
ATOM 5879 C C . ARG B 1 337 ? -44.07280 48.75925 14.64068 1.000 26.21178 337 ARG B C 1
ATOM 5880 O O . ARG B 1 337 ? -44.66768 49.08964 13.60628 1.000 27.64749 337 ARG B O 1
ATOM 5888 N N . ALA B 1 338 ? -43.57568 49.65709 15.49528 1.000 24.38104 338 ALA B N 1
ATOM 5889 C CA . ALA B 1 338 ? -43.78167 51.08602 15.27986 1.000 24.04965 338 ALA B CA 1
ATOM 5890 C C . ALA B 1 338 ? -43.02100 51.57555 14.05487 1.000 25.00667 338 ALA B C 1
ATOM 5891 O O . ALA B 1 338 ? -43.55710 52.34263 13.24398 1.000 25.51288 338 ALA B O 1
ATOM 5893 N N . VAL B 1 339 ? -41.75714 51.16418 13.91233 1.000 23.92811 339 VAL B N 1
ATOM 5894 C CA . VAL B 1 339 ? -40.99729 51.58420 12.74063 1.000 21.53496 339 VAL B CA 1
ATOM 5895 C C . VAL B 1 339 ? -41.63753 51.03073 11.47110 1.000 23.37299 339 VAL B C 1
ATOM 5896 O O . VAL B 1 339 ? -41.78270 51.74528 10.47141 1.000 25.33982 339 VAL B O 1
ATOM 5900 N N . ALA B 1 340 ? -42.04786 49.75623 11.49825 1.000 22.88283 340 ALA B N 1
ATOM 5901 C CA . ALA B 1 340 ? -42.68727 49.14986 10.32969 1.000 23.82927 340 ALA B CA 1
ATOM 5902 C C . ALA B 1 340 ? -43.94305 49.90389 9.92488 1.000 27.95765 340 ALA B C 1
ATOM 5903 O O . ALA B 1 340 ? -44.21780 50.07854 8.72733 1.000 25.46150 340 ALA B O 1
ATOM 5905 N N . GLU B 1 341 ? -44.74771 50.31846 10.90689 1.000 25.15704 341 GLU B N 1
ATOM 5906 C CA . GLU B 1 341 ? -45.95544 51.06947 10.59162 1.000 26.29511 341 GLU B CA 1
ATOM 5907 C C . GLU B 1 341 ? -45.61163 52.44044 10.02745 1.000 26.23082 341 GLU B C 1
ATOM 5908 O O . GLU B 1 341 ? -46.26879 52.91084 9.09320 1.000 27.62737 341 GLU B O 1
ATOM 5914 N N . ALA B 1 342 ? -44.56449 53.08489 10.55794 1.000 26.43068 342 ALA B N 1
ATOM 5915 C CA . ALA B 1 342 ? -44.11645 54.34871 9.97782 1.000 30.02564 342 ALA B CA 1
ATOM 5916 C C . ALA B 1 342 ? -43.64607 54.16483 8.53566 1.000 27.85632 342 ALA B C 1
ATOM 5917 O O . ALA B 1 342 ? -43.94214 54.99678 7.66833 1.000 26.75973 342 ALA B O 1
ATOM 5919 N N . VAL B 1 343 ? -42.91093 53.08480 8.25972 1.000 25.08661 343 VAL B N 1
ATOM 5920 C CA . VAL B 1 343 ? -42.47810 52.81629 6.89026 1.000 24.78312 343 VAL B CA 1
ATOM 5921 C C . VAL B 1 343 ? -43.68383 52.55033 6.00593 1.000 26.59334 343 VAL B C 1
ATOM 5922 O O . VAL B 1 343 ? -43.80595 53.11007 4.90845 1.000 26.40591 343 VAL B O 1
ATOM 5926 N N . ARG B 1 344 ? -44.59917 51.69235 6.47401 1.000 26.51832 344 ARG B N 1
ATOM 5927 C CA . ARG B 1 344 ? -45.78443 51.37017 5.68686 1.000 28.14636 344 ARG B CA 1
ATOM 5928 C C . ARG B 1 344 ? -46.60100 52.62052 5.40144 1.000 28.86412 344 ARG B C 1
ATOM 5929 O O . ARG B 1 344 ? -47.08543 52.81734 4.27828 1.000 30.15463 344 ARG B O 1
ATOM 5937 N N . ARG B 1 345 ? -46.75951 53.47879 6.41371 1.000 29.15362 345 ARG B N 1
ATOM 5938 C CA . ARG B 1 345 ? -47.50768 54.72024 6.25238 1.000 31.53084 345 ARG B CA 1
ATOM 5939 C C . ARG B 1 345 ? -46.87188 55.60038 5.18790 1.000 29.92867 345 ARG B C 1
ATOM 5940 O O . ARG B 1 345 ? -47.55930 56.10982 4.29147 1.000 30.32410 345 ARG B O 1
ATOM 5948 N N . TRP B 1 346 ? -45.55162 55.77382 5.25666 1.000 27.20951 346 TRP B N 1
ATOM 5949 C CA . TRP B 1 346 ? -44.87732 56.58320 4.25019 1.000 27.14804 346 TRP B CA 1
ATOM 5950 C C . TRP B 1 346 ? -45.01982 55.97020 2.85883 1.000 30.77332 346 TRP B C 1
ATOM 5951 O O . TRP B 1 346 ? -45.32717 56.67569 1.88845 1.000 30.14707 346 TRP B O 1
ATOM 5962 N N . ARG B 1 347 ? -44.78684 54.65533 2.73253 1.000 28.68582 347 ARG B N 1
ATOM 5963 C CA . ARG B 1 347 ? -44.89087 54.02188 1.41687 1.000 33.27254 347 ARG B CA 1
ATOM 5964 C C . ARG B 1 347 ? -46.31391 54.08029 0.86757 1.000 33.79124 347 ARG B C 1
ATOM 5965 O O . ARG B 1 347 ? -46.50611 54.11027 -0.35580 1.000 34.43810 347 ARG B O 1
ATOM 5973 N N . THR B 1 348 ? -47.31944 54.09807 1.74448 1.000 32.30127 348 THR B N 1
ATOM 5974 C CA . THR B 1 348 ? -48.70275 54.13077 1.28251 1.000 34.40150 348 THR B CA 1
ATOM 5975 C C . THR B 1 348 ? -49.11887 55.53570 0.86558 1.000 38.71243 348 THR B C 1
ATOM 5976 O O . THR B 1 348 ? -49.76637 55.71272 -0.17066 1.000 38.28752 348 THR B O 1
ATOM 5980 N N . GLU B 1 349 ? -48.74949 56.54565 1.65051 1.000 39.09694 349 GLU B N 1
ATOM 5981 C CA . GLU B 1 349 ? -49.22631 57.89693 1.40410 1.000 45.39321 349 GLU B CA 1
ATOM 5982 C C . GLU B 1 349 ? -48.25675 58.75251 0.59866 1.000 42.52568 349 GLU B C 1
ATOM 5983 O O . GLU B 1 349 ? -48.68168 59.77505 0.04846 1.000 45.19651 349 GLU B O 1
ATOM 5989 N N . THR B 1 350 ? -46.98728 58.33865 0.49061 1.000 37.88847 350 THR B N 1
ATOM 5990 C CA . THR B 1 350 ? -45.87523 59.06759 -0.12463 1.000 36.45679 350 THR B CA 1
ATOM 5991 C C . THR B 1 350 ? -46.05787 60.58159 -0.02355 1.000 37.70579 350 THR B C 1
ATOM 5992 O O . THR B 1 350 ? -46.20849 61.25505 -1.05366 1.000 37.10670 350 THR B O 1
ATOM 5996 N N . PRO B 1 351 ? -46.06570 61.14870 1.18546 1.000 38.98237 351 PRO B N 1
ATOM 5997 C CA . PRO B 1 351 ? -46.29311 62.59348 1.31796 1.000 38.74639 351 PRO B CA 1
ATOM 5998 C C . PRO B 1 351 ? -45.21349 63.39314 0.60750 1.000 33.68453 351 PRO B C 1
ATOM 5999 O O . PRO B 1 351 ? -44.05178 62.99033 0.55569 1.000 29.84452 351 PRO B O 1
ATOM 6003 N N . ALA B 1 352 ? -45.61424 64.52660 0.03785 1.000 34.90530 352 ALA B N 1
ATOM 6004 C CA . ALA B 1 352 ? -44.65404 65.37994 -0.64531 1.000 32.91976 352 ALA B CA 1
ATOM 6005 C C . ALA B 1 352 ? -43.70951 66.01202 0.37480 1.000 32.48137 352 ALA B C 1
ATOM 6006 O O . ALA B 1 352 ? -44.12326 66.32402 1.49766 1.000 29.15869 352 ALA B O 1
ATOM 6008 N N . PRO B 1 353 ? -42.43996 66.20420 0.02907 1.000 32.77954 353 PRO B N 1
ATOM 6009 C CA . PRO B 1 353 ? -41.55762 66.94947 0.92869 1.000 35.46703 353 PRO B CA 1
ATOM 6010 C C . PRO B 1 353 ? -42.04099 68.38165 1.05277 1.000 32.56001 353 PRO B C 1
ATOM 6011 O O . PRO B 1 353 ? -42.66241 68.93583 0.13714 1.000 33.35901 353 PRO B O 1
ATOM 6015 N N . ARG B 1 354 ? -41.77850 68.97267 2.21538 1.000 26.86464 354 ARG B N 1
ATOM 6016 C CA . ARG B 1 354 ? -42.17103 70.34928 2.48244 1.000 27.22579 354 ARG B CA 1
ATOM 6017 C C . ARG B 1 354 ? -40.91194 71.15462 2.76518 1.000 26.46228 354 ARG B C 1
ATOM 6018 O O . ARG B 1 354 ? -40.20232 70.86922 3.75092 1.000 27.00659 354 ARG B O 1
ATOM 6026 N N . PRO B 1 355 ? -40.58693 72.13894 1.92843 1.000 27.28652 355 PRO B N 1
ATOM 6027 C CA . PRO B 1 355 ? -39.37531 72.93492 2.14774 1.000 26.81922 355 PRO B CA 1
ATOM 6028 C C . PRO B 1 355 ? -39.43315 73.67702 3.47149 1.000 26.05674 355 PRO B C 1
ATOM 6029 O O . PRO B 1 355 ? -40.50275 73.93466 4.03720 1.000 26.79680 355 PRO B O 1
ATOM 6033 N N . ARG B 1 356 ? -38.25023 74.05161 3.94982 1.000 25.43902 356 ARG B N 1
ATOM 6034 C CA . ARG B 1 356 ? -38.09227 74.79734 5.19486 1.000 24.90504 356 ARG B CA 1
ATOM 6035 C C . ARG B 1 356 ? -37.50873 76.16586 4.85429 1.000 25.54999 356 ARG B C 1
ATOM 6036 O O . ARG B 1 356 ? -36.31519 76.28717 4.56676 1.000 25.56696 356 ARG B O 1
ATOM 6044 N N . THR B 1 357 ? -38.35836 77.19314 4.88284 1.000 26.27121 357 THR B N 1
ATOM 6045 C CA . THR B 1 357 ? -37.96626 78.52237 4.43748 1.000 27.09552 357 THR B CA 1
ATOM 6046 C C . THR B 1 357 ? -37.41552 79.40308 5.55162 1.000 28.71423 357 THR B C 1
ATOM 6047 O O . THR B 1 357 ? -36.93134 80.50162 5.25865 1.000 28.31750 357 THR B O 1
ATOM 6051 N N . THR B 1 358 ? -37.50074 78.96900 6.81032 1.000 27.25560 358 THR B N 1
ATOM 6052 C CA . THR B 1 358 ? -36.97548 79.70894 7.95313 1.000 25.95161 358 THR B CA 1
ATOM 6053 C C . THR B 1 358 ? -35.68947 79.04971 8.43838 1.000 25.76445 358 THR B C 1
ATOM 6054 O O . THR B 1 358 ? -35.68153 77.85239 8.74930 1.000 27.76655 358 THR B O 1
ATOM 6058 N N . ALA B 1 359 ? -34.61052 79.82884 8.52120 1.000 25.56106 359 ALA B N 1
ATOM 6059 C CA . ALA B 1 359 ? -33.29476 79.30031 8.86207 1.000 25.22118 359 ALA B CA 1
ATOM 6060 C C . ALA B 1 359 ? -32.76100 79.95290 10.13226 1.000 25.44240 359 ALA B C 1
ATOM 6061 O O . ALA B 1 359 ? -32.83091 81.17697 10.28859 1.000 30.39436 359 ALA B O 1
ATOM 6063 N N . LEU B 1 360 ? -32.24128 79.12850 11.03604 1.000 24.93271 360 LEU B N 1
ATOM 6064 C CA . LEU B 1 360 ? -31.58711 79.60404 12.24868 1.000 25.35241 360 LEU B CA 1
ATOM 6065 C C . LEU B 1 360 ? -30.10082 79.79411 11.96838 1.000 25.93058 360 LEU B C 1
ATOM 6066 O O . LEU B 1 360 ? -29.46307 78.91833 11.37579 1.000 25.69010 360 LEU B O 1
ATOM 6071 N N . VAL B 1 361 ? -29.55096 80.93131 12.40047 1.000 26.90494 361 VAL B N 1
ATOM 6072 C CA . VAL B 1 361 ? -28.13799 81.21491 12.15190 1.000 27.80779 361 VAL B CA 1
ATOM 6073 C C . VAL B 1 361 ? -27.26710 80.36673 13.06643 1.000 33.39269 361 VAL B C 1
ATOM 6074 O O . VAL B 1 361 ? -27.45080 80.35352 14.29013 1.000 27.83974 361 VAL B O 1
ATOM 6078 N N . VAL B 1 362 ? -26.28917 79.67763 12.48113 1.000 28.05886 362 VAL B N 1
ATOM 6079 C CA . VAL B 1 362 ? -25.33793 78.86157 13.22981 1.000 29.91688 362 VAL B CA 1
ATOM 6080 C C . VAL B 1 362 ? -23.96918 79.51874 13.13166 1.000 37.65622 362 VAL B C 1
ATOM 6081 O O . VAL B 1 362 ? -23.38577 79.59602 12.04354 1.000 30.69873 362 VAL B O 1
ATOM 6085 N N . ASP B 1 363 ? -23.45186 79.98068 14.27000 1.000 26.58569 363 ASP B N 1
ATOM 6086 C CA . ASP B 1 363 ? -22.14843 80.63213 14.35105 1.000 28.40003 363 ASP B CA 1
ATOM 6087 C C . ASP B 1 363 ? -21.27199 79.76069 15.23836 1.000 31.27471 363 ASP B C 1
ATOM 6088 O O . ASP B 1 363 ? -21.46349 79.72328 16.45791 1.000 35.68427 363 ASP B O 1
ATOM 6093 N N . VAL B 1 364 ? -20.33747 79.04032 14.62379 1.000 29.16824 364 VAL B N 1
ATOM 6094 C CA . VAL B 1 364 ? -19.42737 78.15901 15.34191 1.000 26.77128 364 VAL B CA 1
ATOM 6095 C C . VAL B 1 364 ? -17.99972 78.70242 15.32383 1.000 30.80477 364 VAL B C 1
ATOM 6096 O O . VAL B 1 364 ? -17.04797 77.95385 15.54633 1.000 31.47606 364 VAL B O 1
ATOM 6100 N N . GLY B 1 365 ? -17.83614 79.99266 15.05580 1.000 35.12427 365 GLY B N 1
ATOM 6101 C CA . GLY B 1 365 ? -16.53117 80.60648 15.06079 1.000 33.31688 365 GLY B CA 1
ATOM 6102 C C . GLY B 1 365 ? -15.92348 80.70954 13.67716 1.000 47.21820 365 GLY B C 1
ATOM 6103 O O . GLY B 1 365 ? -16.47915 80.21830 12.68740 1.000 44.87316 365 GLY B O 1
ATOM 6104 N N . PRO B 1 366 ? -14.75308 81.33716 13.59101 1.000 47.87921 366 PRO B N 1
ATOM 6105 C CA . PRO B 1 366 ? -14.13213 81.59248 12.28826 1.000 48.93840 366 PRO B CA 1
ATOM 6106 C C . PRO B 1 366 ? -13.41705 80.36431 11.74617 1.000 45.49720 366 PRO B C 1
ATOM 6107 O O . PRO B 1 366 ? -13.13477 79.40245 12.46109 1.000 42.68200 366 PRO B O 1
ATOM 6111 N N . GLY B 1 367 ? -13.10512 80.42899 10.45478 1.000 50.30314 367 GLY B N 1
ATOM 6112 C CA . GLY B 1 367 ? -12.39973 79.35290 9.79286 1.000 52.36815 367 GLY B CA 1
ATOM 6113 C C . GLY B 1 367 ? -13.31518 78.19338 9.44780 1.000 47.09523 367 GLY B C 1
ATOM 6114 O O . GLY B 1 367 ? -14.54185 78.28570 9.50231 1.000 41.91001 367 GLY B O 1
ATOM 6115 N N . ASP B 1 368 ? -12.69129 77.07126 9.09261 1.000 44.20922 368 ASP B N 1
ATOM 6116 C CA . ASP B 1 368 ? -13.42364 75.87203 8.70627 1.000 45.58753 368 ASP B CA 1
ATOM 6117 C C . ASP B 1 368 ? -13.31456 74.75635 9.73639 1.000 40.77484 368 ASP B C 1
ATOM 6118 O O . ASP B 1 368 ? -13.79671 73.64621 9.48607 1.000 39.38793 368 ASP B O 1
ATOM 6123 N N . GLN B 1 369 ? -12.70144 75.02244 10.88882 1.000 44.56849 369 GLN B N 1
ATOM 6124 C CA . GLN B 1 369 ? -12.48492 74.00998 11.91185 1.000 42.39631 369 GLN B CA 1
ATOM 6125 C C . GLN B 1 369 ? -13.47336 74.10375 13.07146 1.000 41.32816 369 GLN B C 1
ATOM 6126 O O . GLN B 1 369 ? -13.31868 73.37505 14.05529 1.000 38.17968 369 GLN B O 1
ATOM 6132 N N . ALA B 1 370 ? -14.46897 74.98391 12.97696 1.000 31.28556 370 ALA B N 1
ATOM 6133 C CA . ALA B 1 370 ? -15.56745 75.06986 13.93441 1.000 34.44220 370 ALA B CA 1
ATOM 6134 C C . ALA B 1 370 ? -15.11288 75.06105 15.39866 1.000 34.28532 370 ALA B C 1
ATOM 6135 O O . ALA B 1 370 ? -15.50579 74.18059 16.16929 1.000 30.61754 370 ALA B O 1
ATOM 6137 N N . PRO B 1 371 ? -14.29813 76.03664 15.81476 1.000 33.43245 371 PRO B N 1
ATOM 6138 C CA . PRO B 1 371 ? -13.78150 76.03152 17.19639 1.000 32.16905 371 PRO B CA 1
ATOM 6139 C C . PRO B 1 371 ? -14.82981 76.31142 18.27217 1.000 36.47259 371 PRO B C 1
ATOM 6140 O O . PRO B 1 371 ? -14.52646 76.13468 19.46006 1.000 33.76437 371 PRO B O 1
ATOM 6144 N N . ALA B 1 372 ? -16.03794 76.74866 17.91370 1.000 30.88381 372 ALA B N 1
ATOM 6145 C CA . ALA B 1 372 ? -17.06534 77.02732 18.91226 1.000 27.77081 372 ALA B CA 1
ATOM 6146 C C . ALA B 1 372 ? -18.34349 76.25499 18.61690 1.000 32.39377 372 ALA B C 1
ATOM 6147 O O . ALA B 1 372 ? -19.44688 76.73348 18.89476 1.000 33.62885 372 ALA B O 1
ATOM 6149 N N . ARG B 1 373 ? -18.21221 75.04933 18.06658 1.000 24.87417 373 ARG B N 1
ATOM 6150 C CA . ARG B 1 373 ? -19.38114 74.28049 17.66452 1.000 24.53873 373 ARG B CA 1
ATOM 6151 C C . ARG B 1 373 ? -20.20443 73.79494 18.84436 1.000 27.36131 373 ARG B C 1
ATOM 6152 O O . ARG B 1 373 ? -21.34082 73.35146 18.63751 1.000 25.08180 373 ARG B O 1
ATOM 6160 N N . SER B 1 374 ? -19.67786 73.87992 20.07024 1.000 23.84139 374 SER B N 1
ATOM 6161 C CA . SER B 1 374 ? -20.44097 73.41363 21.22198 1.000 24.01888 374 SER B CA 1
ATOM 6162 C C . SER B 1 374 ? -21.73614 74.19500 21.43517 1.000 24.35785 374 SER B C 1
ATOM 6163 O O . SER B 1 374 ? -22.58798 73.73715 22.20367 1.000 24.14944 374 SER B O 1
ATOM 6166 N N . VAL B 1 375 ? -21.91701 75.34342 20.77706 1.000 26.01217 375 VAL B N 1
ATOM 6167 C CA . VAL B 1 375 ? -23.21541 76.01014 20.82403 1.000 27.61098 375 VAL B CA 1
ATOM 6168 C C . VAL B 1 375 ? -24.28867 75.14571 20.18124 1.000 25.23863 375 VAL B C 1
ATOM 6169 O O . VAL B 1 375 ? -25.48509 75.36021 20.41272 1.000 23.90053 375 VAL B O 1
ATOM 6173 N N . CYS B 1 376 ? -23.88636 74.16403 19.38052 1.000 22.32759 376 CYS B N 1
ATOM 6174 C CA . CYS B 1 376 ? -24.80593 73.24307 18.73349 1.000 24.02320 376 CYS B CA 1
ATOM 6175 C C . CYS B 1 376 ? -25.14735 72.04557 19.60230 1.000 26.20192 376 CYS B C 1
ATOM 6176 O O . CYS B 1 376 ? -26.09180 71.31668 19.27354 1.000 22.97393 376 CYS B O 1
ATOM 6179 N N . ALA B 1 377 ? -24.39874 71.82483 20.68390 1.000 21.52043 377 ALA B N 1
ATOM 6180 C CA . ALA B 1 377 ? -24.57908 70.67027 21.54345 1.000 22.70162 377 ALA B CA 1
ATOM 6181 C C . ALA B 1 377 ? -25.76575 70.88304 22.47396 1.000 23.34153 377 ALA B C 1
ATOM 6182 O O . ALA B 1 377 ? -26.23657 72.01151 22.63717 1.000 26.70967 377 ALA B O 1
ATOM 6184 N N . PRO B 1 378 ? -26.27511 69.81413 23.08471 1.000 24.34443 378 PRO B N 1
ATOM 6185 C CA . PRO B 1 378 ? -27.30462 69.98216 24.12070 1.000 28.44423 378 PRO B CA 1
ATOM 6186 C C . PRO B 1 378 ? -26.87719 71.01524 25.15582 1.000 29.92710 378 PRO B C 1
ATOM 6187 O O . PRO B 1 378 ? -25.74201 71.01035 25.63441 1.000 29.24254 378 PRO B O 1
ATOM 6191 N N . GLY B 1 379 ? -27.79632 71.92219 25.49206 1.000 28.67021 379 GLY B N 1
ATOM 6192 C CA . GLY B 1 379 ? -27.47828 73.04122 26.35407 1.000 34.93410 379 GLY B CA 1
ATOM 6193 C C . GLY B 1 379 ? -26.96404 74.27060 25.63216 1.000 32.86348 379 GLY B C 1
ATOM 6194 O O . GLY B 1 379 ? -26.93835 75.35384 26.23240 1.000 36.38287 379 GLY B O 1
ATOM 6195 N N . GLY B 1 380 ? -26.57145 74.13856 24.35423 1.000 29.81522 380 GLY B N 1
ATOM 6196 C CA . GLY B 1 380 ? -26.01386 75.25184 23.61629 1.000 26.99006 380 GLY B CA 1
ATOM 6197 C C . GLY B 1 380 ? -27.07175 76.16737 23.02762 1.000 33.70352 380 GLY B C 1
ATOM 6198 O O . GLY B 1 380 ? -28.24003 75.80483 22.87136 1.000 27.91746 380 GLY B O 1
ATOM 6199 N N . ALA B 1 381 ? -26.63685 77.38033 22.67615 1.000 29.12539 381 ALA B N 1
ATOM 6200 C CA . ALA B 1 381 ? -27.59110 78.40651 22.26210 1.000 29.10240 381 ALA B CA 1
ATOM 6201 C C . ALA B 1 381 ? -28.25045 78.05707 20.93428 1.000 28.06009 381 ALA B C 1
ATOM 6202 O O . ALA B 1 381 ? -29.43379 78.35218 20.73331 1.000 31.26226 381 ALA B O 1
ATOM 6204 N N . VAL B 1 382 ? -27.50386 77.44640 20.00954 1.000 23.95835 382 VAL B N 1
ATOM 6205 C CA . VAL B 1 382 ? -28.08400 77.04727 18.72668 1.000 22.51706 382 VAL B CA 1
ATOM 6206 C C . VAL B 1 382 ? -29.06121 75.89172 18.92797 1.000 26.91033 382 VAL B C 1
ATOM 6207 O O . VAL B 1 382 ? -30.18601 75.90494 18.40755 1.000 22.60888 382 VAL B O 1
ATOM 6211 N N . PHE B 1 383 ? -28.64740 74.88948 19.71038 1.000 23.03757 383 PHE B N 1
ATOM 6212 C CA . PHE B 1 383 ? -29.49190 73.74009 20.02557 1.000 24.28942 383 PHE B CA 1
ATOM 6213 C C . PHE B 1 383 ? -30.83899 74.17676 20.59496 1.000 22.64971 383 PHE B C 1
ATOM 6214 O O . PHE B 1 383 ? -31.89641 73.74746 20.11773 1.000 26.25509 383 PHE B O 1
ATOM 6222 N N . GLU B 1 384 ? -30.81608 75.02170 21.62810 1.000 24.47895 384 GLU B N 1
ATOM 6223 C CA . GLU B 1 384 ? -32.05864 75.40258 22.29966 1.000 26.35102 384 GLU B CA 1
ATOM 6224 C C . GLU B 1 384 ? -32.90957 76.31391 21.42494 1.000 31.96167 384 GLU B C 1
ATOM 6225 O O . GLU B 1 384 ? -34.14156 76.20814 21.43213 1.000 30.71059 384 GLU B O 1
ATOM 6231 N N . ALA B 1 385 ? -32.28182 77.20792 20.65564 1.000 27.96541 385 ALA B N 1
ATOM 6232 C CA . ALA B 1 385 ? -33.06800 78.03495 19.74149 1.000 29.21564 385 ALA B CA 1
ATOM 6233 C C . ALA B 1 385 ? -33.72853 77.18688 18.66155 1.000 26.01294 385 ALA B C 1
ATOM 6234 O O . ALA B 1 385 ? -34.86227 77.46526 18.25927 1.000 28.78601 385 ALA B O 1
ATOM 6236 N N . PHE B 1 386 ? -33.04013 76.15266 18.17465 1.000 23.35251 386 PHE B N 1
ATOM 6237 C CA . PHE B 1 386 ? -33.64156 75.28273 17.16490 1.000 21.42800 386 PHE B CA 1
ATOM 6238 C C . PHE B 1 386 ? -34.84494 74.55034 17.73073 1.000 24.38737 386 PHE B C 1
ATOM 6239 O O . PHE B 1 386 ? -35.87999 74.42494 17.06251 1.000 23.04125 386 PHE B O 1
ATOM 6247 N N . MET B 1 387 ? -34.72583 74.05775 18.96177 1.000 25.13844 387 MET B N 1
ATOM 6248 C CA . MET B 1 387 ? -35.83216 73.33152 19.56761 1.000 23.97133 387 MET B CA 1
ATOM 6249 C C . MET B 1 387 ? -37.00911 74.24557 19.86611 1.000 25.98665 387 MET B C 1
ATOM 6250 O O . MET B 1 387 ? -38.15975 73.80165 19.79665 1.000 27.16366 387 MET B O 1
ATOM 6255 N N . ARG B 1 388 ? -36.75263 75.51128 20.20786 1.000 26.89395 388 ARG B N 1
ATOM 6256 C CA . ARG B 1 388 ? -37.86546 76.42199 20.46142 1.000 29.13184 388 ARG B CA 1
ATOM 6257 C C . ARG B 1 388 ? -38.58807 76.76621 19.16401 1.000 28.48348 388 ARG B C 1
ATOM 6258 O O . ARG B 1 388 ? -39.82352 76.76866 19.11855 1.000 29.81066 388 ARG B O 1
ATOM 6260 N N . LEU B 1 389 ? -37.83516 77.04145 18.09439 1.000 26.81352 389 LEU B N 1
ATOM 6261 C CA . LEU B 1 389 ? -38.46640 77.24940 16.79343 1.000 27.87279 389 LEU B CA 1
ATOM 6262 C C . LEU B 1 389 ? -39.25793 76.01938 16.37665 1.000 25.71207 389 LEU B C 1
ATOM 6263 O O . LEU B 1 389 ? -40.34731 76.13447 15.79958 1.000 26.54386 389 LEU B O 1
ATOM 6268 N N . THR B 1 390 ? -38.70861 74.83143 16.64716 1.000 24.44226 390 THR B N 1
ATOM 6269 C CA . THR B 1 390 ? -39.39070 73.59108 16.29971 1.000 24.12700 390 THR B CA 1
ATOM 6270 C C . THR B 1 390 ? -40.69409 73.44898 17.07645 1.000 26.12611 390 THR B C 1
ATOM 6271 O O . THR B 1 390 ? -41.73782 73.11035 16.50621 1.000 26.71137 390 THR B O 1
ATOM 6275 N N . ALA B 1 391 ? -40.64584 73.69224 18.38866 1.000 27.58118 391 ALA B N 1
ATOM 6276 C CA . ALA B 1 391 ? -41.86346 73.62306 19.19485 1.000 30.15359 391 ALA B CA 1
ATOM 6277 C C . ALA B 1 391 ? -42.90657 74.61806 18.70563 1.000 31.51756 391 ALA B C 1
ATOM 6278 O O . ALA B 1 391 ? -44.11207 74.32404 18.70940 1.000 33.14484 391 ALA B O 1
ATOM 6280 N N . GLN B 1 392 ? -42.46759 75.80848 18.29537 1.000 35.25763 392 GLN B N 1
ATOM 6281 C CA . GLN B 1 392 ? -43.38249 76.81948 17.77599 1.000 37.70650 392 GLN B CA 1
ATOM 6282 C C . GLN B 1 392 ? -43.97421 76.45092 16.41783 1.000 39.83010 392 GLN B C 1
ATOM 6283 O O . GLN B 1 392 ? -44.89421 77.13983 15.96074 1.000 43.47151 392 GLN B O 1
ATOM 6289 N N . GLY B 1 393 ? -43.48603 75.39469 15.76840 1.000 32.17413 393 GLY B N 1
ATOM 6290 C CA . GLY B 1 393 ? -43.99641 74.99644 14.47160 1.000 31.10340 393 GLY B CA 1
ATOM 6291 C C . GLY B 1 393 ? -43.37041 75.70104 13.28890 1.000 31.24066 393 GLY B C 1
ATOM 6292 O O . GLY B 1 393 ? -43.91028 75.61438 12.17522 1.000 29.73722 393 GLY B O 1
ATOM 6293 N N . ALA B 1 394 ? -42.24802 76.39310 13.49240 1.000 27.89436 394 ALA B N 1
ATOM 6294 C CA . ALA B 1 394 ? -41.55898 77.10865 12.42435 1.000 30.45647 394 ALA B CA 1
ATOM 6295 C C . ALA B 1 394 ? -40.79883 76.19458 11.46833 1.000 28.78628 394 ALA B C 1
ATOM 6296 O O . ALA B 1 394 ? -40.32090 76.68220 10.43802 1.000 30.08442 394 ALA B O 1
ATOM 6298 N N . ARG B 1 395 ? -40.66901 74.90541 11.77533 1.000 24.33713 395 ARG B N 1
ATOM 6299 C CA . ARG B 1 395 ? -39.96307 73.95003 10.92726 1.000 23.23252 395 ARG B CA 1
ATOM 6300 C C . ARG B 1 395 ? -38.60680 74.49725 10.46223 1.000 25.28706 395 ARG B C 1
ATOM 6301 O O . ARG B 1 395 ? -38.36514 74.63929 9.26292 1.000 25.01598 395 ARG B O 1
ATOM 6309 N N . PRO B 1 396 ? -37.70970 74.81775 11.39426 1.000 21.82479 396 PRO B N 1
ATOM 6310 C CA . PRO B 1 396 ? -36.46932 75.50704 11.01215 1.000 21.05331 396 PRO B CA 1
ATOM 6311 C C . PRO B 1 396 ? -35.49954 74.60507 10.26367 1.000 21.76706 396 PRO B C 1
ATOM 6312 O O . PRO B 1 396 ? -35.41018 73.40025 10.51550 1.000 21.56453 396 PRO B O 1
ATOM 6316 N N . THR B 1 397 ? -34.76296 75.21578 9.32600 1.000 20.10239 397 THR B N 1
ATOM 6317 C CA . THR B 1 397 ? -33.48222 74.68533 8.88227 1.000 20.14610 397 THR B CA 1
ATOM 6318 C C . THR B 1 397 ? -32.38717 75.52468 9.53658 1.000 20.93207 397 THR B C 1
ATOM 6319 O O . THR B 1 397 ? -32.65474 76.32434 10.44059 1.000 24.55685 397 THR B O 1
ATOM 6323 N N . THR B 1 398 ? -31.13930 75.34569 9.09178 1.000 20.76615 398 THR B N 1
ATOM 6324 C CA . THR B 1 398 ? -30.01909 76.12157 9.61268 1.000 22.86948 398 THR B CA 1
ATOM 6325 C C . THR B 1 398 ? -29.23573 76.74504 8.46356 1.000 27.10227 398 THR B C 1
ATOM 6326 O O . THR B 1 398 ? -29.29367 76.28728 7.31562 1.000 25.43853 398 THR B O 1
ATOM 6330 N N . VAL B 1 399 ? -28.51248 77.81508 8.78692 1.000 22.75852 399 VAL B N 1
ATOM 6331 C CA . VAL B 1 399 ? -27.65518 78.50210 7.82408 1.000 23.51950 399 VAL B CA 1
ATOM 6332 C C . VAL B 1 399 ? -26.43162 79.01801 8.56983 1.000 30.46096 399 VAL B C 1
ATOM 6333 O O . VAL B 1 399 ? -26.53808 79.49152 9.70457 1.000 26.92069 399 VAL B O 1
ATOM 6337 N N . LEU B 1 400 ? -25.25941 78.90141 7.94075 1.000 26.31999 400 LEU B N 1
ATOM 6338 C CA . LEU B 1 400 ? -24.03202 79.38936 8.55705 1.000 28.16838 400 LEU B CA 1
ATOM 6339 C C . LEU B 1 400 ? -24.01449 80.91249 8.61969 1.000 28.96856 400 LEU B C 1
ATOM 6340 O O . LEU B 1 400 ? -24.54179 81.60192 7.73993 1.000 28.86512 400 LEU B O 1
ATOM 6345 N N . ALA B 1 401 ? -23.38685 81.43479 9.68028 1.000 30.40714 401 ALA B N 1
ATOM 6346 C CA . ALA B 1 401 ? -23.23643 82.87944 9.83519 1.000 35.90165 401 ALA B CA 1
ATOM 6347 C C . ALA B 1 401 ? -22.66791 83.52288 8.57538 1.000 35.31941 401 ALA B C 1
ATOM 6348 O O . ALA B 1 401 ? -23.12514 84.59253 8.15278 1.000 35.62255 401 ALA B O 1
ATOM 6350 N N . GLU B 1 402 ? -21.67878 82.87480 7.95284 1.000 34.24970 402 GLU B N 1
ATOM 6351 C CA . GLU B 1 402 ? -21.04169 83.42495 6.76280 1.000 36.16936 402 GLU B CA 1
ATOM 6352 C C . GLU B 1 402 ? -21.99227 83.49704 5.57371 1.000 39.16417 402 GLU B C 1
ATOM 6353 O O . GLU B 1 402 ? -21.68660 84.19272 4.59765 1.000 41.12668 402 GLU B O 1
ATOM 6359 N N . HIS B 1 403 ? -23.12737 82.79590 5.63058 1.000 32.53274 403 HIS B N 1
ATOM 6360 C CA . HIS B 1 403 ? -24.10892 82.79012 4.55300 1.000 33.19324 403 HIS B CA 1
ATOM 6361 C C . HIS B 1 403 ? -25.41540 83.46546 4.94071 1.000 32.67721 403 HIS B C 1
ATOM 6362 O O . HIS B 1 403 ? -26.35061 83.48544 4.12964 1.000 32.76356 403 HIS B O 1
ATOM 6369 N N . ALA B 1 404 ? -25.50256 84.03334 6.14774 1.000 32.58089 404 ALA B N 1
ATOM 6370 C CA . ALA B 1 404 ? -26.77309 84.55527 6.64529 1.000 31.02462 404 ALA B CA 1
ATOM 6371 C C . ALA B 1 404 ? -27.30983 85.70832 5.80461 1.000 34.64213 404 ALA B C 1
ATOM 6372 O O . ALA B 1 404 ? -28.51965 85.96715 5.83684 1.000 37.36487 404 ALA B O 1
ATOM 6374 N N . THR B 1 405 ? -26.44803 86.40880 5.05809 1.000 33.37583 405 THR B N 1
ATOM 6375 C CA . THR B 1 405 ? -26.87414 87.49640 4.18063 1.000 37.85471 405 THR B CA 1
ATOM 6376 C C . THR B 1 405 ? -26.50886 87.23867 2.72077 1.000 40.82440 405 THR B C 1
ATOM 6377 O O . THR B 1 405 ? -26.46027 88.17883 1.91965 1.000 39.39739 405 THR B O 1
ATOM 6381 N N . ASP B 1 406 ? -26.24627 85.98352 2.36303 1.000 35.30459 406 ASP B N 1
ATOM 6382 C CA . ASP B 1 406 ? -25.87918 85.59887 1.00152 1.000 36.90532 406 ASP B CA 1
ATOM 6383 C C . ASP B 1 406 ? -27.16439 85.29777 0.23396 1.000 36.41265 406 ASP B C 1
ATOM 6384 O O . ASP B 1 406 ? -27.70833 84.19665 0.32444 1.000 34.35027 406 ASP B O 1
ATOM 6389 N N . ALA B 1 407 ? -27.64388 86.27840 -0.53875 1.000 38.79028 407 ALA B N 1
ATOM 6390 C CA . ALA B 1 407 ? -28.92032 86.12214 -1.23498 1.000 45.25579 407 ALA B CA 1
ATOM 6391 C C . ALA B 1 407 ? -28.91364 84.93186 -2.18892 1.000 46.71330 407 ALA B C 1
ATOM 6392 O O . ALA B 1 407 ? -29.94192 84.25887 -2.34570 1.000 41.61467 407 ALA B O 1
ATOM 6394 N N . ASP B 1 408 ? -27.77381 84.65625 -2.82985 1.000 40.90593 408 ASP B N 1
ATOM 6395 C CA . ASP B 1 408 ? -27.68398 83.51564 -3.73732 1.000 41.71872 408 ASP B CA 1
ATOM 6396 C C . ASP B 1 408 ? -27.77370 82.20093 -2.97833 1.000 39.07967 408 ASP B C 1
ATOM 6397 O O . ASP B 1 408 ? -28.45766 81.26716 -3.41550 1.000 38.26836 408 ASP B O 1
ATOM 6402 N N . HIS B 1 409 ? -27.06370 82.10369 -1.84914 1.000 36.69591 409 HIS B N 1
ATOM 6403 C CA . HIS B 1 409 ? -27.12919 80.89911 -1.02875 1.000 34.11294 409 HIS B CA 1
ATOM 6404 C C . HIS B 1 409 ? -28.55046 80.64474 -0.55363 1.000 32.60276 409 HIS B C 1
ATOM 6405 O O . HIS B 1 409 ? -29.03568 79.50875 -0.59750 1.000 30.90978 409 HIS B O 1
ATOM 6412 N N . LEU B 1 410 ? -29.23866 81.69724 -0.11617 1.000 31.36090 410 LEU B N 1
ATOM 6413 C CA . LEU B 1 410 ? -30.56688 81.51936 0.45257 1.000 30.88080 410 LEU B CA 1
ATOM 6414 C C . LEU B 1 410 ? -31.59180 81.18587 -0.62574 1.000 30.73875 410 LEU B C 1
ATOM 6415 O O . LEU B 1 410 ? -32.43778 80.30543 -0.42759 1.000 31.08558 410 LEU B O 1
ATOM 6420 N N . ALA B 1 411 ? -31.52420 81.86012 -1.77606 1.000 33.53741 411 ALA B N 1
ATOM 6421 C CA . ALA B 1 411 ? -32.46031 81.56214 -2.86022 1.000 35.37549 411 ALA B CA 1
ATOM 6422 C C . ALA B 1 411 ? -32.29701 80.12949 -3.35519 1.000 40.10224 411 ALA B C 1
ATOM 6423 O O . ALA B 1 411 ? -33.28768 79.45506 -3.67137 1.000 35.66847 411 ALA B O 1
ATOM 6425 N N . ALA B 1 412 ? -31.05033 79.64693 -3.43050 1.000 35.74284 412 ALA B N 1
ATOM 6426 C CA . ALA B 1 412 ? -30.79951 78.26785 -3.82790 1.000 36.26916 412 ALA B CA 1
ATOM 6427 C C . ALA B 1 412 ? -31.41539 77.26317 -2.86202 1.000 33.50809 412 ALA B C 1
ATOM 6428 O O . ALA B 1 412 ? -31.69437 76.12954 -3.26183 1.000 34.28623 412 ALA B O 1
ATOM 6430 N N . ARG B 1 413 ? -31.63170 77.64389 -1.60568 1.000 30.79444 413 ARG B N 1
ATOM 6431 C CA . ARG B 1 413 ? -32.29167 76.77329 -0.64610 1.000 28.61490 413 ARG B CA 1
ATOM 6432 C C . ARG B 1 413 ? -33.72400 77.19607 -0.35488 1.000 27.90330 413 ARG B C 1
ATOM 6433 O O . ARG B 1 413 ? -34.37740 76.57897 0.49293 1.000 26.81471 413 ARG B O 1
ATOM 6441 N N . GLY B 1 414 ? -34.23436 78.21674 -1.03927 1.000 29.43309 414 GLY B N 1
ATOM 6442 C CA . GLY B 1 414 ? -35.58779 78.68310 -0.76370 1.000 29.45728 414 GLY B CA 1
ATOM 6443 C C . GLY B 1 414 ? -35.78213 79.25084 0.62696 1.000 31.97743 414 GLY B C 1
ATOM 6444 O O . GLY B 1 414 ? -36.88149 79.15367 1.18212 1.000 28.89736 414 GLY B O 1
ATOM 6445 N N . ILE B 1 415 ? -34.74954 79.85401 1.20235 1.000 29.57833 415 ILE B N 1
ATOM 6446 C CA . ILE B 1 415 ? -34.82647 80.41830 2.54413 1.000 25.31659 415 ILE B CA 1
ATOM 6447 C C . ILE B 1 415 ? -35.20299 81.88740 2.43014 1.000 28.84698 415 ILE B C 1
ATOM 6448 O O . ILE B 1 415 ? -34.50616 82.66556 1.76849 1.000 29.23102 415 ILE B O 1
ATOM 6453 N N . THR B 1 416 ? -36.31608 82.26856 3.06494 1.000 27.03561 416 THR B N 1
ATOM 6454 C CA . THR B 1 416 ? -36.77713 83.64550 3.03583 1.000 29.05156 416 THR B CA 1
ATOM 6455 C C . THR B 1 416 ? -36.67545 84.34264 4.38416 1.000 29.93005 416 THR B C 1
ATOM 6456 O O . THR B 1 416 ? -36.88811 85.55878 4.45094 1.000 37.74695 416 THR B O 1
ATOM 6460 N N . GLU B 1 417 ? -36.37647 83.61564 5.45558 1.000 29.57840 417 GLU B N 1
ATOM 6461 C CA . GLU B 1 417 ? -36.37231 84.19413 6.79150 1.000 30.69813 417 GLU B CA 1
ATOM 6462 C C . GLU B 1 417 ? -35.16319 83.67046 7.54005 1.000 29.85157 417 GLU B C 1
ATOM 6463 O O . GLU B 1 417 ? -34.92461 82.46143 7.57910 1.000 29.65620 417 GLU B O 1
ATOM 6465 N N . VAL B 1 418 ? -34.41179 84.58284 8.13819 1.000 31.65389 418 VAL B N 1
ATOM 6466 C CA . VAL B 1 418 ? -33.16669 84.24695 8.80578 1.000 26.09925 418 VAL B CA 1
ATOM 6467 C C . VAL B 1 418 ? -33.21649 84.85376 10.19816 1.000 27.37200 418 VAL B C 1
ATOM 6468 O O . VAL B 1 418 ? -33.45981 86.05731 10.34212 1.000 29.45612 418 VAL B O 1
ATOM 6472 N N . VAL B 1 419 ? -33.02451 84.02082 11.22361 1.000 27.88669 419 VAL B N 1
ATOM 6473 C CA . VAL B 1 419 ? -33.15003 84.45487 12.61315 1.000 30.84449 419 VAL B CA 1
ATOM 6474 C C . VAL B 1 419 ? -31.97006 83.91096 13.40279 1.000 28.31764 419 VAL B C 1
ATOM 6475 O O . VAL B 1 419 ? -31.49739 82.79881 13.14269 1.000 26.94872 419 VAL B O 1
ATOM 6479 N N . THR B 1 420 ? -31.48859 84.70423 14.36694 1.000 32.77736 420 THR B N 1
ATOM 6480 C CA . THR B 1 420 ? -30.37903 84.30982 15.21929 1.000 33.63311 420 THR B CA 1
ATOM 6481 C C . THR B 1 420 ? -30.89057 83.66016 16.49536 1.000 41.03117 420 THR B C 1
ATOM 6482 O O . THR B 1 420 ? -32.05926 83.82409 16.86583 1.000 32.97306 420 THR B O 1
ATOM 6486 N N . PRO B 1 421 ? -30.03722 82.90062 17.19011 1.000 32.90235 421 PRO B N 1
ATOM 6487 C CA . PRO B 1 421 ? -30.42976 82.39957 18.51905 1.000 34.70959 421 PRO B CA 1
ATOM 6488 C C . PRO B 1 421 ? -30.93618 83.47696 19.47014 1.000 42.45515 421 PRO B C 1
ATOM 6489 O O . PRO B 1 421 ? -31.91083 83.23426 20.19787 1.000 39.06234 421 PRO B O 1
ATOM 6493 N N . HIS B 1 422 ? -30.31718 84.66508 19.49110 1.000 40.62882 422 HIS B N 1
ATOM 6494 C CA . HIS B 1 422 ? -30.84623 85.71082 20.36414 1.000 47.98195 422 HIS B CA 1
ATOM 6495 C C . HIS B 1 422 ? -32.17403 86.24050 19.82947 1.000 47.94364 422 HIS B C 1
ATOM 6496 O O . HIS B 1 422 ? -33.06603 86.55416 20.62248 1.000 52.55370 422 HIS B O 1
ATOM 6503 N N . ASP B 1 423 ? -32.36024 86.29493 18.50609 1.000 45.56182 423 ASP B N 1
ATOM 6504 C CA . ASP B 1 423 ? -33.68457 86.63332 17.98418 1.000 45.91326 423 ASP B CA 1
ATOM 6505 C C . ASP B 1 423 ? -34.74338 85.72686 18.59732 1.000 46.37729 423 ASP B C 1
ATOM 6506 O O . ASP B 1 423 ? -35.76070 86.20207 19.11351 1.000 51.25397 423 ASP B O 1
ATOM 6511 N N . VAL B 1 424 ? -34.48505 84.41611 18.59951 1.000 38.81557 424 VAL B N 1
ATOM 6512 C CA . VAL B 1 424 ? -35.41219 83.45704 19.19458 1.000 41.23532 424 VAL B CA 1
ATOM 6513 C C . VAL B 1 424 ? -35.53686 83.68286 20.69974 1.000 50.41459 424 VAL B C 1
ATOM 6514 O O . VAL B 1 424 ? -36.62576 83.53903 21.27072 1.000 53.62336 424 VAL B O 1
ATOM 6518 N N . HIS B 1 425 ? -34.42743 84.03853 21.36283 1.000 53.48203 425 HIS B N 1
ATOM 6519 C CA . HIS B 1 425 ? -34.44264 84.40174 22.78099 1.000 65.05412 425 HIS B CA 1
ATOM 6520 C C . HIS B 1 425 ? -35.59241 85.35373 23.10332 1.000 73.21795 425 HIS B C 1
ATOM 6521 O O . HIS B 1 425 ? -36.30412 85.17645 24.09802 1.000 75.29092 425 HIS B O 1
ATOM 6528 N N . LEU B 1 426 ? -35.79274 86.36507 22.26530 1.000 74.51127 426 LEU B N 1
ATOM 6529 C CA . LEU B 1 426 ? -36.97253 87.21123 22.37499 1.000 74.79195 426 LEU B CA 1
ATOM 6530 C C . LEU B 1 426 ? -38.20485 86.43347 21.93005 1.000 74.27523 426 LEU B C 1
ATOM 6531 O O . LEU B 1 426 ? -39.32903 86.77119 22.29748 1.000 78.95001 426 LEU B O 1
#

InterPro domains:
  IPR017853 Glycoside hydrolase superfamily [SSF51445] (17-348)

Nearest PDB structures (foldseek):
  7lr8-assembly1_A  TM=1.002E+00  e=5.751E-89  Streptantibioticus cattleyicolor NRRL 8057 = DSM 46488
  7lr7-assembly1_A-2  TM=1.000E+00  e=1.533E-83  Streptantibioticus cattleyicolor NRRL 8057 = DSM 46488
  6mp2-assembly1_B  TM=9.737E-01  e=3.323E-50  Bifidobacterium longum DJO10A
  6mpc-assembly1_A  TM=9.667E-01  e=3.156E-49  Bifidobacterium longum DJO10A
  6gvb-assembly1_B  TM=9.426E-01  e=1.376E-46  Cutibacterium acnes

Solvent-accessible surface area: 28769 Å² total; per-residue (Å²): 140,38,57,3,0,1,0,3,2,6,1,71,24,2,1,8,11,6,13,60,33,76,48,99,21,3,81,33,1,0,70,17,0,32,85,19,29,13,30,0,0,0,0,3,0,3,0,28,18,0,0,12,2,43,74,44,31,7,90,108,0,18,98,12,0,11,29,1,0,54,3,0,32,125,57,57,1,36,0,0,0,0,0,0,0,0,31,0,14,20,6,2,19,49,1,12,1,5,30,18,101,21,99,43,35,3,6,55,30,104,65,0,10,44,5,0,13,79,0,0,88,28,0,0,41,33,0,29,108,58,138,17,10,27,0,0,0,0,0,10,10,0,0,15,6,2,4,100,67,11,77,59,26,14,158,16,55,26,105,75,0,0,92,5,0,125,109,0,17,98,11,0,77,72,6,0,83,70,69,38,9,0,2,0,0,60,17,2,0,1,13,48,58,103,2,6,0,1,0,10,17,2,0,66,18,25,47,4,1,1,0,4,4,25,3,71,40,21,0,7,105,154,62,28,36,174,28,64,5,1,26,34,0,1,0,0,0,0,1,0,0,26,1,11,16,178,97,72,170,22,45,2,0,0,0,12,1,1,11,0,27,101,39,1,39,75,148,21,14,29,102,6,0,41,38,2,2,62,11,0,18,48,2,21,64,10,37,0,4,0,4,15,0,0,0,22,8,14,142,170,6,17,37,12,54,104,38,22,19,40,6,4,0,3,20,45,92,74,144,61,36,73,7,0,147,22,4,30,93,2,3,45,99,10,79,125,121,58,111,90,34,160,89,17,57,24,0,0,13,1,88,8,22,122,64,91,70,2,71,38,1,46,45,0,17,20,32,12,62,4,0,73,6,0,14,61,15,23,75,129,56,37,37,0,5,0,0,6,42,121,41,18,130,51,73,119,30,26,77,67,37,33,11,117,55,48,30,50,32,153,80,28,196,156,67,23,56,2,0,1,0,3,2,6,6,106,21,5,2,8,9,6,25,66,48,70,48,98,15,3,87,33,2,0,74,16,0,33,86,18,33,12,27,0,0,0,1,3,0,3,0,31,18,0,0,12,3,44,71,43,32,5,91,126,0,17,115,16,1,11,29,1,0,56,4,0,27,133,58,51,1,37,0,1,0,0,0,0,0,0,28,0,13,21,6,1,20,48,1,11,0,4,30,20,100,21,100,42,37,3,7,57,25,98,66,0,7,51,5,0,9,76,0,0,76,29,0,0,46,33,0,32,112,54,134,17,3,25,0,0,0,0,0,10,9,0,0,16,6,1,10,141,66,11,75,59,18,14,174,14,70,29,124,74,0,0,74,6,0,116,114,0,15,82,0,0,75,146,7,0,96,70,64,36,10,0,2,0,2,61,18,2,0,2,16,61,55,126,7,11,0,2,0,10,21,1,1,98,14,23,46,4,1,2,0,6,3,28,4,72,41,22,0,8,106,154,63,29,36,177,26,64,6,2,19,38,0,2,0,0,1,0,1,0,0,26,1,12,16,96,54,72,79,35,45,2,0,0,0,12,2,1,12,0,30,104,41,0,39,74,148,23,12,29,111,4,0,41,36,2,0,65,9,0,45,51,7,14,75,7,37,0,5,0,3,13,0,0,0,20,8,44,141,194,9,16,36,12,56,135,34,23,19,38,6,3,0,2,38,60,103,80,168,51,36,78,8,0,138,14,4,20,79,2,2,119,84,30,97,84,119,82,78,77,103,162,104,20,60,26,0,0,14,1,85,9,27,115,63,93,100,2,60,39,0,48,45,0,17,22,33,11,60,4,0,75,7,0,15,39,14,22,71,132,52,38,60,0,5,0,0,6,46,116,45,20,133,54,80,120,32,21,79,62,40,40,10,118,39,52,38,54,31,136,81,29,150,121

Radius of gyration: 31.39 Å; Cα contacts (8 Å, |Δi|>4): 1870; chains: 2; bounding box: 87×81×64 Å

CATH classification: 3.20.20.80